Protein 2OR9 (pdb70)

Radius of gyration: 41.65 Å; Cα contacts (8 Å, |Δi|>4): 2367; chains: 5; bounding box: 99×105×90 Å

Secondary structure (DSSP, 8-state):
--EEEEE--EEE-TTEEEEEEEEEESS-GGGS-EEEEEE-TT--EEEEEEE-SSS--EE--SSSBTTEEEEEETTTTEEEEEEEEE-GGG-EEEEEEEEEEEEETTEEEEEEEEEEE---EEEEE-SSPPBPPEEEEE-----EEEEEEEEEEEBSS----EEGGGTB-TTEEEPPPEESSS-EEEEEEEEEETTTTTTS--EEE---GGGT---EEE---/--EEEEE--EEE-TT--EEEEEEEESS-GGGSEEEEEEE-TT--EEEEEEE-SSS--EE--TTTBTTEEEEEEGGGTEEEEEE-S--GGG-EEEEEEEEEEEEEETTEEEEEE---B---EEEEE-SSPPBPPEEEEE--SSS---SSEEEEEEEEEEEBSS----EEGGGTB-TTEEEPPPEESSS-EEEEEEEEEETTTTTTS--EEEEEEGGGTEEEEEE-----/---EEEE-SEEEE-TTS-EEEEEEESS--EEBTEE-EEEEEE-TTS--EEEEETTTEEPTT--TTEEEEEETTEEEEEESS--TT--EEEEEEE-SSSS-BBP--EEEEE----B--EEEEEPPPHHHHTTTEEEEEEEEEEEBSS-EEEEEEETTEEE-SSEEEEEPPPPSSS--EEEEEEEEEEHHHHHHS-EEEEEEEETT-SSPEEEEEE--/---EEEE-SEEEEETTS-EEEEEEESS--EETTEE-EEEEEE-TTS--EEEEETTTEEPTT--TTEEEEEETTEEEEEESS--TT--EEEEEEE-SSSSPEE---EEEEEE---B--EEEEEPPPHHHHTTTEEEEEEEEEEEBSS-EEEEEEETTEE--TTEEEEEPPPPTTT--EEEEEEEEEEHHHHHT--EEEEEEEETT-SSPEEEEEESS--/-EEEE-STTT-

Structure (mmCIF, N/CA/C/O backbone):
data_2OR9
#
_entry.id   2OR9
#
_cell.length_a   76.068
_cell.length_b   111.880
_cell.length_c   134.119
_cell.angle_alpha   90.00
_cell.angle_beta   90.00
_cell.angle_gamma   90.00
#
_symmetry.space_group_name_H-M   'P 21 21 21'
#
loop_
_entity.id
_entity.type
_entity.pdbx_description
1 polymer 'Monoclonal anti-c-myc antibody 9E10'
2 polymer 'Monoclonal anti-c-myc antibody 9E10'
3 polymer 'synthetic epitope peptide of 9E10'
4 water water
#
loop_
_atom_site.group_PDB
_atom_site.id
_atom_site.type_symbol
_atom_site.label_atom_id
_atom_site.label_alt_id
_atom_site.label_comp_id
_atom_site.label_asym_id
_atom_site.label_entity_id
_atom_site.label_seq_id
_atom_site.pdbx_PDB_ins_code
_atom_site.Cartn_x
_atom_site.Cartn_y
_atom_site.Cartn_z
_atom_site.occupancy
_atom_site.B_iso_or_equiv
_atom_site.auth_seq_id
_atom_site.auth_comp_id
_atom_site.auth_asym_id
_atom_site.auth_atom_id
_atom_site.pdbx_PDB_model_num
ATOM 1 N N . ASP A 1 1 ? 74.543 50.728 -3.847 1.00 74.07 1 ASP L N 1
ATOM 2 C CA . ASP A 1 1 ? 73.657 51.687 -4.565 1.00 74.76 1 ASP L CA 1
ATOM 3 C C . ASP A 1 1 ? 72.949 51.078 -5.778 1.00 75.42 1 ASP L C 1
ATOM 4 O O . ASP A 1 1 ? 73.471 50.178 -6.441 1.00 74.49 1 ASP L O 1
ATOM 9 N N . ILE A 1 2 ? 71.745 51.578 -6.046 1.00 76.27 2 ILE L N 1
ATOM 10 C CA . ILE A 1 2 ? 70.937 51.126 -7.174 1.00 76.23 2 ILE L CA 1
ATOM 11 C C . ILE A 1 2 ? 70.623 52.369 -7.981 1.00 76.09 2 ILE L C 1
ATOM 12 O O . ILE A 1 2 ? 69.741 53.139 -7.615 1.00 76.51 2 ILE L O 1
ATOM 17 N N . VAL A 1 3 ? 71.348 52.575 -9.072 1.00 76.17 3 VAL L N 1
ATOM 18 C CA . VAL A 1 3 ? 71.117 53.753 -9.896 1.00 75.98 3 VAL L CA 1
ATOM 19 C C . VAL A 1 3 ? 70.051 53.541 -10.966 1.00 74.43 3 VAL L C 1
ATOM 20 O O . VAL A 1 3 ? 69.922 52.460 -11.553 1.00 73.56 3 VAL L O 1
ATOM 24 N N . LEU A 1 4 ? 69.284 54.592 -11.211 1.00 72.39 4 LEU L N 1
ATOM 25 C CA . LEU A 1 4 ? 68.231 54.525 -12.201 1.00 71.37 4 LEU L CA 1
ATOM 26 C C . LEU A 1 4 ? 68.647 55.339 -13.401 1.00 70.48 4 LEU L C 1
ATOM 27 O O . LEU A 1 4 ? 69.235 56.413 -13.263 1.00 71.16 4 LEU L O 1
ATOM 32 N N . THR A 1 5 ? 68.338 54.824 -14.581 1.00 68.89 5 THR L N 1
ATOM 33 C CA . THR A 1 5 ? 68.675 55.521 -15.806 1.00 67.24 5 THR L CA 1
ATOM 34 C C . THR A 1 5 ? 67.384 55.950 -16.490 1.00 66.35 5 THR L C 1
ATOM 35 O O . THR A 1 5 ? 66.559 55.118 -16.869 1.00 65.81 5 THR L O 1
ATOM 39 N N . GLN A 1 6 ? 67.219 57.259 -16.637 1.00 65.25 6 GLN L N 1
ATOM 40 C CA . GLN A 1 6 ? 66.030 57.827 -17.244 1.00 64.84 6 GLN L CA 1
ATOM 41 C C . GLN A 1 6 ? 66.240 58.209 -18.697 1.00 67.46 6 GLN L C 1
ATOM 42 O O . GLN A 1 6 ? 67.224 58.872 -19.025 1.00 69.30 6 GLN L O 1
ATOM 48 N N . SER A 1 7 ? 65.310 57.808 -19.563 1.00 68.97 7 SER L N 1
ATOM 49 C CA . SER A 1 7 ? 65.393 58.138 -20.989 1.00 70.13 7 SER L CA 1
ATOM 50 C C . SER A 1 7 ? 64.004 58.385 -21.582 1.00 70.26 7 SER L C 1
ATOM 51 O O . SER A 1 7 ? 63.044 57.691 -21.237 1.00 71.07 7 SER L O 1
ATOM 54 N N . PRO A 1 8 ? 63.877 59.377 -22.485 1.00 69.77 8 PRO L N 1
ATOM 55 C CA . PRO A 1 8 ? 64.931 60.269 -22.979 1.00 68.34 8 PRO L CA 1
ATOM 56 C C . PRO A 1 8 ? 65.274 61.313 -21.928 1.00 67.96 8 PRO L C 1
ATOM 57 O O . PRO A 1 8 ? 64.665 61.349 -20.858 1.00 69.19 8 PRO L O 1
ATOM 61 N N . ALA A 1 9 ? 66.239 62.168 -22.241 1.00 66.67 9 ALA L N 1
ATOM 62 C CA . ALA A 1 9 ? 66.640 63.215 -21.318 1.00 65.57 9 ALA L CA 1
ATOM 63 C C . ALA A 1 9 ? 65.605 64.337 -21.368 1.00 65.02 9 ALA L C 1
ATOM 64 O O . ALA A 1 9 ? 65.211 64.882 -20.342 1.00 65.04 9 ALA L O 1
ATOM 66 N N . SER A 1 10 ? 65.170 64.689 -22.571 1.00 64.90 10 SER L N 1
ATOM 67 C CA . SER A 1 10 ? 64.158 65.726 -22.724 1.00 64.46 10 SER L CA 1
ATOM 68 C C . SER A 1 10 ? 63.128 65.172 -23.690 1.00 63.96 10 SER L C 1
ATOM 69 O O . SER A 1 10 ? 63.322 64.100 -24.272 1.00 64.01 10 SER L O 1
ATOM 72 N N . LEU A 1 11 ? 62.038 65.903 -23.871 1.00 63.66 11 LEU L N 1
ATOM 73 C CA . LEU A 1 11 ? 60.972 65.442 -24.745 1.00 63.04 11 LEU L CA 1
ATOM 74 C C . LEU A 1 11 ? 60.045 66.591 -25.145 1.00 63.15 11 LEU L C 1
ATOM 75 O O . LEU A 1 11 ? 59.682 67.449 -24.324 1.00 62.15 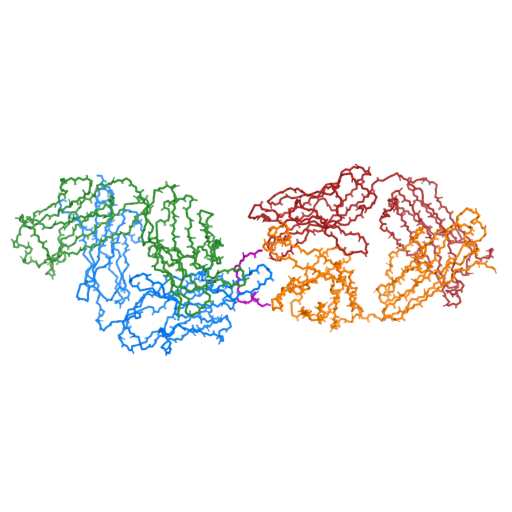11 LEU L O 1
ATOM 80 N N . ALA A 1 12 ? 59.677 66.609 -26.423 1.00 62.32 12 ALA L N 1
ATOM 81 C CA . ALA A 1 12 ? 58.784 67.630 -26.955 1.00 60.20 12 ALA L CA 1
ATOM 82 C C . ALA A 1 12 ? 57.535 66.925 -27.476 1.00 59.56 12 ALA L C 1
ATOM 83 O O . ALA A 1 12 ? 57.616 66.039 -28.330 1.00 60.25 12 ALA L O 1
ATOM 85 N N . VAL A 1 13 ? 56.380 67.312 -26.954 1.00 57.78 13 VAL L N 1
ATOM 86 C CA . VAL A 1 13 ? 55.130 66.691 -27.361 1.00 56.56 13 VAL L CA 1
ATOM 87 C C . VAL A 1 13 ? 54.041 67.726 -27.627 1.00 56.46 13 VAL L C 1
ATOM 88 O O . VAL A 1 13 ? 53.927 68.735 -26.917 1.00 56.42 13 VAL L O 1
ATOM 92 N N . SER A 1 14 ? 53.235 67.482 -28.653 1.00 54.02 14 SER L N 1
ATOM 93 C CA . SER A 1 14 ? 52.174 68.417 -28.963 1.00 53.07 14 SER L CA 1
ATOM 94 C C . SER A 1 14 ? 51.050 68.263 -27.953 1.00 52.38 14 SER L C 1
ATOM 95 O O . SER A 1 14 ? 50.943 67.248 -27.265 1.00 50.95 14 SER L O 1
ATOM 98 N N . LEU A 1 15 ? 50.213 69.285 -27.873 1.00 51.71 15 LEU L N 1
ATOM 99 C CA . LEU A 1 15 ? 49.098 69.293 -26.956 1.00 51.36 15 LEU L CA 1
ATOM 100 C C . LEU A 1 15 ? 48.079 68.242 -27.367 1.00 52.31 15 LEU L C 1
ATOM 101 O O . LEU A 1 15 ? 47.624 68.215 -28.514 1.00 52.52 15 LEU L O 1
ATOM 106 N N . GLY A 1 16 ? 47.720 67.378 -26.424 1.00 52.54 16 GLY L N 1
ATOM 107 C CA . GLY A 1 16 ? 46.763 66.327 -26.707 1.00 51.82 16 GLY L CA 1
ATOM 108 C C . GLY A 1 16 ? 47.451 65.012 -27.018 1.00 52.46 16 GLY L C 1
ATOM 109 O O . GLY A 1 16 ? 46.829 63.951 -26.994 1.00 53.41 16 GLY L O 1
ATOM 110 N N . GLN A 1 17 ? 48.742 65.075 -27.312 1.00 52.24 17 GLN L N 1
ATOM 111 C CA . GLN A 1 17 ? 49.494 63.878 -27.635 1.00 53.79 17 GLN L CA 1
ATOM 112 C C . GLN A 1 17 ? 49.901 63.133 -26.382 1.00 53.93 17 GLN L C 1
ATOM 113 O O . GLN A 1 17 ? 49.608 63.562 -25.266 1.00 53.66 17 GLN L O 1
ATOM 119 N N . ARG A 1 18 ? 50.593 62.018 -26.577 1.00 53.39 18 ARG L N 1
ATOM 120 C CA . ARG A 1 18 ? 51.055 61.200 -25.467 1.00 53.32 18 ARG L CA 1
ATOM 121 C C . ARG A 1 18 ? 52.538 61.411 -25.220 1.00 53.21 18 ARG L C 1
ATOM 122 O O . ARG A 1 18 ? 53.320 61.584 -26.156 1.00 54.07 18 ARG L O 1
ATOM 130 N N . ALA A 1 19 ? 52.920 61.396 -23.951 1.00 53.00 19 ALA L N 1
ATOM 131 C CA . ALA A 1 19 ? 54.312 61.561 -23.562 1.00 52.70 19 ALA L CA 1
ATOM 132 C C . ALA A 1 19 ? 54.685 60.305 -22.792 1.00 51.64 19 ALA L C 1
ATOM 133 O O . ALA A 1 19 ? 53.993 59.936 -21.852 1.00 52.78 19 ALA L O 1
ATOM 135 N N . THR A 1 20 ? 55.762 59.641 -23.189 1.00 50.81 20 THR L N 1
ATOM 136 C CA . THR A 1 20 ? 56.166 58.419 -22.514 1.00 50.78 20 THR L CA 1
ATOM 137 C C . THR A 1 20 ? 57.619 58.457 -22.056 1.00 52.74 20 THR L C 1
ATOM 138 O O . THR A 1 20 ? 58.542 58.304 -22.857 1.00 52.98 20 THR L O 1
ATOM 142 N N . ILE A 1 21 ? 57.814 58.659 -20.755 1.00 52.94 21 ILE L N 1
ATOM 143 C CA . ILE A 1 21 ? 59.143 58.718 -20.162 1.00 51.94 21 ILE L CA 1
ATOM 144 C C . ILE A 1 21 ? 59.476 57.371 -19.541 1.00 53.55 21 ILE L C 1
ATOM 145 O O . ILE A 1 21 ? 58.627 56.760 -18.902 1.00 54.39 21 ILE L O 1
ATOM 150 N N . SER A 1 22 ? 60.708 56.906 -19.726 1.00 55.49 22 SER L N 1
ATOM 151 C CA . SER A 1 22 ? 61.124 55.610 -19.189 1.00 56.08 22 SER L CA 1
ATOM 152 C C . SER A 1 22 ? 62.119 55.736 -18.052 1.00 57.24 22 SER L C 1
ATOM 153 O O . SER A 1 22 ? 62.761 56.770 -17.900 1.00 58.42 22 SER L O 1
ATOM 156 N N . CYS A 1 23 ? 62.239 54.676 -17.255 1.00 57.75 23 CYS L N 1
ATOM 157 C CA . CYS A 1 23 ? 63.152 54.645 -16.120 1.00 59.38 23 CYS L CA 1
ATOM 158 C C . CYS A 1 23 ? 63.595 53.204 -15.954 1.00 62.21 23 CYS L C 1
ATOM 159 O O . CYS A 1 23 ? 62.764 52.307 -15.822 1.00 62.89 23 CYS L O 1
ATOM 162 N N . ARG A 1 24 ? 64.903 52.977 -15.980 1.00 65.35 24 ARG L N 1
ATOM 163 C CA . ARG A 1 24 ? 65.431 51.628 -15.831 1.00 68.70 24 ARG L CA 1
ATOM 164 C C . ARG A 1 24 ? 66.318 51.577 -14.595 1.00 69.37 24 ARG L C 1
ATOM 165 O O . ARG A 1 24 ? 67.076 52.514 -14.319 1.00 69.45 24 ARG L O 1
ATOM 173 N N . ALA A 1 25 ? 66.226 50.475 -13.858 1.00 69.87 25 ALA L N 1
ATOM 174 C CA . ALA A 1 25 ? 66.992 50.315 -12.629 1.00 70.78 25 ALA L CA 1
ATOM 175 C C . ALA A 1 25 ? 68.124 49.307 -12.708 1.00 70.60 25 ALA L C 1
ATOM 176 O O . ALA A 1 25 ? 68.061 48.336 -13.460 1.00 70.39 25 ALA L O 1
ATOM 178 N N . SER A 1 26 ? 69.147 49.548 -11.894 1.00 70.55 26 SER L N 1
ATOM 179 C CA . SER A 1 26 ? 70.320 48.692 -11.816 1.00 69.86 26 SER L CA 1
ATOM 180 C C . SER A 1 26 ? 69.911 47.297 -11.355 1.00 71.01 26 SER L C 1
ATOM 181 O O . SER A 1 26 ? 69.985 46.328 -12.117 1.00 70.72 26 SER L O 1
ATOM 184 N N . GLU A 1 27 ? 69.484 47.201 -10.100 1.00 71.44 27 GLU L N 1
ATOM 185 C CA . GLU A 1 27 ? 69.050 45.930 -9.535 1.00 71.97 27 GLU L CA 1
ATOM 186 C C . GLU A 1 27 ? 67.517 45.901 -9.570 1.00 72.06 27 GLU L C 1
ATOM 187 O O . GLU A 1 27 ? 66.883 46.883 -9.971 1.00 72.14 27 GLU L O 1
ATOM 193 N N . SER A 1 28 A 66.924 44.785 -9.154 1.00 71.35 27 SER L N 1
ATOM 194 C CA . SER A 1 28 A 65.463 44.653 -9.142 1.00 70.49 27 SER L CA 1
ATOM 195 C C . SER A 1 28 A 64.816 45.407 -7.970 1.00 69.29 27 SER L C 1
ATOM 196 O O . SER A 1 28 A 65.238 45.270 -6.823 1.00 69.20 27 SER L O 1
ATOM 199 N N . VAL A 1 29 B 63.790 46.201 -8.266 1.00 68.11 27 VAL L N 1
ATOM 200 C CA . VAL A 1 29 B 63.095 46.969 -7.239 1.00 66.08 27 VAL L CA 1
ATOM 201 C C . VAL A 1 29 B 61.857 46.231 -6.725 1.00 65.63 27 VAL L C 1
ATOM 202 O O . VAL A 1 29 B 61.200 46.688 -5.797 1.00 65.31 27 VAL L O 1
ATOM 206 N N . ASP A 1 30 C 61.546 45.088 -7.327 1.00 65.56 27 ASP L N 1
ATOM 207 C CA . ASP A 1 30 C 60.389 44.290 -6.921 1.00 66.23 27 ASP L CA 1
ATOM 208 C C . ASP A 1 30 C 60.482 43.793 -5.492 1.00 66.31 27 ASP L C 1
ATOM 209 O O . ASP A 1 30 C 61.571 43.604 -4.955 1.00 66.22 27 ASP L O 1
ATOM 214 N N . ASN A 1 31 D 59.326 43.570 -4.883 1.00 65.99 27 ASN L N 1
ATOM 215 C CA . ASN A 1 31 D 59.282 43.065 -3.524 1.00 65.29 27 ASN L CA 1
ATOM 216 C C . ASN A 1 31 D 57.852 42.949 -3.017 1.00 64.01 27 ASN L C 1
ATOM 217 O O . ASN A 1 31 D 57.008 43.804 -3.291 1.00 63.00 27 ASN L O 1
ATOM 222 N N . TYR A 1 32 ? 57.592 41.870 -2.289 1.00 62.04 28 TYR L N 1
ATOM 223 C CA . TYR A 1 32 ? 56.277 41.598 -1.721 1.00 60.71 28 TYR L CA 1
ATOM 224 C C . TYR A 1 32 ? 55.114 41.630 -2.700 1.00 58.58 28 TYR L C 1
ATOM 225 O O . TYR A 1 32 ? 53.960 41.543 -2.284 1.00 59.40 28 TYR L O 1
ATOM 234 N N . GLY A 1 33 ? 55.405 41.754 -3.989 1.00 56.23 29 GLY L N 1
ATOM 235 C CA . GLY A 1 33 ? 54.338 41.793 -4.971 1.00 54.31 29 GLY L CA 1
ATOM 236 C C . GLY A 1 33 ? 54.243 43.113 -5.707 1.00 53.00 29 GLY L C 1
ATOM 237 O O . GLY A 1 33 ? 53.546 43.217 -6.714 1.00 51.23 29 GLY L O 1
ATOM 238 N N . PHE A 1 34 ? 54.935 44.125 -5.188 1.00 53.06 30 PHE L N 1
ATOM 239 C CA . PHE A 1 34 ? 54.962 45.455 -5.801 1.00 52.85 30 PHE L CA 1
ATOM 240 C C . PHE A 1 34 ? 56.411 45.887 -6.077 1.00 52.55 30 PHE L C 1
ATOM 241 O O . PHE A 1 34 ? 57.325 45.060 -6.070 1.00 53.19 30 PHE L O 1
ATOM 249 N N . SER A 1 35 ? 56.617 47.176 -6.320 1.00 51.53 31 SER L N 1
ATOM 250 C CA . SER A 1 35 ? 57.952 47.698 -6.584 1.00 50.79 31 SER L CA 1
ATOM 251 C C . SER A 1 35 ? 58.030 49.091 -5.980 1.00 51.29 31 SER L C 1
ATOM 252 O O . SER A 1 35 ? 57.075 49.859 -6.068 1.00 50.99 31 SER L O 1
ATOM 255 N N . PHE A 1 36 ? 59.166 49.421 -5.378 1.00 51.38 32 PHE L N 1
ATOM 256 C CA . PHE A 1 36 ? 59.343 50.733 -4.769 1.00 52.24 32 PHE L CA 1
ATOM 257 C C . PHE A 1 36 ? 59.745 51.783 -5.795 1.00 53.30 32 PHE L C 1
ATOM 258 O O . PHE A 1 36 ? 60.776 52.440 -5.667 1.00 55.73 32 PHE L O 1
ATOM 266 N N . MET A 1 37 ? 58.905 51.937 -6.809 1.00 53.00 33 MET L N 1
ATOM 267 C CA . MET A 1 37 ? 59.146 52.878 -7.889 1.00 54.01 33 MET L CA 1
ATOM 268 C C . MET A 1 37 ? 58.261 54.101 -7.674 1.00 54.09 33 MET L C 1
ATOM 269 O O . MET A 1 37 ? 57.056 53.972 -7.452 1.00 54.93 33 MET L O 1
ATOM 274 N N . ASN A 1 38 ? 58.844 55.292 -7.740 1.00 52.44 34 ASN L N 1
ATOM 275 C CA . ASN A 1 38 ? 58.053 56.494 -7.525 1.00 50.84 34 ASN L CA 1
ATOM 276 C C . ASN A 1 38 ? 58.404 57.587 -8.502 1.00 51.07 34 ASN L C 1
ATOM 277 O O . ASN A 1 38 ? 59.571 57.779 -8.823 1.00 53.65 34 ASN L O 1
ATOM 282 N N . TRP A 1 39 ? 57.387 58.300 -8.973 1.00 48.89 35 TRP L N 1
ATOM 283 C CA . TRP A 1 39 ? 57.594 59.382 -9.912 1.00 47.00 35 TRP L CA 1
ATOM 284 C C . TRP A 1 39 ? 57.225 60.712 -9.304 1.00 46.17 35 TRP L C 1
ATOM 285 O O . TRP A 1 39 ? 56.217 60.838 -8.609 1.00 44.66 35 TRP L O 1
ATOM 296 N N . PHE A 1 40 ? 58.056 61.709 -9.577 1.00 46.55 36 PHE L N 1
ATOM 297 C CA . PHE A 1 40 ? 57.818 63.060 -9.085 1.00 46.05 36 PHE L CA 1
ATOM 298 C C . PHE A 1 40 ? 57.770 64.031 -10.257 1.00 47.67 36 PHE L C 1
ATOM 299 O O . PHE A 1 40 ? 58.356 63.799 -11.315 1.00 48.05 36 PHE L O 1
ATOM 307 N N . GLN A 1 41 ? 57.056 65.123 -10.066 1.00 49.64 37 GLN L N 1
ATOM 308 C CA . GLN A 1 41 ? 56.971 66.133 -11.096 1.00 52.16 37 GLN L CA 1
ATOM 309 C C . GLN A 1 41 ? 57.512 67.409 -10.492 1.00 54.01 37 GLN L C 1
ATOM 310 O O . GLN A 1 41 ? 57.030 67.848 -9.441 1.00 53.38 37 GLN L O 1
ATOM 316 N N . GLN A 1 42 ? 58.520 68.000 -11.130 1.00 55.77 38 GLN L N 1
ATOM 317 C CA . GLN A 1 42 ? 59.059 69.249 -10.616 1.00 57.06 38 GLN L CA 1
ATOM 318 C C . GLN A 1 42 ? 58.945 70.358 -11.629 1.00 58.28 38 GLN L C 1
ATOM 319 O O . GLN A 1 42 ? 59.620 70.352 -12.663 1.00 59.04 38 GLN L O 1
ATOM 325 N N . LYS A 1 43 ? 58.068 71.307 -11.343 1.00 58.99 39 LYS L N 1
ATOM 326 C CA . LYS A 1 43 ? 57.927 72.437 -12.230 1.00 61.05 39 LYS L CA 1
ATOM 327 C C . LYS A 1 43 ? 58.952 73.442 -11.748 1.00 62.37 39 LYS L C 1
ATOM 328 O O . LYS A 1 43 ? 59.171 73.585 -10.542 1.00 63.94 39 LYS L O 1
ATOM 334 N N . PRO A 1 44 ? 59.597 74.155 -12.683 1.00 63.17 40 PRO L N 1
ATOM 335 C CA . PRO A 1 44 ? 60.616 75.150 -12.325 1.00 62.63 40 PRO L CA 1
ATOM 336 C C . PRO A 1 44 ? 60.235 76.103 -11.185 1.00 61.79 40 PRO L C 1
ATOM 337 O O . PRO A 1 44 ? 59.109 76.622 -11.122 1.00 61.73 40 PRO L O 1
ATOM 341 N N . GLY A 1 45 ? 61.187 76.312 -10.280 1.00 60.83 41 GLY L N 1
ATOM 342 C CA . GLY A 1 45 ? 60.969 77.206 -9.156 1.00 60.69 41 GLY L CA 1
ATOM 343 C C . GLY A 1 45 ? 60.116 76.615 -8.053 1.00 59.85 41 GLY L C 1
ATOM 344 O O . GLY A 1 45 ? 59.733 77.317 -7.110 1.00 60.05 41 GLY L O 1
ATOM 345 N N . GLN A 1 46 ? 59.815 75.326 -8.169 1.00 58.56 42 GLN L N 1
ATOM 346 C CA . GLN A 1 46 ? 58.997 74.651 -7.174 1.00 56.78 42 GLN L CA 1
ATOM 347 C C . GLN A 1 46 ? 59.627 73.365 -6.682 1.00 55.10 42 GLN L C 1
ATOM 348 O O . GLN A 1 46 ? 60.538 72.806 -7.315 1.00 53.42 42 GLN L O 1
ATOM 354 N N . PRO A 1 47 ? 59.150 72.879 -5.526 1.00 53.99 43 PRO L N 1
ATOM 355 C CA . PRO A 1 47 ? 59.656 71.634 -4.938 1.00 53.34 43 PRO L CA 1
ATOM 356 C C . PRO A 1 47 ? 59.028 70.468 -5.695 1.00 52.28 43 PRO L C 1
ATOM 357 O O . PRO A 1 47 ? 57.879 70.558 -6.147 1.00 52.40 43 PRO L O 1
ATOM 361 N N . PRO A 1 48 ? 59.771 69.370 -5.869 1.00 50.80 44 PRO L N 1
ATOM 362 C CA . PRO A 1 48 ? 59.159 68.252 -6.592 1.00 50.20 44 PRO L CA 1
ATOM 363 C C . PRO A 1 48 ? 57.801 67.856 -5.982 1.00 49.72 44 PRO L C 1
ATOM 364 O O . PRO A 1 48 ? 57.570 68.040 -4.781 1.00 47.03 44 PRO L O 1
ATOM 368 N N . LYS A 1 49 ? 56.907 67.339 -6.827 1.00 49.65 45 LYS L N 1
ATOM 369 C CA . LYS A 1 49 ? 55.569 66.920 -6.406 1.00 49.56 45 LYS L CA 1
ATOM 370 C C . LYS A 1 49 ? 55.387 65.423 -6.669 1.00 48.42 45 LYS L C 1
ATOM 371 O O . LYS A 1 49 ? 55.771 64.920 -7.733 1.00 48.02 45 LYS L O 1
ATOM 377 N N . LEU A 1 50 ? 54.813 64.711 -5.697 1.00 47.46 46 LEU L N 1
ATOM 378 C CA . LEU A 1 50 ? 54.593 63.265 -5.832 1.00 45.27 46 LEU L CA 1
ATOM 379 C C . LEU A 1 50 ? 53.485 62.976 -6.829 1.00 43.77 46 LEU L C 1
ATOM 380 O O . LEU A 1 50 ? 52.368 63.464 -6.654 1.00 45.06 46 LEU L O 1
ATOM 385 N N . LEU A 1 51 ? 53.802 62.183 -7.854 1.00 39.93 47 LEU L N 1
ATOM 386 C CA . LEU A 1 51 ? 52.847 61.818 -8.895 1.00 39.75 47 LEU L CA 1
ATOM 387 C C . LEU A 1 51 ? 52.342 60.401 -8.738 1.00 39.03 47 LEU L C 1
ATOM 388 O O . LEU A 1 51 ? 51.143 60.146 -8.774 1.00 37.42 47 LEU L O 1
ATOM 393 N N . ILE A 1 52 ? 53.284 59.482 -8.592 1.00 38.83 48 ILE L N 1
ATOM 394 C CA . ILE A 1 52 ? 52.978 58.073 -8.464 1.00 39.23 48 ILE L CA 1
ATOM 395 C C . ILE A 1 52 ? 53.827 57.417 -7.383 1.00 38.73 48 ILE L C 1
ATOM 396 O O . ILE A 1 52 ? 54.948 57.853 -7.126 1.00 37.96 48 ILE L O 1
ATOM 401 N N . TYR A 1 53 ? 53.283 56.369 -6.767 1.00 37.17 49 TYR L N 1
ATOM 402 C CA . TYR A 1 53 ? 53.986 55.598 -5.754 1.00 36.93 49 TYR L CA 1
ATOM 403 C C . TYR A 1 53 ? 53.611 54.133 -5.999 1.00 37.15 49 TYR L C 1
ATOM 404 O O . TYR A 1 53 ? 52.513 53.844 -6.483 1.00 36.05 49 TYR L O 1
ATOM 413 N N . ALA A 1 54 ? 54.537 53.217 -5.709 1.00 35.62 50 ALA L N 1
ATOM 414 C CA . ALA A 1 54 ? 54.320 51.787 -5.916 1.00 33.87 50 ALA L CA 1
ATOM 415 C C . ALA A 1 54 ? 53.956 51.398 -7.349 1.00 35.82 50 ALA L C 1
ATOM 416 O O . ALA A 1 54 ? 53.045 50.606 -7.553 1.00 36.34 50 ALA L O 1
ATOM 418 N N . ILE A 1 55 ? 54.669 51.949 -8.334 1.00 37.08 51 ILE L N 1
ATOM 419 C CA . ILE A 1 55 ? 54.442 51.662 -9.761 1.00 38.66 51 ILE L CA 1
ATOM 420 C C . ILE A 1 55 ? 53.281 52.370 -10.487 1.00 40.54 51 ILE L C 1
ATOM 421 O O . ILE A 1 55 ? 53.481 52.962 -11.559 1.00 40.08 51 ILE L O 1
ATOM 426 N N . SER A 1 56 ? 52.069 52.308 -9.935 1.00 39.75 52 SER L N 1
ATOM 427 C CA . SER A 1 56 ? 50.954 52.924 -10.638 1.00 38.92 52 SER L CA 1
ATOM 428 C C . SER A 1 56 ? 49.947 53.753 -9.856 1.00 37.26 52 SER L C 1
ATOM 429 O O . SER A 1 56 ? 48.979 54.239 -10.440 1.00 36.91 52 SER L O 1
ATOM 432 N N . ASN A 1 57 ? 50.158 53.924 -8.559 1.00 34.46 53 ASN L N 1
ATOM 433 C CA . ASN A 1 57 ? 49.233 54.700 -7.753 1.00 34.14 53 ASN L CA 1
ATOM 434 C C . ASN A 1 57 ? 49.435 56.191 -7.906 1.00 37.18 53 ASN L C 1
ATOM 435 O O . ASN A 1 57 ? 50.545 56.701 -7.755 1.00 37.42 53 ASN L O 1
ATOM 440 N N . ARG A 1 58 ? 48.347 56.899 -8.200 1.00 40.29 54 ARG L N 1
ATOM 441 C CA . ARG A 1 58 ? 48.405 58.351 -8.369 1.00 41.01 54 ARG L CA 1
ATOM 442 C C . ARG A 1 58 ? 48.496 59.068 -7.023 1.00 39.38 54 ARG L C 1
ATOM 443 O O . ARG A 1 58 ? 47.926 58.627 -6.039 1.00 40.74 54 ARG L O 1
ATOM 451 N N . GLY A 1 59 ? 49.236 60.165 -6.972 1.00 39.25 55 GLY L N 1
ATOM 452 C CA . GLY A 1 59 ? 49.332 60.904 -5.732 1.00 38.54 55 GLY L CA 1
ATOM 453 C C . GLY A 1 59 ? 48.041 61.672 -5.562 1.00 40.35 55 GLY L C 1
ATOM 454 O O . GLY A 1 59 ? 47.209 61.705 -6.469 1.00 40.67 55 GLY L O 1
ATOM 455 N N . SER A 1 60 ? 47.850 62.296 -4.411 1.00 41.82 56 SER L N 1
ATOM 456 C CA . SER A 1 60 ? 46.627 63.058 -4.201 1.00 43.82 56 SER L CA 1
ATOM 457 C C . SER A 1 60 ? 46.590 64.236 -5.161 1.00 44.52 56 SER L C 1
ATOM 458 O O . SER A 1 60 ? 47.586 64.962 -5.299 1.00 45.05 56 SER L O 1
ATOM 461 N N . GLY A 1 61 ? 45.444 64.415 -5.822 1.00 44.05 57 GLY L N 1
ATOM 462 C CA . GLY A 1 61 ? 45.284 65.502 -6.773 1.00 42.84 57 GLY L CA 1
ATOM 463 C C . GLY A 1 61 ? 45.994 65.273 -8.100 1.00 43.98 57 GLY L C 1
ATOM 464 O O . GLY A 1 61 ? 46.319 66.219 -8.822 1.00 44.81 57 GLY L O 1
ATOM 465 N N . VAL A 1 62 ? 46.251 64.017 -8.439 1.00 42.91 58 VAL L N 1
ATOM 466 C CA . VAL A 1 62 ? 46.916 63.729 -9.694 1.00 41.81 58 VAL L CA 1
ATOM 467 C C . VAL A 1 62 ? 45.898 63.088 -10.608 1.00 43.02 58 VAL L C 1
ATOM 468 O O . VAL A 1 62 ? 45.413 61.995 -10.323 1.00 44.20 58 VAL L O 1
ATOM 472 N N . PRO A 1 63 ? 45.550 63.765 -11.719 1.00 43.73 59 PRO L N 1
ATOM 473 C CA . PRO A 1 63 ? 44.568 63.263 -12.685 1.00 42.40 59 PRO L CA 1
ATOM 474 C C . PRO A 1 63 ? 44.979 61.985 -13.403 1.00 43.75 59 PRO L C 1
ATOM 475 O O . PRO A 1 63 ? 46.169 61.722 -13.621 1.00 44.64 59 PRO L O 1
ATOM 479 N N . ALA A 1 64 ? 43.975 61.194 -13.773 1.00 43.60 60 ALA L N 1
ATOM 480 C CA . ALA A 1 64 ? 44.184 59.922 -14.458 1.00 41.94 60 ALA L CA 1
ATOM 481 C C . ALA A 1 64 ? 45.076 60.017 -15.695 1.00 40.43 60 ALA L C 1
ATOM 482 O O . ALA A 1 64 ? 45.533 58.999 -16.203 1.00 38.05 60 ALA L O 1
ATOM 484 N N . ARG A 1 65 ? 45.317 61.237 -16.171 1.00 41.80 61 ARG L N 1
ATOM 485 C CA . ARG A 1 65 ? 46.159 61.461 -17.347 1.00 42.58 61 ARG L CA 1
ATOM 486 C C . ARG A 1 65 ? 47.538 60.885 -17.080 1.00 42.92 61 ARG L C 1
ATOM 487 O O . ARG A 1 65 ? 48.260 60.528 -18.015 1.00 44.58 61 ARG L O 1
ATOM 495 N N . PHE A 1 66 ? 47.903 60.806 -15.804 1.00 39.89 62 PHE L N 1
ATOM 496 C CA . PHE A 1 66 ? 49.193 60.261 -15.423 1.00 40.14 62 PHE L CA 1
ATOM 497 C C . PHE A 1 66 ? 49.047 58.812 -14.973 1.00 41.29 62 PHE L C 1
ATOM 498 O O . PHE A 1 66 ? 48.162 58.485 -14.175 1.00 43.39 62 PHE L O 1
ATOM 506 N N . SER A 1 67 ? 49.906 57.938 -15.493 1.00 40.64 63 SER L N 1
ATOM 507 C CA . SER A 1 67 ? 49.874 56.525 -15.109 1.00 40.57 63 SER L CA 1
ATOM 508 C C . SER A 1 67 ? 51.268 55.907 -15.118 1.00 40.22 63 SER L C 1
ATOM 509 O O . SER A 1 67 ? 52.132 56.294 -15.909 1.00 40.05 63 SER L O 1
ATOM 512 N N . GLY A 1 68 ? 51.484 54.951 -14.225 1.00 41.06 64 GLY L N 1
ATOM 513 C CA . GLY A 1 68 ? 52.774 54.294 -14.143 1.00 42.02 64 GLY L CA 1
ATOM 514 C C . GLY A 1 68 ? 52.627 52.835 -14.503 1.00 44.78 64 GLY L C 1
ATOM 515 O O . GLY A 1 68 ? 51.578 52.231 -14.267 1.00 47.46 64 GLY L O 1
ATOM 516 N N . SER A 1 69 ? 53.664 52.252 -15.084 1.00 45.48 65 SER L N 1
ATOM 517 C CA . SER A 1 69 ? 53.591 50.850 -15.465 1.00 45.98 65 SER L CA 1
ATOM 518 C C . SER A 1 69 ? 54.963 50.249 -15.332 1.00 46.99 65 SER L C 1
ATOM 519 O O . SER A 1 69 ? 55.933 50.964 -15.107 1.00 47.52 65 SER L O 1
ATOM 522 N N . GLY A 1 70 ? 55.043 48.934 -15.461 1.00 48.26 66 GLY L N 1
ATOM 523 C CA . GLY A 1 70 ? 56.333 48.286 -15.375 1.00 51.21 66 GLY L CA 1
ATOM 524 C C . GLY A 1 70 ? 56.531 47.437 -14.143 1.00 52.76 66 GLY L C 1
ATOM 525 O O . GLY A 1 70 ? 55.768 47.517 -13.180 1.00 53.45 66 GLY L O 1
ATOM 526 N N . SER A 1 71 ? 57.573 46.614 -14.186 1.00 53.66 67 SER L N 1
ATOM 527 C CA . SER A 1 71 ? 57.911 45.717 -13.091 1.00 53.37 67 SER L CA 1
ATOM 528 C C . SER A 1 71 ? 59.385 45.354 -13.187 1.00 54.08 67 SER L C 1
ATOM 529 O O . SER A 1 71 ? 60.029 45.604 -14.207 1.00 54.33 67 SER L O 1
ATOM 532 N N . GLY A 1 72 ? 59.912 44.762 -12.123 1.00 55.05 68 GLY L N 1
ATOM 533 C CA . GLY A 1 72 ? 61.310 44.372 -12.097 1.00 56.37 68 GLY L CA 1
ATOM 534 C C . GLY A 1 72 ? 62.294 45.531 -12.126 1.00 56.61 68 GLY L C 1
ATOM 535 O O . GLY A 1 72 ? 62.536 46.186 -11.110 1.00 56.34 68 GLY L O 1
ATOM 536 N N . THR A 1 73 ? 62.857 45.782 -13.306 1.00 57.17 69 THR L N 1
ATOM 537 C CA . THR A 1 73 ? 63.839 46.845 -13.498 1.00 58.91 69 THR L CA 1
ATOM 538 C C . THR A 1 73 ? 63.408 47.903 -14.517 1.00 59.97 69 THR L C 1
ATOM 539 O O . THR A 1 73 ? 64.126 48.885 -14.755 1.00 59.57 69 THR L O 1
ATOM 543 N N . ASP A 1 74 ? 62.243 47.705 -15.122 1.00 60.11 70 ASP L N 1
ATOM 544 C CA . ASP A 1 74 ? 61.770 48.646 -16.122 1.00 60.38 70 ASP L CA 1
ATOM 545 C C . ASP A 1 74 ? 60.416 49.255 -15.831 1.00 59.61 70 ASP L C 1
ATOM 546 O O . ASP A 1 74 ? 59.426 48.554 -15.617 1.00 60.00 70 ASP L O 1
ATOM 551 N N . PHE A 1 75 ? 60.386 50.579 -15.836 1.00 58.13 71 PHE L N 1
ATOM 552 C CA . PHE A 1 75 ? 59.165 51.305 -15.571 1.00 57.47 71 PHE L CA 1
ATOM 553 C C . PHE A 1 75 ? 59.060 52.513 -16.467 1.00 57.31 71 PHE L C 1
ATOM 554 O O . PHE A 1 75 ? 60.044 52.946 -17.066 1.00 59.98 71 PHE L O 1
ATOM 562 N N . SER A 1 76 ? 57.858 53.059 -16.565 1.00 55.48 72 SER L N 1
ATOM 563 C CA . SER A 1 76 ? 57.656 54.234 -17.383 1.00 53.97 72 SER L CA 1
ATOM 564 C C . SER A 1 76 ? 56.467 55.052 -16.899 1.00 52.64 72 SER L C 1
ATOM 565 O O . SER A 1 76 ? 55.554 54.537 -16.254 1.00 52.67 72 SER L O 1
ATOM 568 N N . LEU A 1 77 ? 56.517 56.344 -17.195 1.00 50.53 73 LEU L N 1
ATOM 569 C CA . LEU A 1 77 ? 55.485 57.286 -16.820 1.00 49.03 73 LEU L CA 1
ATOM 570 C C . LEU A 1 77 ? 54.738 57.580 -18.103 1.00 48.37 73 LEU L C 1
ATOM 571 O O . LEU A 1 77 ? 55.354 57.754 -19.150 1.00 47.83 73 LEU L O 1
ATOM 576 N N . ASN A 1 78 ? 53.416 57.617 -18.037 1.00 47.28 74 ASN L N 1
ATOM 577 C CA . ASN A 1 78 ? 52.637 57.917 -19.224 1.00 46.31 74 ASN L CA 1
ATOM 578 C C . ASN A 1 78 ? 51.693 59.073 -18.982 1.00 47.50 74 ASN L C 1
ATOM 579 O O . ASN A 1 78 ? 51.019 59.143 -17.946 1.00 48.27 74 ASN L O 1
ATOM 584 N N . ILE A 1 79 ? 51.661 59.987 -19.942 1.00 46.94 75 ILE L N 1
ATOM 585 C CA . ILE A 1 79 ? 50.812 61.156 -19.855 1.00 47.52 75 ILE L CA 1
ATOM 586 C C . ILE A 1 79 ? 50.052 61.228 -21.154 1.00 49.29 75 ILE L C 1
ATOM 587 O O . ILE A 1 79 ? 50.633 61.492 -22.198 1.00 49.23 75 ILE L O 1
ATOM 592 N N . HIS A 1 80 ? 48.751 60.978 -21.088 1.00 52.17 76 HIS L N 1
ATOM 593 C CA . HIS A 1 80 ? 47.894 61.025 -22.264 1.00 52.96 76 HIS L CA 1
ATOM 594 C C . HIS A 1 80 ? 46.484 61.424 -21.849 1.00 51.72 76 HIS L C 1
ATOM 595 O O . HIS A 1 80 ? 45.839 60.737 -21.063 1.00 53.10 76 HIS L O 1
ATOM 602 N N . PRO A 1 81 ? 45.996 62.560 -22.355 1.00 50.86 77 PRO L N 1
ATOM 603 C CA . PRO A 1 81 ? 46.711 63.448 -23.270 1.00 51.48 77 PRO L CA 1
ATOM 604 C C . PRO A 1 81 ? 47.590 64.387 -22.461 1.00 52.75 77 PRO L C 1
ATOM 605 O O . PRO A 1 81 ? 47.448 64.476 -21.241 1.00 53.23 77 PRO L O 1
ATOM 609 N N . VAL A 1 82 ? 48.493 65.088 -23.138 1.00 53.46 78 VAL L N 1
ATOM 610 C CA . VAL A 1 82 ? 49.360 66.037 -22.459 1.00 53.11 78 VAL L CA 1
ATOM 611 C C . VAL A 1 82 ? 48.679 67.396 -22.535 1.00 53.40 78 VAL L C 1
ATOM 612 O O . VAL A 1 82 ? 48.130 67.755 -23.568 1.00 52.75 78 VAL L O 1
ATOM 616 N N . GLU A 1 83 ? 48.693 68.140 -21.436 1.00 55.39 79 GLU L N 1
ATOM 617 C CA . GLU A 1 83 ? 48.065 69.456 -21.412 1.00 58.52 79 GLU L CA 1
ATOM 618 C C . GLU A 1 83 ? 49.082 70.560 -21.136 1.00 60.58 79 GLU L C 1
ATOM 619 O O . GLU A 1 83 ? 50.207 70.289 -20.716 1.00 58.51 79 GLU L O 1
ATOM 625 N N . GLU A 1 84 ? 48.671 71.804 -21.376 1.00 64.40 80 GLU L N 1
ATOM 626 C CA . GLU A 1 84 ? 49.540 72.968 -21.178 1.00 68.23 80 GLU L CA 1
ATOM 627 C C . GLU A 1 84 ? 50.293 72.945 -19.860 1.00 68.21 80 GLU L C 1
ATOM 628 O O . GLU A 1 84 ? 51.4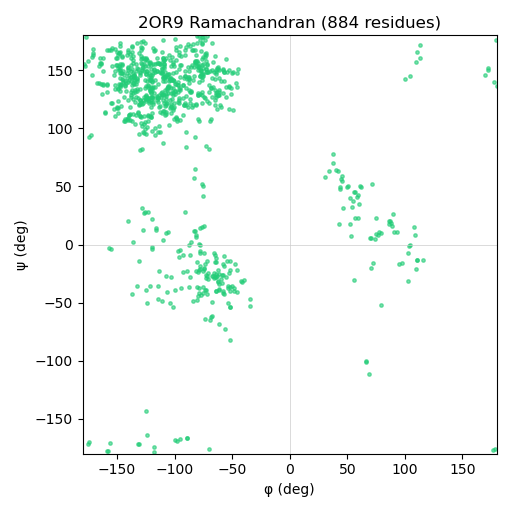71 73.290 -19.787 1.00 67.72 80 GLU L O 1
ATOM 634 N N . ASP A 1 85 ? 49.596 72.532 -18.817 1.00 68.80 81 ASP L N 1
ATOM 635 C CA . ASP A 1 85 ? 50.157 72.491 -17.482 1.00 68.15 81 ASP L CA 1
ATOM 636 C C . ASP A 1 85 ? 51.337 71.536 -17.245 1.00 67.00 81 ASP L C 1
ATOM 637 O O . ASP A 1 85 ? 52.044 71.683 -16.251 1.00 69.21 81 ASP L O 1
ATOM 642 N N . ASP A 1 86 ? 51.588 70.593 -18.151 1.00 64.88 82 ASP L N 1
ATOM 643 C CA . ASP A 1 86 ? 52.653 69.603 -17.926 1.00 63.34 82 ASP L CA 1
ATOM 644 C C . ASP A 1 86 ? 54.133 69.893 -18.154 1.00 62.39 82 ASP L C 1
ATOM 645 O O . ASP A 1 86 ? 54.990 69.225 -17.578 1.00 62.37 82 ASP L O 1
ATOM 650 N N . PRO A 1 87 ? 54.467 70.865 -19.002 1.00 62.22 83 PRO L N 1
ATOM 651 C CA . PRO A 1 87 ? 55.906 71.088 -19.181 1.00 61.09 83 PRO L CA 1
ATOM 652 C C . PRO A 1 87 ? 56.638 71.206 -17.843 1.00 59.45 83 PRO L C 1
ATOM 653 O O . PRO A 1 87 ? 56.374 72.131 -17.060 1.00 59.60 83 PRO L O 1
ATOM 657 N N . ALA A 1 88 ? 57.541 70.257 -17.583 1.00 56.51 84 ALA L N 1
ATOM 658 C CA . ALA A 1 88 ? 58.306 70.248 -16.338 1.00 53.64 84 ALA L CA 1
ATOM 659 C C . ALA A 1 88 ? 59.374 69.163 -16.311 1.00 52.98 84 ALA L C 1
ATOM 660 O O . ALA A 1 88 ? 59.674 68.540 -17.334 1.00 52.61 84 ALA L O 1
ATOM 662 N N . MET A 1 89 ? 59.966 68.966 -15.135 1.00 52.57 85 MET L N 1
ATOM 663 C CA . MET A 1 89 ? 60.999 67.951 -14.943 1.00 53.39 85 MET L CA 1
ATOM 664 C C . MET A 1 89 ? 60.315 66.767 -14.294 1.00 51.89 85 MET L C 1
ATOM 665 O O . MET A 1 89 ? 59.459 66.938 -13.432 1.00 52.94 85 MET L O 1
ATOM 670 N N . TYR A 1 90 ? 60.692 65.568 -14.697 1.00 49.46 86 TYR L N 1
ATOM 671 C CA . TYR A 1 90 ? 60.085 64.385 -14.130 1.00 49.31 86 TYR L CA 1
ATOM 672 C C . TYR A 1 90 ? 61.175 63.414 -13.677 1.00 50.89 86 TYR L C 1
ATOM 673 O O . TYR A 1 90 ? 62.047 63.028 -14.458 1.00 50.59 86 TYR L O 1
ATOM 682 N N . PHE A 1 91 ? 61.137 63.029 -12.408 1.00 51.31 87 PHE L N 1
ATOM 683 C CA . PHE A 1 91 ? 62.132 62.104 -11.895 1.00 51.80 87 PHE L CA 1
ATOM 684 C C . PHE A 1 91 ? 61.459 60.835 -11.452 1.00 53.66 87 PHE L C 1
ATOM 685 O O . PHE A 1 91 ? 60.275 60.829 -11.110 1.00 54.37 87 PHE L O 1
ATOM 693 N N . CYS A 1 92 ? 62.223 59.755 -11.456 1.00 55.01 88 CYS L N 1
ATOM 694 C CA . CYS A 1 92 ? 61.716 58.481 -10.991 1.00 56.76 88 CYS L CA 1
ATOM 695 C C . CYS A 1 92 ? 62.639 58.107 -9.851 1.00 57.72 88 CYS L C 1
ATOM 696 O O . CYS A 1 92 ? 63.853 58.056 -10.019 1.00 59.13 88 CYS L O 1
ATOM 699 N N . GLN A 1 93 ? 62.057 57.888 -8.681 1.00 57.79 89 GLN L N 1
ATOM 700 C CA . GLN A 1 93 ? 62.816 57.541 -7.498 1.00 56.86 89 GLN L CA 1
ATOM 701 C C . GLN A 1 93 ? 62.552 56.103 -7.142 1.00 57.04 89 GLN L C 1
ATOM 702 O O . GLN A 1 93 ? 61.543 55.525 -7.531 1.00 58.69 89 GLN L O 1
ATOM 708 N N . GLN A 1 94 ? 63.476 55.533 -6.390 1.00 56.17 90 GLN L N 1
ATOM 709 C CA . GLN A 1 94 ? 63.369 54.164 -5.947 1.00 53.88 90 GLN L CA 1
ATOM 710 C C . GLN A 1 94 ? 63.462 54.216 -4.427 1.00 54.23 90 GLN L C 1
ATOM 711 O O . GLN A 1 94 ? 64.084 55.123 -3.877 1.00 53.99 90 GLN L O 1
ATOM 717 N N . THR A 1 95 ? 62.808 53.283 -3.743 1.00 55.00 91 THR L N 1
ATOM 718 C CA . THR A 1 95 ? 62.853 53.256 -2.283 1.00 55.50 91 THR L CA 1
ATOM 719 C C . THR A 1 95 ? 62.959 51.846 -1.742 1.00 56.68 91 THR L C 1
ATOM 720 O O . THR A 1 95 ? 62.645 51.604 -0.576 1.00 55.98 91 THR L O 1
ATOM 724 N N . LYS A 1 96 ? 63.405 50.914 -2.582 1.00 58.38 92 LYS L N 1
ATOM 725 C CA . LYS A 1 96 ? 63.540 49.531 -2.137 1.00 60.22 92 LYS L CA 1
ATOM 726 C C . LYS A 1 96 ? 64.702 49.358 -1.163 1.00 60.99 92 LYS L C 1
ATOM 727 O O . LYS A 1 96 ? 64.810 48.337 -0.493 1.00 59.89 92 LYS L O 1
ATOM 733 N N . GLU A 1 97 ? 65.568 50.361 -1.086 1.00 63.34 93 GLU L N 1
ATOM 734 C CA . GLU A 1 97 ? 66.697 50.308 -0.169 1.00 66.52 93 GLU L CA 1
ATOM 735 C C . GLU A 1 97 ? 67.505 51.593 -0.219 1.00 66.19 93 GLU L C 1
ATOM 736 O O . GLU A 1 97 ? 67.513 52.303 -1.226 1.00 65.85 93 GLU L O 1
ATOM 742 N N . VAL A 1 98 ? 68.174 51.893 0.886 1.00 66.38 94 VAL L N 1
ATOM 743 C CA . VAL A 1 98 ? 69.010 53.078 0.967 1.00 67.31 94 VAL L CA 1
ATOM 744 C C . VAL A 1 98 ? 70.312 52.815 0.207 1.00 66.88 94 VAL L C 1
ATOM 745 O O . VAL A 1 98 ? 70.858 51.708 0.245 1.00 67.81 94 VAL L O 1
ATOM 749 N N . PRO A 1 99 ? 70.813 53.831 -0.508 1.00 65.54 95 PRO L N 1
ATOM 750 C CA . PRO A 1 99 ? 70.154 55.133 -0.568 1.00 64.78 95 PRO L CA 1
ATOM 751 C C . PRO A 1 99 ? 68.985 55.070 -1.534 1.00 63.76 95 PRO L C 1
ATOM 752 O O . PRO A 1 99 ? 68.975 54.255 -2.457 1.00 63.90 95 PRO L O 1
ATOM 756 N N . TRP A 1 100 ? 67.986 55.910 -1.302 1.00 62.36 96 TRP L N 1
ATOM 757 C CA . TRP A 1 100 ? 66.824 55.947 -2.173 1.00 60.04 96 TRP L CA 1
ATOM 758 C C . TRP A 1 100 ? 67.179 56.975 -3.246 1.00 59.91 96 TRP L C 1
ATOM 759 O O . TRP A 1 100 ? 67.030 58.179 -3.054 1.00 59.56 96 TRP L O 1
ATOM 770 N N . THR A 1 101 ? 67.665 56.478 -4.376 1.00 60.34 97 THR L N 1
ATOM 771 C CA . THR A 1 101 ? 68.110 57.328 -5.479 1.00 61.77 97 THR L CA 1
ATOM 772 C C . THR A 1 101 ? 67.071 57.762 -6.519 1.00 62.13 97 THR L C 1
ATOM 773 O O . THR A 1 101 ? 66.233 56.966 -6.956 1.00 62.43 97 THR L O 1
ATOM 777 N N . PHE A 1 102 ? 67.152 59.028 -6.927 1.00 61.49 98 PHE L N 1
ATOM 778 C CA . PHE A 1 102 ? 66.253 59.577 -7.938 1.00 60.10 98 PHE L CA 1
ATOM 779 C C . PHE A 1 102 ? 66.853 59.406 -9.324 1.00 60.01 98 PHE L C 1
ATOM 780 O O . PHE A 1 102 ? 68.070 59.437 -9.491 1.00 60.72 98 PHE L O 1
ATOM 788 N N . GLY A 1 103 ? 65.997 59.246 -10.325 1.00 59.95 99 GLY L N 1
ATOM 789 C CA . GLY A 1 103 ? 66.491 59.108 -11.681 1.00 59.05 99 GLY L CA 1
ATOM 790 C C . GLY A 1 103 ? 67.098 60.435 -12.093 1.00 58.64 99 GLY L C 1
ATOM 791 O O . GLY A 1 103 ? 66.995 61.421 -11.352 1.00 57.66 99 GLY L O 1
ATOM 792 N N . GLY A 1 104 ? 67.725 60.470 -13.268 1.00 58.72 100 GLY L N 1
ATOM 793 C CA . GLY A 1 104 ? 68.338 61.698 -13.747 1.00 58.85 100 GLY L CA 1
ATOM 794 C C . GLY A 1 104 ? 67.340 62.806 -14.044 1.00 59.67 100 GLY L C 1
ATOM 795 O O . GLY A 1 104 ? 67.657 63.994 -13.950 1.00 59.92 100 GLY L O 1
ATOM 796 N N . GLY A 1 105 ? 66.124 62.421 -14.409 1.00 60.16 101 GLY L N 1
ATOM 797 C CA . GLY A 1 105 ? 65.107 63.407 -14.711 1.00 60.05 101 GLY L CA 1
ATOM 798 C C . GLY A 1 105 ? 64.892 63.532 -16.202 1.00 60.57 101 GLY L C 1
ATOM 799 O O . GLY A 1 105 ? 65.830 63.406 -16.988 1.00 60.76 101 GLY L O 1
ATOM 800 N N . THR A 1 106 ? 63.647 63.771 -16.590 1.00 60.00 102 THR L N 1
ATOM 801 C CA . THR A 1 106 ? 63.305 63.920 -17.989 1.00 59.60 102 THR L CA 1
ATOM 802 C C . THR A 1 106 ? 62.555 65.228 -18.157 1.00 60.85 102 THR L C 1
ATOM 803 O O . THR A 1 106 ? 61.552 65.470 -17.489 1.00 60.42 102 THR L O 1
ATOM 807 N N . LYS A 1 107 ? 63.063 66.087 -19.034 1.00 62.50 103 LYS L N 1
ATOM 808 C CA . LYS A 1 107 ? 62.417 67.370 -19.264 1.00 63.95 103 LYS L CA 1
ATOM 809 C C . LYS A 1 107 ? 61.346 67.195 -20.323 1.00 62.27 103 LYS L C 1
ATOM 810 O O . LYS A 1 107 ? 61.595 66.605 -21.371 1.00 63.40 103 LYS L O 1
ATOM 816 N N . LEU A 1 108 ? 60.156 67.705 -20.037 1.00 59.52 104 LEU L N 1
ATOM 817 C CA . LEU A 1 108 ? 59.045 67.602 -20.961 1.00 58.14 104 LEU L CA 1
ATOM 818 C C . LEU A 1 108 ? 58.649 68.975 -21.443 1.00 58.30 104 LEU L C 1
ATOM 819 O O . LEU A 1 108 ? 58.339 69.849 -20.632 1.00 57.71 104 LEU L O 1
ATOM 824 N N . GLU A 1 109 ? 58.639 69.158 -22.760 1.00 58.31 105 GLU L N 1
ATOM 825 C CA . GLU A 1 109 ? 58.259 70.439 -23.339 1.00 58.61 105 GLU L CA 1
ATOM 826 C C . GLU A 1 109 ? 57.130 70.250 -24.332 1.00 57.40 105 GLU L C 1
ATOM 827 O O . GLU A 1 109 ? 57.040 69.217 -24.997 1.00 56.39 105 GLU L O 1
ATOM 833 N N . ILE A 1 110 ? 56.264 71.256 -24.394 1.00 56.69 106 ILE L N 1
ATOM 834 C CA . ILE A 1 110 ? 55.134 71.293 -25.315 1.00 57.05 106 ILE L CA 1
ATOM 835 C C . ILE A 1 110 ? 55.696 71.632 -26.701 1.00 57.08 106 ILE L C 1
ATOM 836 O O . ILE A 1 110 ? 56.439 72.605 -26.853 1.00 57.92 106 ILE L O 1
ATOM 841 N N . LYS A 1 111 ? 55.350 70.843 -27.708 1.00 55.77 107 LYS L N 1
ATOM 842 C CA . LYS A 1 111 ? 55.806 71.126 -29.064 1.00 54.85 107 LYS L CA 1
ATOM 843 C C . LYS A 1 111 ? 54.726 71.986 -29.705 1.00 54.18 107 LYS L C 1
ATOM 844 O O . LYS A 1 111 ? 53.585 71.560 -29.796 1.00 56.18 107 LYS L O 1
ATOM 850 N N . ARG A 1 112 ? 55.071 73.198 -30.129 1.00 53.09 108 ARG L N 1
ATOM 851 C CA . ARG A 1 112 ? 54.085 74.075 -30.750 1.00 52.22 108 ARG L CA 1
ATOM 852 C C . ARG A 1 112 ? 54.575 74.672 -32.064 1.00 51.77 108 ARG L C 1
ATOM 853 O O . ARG A 1 112 ? 55.618 74.290 -32.578 1.00 52.94 108 ARG L O 1
ATOM 861 N N . ALA A 1 113 ? 53.807 75.609 -32.606 1.00 51.41 109 ALA L N 1
ATOM 862 C CA . ALA A 1 113 ? 54.151 76.266 -33.863 1.00 51.38 109 ALA L CA 1
ATOM 863 C C . ALA A 1 113 ? 55.266 77.291 -33.660 1.00 51.21 109 ALA L C 1
ATOM 864 O O . ALA A 1 113 ? 55.330 77.953 -32.617 1.00 50.97 109 ALA L O 1
ATOM 866 N N . ASP A 1 114 ? 56.142 77.416 -34.656 1.00 49.87 110 ASP L N 1
ATOM 867 C CA . ASP A 1 114 ? 57.245 78.364 -34.575 1.00 48.72 110 ASP L CA 1
ATOM 868 C C . ASP A 1 114 ? 56.720 79.773 -34.370 1.00 48.28 110 ASP L C 1
ATOM 869 O O . ASP A 1 114 ? 55.609 80.104 -34.792 1.00 47.43 110 ASP L O 1
ATOM 874 N N . ALA A 1 115 ? 57.518 80.595 -33.699 1.00 47.97 111 ALA L N 1
ATOM 875 C CA . ALA A 1 115 ? 57.146 81.980 -33.445 1.00 48.96 111 ALA L CA 1
ATOM 876 C C . ALA A 1 115 ? 58.419 82.800 -33.449 1.00 50.29 111 ALA L C 1
ATOM 877 O O . ALA A 1 115 ? 59.440 82.381 -32.901 1.00 49.14 111 ALA L O 1
ATOM 879 N N . ALA A 1 116 ? 58.363 83.960 -34.093 1.00 52.47 112 ALA L N 1
ATOM 880 C CA . ALA A 1 116 ? 59.528 84.834 -34.167 1.00 54.14 112 ALA L CA 1
ATOM 881 C C . ALA A 1 116 ? 59.696 85.572 -32.846 1.00 55.17 112 ALA L C 1
ATOM 882 O O . ALA A 1 116 ? 58.716 85.934 -32.180 1.00 55.71 112 ALA L O 1
ATOM 884 N N . PRO A 1 117 ? 60.948 85.807 -32.445 1.00 55.71 113 PRO L N 1
ATOM 885 C CA . PRO A 1 117 ? 61.217 86.503 -31.190 1.00 56.33 113 PRO L CA 1
ATOM 886 C C . PRO A 1 117 ? 60.909 87.974 -31.287 1.00 56.78 113 PRO L C 1
ATOM 887 O O . PRO A 1 117 ? 61.038 88.558 -32.357 1.00 56.21 113 PRO L O 1
ATOM 891 N N . THR A 1 118 ? 60.492 88.553 -30.163 1.00 58.74 114 THR L N 1
ATOM 892 C CA . THR A 1 118 ? 60.200 89.983 -30.067 1.00 60.99 114 THR L CA 1
ATOM 893 C C . THR A 1 118 ? 61.456 90.587 -29.454 1.00 61.45 114 THR L C 1
ATOM 894 O O . THR A 1 118 ? 61.740 90.372 -28.274 1.00 62.68 114 THR L O 1
ATOM 898 N N . VAL A 1 119 ? 62.207 91.339 -30.250 1.00 61.54 115 VAL L N 1
ATOM 899 C CA . VAL A 1 119 ? 63.459 91.912 -29.769 1.00 61.33 115 VAL L CA 1
ATOM 900 C C . VAL A 1 119 ? 63.398 93.356 -29.290 1.00 62.52 115 VAL L C 1
ATOM 901 O O . VAL A 1 119 ? 62.774 94.206 -29.923 1.00 62.57 115 VAL L O 1
ATOM 905 N N . SER A 1 120 ? 64.062 93.612 -28.164 1.00 63.83 116 SER L N 1
ATOM 906 C CA . SER A 1 120 ? 64.155 94.943 -27.563 1.00 64.12 116 SER L CA 1
ATOM 907 C C . SER A 1 120 ? 65.613 95.189 -27.189 1.00 65.01 116 SER L C 1
ATOM 908 O O . SER A 1 120 ? 66.354 94.251 -26.869 1.00 64.44 116 SER L O 1
ATOM 911 N N . ILE A 1 121 ? 66.026 96.450 -27.228 1.00 66.09 117 ILE L N 1
ATOM 912 C CA . ILE A 1 121 ? 67.394 96.797 -26.880 1.00 66.97 117 ILE L CA 1
ATOM 913 C C . ILE A 1 121 ? 67.360 97.987 -25.932 1.00 67.75 117 ILE L C 1
ATOM 914 O O . ILE A 1 121 ? 66.652 98.965 -26.180 1.00 66.10 117 ILE L O 1
ATOM 919 N N . PHE A 1 122 ? 68.112 97.884 -24.836 1.00 70.17 118 PHE L N 1
ATOM 920 C CA . PHE A 1 122 ? 68.158 98.936 -23.819 1.00 71.69 118 PHE L CA 1
ATOM 921 C C . PHE A 1 122 ? 69.572 99.460 -23.567 1.00 72.16 118 PHE L C 1
ATOM 922 O O . PHE A 1 122 ? 70.528 98.688 -23.475 1.00 72.25 118 PHE L O 1
ATOM 930 N N . PRO A 1 123 ? 69.719 100.788 -23.457 1.00 73.34 119 PRO L N 1
ATOM 931 C CA . PRO A 1 123 ? 71.015 101.428 -23.216 1.00 74.92 119 PRO L CA 1
ATOM 932 C C . PRO A 1 123 ? 71.366 101.389 -21.735 1.00 77.40 119 PRO L C 1
ATOM 933 O O . PRO A 1 123 ? 70.480 101.277 -20.882 1.00 78.40 119 PRO L O 1
ATOM 937 N N . PRO A 1 124 ? 72.665 101.469 -21.406 1.00 78.66 120 PRO L N 1
ATOM 938 C CA . PRO A 1 124 ? 73.068 101.448 -20.000 1.00 79.28 120 PRO L CA 1
ATOM 939 C C . PRO A 1 124 ? 72.215 102.457 -19.250 1.00 80.81 120 PRO L C 1
ATOM 940 O O . PRO A 1 124 ? 71.808 103.472 -19.820 1.00 79.98 120 PRO L O 1
ATOM 944 N N . SER A 1 125 ? 71.936 102.172 -17.982 1.00 83.61 121 SER L N 1
ATOM 945 C CA . SER A 1 125 ? 71.114 103.063 -17.167 1.00 85.85 121 SER L CA 1
ATOM 946 C C . SER A 1 125 ? 71.905 104.283 -16.704 1.00 86.57 121 SER L C 1
ATOM 947 O O . SER A 1 125 ? 73.126 104.215 -16.506 1.00 85.77 121 SER L O 1
ATOM 950 N N . SER A 1 126 ? 71.191 105.392 -16.527 1.00 86.97 122 SER L N 1
ATOM 951 C CA . SER A 1 126 ? 71.795 106.639 -16.092 1.00 87.36 122 SER L CA 1
ATOM 952 C C . SER A 1 126 ? 72.661 106.406 -14.856 1.00 88.20 122 SER L C 1
ATOM 953 O O . SER A 1 126 ? 73.710 107.030 -14.701 1.00 88.81 122 SER L O 1
ATOM 956 N N . GLU A 1 127 ? 72.222 105.495 -13.989 1.00 88.86 123 GLU L N 1
ATOM 957 C CA . GLU A 1 127 ? 72.956 105.175 -12.768 1.00 89.39 123 GLU L CA 1
ATOM 958 C C . GLU A 1 127 ? 74.202 104.361 -13.074 1.00 88.41 123 GLU L C 1
ATOM 959 O O . GLU A 1 127 ? 75.319 104.816 -12.844 1.00 87.94 123 GLU L O 1
ATOM 965 N N . GLN A 1 128 ? 74.008 103.152 -13.589 1.00 87.43 124 GLN L N 1
ATOM 966 C CA . GLN A 1 128 ? 75.135 102.289 -13.917 1.00 86.52 124 GLN L CA 1
ATOM 967 C C . GLN A 1 128 ? 76.221 103.109 -14.588 1.00 86.69 124 GLN L C 1
ATOM 968 O O . GLN A 1 128 ? 77.412 102.815 -14.453 1.00 86.42 124 GLN L O 1
ATOM 974 N N . LEU A 1 129 ? 75.789 104.143 -15.308 1.00 86.47 125 LEU L N 1
ATOM 975 C CA . LEU A 1 129 ? 76.686 105.049 -16.020 1.00 86.27 125 LEU L CA 1
ATOM 976 C C . LEU A 1 129 ? 77.502 105.896 -15.032 1.00 86.79 125 LEU L C 1
ATOM 977 O O . LEU A 1 129 ? 78.737 105.804 -14.995 1.00 87.05 125 LEU L O 1
ATOM 982 N N . THR A 1 130 ? 76.813 106.718 -14.236 1.00 86.08 126 THR L N 1
ATOM 983 C CA . THR A 1 130 ? 77.484 107.557 -13.239 1.00 84.77 126 THR L CA 1
ATOM 984 C C . THR A 1 130 ? 77.914 106.674 -12.062 1.00 83.88 126 THR L C 1
ATOM 985 O O . THR A 1 130 ? 77.629 106.966 -10.896 1.00 83.40 126 THR L O 1
ATOM 989 N N . SER A 1 131 ? 78.595 105.583 -12.396 1.00 82.14 127 SER L N 1
ATOM 990 C CA . SER A 1 131 ? 79.087 104.625 -11.418 1.00 81.14 127 SER L CA 1
ATOM 991 C C . SER A 1 131 ? 80.269 103.948 -12.085 1.00 79.35 127 SER L C 1
ATOM 992 O O . SER A 1 131 ? 80.950 103.117 -11.490 1.00 79.30 127 SER L O 1
ATOM 995 N N . GLY A 1 132 ? 80.486 104.312 -13.342 1.00 77.46 128 GLY L N 1
ATOM 996 C CA . GLY A 1 132 ? 81.590 103.762 -14.097 1.00 77.19 128 GLY L CA 1
ATOM 997 C C . GLY A 1 132 ? 81.240 102.494 -14.828 1.00 76.50 128 GLY L C 1
ATOM 998 O O . GLY A 1 132 ? 82.127 101.767 -15.275 1.00 76.67 128 GLY L O 1
ATOM 999 N N . GLY A 1 133 ? 79.946 102.230 -14.960 1.00 76.12 129 GLY L N 1
ATOM 1000 C CA . GLY A 1 133 ? 79.516 101.025 -15.645 1.00 75.86 129 GLY L CA 1
ATOM 1001 C C . GLY A 1 133 ? 78.607 101.262 -16.837 1.00 75.32 129 GLY L C 1
ATOM 1002 O O . GLY A 1 133 ? 77.926 102.289 -16.927 1.00 75.42 129 GLY L O 1
ATOM 1003 N N . ALA A 1 134 ? 78.598 100.302 -17.756 1.00 74.15 130 ALA L N 1
ATOM 1004 C CA . ALA A 1 134 ? 77.765 100.386 -18.951 1.00 73.41 130 ALA L CA 1
ATOM 1005 C C . ALA A 1 134 ? 77.391 98.996 -19.452 1.00 72.81 130 ALA L C 1
ATOM 1006 O O . ALA A 1 134 ? 78.242 98.249 -19.944 1.00 72.21 130 ALA L O 1
ATOM 1008 N N . SER A 1 135 ? 76.115 98.653 -19.313 1.00 71.49 131 SER L N 1
ATOM 1009 C CA . SER A 1 135 ? 75.620 97.362 -19.766 1.00 70.21 131 SER L CA 1
ATOM 1010 C C . SER A 1 135 ? 74.460 97.573 -20.728 1.00 69.60 131 SER L C 1
ATOM 1011 O O . SER A 1 135 ? 73.513 98.308 -20.432 1.00 70.19 131 SER L O 1
ATOM 1014 N N . VAL A 1 136 ? 74.547 96.950 -21.895 1.00 68.66 132 VAL L N 1
ATOM 1015 C CA . VAL A 1 136 ? 73.477 97.062 -22.872 1.00 68.11 132 VAL L CA 1
ATOM 1016 C C . VAL A 1 136 ? 72.691 95.761 -22.805 1.00 67.08 132 VAL L C 1
ATOM 1017 O O . VAL A 1 136 ? 73.231 94.673 -23.048 1.00 66.83 132 VAL L O 1
ATOM 1021 N N . VAL A 1 137 ? 71.419 95.890 -22.447 1.00 65.34 133 VAL L N 1
ATOM 1022 C CA . VAL A 1 137 ? 70.522 94.753 -22.306 1.00 64.19 133 VAL L CA 1
ATOM 1023 C C . VAL A 1 137 ? 69.692 94.531 -23.554 1.00 62.99 133 VAL L C 1
ATOM 1024 O O . VAL A 1 137 ? 69.135 95.475 -24.122 1.00 61.82 133 VAL L O 1
ATOM 1028 N N . CYS A 1 138 ? 69.610 93.279 -23.982 1.00 62.07 134 CYS L N 1
ATOM 1029 C CA . CYS A 1 138 ? 68.794 92.956 -25.144 1.00 63.03 134 CYS L CA 1
ATOM 1030 C C . CYS A 1 138 ? 67.868 91.765 -24.862 1.00 60.59 134 CYS L C 1
ATOM 1031 O O . CYS A 1 138 ? 68.329 90.665 -24.537 1.00 60.20 134 CYS L O 1
ATOM 1034 N N . PHE A 1 139 ? 66.564 91.997 -24.980 1.00 58.34 135 PHE L N 1
ATOM 1035 C CA . PHE A 1 139 ? 65.573 90.951 -24.734 1.00 57.14 135 PHE L CA 1
ATOM 1036 C C . PHE A 1 139 ? 64.968 90.320 -25.977 1.00 56.00 135 PHE L C 1
ATOM 1037 O O . PHE A 1 139 ? 64.419 91.021 -26.826 1.00 55.43 135 PHE L O 1
ATOM 1045 N N . LEU A 1 140 ? 65.063 88.996 -26.065 1.00 55.35 136 LEU L N 1
ATOM 1046 C CA . LEU A 1 140 ? 64.459 88.237 -27.162 1.00 56.51 136 LEU L CA 1
ATOM 1047 C C . LEU A 1 140 ? 63.371 87.373 -26.512 1.00 56.54 136 LEU L C 1
ATOM 1048 O O . LEU A 1 140 ? 63.641 86.282 -25.984 1.00 54.76 136 LEU L O 1
ATOM 1053 N N . ASN A 1 141 ? 62.138 87.868 -26.564 1.00 55.68 137 ASN L N 1
ATOM 1054 C CA . ASN A 1 141 ? 61.026 87.185 -25.927 1.00 55.26 137 ASN L CA 1
ATOM 1055 C C . ASN A 1 141 ? 60.014 86.391 -26.742 1.00 54.09 137 ASN L C 1
ATOM 1056 O O . ASN A 1 141 ? 59.845 86.583 -27.948 1.00 54.70 137 ASN L O 1
ATOM 1061 N N . ASN A 1 142 ? 59.345 85.493 -26.029 1.00 51.94 138 ASN L N 1
ATOM 1062 C CA . ASN A 1 142 ? 58.300 84.637 -26.562 1.00 51.42 138 ASN L CA 1
ATOM 1063 C C . ASN A 1 142 ? 58.496 84.109 -27.983 1.00 50.00 138 ASN L C 1
ATOM 1064 O O . ASN A 1 142 ? 57.775 84.502 -28.902 1.00 49.21 138 ASN L O 1
ATOM 1069 N N . PHE A 1 143 ? 59.457 83.208 -28.152 1.00 47.17 139 PHE L N 1
ATOM 1070 C CA . PHE A 1 143 ? 59.727 82.621 -29.456 1.00 45.56 139 PHE L CA 1
ATOM 1071 C C . PHE A 1 143 ? 59.757 81.113 -29.319 1.00 46.36 139 PHE L C 1
ATOM 1072 O O . PHE A 1 143 ? 59.818 80.598 -28.212 1.00 47.68 139 PHE L O 1
ATOM 1080 N N . TYR A 1 144 ? 59.726 80.408 -30.443 1.00 47.13 140 TYR L N 1
ATOM 1081 C CA . TYR A 1 144 ? 59.752 78.955 -30.430 1.00 48.00 140 TYR L CA 1
ATOM 1082 C C . TYR A 1 144 ? 60.241 78.451 -31.784 1.00 48.99 140 TYR L C 1
ATOM 1083 O O . TYR A 1 144 ? 59.810 78.950 -32.817 1.00 50.13 140 TYR L O 1
ATOM 1092 N N . PRO A 1 145 ? 61.108 77.423 -31.803 1.00 49.09 141 PRO L N 1
ATOM 1093 C CA . PRO A 1 145 ? 61.701 76.643 -30.712 1.00 50.50 141 PRO L CA 1
ATOM 1094 C C . PRO A 1 145 ? 62.717 77.371 -29.837 1.00 51.82 141 PRO L C 1
ATOM 1095 O O . PRO A 1 145 ? 62.966 78.559 -30.015 1.00 52.55 141 PRO L O 1
ATOM 1099 N N . LYS A 1 146 ? 63.310 76.626 -28.907 1.00 52.40 142 LYS L N 1
ATOM 1100 C CA . LYS A 1 146 ? 64.263 77.169 -27.948 1.00 53.02 142 LYS L CA 1
ATOM 1101 C C . LYS A 1 146 ? 65.530 77.716 -28.569 1.00 53.04 142 LYS L C 1
ATOM 1102 O O . LYS A 1 146 ? 66.042 78.756 -28.136 1.00 51.82 142 LYS L O 1
ATOM 1108 N N . ASP A 1 147 ? 66.026 77.008 -29.582 1.00 53.40 143 ASP L N 1
ATOM 1109 C CA . ASP A 1 147 ? 67.263 77.369 -30.277 1.00 53.17 143 ASP L CA 1
ATOM 1110 C C . ASP A 1 147 ? 67.259 78.728 -30.952 1.00 52.12 143 ASP L C 1
ATOM 1111 O O . ASP A 1 147 ? 66.458 78.996 -31.845 1.00 52.07 143 ASP L O 1
ATOM 1116 N N . ILE A 1 148 ? 68.175 79.585 -30.527 1.00 51.63 144 ILE L N 1
ATOM 1117 C CA . ILE A 1 148 ? 68.267 80.909 -31.103 1.00 51.71 144 ILE L CA 1
ATOM 1118 C C . ILE A 1 148 ? 69.709 81.396 -31.007 1.00 53.67 144 ILE L C 1
ATOM 1119 O O . ILE A 1 148 ? 70.536 80.786 -30.328 1.00 53.88 144 ILE L O 1
ATOM 1124 N N . ASN A 1 149 ? 70.012 82.488 -31.694 1.00 55.20 145 ASN L N 1
ATOM 1125 C CA . ASN A 1 149 ? 71.362 83.014 -31.690 1.00 57.58 145 ASN L CA 1
ATOM 1126 C C . ASN A 1 149 ? 71.396 84.534 -31.687 1.00 58.15 145 ASN L C 1
ATOM 1127 O O . ASN A 1 149 ? 70.598 85.192 -32.363 1.00 58.35 145 ASN L O 1
ATOM 1132 N N . VAL A 1 150 ? 72.322 85.098 -30.924 1.00 57.98 146 VAL L N 1
ATOM 1133 C CA . VAL A 1 150 ? 72.432 86.541 -30.876 1.00 59.11 146 VAL L CA 1
ATOM 1134 C C . VAL A 1 150 ? 73.866 86.953 -31.104 1.00 60.00 146 VAL L C 1
ATOM 1135 O O . VAL A 1 150 ? 74.800 86.230 -30.750 1.00 59.61 146 VAL L O 1
ATOM 1139 N N . LYS A 1 151 ? 74.025 88.109 -31.735 1.00 61.37 147 LYS L N 1
ATOM 1140 C CA . LYS A 1 151 ? 75.335 88.673 -32.014 1.00 63.02 147 LYS L CA 1
ATOM 1141 C C . LYS A 1 151 ? 75.263 90.138 -31.663 1.00 63.30 147 LYS L C 1
ATOM 1142 O O . LYS A 1 151 ? 74.219 90.784 -31.820 1.00 63.32 147 LYS L O 1
ATOM 1148 N N . TRP A 1 152 ? 76.382 90.653 -31.178 1.00 63.36 148 TRP L N 1
ATOM 1149 C CA . TRP A 1 152 ? 76.475 92.045 -30.805 1.00 63.29 148 TRP L CA 1
ATOM 1150 C C . TRP A 1 152 ? 77.413 92.784 -31.746 1.00 64.75 148 TRP L C 1
ATOM 1151 O O . TRP A 1 152 ? 78.553 92.371 -31.960 1.00 64.63 148 TRP L O 1
ATOM 1162 N N . LYS A 1 153 ? 76.923 93.874 -32.322 1.00 66.21 149 LYS L N 1
ATOM 1163 C CA . LYS A 1 153 ? 77.745 94.660 -33.221 1.00 67.17 149 LYS L CA 1
ATOM 1164 C C . LYS A 1 153 ? 77.890 96.067 -32.681 1.00 67.77 149 LYS L C 1
ATOM 1165 O O . LYS A 1 153 ? 76.904 96.730 -32.353 1.00 67.25 149 LYS L O 1
ATOM 1171 N N . ILE A 1 154 ? 79.139 96.502 -32.569 1.00 69.24 150 ILE L N 1
ATOM 1172 C CA . ILE A 1 154 ? 79.450 97.845 -32.106 1.00 69.75 150 ILE L CA 1
ATOM 1173 C C . ILE A 1 154 ? 79.985 98.549 -33.349 1.00 70.46 150 ILE L C 1
ATOM 1174 O O . ILE A 1 154 ? 80.924 98.069 -33.990 1.00 70.10 150 ILE L O 1
ATOM 1179 N N . ASP A 1 155 ? 79.366 99.672 -33.696 1.00 71.50 151 ASP L N 1
ATOM 1180 C CA . ASP A 1 155 ? 79.758 100.425 -34.875 1.00 72.96 151 ASP L CA 1
ATOM 1181 C C . ASP A 1 155 ? 79.938 99.513 -36.087 1.00 73.93 151 ASP L C 1
ATOM 1182 O O . ASP A 1 155 ? 80.776 99.768 -36.951 1.00 74.04 151 ASP L O 1
ATOM 1187 N N . GLY A 1 156 ? 79.159 98.438 -36.137 1.00 74.73 152 GLY L N 1
ATOM 1188 C CA . GLY A 1 156 ? 79.232 97.532 -37.267 1.00 76.19 152 GLY L CA 1
ATOM 1189 C C . GLY A 1 156 ? 80.211 96.375 -37.200 1.00 76.77 152 GLY L C 1
ATOM 1190 O O . GLY A 1 156 ? 80.662 95.892 -38.239 1.00 77.36 152 GLY L O 1
ATOM 1191 N N . SER A 1 157 ? 80.548 95.920 -35.999 1.00 77.33 153 SER L N 1
ATOM 1192 C CA . SER A 1 157 ? 81.469 94.795 -35.863 1.00 78.15 153 SER L CA 1
ATOM 1193 C C . SER A 1 157 ? 81.076 93.868 -34.725 1.00 78.63 153 SER L C 1
ATOM 1194 O O . SER A 1 157 ? 80.794 94.320 -33.612 1.00 78.56 153 SER L O 1
ATOM 1197 N N . GLU A 1 158 ? 81.061 92.570 -35.009 1.00 79.17 154 GLU L N 1
ATOM 1198 C CA . GLU A 1 158 ? 80.698 91.579 -34.005 1.00 80.88 154 GLU L CA 1
ATOM 1199 C C . GLU A 1 158 ? 81.591 91.760 -32.783 1.00 81.83 154 GLU L C 1
ATOM 1200 O O . GLU A 1 158 ? 82.662 92.362 -32.865 1.00 82.13 154 GLU L O 1
ATOM 1206 N N . ARG A 1 159 ? 81.128 91.240 -31.652 1.00 82.86 155 ARG L N 1
ATOM 1207 C CA . ARG A 1 159 ? 81.847 91.314 -30.385 1.00 82.87 155 ARG L CA 1
ATOM 1208 C C . ARG A 1 159 ? 81.532 90.028 -29.640 1.00 82.30 155 ARG L C 1
ATOM 1209 O O . ARG A 1 159 ? 80.389 89.578 -29.630 1.00 81.70 155 ARG L O 1
ATOM 1217 N N . GLN A 1 160 ? 82.539 89.434 -29.016 1.00 81.82 156 GLN L N 1
ATOM 1218 C CA . GLN A 1 160 ? 82.315 88.195 -28.297 1.00 81.57 156 GLN L CA 1
ATOM 1219 C C . GLN A 1 160 ? 82.818 88.197 -26.850 1.00 81.29 156 GLN L C 1
ATOM 1220 O O . GLN A 1 160 ? 83.210 87.159 -26.310 1.00 81.41 156 GLN L O 1
ATOM 1226 N N . ASN A 1 161 ? 82.776 89.372 -26.227 1.00 80.75 157 ASN L N 1
ATOM 1227 C CA . ASN A 1 161 ? 83.204 89.549 -24.842 1.00 80.48 157 ASN L CA 1
ATOM 1228 C C . ASN A 1 161 ? 82.305 90.548 -24.121 1.00 79.59 157 ASN L C 1
ATOM 1229 O O . ASN A 1 161 ? 81.972 91.598 -24.674 1.00 78.81 157 ASN L O 1
ATOM 1234 N N . GLY A 1 162 ? 81.926 90.217 -22.887 1.00 78.67 158 GLY L N 1
ATOM 1235 C CA . GLY A 1 162 ? 81.063 91.084 -22.099 1.00 78.42 158 GLY L CA 1
ATOM 1236 C C . GLY A 1 162 ? 79.601 90.749 -22.323 1.00 78.00 158 GLY L C 1
ATOM 1237 O O . GLY A 1 162 ? 78.701 91.481 -21.899 1.00 77.40 158 GLY L O 1
ATOM 1238 N N . VAL A 1 163 ? 79.375 89.626 -22.995 1.00 77.20 159 VAL L N 1
ATOM 1239 C CA . VAL A 1 163 ? 78.031 89.163 -23.303 1.00 76.91 159 VAL L CA 1
ATOM 1240 C C . VAL A 1 163 ? 77.612 88.044 -22.341 1.00 76.41 159 VAL L C 1
ATOM 1241 O O . VAL A 1 163 ? 78.369 87.087 -22.110 1.00 76.94 159 VAL L O 1
ATOM 1245 N N . LEU A 1 164 ? 76.411 88.173 -21.780 1.00 73.81 160 LEU L N 1
ATOM 1246 C CA . LEU A 1 164 ? 75.874 87.170 -20.864 1.00 71.63 160 LEU L CA 1
ATOM 1247 C C . LEU A 1 164 ? 74.483 86.759 -21.344 1.00 69.66 160 LEU L C 1
ATOM 1248 O O . LEU A 1 164 ? 73.591 87.600 -21.478 1.00 69.89 160 LEU L O 1
ATOM 1253 N N . ASN A 1 165 ? 74.300 85.470 -21.608 1.00 66.69 161 ASN L N 1
ATOM 1254 C CA . ASN A 1 165 ? 73.009 84.985 -22.083 1.00 65.57 161 ASN L CA 1
ATOM 1255 C C . ASN A 1 165 ? 72.254 84.140 -21.069 1.00 65.19 161 ASN L C 1
ATOM 1256 O O . ASN A 1 165 ? 72.855 83.377 -20.323 1.00 64.68 161 ASN L O 1
ATOM 1261 N N . SER A 1 166 ? 70.932 84.272 -21.060 1.00 65.54 162 SER L N 1
ATOM 1262 C CA . SER A 1 166 ? 70.094 83.512 -20.139 1.00 66.77 162 SER L CA 1
ATOM 1263 C C . SER A 1 166 ? 68.705 83.185 -20.695 1.00 67.16 162 SER L C 1
ATOM 1264 O O . SER A 1 166 ? 67.910 84.085 -20.976 1.00 65.73 162 SER L O 1
ATOM 1267 N N . TRP A 1 167 ? 68.422 81.890 -20.838 1.00 68.48 163 TRP L N 1
ATOM 1268 C CA . TRP A 1 167 ? 67.128 81.423 -21.334 1.00 68.90 163 TRP L CA 1
ATOM 1269 C C . TRP A 1 167 ? 66.175 81.085 -20.199 1.00 68.62 163 TRP L C 1
ATOM 1270 O O . TRP A 1 167 ? 66.582 80.565 -19.153 1.00 67.69 163 TRP L O 1
ATOM 1281 N N . THR A 1 168 ? 64.900 81.375 -20.426 1.00 68.76 164 THR L N 1
ATOM 1282 C CA . THR A 1 168 ? 63.858 81.074 -19.461 1.00 68.71 164 THR L CA 1
ATOM 1283 C C . THR A 1 168 ? 63.354 79.679 -19.810 1.00 69.04 164 THR L C 1
ATOM 1284 O O . THR A 1 168 ? 63.684 79.141 -20.867 1.00 68.19 164 THR L O 1
ATOM 1288 N N . ASP A 1 169 ? 62.577 79.084 -18.913 1.00 69.90 165 ASP L N 1
ATOM 1289 C CA . ASP A 1 169 ? 62.021 77.765 -19.173 1.00 70.83 165 ASP L CA 1
ATOM 1290 C C . ASP A 1 169 ? 60.799 77.995 -20.040 1.00 70.01 165 ASP L C 1
ATOM 1291 O O . ASP A 1 169 ? 60.291 79.123 -20.123 1.00 69.38 165 ASP L O 1
ATOM 1296 N N . GLN A 1 170 ? 60.325 76.935 -20.688 1.00 68.84 166 GLN L N 1
ATOM 1297 C CA . GLN A 1 170 ? 59.163 77.058 -21.555 1.00 66.90 166 GLN L CA 1
ATOM 1298 C C . GLN A 1 170 ? 58.019 77.647 -20.758 1.00 66.25 166 GLN L C 1
ATOM 1299 O O . GLN A 1 170 ? 57.685 77.159 -19.683 1.00 65.96 166 GLN L O 1
ATOM 1305 N N . ASP A 1 171 ? 57.436 78.717 -21.274 1.00 65.93 167 ASP L N 1
ATOM 1306 C CA . ASP A 1 171 ? 56.320 79.344 -20.598 1.00 65.93 167 ASP L CA 1
ATOM 1307 C C . ASP A 1 171 ? 55.158 78.336 -20.619 1.00 67.42 167 ASP L C 1
ATOM 1308 O O . ASP A 1 171 ? 55.045 77.520 -21.545 1.00 67.78 167 ASP L O 1
ATOM 1313 N N . SER A 1 172 ? 54.319 78.381 -19.587 1.00 67.47 168 SER L N 1
ATOM 1314 C CA . SER A 1 172 ? 53.174 77.476 -19.458 1.00 67.02 168 SER L CA 1
ATOM 1315 C C . SER A 1 172 ? 51.917 77.987 -20.170 1.00 65.21 168 SER L C 1
ATOM 1316 O O . SER A 1 172 ? 51.070 77.193 -20.591 1.00 64.15 168 SER L O 1
ATOM 1319 N N . LYS A 1 173 ? 51.797 79.308 -20.293 1.00 62.74 169 LYS L N 1
ATOM 1320 C CA . LYS A 1 173 ? 50.645 79.918 -20.955 1.00 61.33 169 LYS L CA 1
ATOM 1321 C C . LYS A 1 173 ? 50.752 79.900 -22.489 1.00 60.50 169 LYS L C 1
ATOM 1322 O O . LYS A 1 173 ? 49.801 79.510 -23.172 1.00 59.58 169 LYS L O 1
ATOM 1328 N N . ASP A 1 174 ? 51.898 80.311 -23.032 1.00 58.70 170 ASP L N 1
ATOM 1329 C CA . ASP A 1 174 ? 52.069 80.325 -24.484 1.00 56.25 170 ASP L CA 1
ATOM 1330 C C . ASP A 1 174 ? 53.204 79.444 -25.006 1.00 54.31 170 ASP L C 1
ATOM 1331 O O . ASP A 1 174 ? 53.698 79.661 -26.103 1.00 53.53 170 ASP L O 1
ATOM 1336 N N . SER A 1 175 ? 53.610 78.449 -24.228 1.00 52.99 171 SER L N 1
ATOM 1337 C CA . SER A 1 175 ? 54.684 77.537 -24.638 1.00 52.19 171 SER L CA 1
ATOM 1338 C C . SER A 1 175 ? 55.905 78.170 -25.311 1.00 50.48 171 SER L C 1
ATOM 1339 O O . SER A 1 175 ? 56.685 77.467 -25.952 1.00 49.06 171 SER L O 1
ATOM 1342 N N . THR A 1 176 ? 56.080 79.479 -25.164 1.00 49.72 172 THR L N 1
ATOM 1343 C CA . THR A 1 176 ? 57.213 80.165 -25.778 1.00 50.20 172 THR L CA 1
ATOM 1344 C C . THR A 1 176 ? 58.387 80.327 -24.842 1.00 50.05 172 THR L C 1
ATOM 1345 O O . THR A 1 176 ? 58.224 80.363 -23.636 1.00 49.75 172 THR L O 1
ATOM 1349 N N . TYR A 1 177 ? 59.573 80.445 -25.419 1.00 51.89 173 TYR L N 1
ATOM 1350 C CA . TYR A 1 177 ? 60.796 80.638 -24.650 1.00 53.70 173 TYR L CA 1
ATOM 1351 C C . TYR A 1 177 ? 61.226 82.092 -24.780 1.00 53.89 173 TYR L C 1
ATOM 1352 O O . TYR A 1 177 ? 60.769 82.810 -25.675 1.00 54.03 173 TYR L O 1
ATOM 1361 N N . SER A 1 178 ? 62.106 82.516 -23.880 1.00 53.94 174 SER L N 1
ATOM 1362 C CA . SER A 1 178 ? 62.630 83.870 -23.888 1.00 54.54 174 SER L CA 1
ATOM 1363 C C . SER A 1 178 ? 64.103 83.837 -23.550 1.00 54.73 174 SER L C 1
ATOM 1364 O O . SER A 1 178 ? 64.576 82.928 -22.871 1.00 54.92 174 SER L O 1
ATOM 1367 N N . MET A 1 179 ? 64.835 84.823 -24.045 1.00 55.44 175 MET L N 1
ATOM 1368 C CA . MET A 1 179 ? 66.256 84.884 -23.780 1.00 55.05 175 MET L CA 1
ATOM 1369 C C . MET A 1 179 ? 66.662 86.297 -23.481 1.00 54.24 175 MET L C 1
ATOM 1370 O O . MET A 1 179 ? 66.078 87.250 -23.997 1.00 53.95 175 MET L O 1
ATOM 1375 N N . SER A 1 180 ? 67.678 86.425 -22.643 1.00 53.42 176 SER L N 1
ATOM 1376 C CA . SER A 1 180 ? 68.186 87.727 -22.263 1.00 54.78 176 SER L CA 1
ATOM 1377 C C . SER A 1 180 ? 69.673 87.788 -22.552 1.00 55.07 176 SER L C 1
ATOM 1378 O O . SER A 1 180 ? 70.428 86.924 -22.110 1.00 55.42 176 SER L O 1
ATOM 1381 N N . SER A 1 181 ? 70.094 88.790 -23.315 1.00 55.41 177 SER L N 1
ATOM 1382 C CA . SER A 1 181 ? 71.509 88.933 -23.604 1.00 56.73 177 SER L CA 1
ATOM 1383 C C . SER A 1 181 ? 71.979 90.270 -23.098 1.00 56.88 177 SER L C 1
ATOM 1384 O O . SER A 1 181 ? 71.336 91.294 -23.324 1.00 55.20 177 SER L O 1
ATOM 1387 N N . THR A 1 182 ? 73.111 90.259 -22.411 1.00 59.49 178 THR L N 1
ATOM 1388 C CA . THR A 1 182 ? 73.647 91.488 -21.851 1.00 62.05 178 THR L CA 1
ATOM 1389 C C . THR A 1 182 ? 75.101 91.746 -22.195 1.00 62.03 178 THR L C 1
ATOM 1390 O O . THR A 1 182 ? 75.970 90.913 -21.918 1.00 62.26 178 THR L O 1
ATOM 1394 N N . LEU A 1 183 ? 75.353 92.899 -22.811 1.00 62.07 179 LEU L N 1
ATOM 1395 C CA . LEU A 1 183 ? 76.712 93.273 -23.168 1.00 64.08 179 LEU L CA 1
ATOM 1396 C C . LEU A 1 183 ? 77.181 94.279 -22.132 1.00 64.84 179 LEU L C 1
ATOM 1397 O O . LEU A 1 183 ? 76.597 95.360 -21.995 1.00 63.81 179 LEU L O 1
ATOM 1402 N N . THR A 1 184 ? 78.227 93.911 -21.399 1.00 65.70 180 THR L N 1
ATOM 1403 C CA . THR A 1 184 ? 78.775 94.773 -20.362 1.00 67.42 180 THR L CA 1
ATOM 1404 C C . THR A 1 184 ? 80.111 95.373 -20.797 1.00 67.48 180 THR L C 1
ATOM 1405 O O . THR A 1 184 ? 81.037 94.655 -21.189 1.00 67.43 180 THR L O 1
ATOM 1409 N N . LEU A 1 185 ? 80.192 96.701 -20.741 1.00 68.25 181 LEU L N 1
ATOM 1410 C CA . LEU A 1 185 ? 81.397 97.432 -21.132 1.00 69.53 181 LEU L CA 1
ATOM 1411 C C . LEU A 1 185 ? 81.735 98.550 -20.146 1.00 69.09 181 LEU L C 1
ATOM 1412 O O . LEU A 1 185 ? 80.909 98.933 -19.316 1.00 67.78 181 LEU L O 1
ATOM 1417 N N . THR A 1 186 ? 82.957 99.064 -20.249 1.00 69.10 182 THR L N 1
ATOM 1418 C CA . THR A 1 186 ? 83.412 100.140 -19.383 1.00 69.47 182 THR L CA 1
ATOM 1419 C C . THR A 1 186 ? 82.755 101.418 -19.877 1.00 70.51 182 THR L C 1
ATOM 1420 O O . THR A 1 186 ? 82.388 101.519 -21.045 1.00 71.55 182 THR L O 1
ATOM 1424 N N . LYS A 1 187 ? 82.610 102.395 -18.994 1.00 72.02 183 LYS L N 1
ATOM 1425 C CA . LYS A 1 187 ? 81.978 103.655 -19.365 1.00 74.03 183 LYS L CA 1
ATOM 1426 C C . LYS A 1 187 ? 82.670 104.362 -20.529 1.00 75.10 183 LYS L C 1
ATOM 1427 O O . LYS A 1 187 ? 82.009 104.898 -21.422 1.00 75.47 183 LYS L O 1
ATOM 1433 N N . ASP A 1 188 ? 83.998 104.367 -20.521 1.00 76.24 184 ASP L N 1
ATOM 1434 C CA . ASP A 1 188 ? 84.750 105.031 -21.577 1.00 77.21 184 ASP L CA 1
ATOM 1435 C C . ASP A 1 188 ? 84.728 104.205 -22.859 1.00 77.42 184 ASP L C 1
ATOM 1436 O O . ASP A 1 188 ? 84.661 104.747 -23.966 1.00 77.09 184 ASP L O 1
ATOM 1441 N N . GLU A 1 189 ? 84.781 102.888 -22.703 1.00 77.35 185 GLU L N 1
ATOM 1442 C CA . GLU A 1 189 ? 84.765 101.985 -23.846 1.00 77.44 185 GLU L CA 1
ATOM 1443 C C . GLU A 1 189 ? 83.418 102.112 -24.542 1.00 75.73 185 GLU L C 1
ATOM 1444 O O . GLU A 1 189 ? 83.299 101.901 -25.743 1.00 75.01 185 GLU L O 1
ATOM 1450 N N . TYR A 1 190 ? 82.406 102.470 -23.764 1.00 74.71 186 TYR L N 1
ATOM 1451 C CA . TYR A 1 190 ? 81.056 102.646 -24.274 1.00 74.17 186 TYR L CA 1
ATOM 1452 C C . TYR A 1 190 ? 80.899 103.993 -24.984 1.00 75.76 186 TYR L C 1
ATOM 1453 O O . TYR A 1 190 ? 80.254 104.074 -26.035 1.00 76.38 186 TYR L O 1
ATOM 1462 N N . GLU A 1 191 ? 81.479 105.049 -24.408 1.00 76.79 187 GLU L N 1
ATOM 1463 C CA . GLU A 1 191 ? 81.399 106.385 -25.003 1.00 77.22 187 GLU L CA 1
ATOM 1464 C C . GLU A 1 191 ? 82.328 106.500 -26.215 1.00 77.30 187 GLU L C 1
ATOM 1465 O O . GLU A 1 191 ? 82.130 107.341 -27.092 1.00 76.88 187 GLU L O 1
ATOM 1471 N N . ARG A 1 192 ? 83.340 105.640 -26.252 1.00 77.27 188 ARG L N 1
ATOM 1472 C CA . ARG A 1 192 ? 84.292 105.598 -27.352 1.00 76.56 188 ARG L CA 1
ATOM 1473 C C . ARG A 1 192 ? 83.508 105.389 -28.655 1.00 76.24 188 ARG L C 1
ATOM 1474 O O . ARG A 1 192 ? 83.363 106.310 -29.464 1.00 76.21 188 ARG L O 1
ATOM 1482 N N . HIS A 1 193 ? 82.995 104.171 -28.833 1.00 75.25 189 HIS L N 1
ATOM 1483 C CA . HIS A 1 193 ? 82.218 103.795 -30.012 1.00 73.24 189 HIS L CA 1
ATOM 1484 C C . HIS A 1 193 ? 80.836 104.439 -29.939 1.00 74.28 189 HIS L C 1
ATOM 1485 O O . HIS A 1 193 ? 80.516 105.079 -28.941 1.00 75.42 189 HIS L O 1
ATOM 1492 N N . ASN A 1 194 ? 80.004 104.277 -30.965 1.00 75.36 190 ASN L N 1
ATOM 1493 C CA . ASN A 1 194 ? 78.708 104.960 -30.946 1.00 76.64 190 ASN L CA 1
ATOM 1494 C C . ASN A 1 194 ? 77.415 104.198 -31.290 1.00 77.19 190 ASN L C 1
ATOM 1495 O O . ASN A 1 194 ? 76.360 104.475 -30.699 1.00 77.65 190 ASN L O 1
ATOM 1500 N N . SER A 1 195 ? 77.475 103.263 -32.237 1.00 75.84 191 SER L N 1
ATOM 1501 C CA . SER A 1 195 ? 76.274 102.522 -32.629 1.00 74.65 191 SER L CA 1
ATOM 1502 C C . SER A 1 195 ? 76.267 101.064 -32.170 1.00 73.81 191 SER L C 1
ATOM 1503 O O . SER A 1 195 ? 77.032 100.237 -32.668 1.00 74.25 191 SER L O 1
ATOM 1506 N N . TYR A 1 196 ? 75.375 100.750 -31.238 1.00 71.47 192 TYR L N 1
ATOM 1507 C CA . TYR A 1 196 ? 75.276 99.399 -30.701 1.00 69.47 192 TYR L CA 1
ATOM 1508 C C . TYR A 1 196 ? 74.081 98.626 -31.236 1.00 67.92 192 TYR L C 1
ATOM 1509 O O . TYR A 1 196 ? 72.936 99.067 -31.113 1.00 67.52 192 TYR L O 1
ATOM 1518 N N . THR A 1 197 ? 74.343 97.462 -31.818 1.00 66.31 193 THR L N 1
ATOM 1519 C CA . THR A 1 197 ? 73.262 96.662 -32.372 1.00 64.84 193 THR L CA 1
ATOM 1520 C C . THR A 1 197 ? 73.180 95.244 -31.813 1.00 63.32 193 THR L C 1
ATOM 1521 O O . THR A 1 197 ? 74.189 94.574 -31.580 1.00 61.60 193 THR L O 1
ATOM 1525 N N . CYS A 1 198 ? 71.944 94.809 -31.612 1.00 63.08 194 CYS L N 1
ATOM 1526 C CA . CYS A 1 198 ? 71.624 93.488 -31.103 1.00 62.74 194 CYS L CA 1
ATOM 1527 C C . CYS A 1 198 ? 71.073 92.736 -32.307 1.00 61.86 194 CYS L C 1
ATOM 1528 O O . CYS A 1 198 ? 70.093 93.166 -32.913 1.00 60.81 194 CYS L O 1
ATOM 1531 N N . GLU A 1 199 ? 71.695 91.615 -32.653 1.00 61.65 195 GLU L N 1
ATOM 1532 C CA . GLU A 1 199 ? 71.272 90.854 -33.826 1.00 62.83 195 GLU L CA 1
ATOM 1533 C C . GLU A 1 199 ? 70.850 89.394 -33.585 1.00 63.05 195 GLU L C 1
ATOM 1534 O O . GLU A 1 199 ? 71.678 88.523 -33.293 1.00 63.71 195 GLU L O 1
ATOM 1540 N N . ALA A 1 200 ? 69.557 89.125 -33.732 1.00 61.61 196 ALA L N 1
ATOM 1541 C CA . ALA A 1 200 ? 69.043 87.777 -33.514 1.00 62.12 196 ALA L CA 1
ATOM 1542 C C . ALA A 1 200 ? 68.776 86.997 -34.800 1.00 61.88 196 ALA L C 1
ATOM 1543 O O . ALA A 1 200 ? 68.295 87.547 -35.791 1.00 62.49 196 ALA L O 1
ATOM 1545 N N . THR A 1 201 ? 69.087 85.708 -34.771 1.00 60.94 197 THR L N 1
ATOM 1546 C CA . THR A 1 201 ? 68.870 84.847 -35.919 1.00 62.06 197 THR L CA 1
ATOM 1547 C C . THR A 1 201 ? 68.110 83.592 -35.473 1.00 62.32 197 THR L C 1
ATOM 1548 O O . THR A 1 201 ? 68.680 82.691 -34.852 1.00 62.16 197 THR L O 1
ATOM 1552 N N . HIS A 1 202 ? 66.817 83.544 -35.798 1.00 62.00 198 HIS L N 1
ATOM 1553 C CA . HIS A 1 202 ? 65.965 82.421 -35.417 1.00 61.21 198 HIS L CA 1
ATOM 1554 C C . HIS A 1 202 ? 65.401 81.635 -36.605 1.00 61.70 198 HIS L C 1
ATOM 1555 O O . HIS A 1 202 ? 65.148 82.188 -37.674 1.00 60.97 198 HIS L O 1
ATOM 1562 N N . LYS A 1 203 ? 65.203 80.340 -36.390 1.00 63.31 199 LYS L N 1
ATOM 1563 C CA . LYS A 1 203 ? 64.675 79.433 -37.397 1.00 64.75 199 LYS L CA 1
ATOM 1564 C C . LYS A 1 203 ? 63.452 79.992 -38.140 1.00 65.46 199 LYS L C 1
ATOM 1565 O O . LYS A 1 203 ? 63.173 79.588 -39.267 1.00 65.41 199 LYS L O 1
ATOM 1571 N N . THR A 1 204 ? 62.756 80.953 -37.536 1.00 66.27 200 THR L N 1
ATOM 1572 C CA . THR A 1 204 ? 61.581 81.573 -38.164 1.00 66.30 200 THR L CA 1
ATOM 1573 C C . THR A 1 204 ? 61.929 82.575 -39.273 1.00 67.53 200 THR L C 1
ATOM 1574 O O . THR A 1 204 ? 61.081 83.376 -39.676 1.00 67.18 200 THR L O 1
ATOM 1578 N N . SER A 1 205 ? 63.172 82.539 -39.750 1.00 68.99 201 SER L N 1
ATOM 1579 C CA . SER A 1 205 ? 63.633 83.438 -40.814 1.00 70.01 201 SER L CA 1
ATOM 1580 C C . SER A 1 205 ? 65.137 83.334 -41.041 1.00 71.43 201 SER L C 1
ATOM 1581 O O . SER A 1 205 ? 65.896 83.005 -40.126 1.00 72.57 201 SER L O 1
ATOM 1584 N N . THR A 1 206 ? 65.562 83.613 -42.269 1.00 72.55 202 THR L N 1
ATOM 1585 C CA . THR A 1 206 ? 66.976 83.574 -42.619 1.00 72.20 202 THR L CA 1
ATOM 1586 C C . THR A 1 206 ? 67.525 84.977 -42.425 1.00 72.01 202 THR L C 1
ATOM 1587 O O . THR A 1 206 ? 68.719 85.165 -42.215 1.00 71.75 202 THR L O 1
ATOM 1591 N N . SER A 1 207 ? 66.632 85.961 -42.489 1.00 72.34 203 SER L N 1
ATOM 1592 C CA . SER A 1 207 ? 67.007 87.356 -42.304 1.00 72.09 203 SER L CA 1
ATOM 1593 C C . SER A 1 207 ? 67.001 87.646 -40.812 1.00 71.45 203 SER L C 1
ATOM 1594 O O . SER A 1 207 ? 65.968 87.534 -40.153 1.00 69.76 203 SER L O 1
ATOM 1597 N N . PRO A 1 208 ? 68.167 88.011 -40.259 1.00 72.02 204 PRO L N 1
ATOM 1598 C CA . PRO A 1 208 ? 68.306 88.317 -38.834 1.00 71.73 204 PRO L CA 1
ATOM 1599 C C . PRO A 1 208 ? 67.453 89.499 -38.405 1.00 71.40 204 PRO L C 1
ATOM 1600 O O . PRO A 1 208 ? 67.278 90.460 -39.158 1.00 70.89 204 PRO L O 1
ATOM 1604 N N . ILE A 1 209 ? 66.910 89.416 -37.198 1.00 70.73 205 ILE L N 1
ATOM 1605 C CA . ILE A 1 209 ? 66.121 90.509 -36.667 1.00 71.16 205 ILE L CA 1
ATOM 1606 C C . ILE A 1 209 ? 67.126 91.358 -35.903 1.00 71.42 205 ILE L C 1
ATOM 1607 O O . ILE A 1 209 ? 67.776 90.879 -34.973 1.00 72.41 205 ILE L O 1
ATOM 1612 N N . VAL A 1 210 ? 67.272 92.614 -36.305 1.00 71.24 206 VAL L N 1
ATOM 1613 C CA . VAL A 1 210 ? 68.225 93.484 -35.645 1.00 70.39 206 VAL L CA 1
ATOM 1614 C C . VAL A 1 210 ? 67.578 94.716 -35.039 1.00 71.67 206 VAL L C 1
ATOM 1615 O O . VAL A 1 210 ? 66.646 95.301 -35.601 1.00 71.50 206 VAL L O 1
ATOM 1619 N N . LYS A 1 211 ? 68.085 95.092 -33.873 1.00 72.49 207 LYS L N 1
ATOM 1620 C CA . LYS A 1 211 ? 67.608 96.262 -33.163 1.00 73.70 207 LYS L CA 1
ATOM 1621 C C . LYS A 1 211 ? 68.878 96.969 -32.708 1.00 74.69 207 LYS L C 1
ATOM 1622 O O . LYS A 1 211 ? 69.874 96.310 -32.394 1.00 74.53 207 LYS L O 1
ATOM 1628 N N . SER A 1 212 ? 68.859 98.300 -32.688 1.00 75.92 208 SER L N 1
ATOM 1629 C CA . SER A 1 212 ? 70.036 99.058 -32.274 1.00 76.86 208 SER L CA 1
ATOM 1630 C C . SER A 1 212 ? 69.711 100.468 -31.825 1.00 78.15 208 SER L C 1
ATOM 1631 O O . SER A 1 212 ? 68.546 100.876 -31.790 1.00 77.92 208 SER L O 1
ATOM 1634 N N . PHE A 1 213 ? 70.762 101.204 -31.478 1.00 80.37 209 PHE L N 1
ATOM 1635 C CA . PHE A 1 213 ? 70.633 102.583 -31.033 1.00 82.65 209 PHE L CA 1
ATOM 1636 C C . PHE A 1 213 ? 71.985 103.287 -31.090 1.00 83.91 209 PHE L C 1
ATOM 1637 O O . PHE A 1 213 ? 73.045 102.653 -31.034 1.00 83.71 209 PHE L O 1
ATOM 1645 N N . ASN A 1 214 ? 71.937 104.606 -31.212 1.00 85.75 210 ASN L N 1
ATOM 1646 C CA . ASN A 1 214 ? 73.146 105.405 -31.266 1.00 87.90 210 ASN L CA 1
ATOM 1647 C C . ASN A 1 214 ? 73.300 106.116 -29.935 1.00 90.43 210 ASN L C 1
ATOM 1648 O O . ASN A 1 214 ? 72.358 106.744 -29.437 1.00 90.63 210 ASN L O 1
ATOM 1653 N N . ARG A 1 215 ? 74.490 106.006 -29.357 1.00 92.75 211 ARG L N 1
ATOM 1654 C CA . ARG A 1 215 ? 74.768 106.634 -28.077 1.00 94.93 211 ARG L CA 1
ATOM 1655 C C . ARG A 1 215 ? 74.403 108.126 -28.100 1.00 96.39 211 ARG L C 1
ATOM 1656 O O . ARG A 1 215 ? 74.152 108.719 -27.048 1.00 97.21 211 ARG L O 1
ATOM 1664 N N . ASN A 1 216 ? 74.339 108.707 -29.303 1.00 98.13 212 ASN L N 1
ATOM 1665 C CA . ASN A 1 216 ? 74.005 110.128 -29.508 1.00 99.39 212 ASN L CA 1
ATOM 1666 C C . ASN A 1 216 ? 72.952 110.679 -28.542 1.00 99.90 212 ASN L C 1
ATOM 1667 O O . ASN A 1 216 ? 73.342 111.396 -27.597 1.00 100.13 212 ASN L O 1
ATOM 1672 N N . GLU B 2 1 ? 46.021 72.520 3.106 1.00 70.47 1 GLU H N 1
ATOM 1673 C CA . GLU B 2 1 ? 45.969 71.866 4.446 1.00 70.80 1 GLU H CA 1
ATOM 1674 C C . GLU B 2 1 ? 47.355 71.594 5.023 1.00 70.77 1 GLU H C 1
ATOM 1675 O O . GLU B 2 1 ? 47.826 72.326 5.891 1.00 71.74 1 GLU H O 1
ATOM 1681 N N . VAL B 2 2 ? 48.001 70.530 4.554 1.00 69.61 2 VAL H N 1
ATOM 1682 C CA . VAL B 2 2 ? 49.327 70.177 5.038 1.00 68.13 2 VAL H CA 1
ATOM 1683 C C . VAL B 2 2 ? 50.308 71.259 4.652 1.00 68.26 2 VAL H C 1
ATOM 1684 O O . VAL B 2 2 ? 50.424 71.594 3.477 1.00 69.36 2 VAL H O 1
ATOM 1688 N N . HIS B 2 3 ? 51.008 71.812 5.640 1.00 68.32 3 HIS H N 1
ATOM 1689 C CA . HIS B 2 3 ? 51.990 72.864 5.374 1.00 67.28 3 HIS H CA 1
ATOM 1690 C C . HIS B 2 3 ? 53.310 72.644 6.088 1.00 66.06 3 HIS H C 1
ATOM 1691 O O . HIS B 2 3 ? 53.354 72.432 7.304 1.00 65.00 3 HIS H O 1
ATOM 1698 N N . LEU B 2 4 ? 54.377 72.687 5.299 1.00 64.39 4 LEU H N 1
ATOM 1699 C CA . LEU B 2 4 ? 55.734 72.543 5.787 1.00 64.70 4 LEU H CA 1
ATOM 1700 C C . LEU B 2 4 ? 56.470 73.812 5.342 1.00 65.74 4 LEU H C 1
ATOM 1701 O O . LEU B 2 4 ? 56.462 74.159 4.160 1.00 66.26 4 LEU H O 1
ATOM 1706 N N . VAL B 2 5 ? 57.095 74.510 6.286 1.00 65.98 5 VAL H N 1
ATOM 1707 C CA . VAL B 2 5 ? 57.821 75.735 5.969 1.00 65.53 5 VAL H CA 1
ATOM 1708 C C . VAL B 2 5 ? 59.254 75.620 6.461 1.00 65.84 5 VAL H C 1
ATOM 1709 O O . VAL B 2 5 ? 59.480 75.332 7.631 1.00 67.08 5 VAL H O 1
ATOM 1713 N N . GLU B 2 6 ? 60.213 75.854 5.570 1.00 65.76 6 GLU H N 1
ATOM 1714 C CA . GLU B 2 6 ? 61.628 75.756 5.913 1.00 65.69 6 GLU H CA 1
ATOM 1715 C C . GLU B 2 6 ? 62.254 77.097 6.271 1.00 66.75 6 GLU H C 1
ATOM 1716 O O . GLU B 2 6 ? 61.672 78.150 6.015 1.00 67.70 6 GLU H O 1
ATOM 1722 N N . SER B 2 7 ? 63.445 77.045 6.866 1.00 67.37 7 SER H N 1
ATOM 1723 C CA . SER B 2 7 ? 64.176 78.244 7.271 1.00 66.99 7 SER H CA 1
ATOM 1724 C C . SER B 2 7 ? 65.584 77.892 7.743 1.00 67.60 7 SER H C 1
ATOM 1725 O O . SER B 2 7 ? 65.872 76.744 8.078 1.00 66.57 7 SER H O 1
ATOM 1728 N N . GLY B 2 8 ? 66.458 78.893 7.768 1.00 69.77 8 GLY H N 1
ATOM 1729 C CA . GLY B 2 8 ? 67.828 78.675 8.197 1.00 72.25 8 GLY H CA 1
ATOM 1730 C C . GLY B 2 8 ? 68.827 78.649 7.052 1.00 74.01 8 GLY H C 1
ATOM 1731 O O . GLY B 2 8 ? 70.030 78.471 7.276 1.00 74.13 8 GLY H O 1
ATOM 1732 N N . GLY B 2 9 ? 68.336 78.822 5.825 1.00 74.92 9 GLY H N 1
ATOM 1733 C CA . GLY B 2 9 ? 69.218 78.817 4.666 1.00 76.55 9 GLY H CA 1
ATOM 1734 C C . GLY B 2 9 ? 70.185 79.985 4.716 1.00 76.84 9 GLY H C 1
ATOM 1735 O O . GLY B 2 9 ? 69.837 81.052 5.232 1.00 76.43 9 GLY H O 1
ATOM 1736 N N . ASP B 2 10 ? 71.390 79.805 4.180 1.00 76.99 10 ASP H N 1
ATOM 1737 C CA . ASP B 2 10 ? 72.369 80.883 4.221 1.00 78.43 10 ASP H CA 1
ATOM 1738 C C . ASP B 2 10 ? 73.698 80.480 3.583 1.00 78.79 10 ASP H C 1
ATOM 1739 O O . ASP B 2 10 ? 73.885 79.336 3.167 1.00 78.33 10 ASP H O 1
ATOM 1744 N N . LEU B 2 11 ? 74.612 81.443 3.513 1.00 78.71 11 LEU H N 1
ATOM 1745 C CA . LEU B 2 11 ? 75.940 81.238 2.952 1.00 78.60 11 LEU H CA 1
ATOM 1746 C C . LEU B 2 11 ? 76.816 80.733 4.094 1.00 78.53 11 LEU H C 1
ATOM 1747 O O . LEU B 2 11 ? 76.649 81.150 5.243 1.00 78.87 11 LEU H O 1
ATOM 1752 N N . VAL B 2 12 ? 77.740 79.833 3.783 1.00 77.59 12 VAL H N 1
ATOM 1753 C CA . VAL B 2 12 ? 78.635 79.299 4.798 1.00 78.32 12 VAL H CA 1
ATOM 1754 C C . VAL B 2 12 ? 79.987 78.976 4.181 1.00 78.69 12 VAL H C 1
ATOM 1755 O O . VAL B 2 12 ? 80.056 78.403 3.091 1.00 78.78 12 VAL H O 1
ATOM 1759 N N . LYS B 2 13 ? 81.060 79.357 4.872 1.00 78.44 13 LYS H N 1
ATOM 1760 C CA . LYS B 2 13 ? 82.403 79.086 4.382 1.00 78.11 13 LYS H CA 1
ATOM 1761 C C . LYS B 2 13 ? 82.705 77.618 4.648 1.00 76.68 13 LYS H C 1
ATOM 1762 O O . LYS B 2 13 ? 82.201 77.042 5.608 1.00 76.23 13 LYS H O 1
ATOM 1768 N N . PRO B 2 14 ? 83.526 76.992 3.794 1.00 75.70 14 PRO H N 1
ATOM 1769 C CA . PRO B 2 14 ? 83.865 75.580 3.982 1.00 75.65 14 PRO H CA 1
ATOM 1770 C C . PRO B 2 14 ? 84.211 75.257 5.433 1.00 76.46 14 PRO H C 1
ATOM 1771 O O . PRO B 2 14 ? 84.693 76.125 6.172 1.00 77.08 14 PRO H O 1
ATOM 1775 N N . GLY B 2 15 ? 83.951 74.011 5.834 1.00 76.21 15 GLY H N 1
ATOM 1776 C CA . GLY B 2 15 ? 84.235 73.577 7.192 1.00 74.69 15 GLY H CA 1
ATOM 1777 C C . GLY B 2 15 ? 83.309 74.184 8.233 1.00 74.65 15 GLY H C 1
ATOM 1778 O O . GLY B 2 15 ? 83.508 73.989 9.434 1.00 74.51 15 GLY H O 1
ATOM 1779 N N . GLY B 2 16 ? 82.300 74.923 7.781 1.00 74.39 16 GLY H N 1
ATOM 1780 C CA . GLY B 2 16 ? 81.367 75.539 8.707 1.00 74.64 16 GLY H CA 1
ATOM 1781 C C . GLY B 2 16 ? 80.203 74.622 9.031 1.00 74.77 16 GLY H C 1
ATOM 1782 O O . GLY B 2 16 ? 80.226 73.418 8.740 1.00 74.05 16 GLY H O 1
ATOM 1783 N N . SER B 2 17 ? 79.172 75.195 9.637 1.00 74.38 17 SER H N 1
ATOM 1784 C CA . SER B 2 17 ? 78.002 74.422 10.002 1.00 73.76 17 SER H CA 1
ATOM 1785 C C . SER B 2 17 ? 76.735 75.277 9.943 1.00 73.95 17 SER H C 1
ATOM 1786 O O . SER B 2 17 ? 76.781 76.511 10.091 1.00 73.36 17 SER H O 1
ATOM 1789 N N . LEU B 2 18 ? 75.606 74.606 9.720 1.00 73.09 18 LEU H N 1
ATOM 1790 C CA . LEU B 2 18 ? 74.310 75.268 9.627 1.00 71.90 18 LEU H CA 1
ATOM 1791 C C . LEU B 2 18 ? 73.225 74.338 10.163 1.00 70.68 18 LEU H C 1
ATOM 1792 O O . LEU B 2 18 ? 73.353 73.115 10.098 1.00 69.73 18 LEU H O 1
ATOM 1797 N N . LYS B 2 19 ? 72.155 74.921 10.689 1.00 69.29 19 LYS H N 1
ATOM 1798 C CA . LYS B 2 19 ? 71.065 74.122 11.213 1.00 68.44 19 LYS H CA 1
ATOM 1799 C C . LYS B 2 19 ? 69.749 74.542 10.565 1.00 68.18 19 LYS H C 1
ATOM 1800 O O . LYS B 2 19 ? 69.193 75.606 10.869 1.00 67.89 19 LYS H O 1
ATOM 1806 N N . LEU B 2 20 ? 69.261 73.699 9.658 1.00 66.70 20 LEU H N 1
ATOM 1807 C CA . LEU B 2 20 ? 68.009 73.964 8.970 1.00 64.53 20 LEU H CA 1
ATOM 1808 C C . LEU B 2 20 ? 66.848 73.501 9.835 1.00 63.73 20 LEU H C 1
ATOM 1809 O O . LEU B 2 20 ? 66.933 72.470 10.512 1.00 63.57 20 LEU H O 1
ATOM 1814 N N . SER B 2 21 ? 65.770 74.272 9.818 1.00 62.22 21 SER H N 1
ATOM 1815 C CA . SER B 2 21 ? 64.579 73.917 10.568 1.00 61.71 21 SER H CA 1
ATOM 1816 C C . SER B 2 21 ? 63.448 73.819 9.549 1.00 60.76 21 SER H C 1
ATOM 1817 O O . SER B 2 21 ? 63.524 74.426 8.484 1.00 59.91 21 SER H O 1
ATOM 1820 N N . CYS B 2 22 ? 62.405 73.060 9.881 1.00 59.96 22 CYS H N 1
ATOM 1821 C CA . CYS B 2 22 ? 61.257 72.855 8.995 1.00 57.65 22 CYS H CA 1
ATOM 1822 C C . CYS B 2 22 ? 59.980 72.872 9.836 1.00 55.53 22 CYS H C 1
ATOM 1823 O O . CYS B 2 22 ? 59.726 71.962 10.612 1.00 56.11 22 CYS H O 1
ATOM 1826 N N . ALA B 2 23 ? 59.191 73.925 9.698 1.00 53.32 23 ALA H N 1
ATOM 1827 C CA . ALA B 2 23 ? 57.955 74.047 10.459 1.00 54.10 23 ALA H CA 1
ATOM 1828 C C . ALA B 2 23 ? 56.830 73.238 9.814 1.00 53.59 23 ALA H C 1
ATOM 1829 O O . ALA B 2 23 ? 56.464 73.483 8.662 1.00 52.18 23 ALA H O 1
ATOM 1831 N N . ALA B 2 24 ? 56.280 72.285 10.570 1.00 53.05 24 ALA H N 1
ATOM 1832 C CA . ALA B 2 24 ? 55.209 71.412 10.079 1.00 50.55 24 ALA H CA 1
ATOM 1833 C C . ALA B 2 24 ? 53.873 71.770 10.685 1.00 50.05 24 ALA H C 1
ATOM 1834 O O . ALA B 2 24 ? 53.790 72.159 11.849 1.00 50.61 24 ALA H O 1
ATOM 1836 N N . SER B 2 25 ? 52.823 71.633 9.887 1.00 50.63 25 SER H N 1
ATOM 1837 C CA . SER B 2 25 ? 51.478 71.938 10.351 1.00 51.05 25 SER H CA 1
ATOM 1838 C C . SER B 2 25 ? 50.403 71.320 9.451 1.00 52.03 25 SER H C 1
ATOM 1839 O O . SER B 2 25 ? 50.664 70.951 8.295 1.00 51.16 25 SER H O 1
ATOM 1842 N N . GLY B 2 26 ? 49.197 71.198 9.998 1.00 52.81 26 GLY H N 1
ATOM 1843 C CA . GLY B 2 26 ? 48.093 70.654 9.229 1.00 55.09 26 GLY H CA 1
ATOM 1844 C C . GLY B 2 26 ? 47.955 69.146 9.217 1.00 55.90 26 GLY H C 1
ATOM 1845 O O . GLY B 2 26 ? 47.312 68.590 8.328 1.00 56.87 26 GLY H O 1
ATOM 1846 N N . PHE B 2 27 ? 48.552 68.484 10.203 1.00 56.05 27 PHE H N 1
ATOM 1847 C CA . PHE B 2 27 ? 48.495 67.029 10.317 1.00 54.53 27 PHE H CA 1
ATOM 1848 C C . PHE B 2 27 ? 49.264 66.646 11.574 1.00 54.72 27 PHE H C 1
ATOM 1849 O O . PHE B 2 27 ? 50.142 67.395 12.017 1.00 54.69 27 PHE H O 1
ATOM 1857 N N . THR B 2 28 ? 48.939 65.491 12.151 1.00 54.74 28 THR H N 1
ATOM 1858 C CA . THR B 2 28 ? 49.604 65.051 13.375 1.00 54.23 28 THR H CA 1
ATOM 1859 C C . THR B 2 28 ? 51.066 64.650 13.160 1.00 53.61 28 THR H C 1
ATOM 1860 O O . THR B 2 28 ? 51.400 63.481 13.031 1.00 53.82 28 THR H O 1
ATOM 1864 N N . PHE B 2 29 ? 51.925 65.662 13.137 1.00 53.27 29 PHE H N 1
ATOM 1865 C CA . PHE B 2 29 ? 53.363 65.521 12.956 1.00 52.45 29 PHE H CA 1
ATOM 1866 C C . PHE B 2 29 ? 53.970 64.262 13.570 1.00 52.12 29 PHE H C 1
ATOM 1867 O O . PHE B 2 29 ? 54.755 63.573 12.925 1.00 51.91 29 PHE H O 1
ATOM 1875 N N . SER B 2 30 ? 53.604 63.967 14.814 1.00 52.85 30 SER H N 1
ATOM 1876 C CA . SER B 2 30 ? 54.152 62.820 15.535 1.00 53.77 30 SER H CA 1
ATOM 1877 C C . SER B 2 30 ? 53.810 61.442 14.985 1.00 54.74 30 SER H C 1
ATOM 1878 O O . SER B 2 30 ? 54.339 60.439 15.464 1.00 56.51 30 SER H O 1
ATOM 1881 N N . HIS B 2 31 ? 52.930 61.379 13.993 1.00 54.40 31 HIS H N 1
ATOM 1882 C CA . HIS B 2 31 ? 52.553 60.091 13.420 1.00 54.10 31 HIS H CA 1
ATOM 1883 C C . HIS B 2 31 ? 53.333 59.727 12.165 1.00 52.71 31 HIS H C 1
ATOM 1884 O O . HIS B 2 31 ? 53.255 58.597 11.693 1.00 52.25 31 HIS H O 1
ATOM 1891 N N . TYR B 2 32 ? 54.075 60.685 11.622 1.00 51.38 32 TYR H N 1
ATOM 1892 C CA . TYR B 2 32 ? 54.841 60.462 10.398 1.00 49.84 32 TYR H CA 1
ATOM 1893 C C . TYR B 2 32 ? 56.352 60.640 10.560 1.00 49.37 32 TYR H C 1
ATOM 1894 O O . TYR B 2 32 ? 56.824 61.357 11.442 1.00 48.80 32 TYR H O 1
ATOM 1903 N N . GLY B 2 33 ? 57.105 59.987 9.684 1.00 49.20 33 GLY H N 1
ATOM 1904 C CA . GLY B 2 33 ? 58.544 60.141 9.703 1.00 49.24 33 GLY H CA 1
ATOM 1905 C C . GLY B 2 33 ? 58.868 61.192 8.653 1.00 48.85 33 GLY H C 1
ATOM 1906 O O . GLY B 2 33 ? 58.370 61.117 7.541 1.00 48.78 33 GLY H O 1
ATOM 1907 N N . MET B 2 34 ? 59.681 62.180 9.001 1.00 48.18 34 MET H N 1
ATOM 1908 C CA . MET B 2 34 ? 60.052 63.234 8.064 1.00 46.84 34 MET H CA 1
ATOM 1909 C C . MET B 2 34 ? 61.375 62.923 7.374 1.00 46.26 34 MET H C 1
ATOM 1910 O O . MET B 2 34 ? 62.071 61.986 7.758 1.00 43.71 34 MET H O 1
ATOM 1915 N N . SER B 2 35 ? 61.720 63.721 6.363 1.00 47.13 35 SER H N 1
ATOM 1916 C CA . SER B 2 35 ? 62.988 63.564 5.634 1.00 48.07 35 SER H CA 1
ATOM 1917 C C . SER B 2 35 ? 63.525 64.906 5.145 1.00 49.37 35 SER H C 1
ATOM 1918 O O . SER B 2 35 ? 62.865 65.942 5.280 1.00 49.42 35 SER H O 1
ATOM 1921 N N . TRP B 2 36 ? 64.739 64.880 4.597 1.00 50.76 36 TRP H N 1
ATOM 1922 C CA . TRP B 2 36 ? 65.378 66.071 4.032 1.00 50.41 36 TRP H CA 1
ATOM 1923 C C . TRP B 2 36 ? 65.981 65.620 2.720 1.00 51.61 36 TRP H C 1
ATOM 1924 O O . TRP B 2 36 ? 66.681 64.607 2.686 1.00 51.94 36 TRP H O 1
ATOM 1935 N N . VAL B 2 37 ? 65.707 66.362 1.649 1.00 52.45 37 VAL H N 1
ATOM 1936 C CA . VAL B 2 37 ? 66.256 66.059 0.325 1.00 54.44 37 VAL H CA 1
ATOM 1937 C C . VAL B 2 37 ? 66.804 67.355 -0.257 1.00 55.96 37 VAL H C 1
ATOM 1938 O O . VAL B 2 37 ? 66.149 68.399 -0.198 1.00 56.44 37 VAL H O 1
ATOM 1942 N N . ARG B 2 38 ? 68.010 67.300 -0.804 1.00 57.44 38 ARG H N 1
ATOM 1943 C CA . ARG B 2 38 ? 68.607 68.503 -1.369 1.00 59.53 38 ARG H CA 1
ATOM 1944 C C . ARG B 2 38 ? 68.740 68.372 -2.876 1.00 61.02 38 ARG H C 1
ATOM 1945 O O . ARG B 2 38 ? 68.803 67.268 -3.422 1.00 60.64 38 ARG H O 1
ATOM 1953 N N . GLN B 2 39 ? 68.778 69.513 -3.546 1.00 63.22 39 GLN H N 1
ATOM 1954 C CA . GLN B 2 39 ? 68.917 69.536 -4.996 1.00 64.61 39 GLN H CA 1
ATOM 1955 C C . GLN B 2 39 ? 69.996 70.528 -5.400 1.00 65.92 39 GLN H C 1
ATOM 1956 O O . GLN B 2 39 ? 69.958 71.705 -5.020 1.00 65.81 39 GLN H O 1
ATOM 1962 N N . THR B 2 40 ? 70.953 70.045 -6.178 1.00 66.57 40 THR H N 1
ATOM 1963 C CA . THR B 2 40 ? 72.052 70.873 -6.628 1.00 68.27 40 THR H CA 1
ATOM 1964 C C . THR B 2 40 ? 71.717 71.590 -7.937 1.00 70.11 40 THR H C 1
ATOM 1965 O O . THR B 2 40 ? 70.670 71.340 -8.542 1.00 70.99 40 THR H O 1
ATOM 1969 N N . PRO B 2 41 ? 72.593 72.505 -8.385 1.00 70.87 41 PRO H N 1
ATOM 1970 C CA . PRO B 2 41 ? 72.341 73.230 -9.632 1.00 70.59 41 PRO H CA 1
ATOM 1971 C C . PRO B 2 41 ? 72.105 72.321 -10.837 1.00 70.72 41 PRO H C 1
ATOM 1972 O O . PRO B 2 41 ? 71.401 72.702 -11.770 1.00 71.27 41 PRO H O 1
ATOM 1976 N N . ASP B 2 42 ? 72.679 71.121 -10.822 1.00 70.49 42 ASP H N 1
ATOM 1977 C CA . ASP B 2 42 ? 72.489 70.210 -11.943 1.00 71.27 42 ASP H CA 1
ATOM 1978 C C . ASP B 2 42 ? 71.121 69.528 -11.876 1.00 72.76 42 ASP H C 1
ATOM 1979 O O . ASP B 2 42 ? 70.868 68.541 -12.579 1.00 74.05 42 ASP H O 1
ATOM 1984 N N . LYS B 2 43 ? 70.247 70.064 -11.023 1.00 73.03 43 LYS H N 1
ATOM 1985 C CA . LYS B 2 43 ? 68.877 69.569 -10.852 1.00 72.84 43 LYS H CA 1
ATOM 1986 C C . LYS B 2 43 ? 68.676 68.214 -10.170 1.00 71.91 43 LYS H C 1
ATOM 1987 O O . LYS B 2 43 ? 67.579 67.931 -9.691 1.00 71.82 43 LYS H O 1
ATOM 1993 N N . ARG B 2 44 ? 69.709 67.378 -10.128 1.00 70.08 44 ARG H N 1
ATOM 1994 C CA . ARG B 2 44 ? 69.578 66.070 -9.502 1.00 70.38 44 ARG H CA 1
ATOM 1995 C C . ARG B 2 44 ? 69.152 66.133 -8.030 1.00 69.66 44 ARG H C 1
ATOM 1996 O O . ARG B 2 44 ? 69.725 66.892 -7.234 1.00 70.46 44 ARG H O 1
ATOM 2004 N N . LEU B 2 45 ? 68.131 65.341 -7.688 1.00 66.16 45 LEU H N 1
ATOM 2005 C CA . LEU B 2 45 ? 67.604 65.283 -6.327 1.00 62.79 45 LEU H CA 1
ATOM 2006 C C . LEU B 2 45 ? 68.342 64.210 -5.560 1.00 61.80 45 LEU H C 1
ATOM 2007 O O . LEU B 2 45 ? 68.546 63.107 -6.067 1.00 61.46 45 LEU H O 1
ATOM 2012 N N . GLU B 2 46 ? 68.748 64.535 -4.337 1.00 60.96 46 GLU H N 1
ATOM 2013 C CA . GLU B 2 46 ? 69.463 63.581 -3.502 1.00 59.79 46 GLU H CA 1
ATOM 2014 C C . GLU B 2 46 ? 68.897 63.494 -2.092 1.00 58.99 46 GLU H C 1
ATOM 2015 O O . GLU B 2 46 ? 68.968 64.463 -1.320 1.00 59.42 46 GLU H O 1
ATOM 2021 N N . TRP B 2 47 ? 68.334 62.333 -1.763 1.00 57.20 47 TRP H N 1
ATOM 2022 C CA . TRP B 2 47 ? 67.794 62.108 -0.422 1.00 56.42 47 TRP H CA 1
ATOM 2023 C C . TRP B 2 47 ? 68.990 62.196 0.521 1.00 55.00 47 TRP H C 1
ATOM 2024 O O . TRP B 2 47 ? 70.022 61.566 0.282 1.00 55.22 47 TRP H O 1
ATOM 2035 N N . VAL B 2 48 ? 68.847 62.964 1.592 1.00 54.62 48 VAL H N 1
ATOM 2036 C CA . VAL B 2 48 ? 69.948 63.156 2.537 1.00 56.62 48 VAL H CA 1
ATOM 2037 C C . VAL B 2 48 ? 69.740 62.605 3.941 1.00 56.82 48 VAL H C 1
ATOM 2038 O O . VAL B 2 48 ? 70.682 62.146 4.586 1.00 54.55 48 VAL H O 1
ATOM 2042 N N . ALA B 2 49 ? 68.511 62.690 4.428 1.00 58.00 49 ALA H N 1
ATOM 2043 C CA . ALA B 2 49 ? 68.226 62.200 5.758 1.00 57.35 49 ALA H CA 1
ATOM 2044 C C . ALA B 2 49 ? 66.763 61.829 5.929 1.00 56.68 49 ALA H C 1
ATOM 2045 O O . ALA B 2 49 ? 65.906 62.161 5.095 1.00 55.50 49 ALA H O 1
ATOM 2047 N N . THR B 2 50 ? 66.505 61.132 7.029 1.00 55.51 50 THR H N 1
ATOM 2048 C CA . THR B 2 50 ? 65.178 60.676 7.392 1.00 54.39 50 THR H CA 1
ATOM 2049 C C . THR B 2 50 ? 65.184 60.191 8.845 1.00 54.69 50 THR H C 1
ATOM 2050 O O . THR B 2 50 ? 66.129 59.546 9.304 1.00 55.24 50 THR H O 1
ATOM 2054 N N . ILE B 2 51 ? 64.129 60.525 9.571 1.00 55.10 51 ILE H N 1
ATOM 2055 C CA . ILE B 2 51 ? 63.995 60.126 10.962 1.00 53.63 51 ILE H CA 1
ATOM 2056 C C . ILE B 2 51 ? 62.645 59.412 11.121 1.00 54.89 51 ILE H C 1
ATOM 2057 O O . ILE B 2 51 ? 61.722 59.637 10.328 1.00 54.60 51 ILE H O 1
ATOM 2062 N N . GLY B 2 52 ? 62.537 58.546 12.127 1.00 54.93 52 GLY H N 1
ATOM 2063 C CA . GLY B 2 52 ? 61.293 57.839 12.365 1.00 54.91 52 GLY H CA 1
ATOM 2064 C C . GLY B 2 52 ? 60.295 58.756 13.046 1.00 55.94 52 GLY H C 1
ATOM 2065 O O . GLY B 2 52 ? 60.676 59.819 13.535 1.00 56.26 52 GLY H O 1
ATOM 2066 N N . SER B 2 53 A 59.026 58.351 13.079 1.00 56.51 52 SER H N 1
ATOM 2067 C CA . SER B 2 53 A 57.961 59.141 13.700 1.00 57.81 52 SER H CA 1
ATOM 2068 C C . SER B 2 53 A 58.247 59.548 15.144 1.00 60.13 52 SER H C 1
ATOM 2069 O O . SER B 2 53 A 58.118 60.719 15.508 1.00 60.16 52 SER H O 1
ATOM 2072 N N . ARG B 2 54 ? 58.629 58.581 15.969 1.00 62.51 53 ARG H N 1
ATOM 2073 C CA . ARG B 2 54 ? 58.920 58.862 17.368 1.00 64.83 53 ARG H CA 1
ATOM 2074 C C . ARG B 2 54 ? 60.244 59.602 17.514 1.00 65.23 53 ARG H C 1
ATOM 2075 O O . ARG B 2 54 ? 60.517 60.201 18.553 1.00 64.67 53 ARG H O 1
ATOM 2083 N N . GLY B 2 55 ? 61.058 59.554 16.463 1.00 66.26 54 GLY H N 1
ATOM 2084 C CA . GLY B 2 55 ? 62.340 60.239 16.466 1.00 66.72 54 GLY H CA 1
ATOM 2085 C C . GLY B 2 55 ? 63.458 59.411 17.047 1.00 67.02 54 GLY H C 1
ATOM 2086 O O . GLY B 2 55 ? 64.488 59.947 17.446 1.00 66.34 54 GLY H O 1
ATOM 2087 N N . THR B 2 56 ? 63.255 58.099 17.085 1.00 68.72 55 THR H N 1
ATOM 2088 C CA . THR B 2 56 ? 64.242 57.180 17.643 1.00 70.56 55 THR H CA 1
ATOM 2089 C C . THR B 2 56 ? 65.163 56.596 16.570 1.00 71.19 55 THR H C 1
ATOM 2090 O O . THR B 2 56 ? 66.358 56.405 16.813 1.00 71.58 55 THR H O 1
ATOM 2094 N N . TYR B 2 57 ? 64.598 56.310 15.395 1.00 71.09 56 TYR H N 1
ATOM 2095 C CA . TYR B 2 57 ? 65.355 55.762 14.269 1.00 70.28 56 TYR H CA 1
ATOM 2096 C C . TYR B 2 57 ? 65.700 56.874 13.290 1.00 69.69 56 TYR H C 1
ATOM 2097 O O . TYR B 2 57 ? 64.868 57.728 13.001 1.00 69.58 56 TYR H O 1
ATOM 2106 N N . THR B 2 58 ? 66.927 56.860 12.780 1.00 68.92 57 THR H N 1
ATOM 2107 C CA . THR B 2 58 ? 67.366 57.871 11.832 1.00 67.89 57 THR H CA 1
ATOM 2108 C C . THR B 2 58 ? 68.348 57.220 10.891 1.00 68.50 57 THR H C 1
ATOM 2109 O O . THR B 2 58 ? 68.964 56.215 11.245 1.00 68.64 57 THR H O 1
ATOM 2113 N N . HIS B 2 59 ? 68.482 57.777 9.690 1.00 69.29 58 HIS H N 1
ATOM 2114 C CA . HIS B 2 59 ? 69.451 57.255 8.737 1.00 70.41 58 HIS H CA 1
ATOM 2115 C C . HIS B 2 59 ? 69.803 58.205 7.596 1.00 69.80 58 HIS H C 1
ATOM 2116 O O . HIS B 2 59 ? 68.974 59.016 7.170 1.00 69.03 58 HIS H O 1
ATOM 2123 N N . TYR B 2 60 ? 71.050 58.088 7.118 1.00 69.53 59 TYR H N 1
ATOM 2124 C CA . TYR B 2 60 ? 71.596 58.932 6.047 1.00 69.17 59 TYR H CA 1
ATOM 2125 C C . TYR B 2 60 ? 72.391 58.156 4.990 1.00 70.65 59 TYR H C 1
ATOM 2126 O O . TYR B 2 60 ? 72.811 57.013 5.215 1.00 70.74 59 TYR H O 1
ATOM 2135 N N . PRO B 2 61 ? 72.603 58.774 3.812 1.00 71.66 60 PRO H N 1
ATOM 2136 C CA . PRO B 2 61 ? 73.358 58.134 2.732 1.00 72.98 60 PRO H CA 1
ATOM 2137 C C . PRO B 2 61 ? 74.831 58.384 3.037 1.00 74.90 60 PRO H C 1
ATOM 2138 O O . PRO B 2 61 ? 75.153 59.380 3.698 1.00 75.45 60 PRO H O 1
ATOM 2142 N N . ASP B 2 62 ? 75.720 57.502 2.579 1.00 75.68 61 ASP H N 1
ATOM 2143 C CA . ASP B 2 62 ? 77.152 57.677 2.841 1.00 76.89 61 ASP H CA 1
ATOM 2144 C C . ASP B 2 62 ? 77.619 59.101 2.540 1.00 77.50 61 ASP H C 1
ATOM 2145 O O . ASP B 2 62 ? 78.686 59.528 2.976 1.00 77.65 61 ASP H O 1
ATOM 2150 N N . SER B 2 63 ? 76.799 59.830 1.794 1.00 78.13 62 SER H N 1
ATOM 2151 C CA . SER B 2 63 ? 77.080 61.208 1.445 1.00 78.17 62 SER H CA 1
ATOM 2152 C C . SER B 2 63 ? 77.409 62.022 2.703 1.00 78.97 62 SER H C 1
ATOM 2153 O O . SER B 2 63 ? 78.577 62.219 3.030 1.00 79.26 62 SER H O 1
ATOM 2156 N N . VAL B 2 64 ? 76.384 62.473 3.418 1.00 79.34 63 VAL H N 1
ATOM 2157 C CA . VAL B 2 64 ? 76.590 63.283 4.617 1.00 80.72 63 VAL H CA 1
ATOM 2158 C C . VAL B 2 64 ? 76.693 62.491 5.921 1.00 81.40 63 VAL H C 1
ATOM 2159 O O . VAL B 2 64 ? 76.376 63.003 7.000 1.00 80.59 63 VAL H O 1
ATOM 2163 N N . LYS B 2 65 ? 77.158 61.253 5.830 1.00 82.70 64 LYS H N 1
ATOM 2164 C CA . LYS B 2 65 ? 77.268 60.411 7.013 1.00 84.07 64 LYS H CA 1
ATOM 2165 C C . LYS B 2 65 ? 78.334 60.865 8.010 1.00 84.29 64 LYS H C 1
ATOM 2166 O O . LYS B 2 65 ? 79.532 60.728 7.757 1.00 84.75 64 LYS H O 1
ATOM 2172 N N . GLY B 2 66 ? 77.886 61.396 9.145 1.00 83.71 65 GLY H N 1
ATOM 2173 C CA . GLY B 2 66 ? 78.810 61.851 10.167 1.00 82.55 65 GLY H CA 1
ATOM 2174 C C . GLY B 2 66 ? 78.850 63.361 10.305 1.00 82.15 65 GLY H C 1
ATOM 2175 O O . GLY B 2 66 ? 79.247 63.897 11.346 1.00 82.28 65 GLY H O 1
ATOM 2176 N N . ARG B 2 67 ? 78.428 64.054 9.254 1.00 80.67 66 ARG H N 1
ATOM 2177 C CA . ARG B 2 67 ? 78.436 65.509 9.255 1.00 79.31 66 ARG H CA 1
ATOM 2178 C C . ARG B 2 67 ? 77.033 66.060 9.482 1.00 77.19 66 ARG H C 1
ATOM 2179 O O . ARG B 2 67 ? 76.859 67.164 10.000 1.00 77.12 66 ARG H O 1
ATOM 2187 N N . PHE B 2 68 ? 76.034 65.285 9.081 1.00 74.02 67 PHE H N 1
ATOM 2188 C CA . PHE B 2 68 ? 74.647 65.694 9.239 1.00 70.90 67 PHE H CA 1
ATOM 2189 C C . PHE B 2 68 ? 73.958 64.858 10.306 1.00 69.53 67 PHE H C 1
ATOM 2190 O O . PHE B 2 68 ? 74.358 63.722 10.579 1.00 68.14 67 PHE H O 1
ATOM 2198 N N . THR B 2 69 ? 72.915 65.435 10.897 1.00 68.33 68 THR H N 1
ATOM 2199 C CA . THR B 2 69 ? 72.116 64.759 11.911 1.00 68.45 68 THR H CA 1
ATOM 2200 C C . THR B 2 69 ? 70.708 65.354 11.925 1.00 68.24 68 THR H C 1
ATOM 2201 O O . THR B 2 69 ? 70.532 66.564 12.124 1.00 69.18 68 THR H O 1
ATOM 2205 N N . ILE B 2 70 ? 69.710 64.503 11.699 1.00 66.38 69 ILE H N 1
ATOM 2206 C CA . ILE B 2 70 ? 68.315 64.939 11.695 1.00 66.54 69 ILE H CA 1
ATOM 2207 C C . ILE B 2 70 ? 67.723 64.794 13.076 1.00 65.56 69 ILE H C 1
ATOM 2208 O O . ILE B 2 70 ? 68.056 63.851 13.795 1.00 66.99 69 ILE H O 1
ATOM 2213 N N . SER B 2 71 ? 66.839 65.719 13.435 1.00 63.33 70 SER H N 1
ATOM 2214 C CA . SER B 2 71 ? 66.180 65.693 14.735 1.00 61.36 70 SER H CA 1
ATOM 2215 C C . SER B 2 71 ? 64.784 66.303 14.628 1.00 60.91 70 SER H C 1
ATOM 2216 O O . SER B 2 71 ? 64.464 67.014 13.666 1.00 59.58 70 SER H O 1
ATOM 2219 N N . ARG B 2 72 ? 63.952 66.029 15.623 1.00 59.51 71 ARG H N 1
ATOM 2220 C CA . ARG B 2 72 ? 62.603 66.552 15.605 1.00 59.45 71 ARG H CA 1
ATOM 2221 C C . ARG B 2 72 ? 62.104 66.846 16.997 1.00 60.63 71 ARG H C 1
ATOM 2222 O O . ARG B 2 72 ? 62.511 66.206 17.967 1.00 60.96 71 ARG H O 1
ATOM 2230 N N . ASP B 2 73 ? 61.220 67.831 17.080 1.00 61.45 72 ASP H N 1
ATOM 2231 C CA . ASP B 2 73 ? 60.604 68.226 18.333 1.00 62.63 72 ASP H CA 1
ATOM 2232 C C . ASP B 2 73 ? 59.120 68.192 18.024 1.00 63.10 72 ASP H C 1
ATOM 2233 O O . ASP B 2 73 ? 58.573 69.146 17.469 1.00 63.58 72 ASP H O 1
ATOM 2238 N N . ASN B 2 74 ? 58.478 67.082 18.370 1.00 63.20 73 ASN H N 1
ATOM 2239 C CA . ASN B 2 74 ? 57.062 66.912 18.087 1.00 63.49 73 ASN H CA 1
ATOM 2240 C C . ASN B 2 74 ? 56.170 67.869 18.849 1.00 65.00 73 ASN H C 1
ATOM 2241 O O . ASN B 2 74 ? 55.055 68.155 18.415 1.00 66.08 73 ASN H O 1
ATOM 2246 N N . ASP B 2 75 ? 56.646 68.363 19.986 1.00 66.91 74 ASP H N 1
ATOM 2247 C CA . ASP B 2 75 ? 55.851 69.298 20.771 1.00 68.06 74 ASP H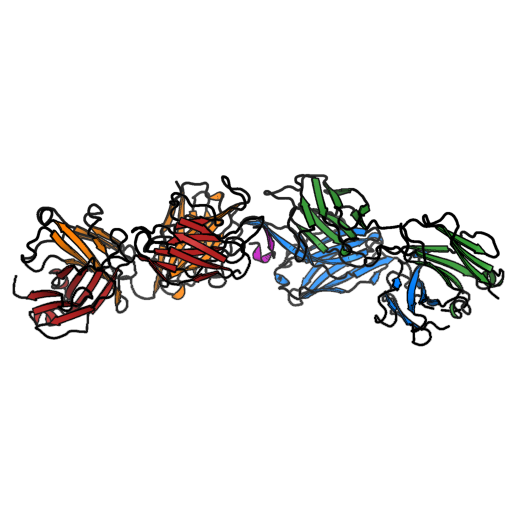 CA 1
ATOM 2248 C C . ASP B 2 75 ? 55.818 70.649 20.069 1.00 68.41 74 ASP H C 1
ATOM 2249 O O . ASP B 2 75 ? 54.879 71.426 20.234 1.00 68.47 74 ASP H O 1
ATOM 2254 N N . LYS B 2 76 ? 56.846 70.922 19.275 1.00 68.67 75 LYS H N 1
ATOM 2255 C CA . LYS B 2 76 ? 56.920 72.177 18.548 1.00 69.06 75 LYS H CA 1
ATOM 2256 C C . LYS B 2 76 ? 56.662 71.955 17.051 1.00 68.37 75 LYS H C 1
ATOM 2257 O O . LYS B 2 76 ? 56.852 72.862 16.235 1.00 68.87 75 LYS H O 1
ATOM 2263 N N . ASN B 2 77 ? 56.216 70.750 16.702 1.00 66.53 76 ASN H N 1
ATOM 2264 C CA . ASN B 2 77 ? 55.933 70.401 15.310 1.00 64.15 76 ASN H CA 1
ATOM 2265 C C . ASN B 2 77 ? 57.062 70.867 14.403 1.00 63.38 76 ASN H C 1
ATOM 2266 O O . ASN B 2 77 ? 56.822 71.589 13.431 1.00 64.17 76 ASN H O 1
ATOM 2271 N N . ALA B 2 78 ? 58.291 70.457 14.709 1.00 60.89 77 ALA H N 1
ATOM 2272 C CA . ALA B 2 78 ? 59.418 70.889 13.894 1.00 58.75 77 ALA H CA 1
ATOM 2273 C C . ALA B 2 78 ? 60.479 69.840 13.606 1.00 57.73 77 ALA H C 1
ATOM 2274 O O . ALA B 2 78 ? 60.829 69.022 14.462 1.00 57.74 77 ALA H O 1
ATOM 2276 N N . LEU B 2 79 ? 60.987 69.891 12.379 1.00 55.77 78 LEU H N 1
ATOM 2277 C CA . LEU B 2 79 ? 62.029 68.994 11.919 1.00 54.75 78 LEU H CA 1
ATOM 2278 C C . LEU B 2 79 ? 63.295 69.852 11.816 1.00 55.92 78 LEU H C 1
ATOM 2279 O O . LEU B 2 79 ? 63.229 71.041 11.476 1.00 56.54 78 LEU H O 1
ATOM 2284 N N . TYR B 2 80 ? 64.442 69.260 12.123 1.00 54.96 79 TYR H N 1
ATOM 2285 C CA . TYR B 2 80 ? 65.690 70.000 12.075 1.00 55.66 79 TYR H CA 1
ATOM 2286 C C . TYR B 2 80 ? 66.748 69.197 11.349 1.00 57.49 79 TYR H C 1
ATOM 2287 O O . TYR B 2 80 ? 66.677 67.967 11.298 1.00 57.40 79 TYR H O 1
ATOM 2296 N N . LEU B 2 81 ? 67.732 69.897 10.792 1.00 58.75 80 LEU H N 1
ATOM 2297 C CA . LEU B 2 81 ? 68.824 69.243 10.090 1.00 61.87 80 LEU H CA 1
ATOM 2298 C C . LEU B 2 81 ? 70.087 70.008 10.436 1.00 65.03 80 LEU H C 1
ATOM 2299 O O . LEU B 2 81 ? 70.263 71.138 9.979 1.00 67.59 80 LEU H O 1
ATOM 2304 N N . GLN B 2 82 ? 70.953 69.403 11.248 1.00 67.05 81 GLN H N 1
ATOM 2305 C CA . GLN B 2 82 ? 72.212 70.040 11.636 1.00 68.13 81 GLN H CA 1
ATOM 2306 C C . GLN B 2 82 ? 73.298 69.606 10.661 1.00 69.35 81 GLN H C 1
ATOM 2307 O O . GLN B 2 82 ? 73.520 68.40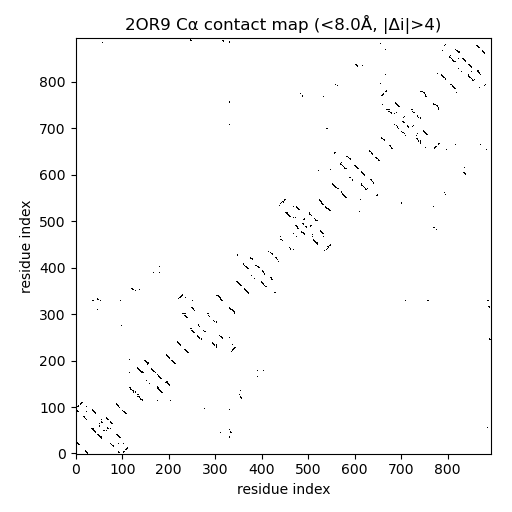8 10.447 1.00 69.59 81 GLN H O 1
ATOM 2313 N N . MET B 2 83 ? 73.971 70.589 10.071 1.00 70.31 82 MET H N 1
ATOM 2314 C CA . MET B 2 83 ? 75.030 70.321 9.109 1.00 71.12 82 MET H CA 1
ATOM 2315 C C . MET B 2 83 ? 76.370 70.860 9.609 1.00 71.29 82 MET H C 1
ATOM 2316 O O . MET B 2 83 ? 76.469 72.010 10.031 1.00 70.17 82 MET H O 1
ATOM 2321 N N . ASN B 2 84 A 77.390 70.007 9.559 1.00 71.68 82 ASN H N 1
ATOM 2322 C CA . ASN B 2 84 A 78.727 70.352 10.015 1.00 72.79 82 ASN H CA 1
ATOM 2323 C C . ASN B 2 84 A 79.739 70.032 8.931 1.00 74.18 82 ASN H C 1
ATOM 2324 O O . ASN B 2 84 A 79.459 69.233 8.035 1.00 74.92 82 ASN H O 1
ATOM 2329 N N . SER B 2 85 B 80.919 70.641 9.026 1.00 74.63 82 SER H N 1
ATOM 2330 C CA . SER B 2 85 B 81.984 70.404 8.055 1.00 75.29 82 SER H CA 1
ATOM 2331 C C . SER B 2 85 B 81.440 70.546 6.638 1.00 75.68 82 SER H C 1
ATOM 2332 O O . SER B 2 85 B 81.662 69.683 5.777 1.00 74.53 82 SER H O 1
ATOM 2335 N N . LEU B 2 86 C 80.731 71.649 6.414 1.00 76.21 82 LEU H N 1
ATOM 2336 C CA . LEU B 2 86 C 80.120 71.935 5.124 1.00 78.19 82 LEU H CA 1
ATOM 2337 C C . LEU B 2 86 C 81.090 72.123 3.959 1.00 80.32 82 LEU H C 1
ATOM 2338 O O . LEU B 2 86 C 81.900 73.053 3.954 1.00 81.75 82 LEU H O 1
ATOM 2343 N N . LYS B 2 87 ? 81.005 71.227 2.976 1.00 81.37 83 LYS H N 1
ATOM 2344 C CA . LYS B 2 87 ? 81.838 71.303 1.776 1.00 82.12 83 LYS H CA 1
ATOM 2345 C C . LYS B 2 87 ? 81.094 72.213 0.797 1.00 82.66 83 LYS H C 1
ATOM 2346 O O . LYS B 2 87 ? 79.939 72.566 1.034 1.00 82.65 83 LYS H O 1
ATOM 2352 N N . SER B 2 88 ? 81.743 72.594 -0.298 1.00 83.24 84 SER H N 1
ATOM 2353 C CA . SER B 2 88 ? 81.090 73.453 -1.282 1.00 83.30 84 SER H CA 1
ATOM 2354 C C . SER B 2 88 ? 80.053 72.606 -2.021 1.00 83.26 84 SER H C 1
ATOM 2355 O O . SER B 2 88 ? 79.026 73.111 -2.489 1.00 81.94 84 SER H O 1
ATOM 2358 N N . GLU B 2 89 ? 80.337 71.308 -2.105 1.00 82.95 85 GLU H N 1
ATOM 2359 C CA . GLU B 2 89 ? 79.470 70.351 -2.786 1.00 83.02 85 GLU H CA 1
ATOM 2360 C C . GLU B 2 89 ? 78.080 70.268 -2.156 1.00 81.80 85 GLU H C 1
ATOM 2361 O O . GLU B 2 89 ? 77.110 69.915 -2.825 1.00 80.65 85 GLU H O 1
ATOM 2367 N N . ASP B 2 90 ? 77.986 70.609 -0.873 1.00 80.78 86 ASP H N 1
ATOM 2368 C CA . ASP B 2 90 ? 76.709 70.585 -0.175 1.00 80.66 86 ASP H CA 1
ATOM 2369 C C . ASP B 2 90 ? 75.815 71.759 -0.569 1.00 79.99 86 ASP H C 1
ATOM 2370 O O . ASP B 2 90 ? 74.653 71.819 -0.159 1.00 81.22 86 ASP H O 1
ATOM 2375 N N . THR B 2 91 ? 76.347 72.700 -1.345 1.00 78.27 87 THR H N 1
ATOM 2376 C CA . THR B 2 91 ? 75.534 73.838 -1.760 1.00 76.43 87 THR H CA 1
ATOM 2377 C C . THR B 2 91 ? 74.399 73.297 -2.624 1.00 74.25 87 THR H C 1
ATOM 2378 O O . THR B 2 91 ? 74.626 72.552 -3.589 1.00 73.52 87 THR H O 1
ATOM 2382 N N . ALA B 2 92 ? 73.174 73.658 -2.260 1.00 70.99 88 ALA H N 1
ATOM 2383 C CA . ALA B 2 92 ? 72.011 73.193 -2.990 1.00 68.20 88 ALA H CA 1
ATOM 2384 C C . ALA B 2 92 ? 70.755 73.724 -2.337 1.00 66.84 88 ALA H C 1
ATOM 2385 O O . ALA B 2 92 ? 70.816 74.508 -1.388 1.00 66.88 88 ALA H O 1
ATOM 2387 N N . MET B 2 93 ? 69.614 73.298 -2.865 1.00 66.05 89 MET H N 1
ATOM 2388 C CA . MET B 2 93 ? 68.328 73.694 -2.315 1.00 64.47 89 MET H CA 1
ATOM 2389 C C . MET B 2 93 ? 67.919 72.549 -1.398 1.00 62.60 89 MET H C 1
ATOM 2390 O O . MET B 2 93 ? 67.838 71.392 -1.833 1.00 60.96 89 MET H O 1
ATOM 2395 N N . TYR B 2 94 ? 67.689 72.866 -0.127 1.00 60.58 90 TYR H N 1
ATOM 2396 C CA . TYR B 2 94 ? 67.306 71.844 0.843 1.00 58.04 90 TYR H CA 1
ATOM 2397 C C . TYR B 2 94 ? 65.805 71.825 1.131 1.00 55.79 90 TYR H C 1
ATOM 2398 O O . TYR B 2 94 ? 65.225 72.831 1.542 1.00 55.07 90 TYR H O 1
ATOM 2407 N N . TYR B 2 95 ? 65.178 70.679 0.886 1.00 53.46 91 TYR H N 1
ATOM 2408 C CA . TYR B 2 95 ? 63.753 70.533 1.152 1.00 52.60 91 TYR H CA 1
ATOM 2409 C C . TYR B 2 95 ? 63.543 69.492 2.251 1.00 51.56 91 TYR H C 1
ATOM 2410 O O . TYR B 2 95 ? 64.335 68.543 2.399 1.00 48.48 91 TYR H O 1
ATOM 2419 N N . CYS B 2 96 ? 62.483 69.681 3.030 1.00 50.51 92 CYS H N 1
ATOM 2420 C CA . CYS B 2 96 ? 62.126 68.696 4.036 1.00 52.85 92 CYS H CA 1
ATOM 2421 C C . CYS B 2 96 ? 60.836 68.092 3.498 1.00 51.15 92 CYS H C 1
ATOM 2422 O O . CYS B 2 96 ? 60.106 68.749 2.760 1.00 51.43 92 CYS H O 1
ATOM 2425 N N . ALA B 2 97 ? 60.559 66.842 3.837 1.00 50.44 93 ALA H N 1
ATOM 2426 C CA . ALA B 2 97 ? 59.335 66.218 3.354 1.00 49.66 93 ALA H CA 1
ATOM 2427 C C . ALA B 2 97 ? 58.736 65.249 4.354 1.00 47.64 93 ALA H C 1
ATOM 2428 O O . ALA B 2 97 ? 59.432 64.711 5.222 1.00 47.98 93 ALA H O 1
ATOM 2430 N N . ARG B 2 98 ? 57.430 65.053 4.238 1.00 45.24 94 ARG H N 1
ATOM 2431 C CA . ARG B 2 98 ? 56.738 64.121 5.094 1.00 43.42 94 ARG H CA 1
ATOM 2432 C C . ARG B 2 98 ? 56.899 62.778 4.399 1.00 43.39 94 ARG H C 1
ATOM 2433 O O . ARG B 2 98 ? 57.070 62.721 3.188 1.00 46.23 94 ARG H O 1
ATOM 2441 N N . ARG B 2 99 ? 56.865 61.701 5.164 1.00 43.02 95 ARG H N 1
ATOM 2442 C CA . ARG B 2 99 ? 56.971 60.353 4.617 1.00 42.80 95 ARG H CA 1
ATOM 2443 C C . ARG B 2 99 ? 55.689 59.627 4.957 1.00 42.22 95 ARG H C 1
ATOM 2444 O O . ARG B 2 99 ? 55.094 59.866 6.004 1.00 44.11 95 ARG H O 1
ATOM 2452 N N . SER B 2 100 ? 55.266 58.734 4.084 1.00 40.39 96 SER H N 1
ATOM 2453 C CA . SER B 2 100 ? 54.093 57.932 4.365 1.00 39.35 96 SER H CA 1
ATOM 2454 C C . SER B 2 100 ? 54.505 56.497 4.085 1.00 39.40 96 SER H C 1
ATOM 2455 O O . SER B 2 100 ? 55.365 56.235 3.234 1.00 39.24 96 SER H O 1
ATOM 2458 N N . GLU B 2 101 ? 53.933 55.560 4.822 1.00 37.23 97 GLU H N 1
ATOM 2459 C CA . GLU B 2 101 ? 54.290 54.187 4.577 1.00 36.19 97 GLU H CA 1
ATOM 2460 C C . GLU B 2 101 ? 53.248 53.609 3.630 1.00 35.75 97 GLU H C 1
ATOM 2461 O O . GLU B 2 101 ? 52.451 54.360 3.067 1.00 36.74 97 GLU H O 1
ATOM 2467 N N . PHE B 2 102 ? 53.222 52.295 3.469 1.00 32.01 98 PHE H N 1
ATOM 2468 C CA . PHE B 2 102 ? 52.328 51.711 2.497 1.00 29.78 98 PHE H CA 1
ATOM 2469 C C . PHE B 2 102 ? 51.346 50.643 2.982 1.00 33.01 98 PHE H C 1
ATOM 2470 O O . PHE B 2 102 ? 51.690 49.742 3.761 1.00 33.53 98 PHE H O 1
ATOM 2478 N N . TYR B 2 103 ? 50.104 50.760 2.523 1.00 33.50 99 TYR H N 1
ATOM 2479 C CA . TYR B 2 103 ? 49.093 49.769 2.848 1.00 34.00 99 TYR H CA 1
ATOM 2480 C C . TYR B 2 103 ? 48.920 48.941 1.576 1.00 34.69 99 TYR H C 1
ATOM 2481 O O . TYR B 2 103 ? 48.284 49.380 0.609 1.00 35.06 99 TYR H O 1
ATOM 2490 N N . TYR B 2 104 ? 49.502 47.752 1.560 1.00 34.44 100 TYR H N 1
ATOM 2491 C CA . TYR B 2 104 ? 49.378 46.907 0.388 1.00 34.78 100 TYR H CA 1
ATOM 2492 C C . TYR B 2 104 ? 48.488 45.724 0.714 1.00 35.60 100 TYR H C 1
ATOM 2493 O O . TYR B 2 104 ? 48.833 44.885 1.548 1.00 37.94 100 TYR H O 1
ATOM 2502 N N . TYR B 2 105 A 47.342 45.683 0.049 1.00 34.86 100 TYR H N 1
ATOM 2503 C CA . TYR B 2 105 A 46.341 44.629 0.186 1.00 34.73 100 TYR H CA 1
ATOM 2504 C C . TYR B 2 105 A 46.188 43.904 1.510 1.00 35.30 100 TYR H C 1
ATOM 2505 O O . TYR B 2 105 A 46.308 42.686 1.556 1.00 38.74 100 TYR H O 1
ATOM 2514 N N . GLY B 2 106 B 45.916 44.640 2.584 1.00 35.43 100 GLY H N 1
ATOM 2515 C CA . GLY B 2 106 B 45.706 44.002 3.873 1.00 35.84 100 GLY H CA 1
ATOM 2516 C C . GLY B 2 106 B 46.897 43.864 4.795 1.00 37.30 100 GLY H C 1
ATOM 2517 O O . GLY B 2 106 B 46.839 43.144 5.800 1.00 39.21 100 GLY H O 1
ATOM 2518 N N . ASN B 2 107 C 47.986 44.535 4.451 1.00 37.94 100 ASN H N 1
ATOM 2519 C CA . ASN B 2 107 C 49.191 44.519 5.268 1.00 38.65 100 ASN H CA 1
ATOM 2520 C C . ASN B 2 107 C 49.878 45.872 5.103 1.00 39.28 100 ASN H C 1
ATOM 2521 O O . ASN B 2 107 C 49.550 46.637 4.187 1.00 38.42 100 ASN H O 1
ATOM 2526 N N . THR B 2 108 D 50.817 46.167 5.996 1.00 38.98 100 THR H N 1
ATOM 2527 C CA . THR B 2 108 D 51.519 47.442 5.982 1.00 39.42 100 THR H CA 1
ATOM 2528 C C . THR B 2 108 D 53.034 47.316 5.794 1.00 40.61 100 THR H C 1
ATOM 2529 O O . THR B 2 108 D 53.681 46.440 6.382 1.00 41.28 100 THR H O 1
ATOM 2533 N N . TYR B 2 109 E 53.592 48.227 5.000 1.00 39.78 100 TYR H N 1
ATOM 2534 C CA . TYR B 2 109 E 55.011 48.219 4.693 1.00 37.85 100 TYR H CA 1
ATOM 2535 C C . TYR B 2 109 E 55.679 49.584 4.740 1.00 39.54 100 TYR H C 1
ATOM 2536 O O . TYR B 2 109 E 55.111 50.580 4.291 1.00 39.99 100 TYR H O 1
ATOM 2545 N N . TYR B 2 110 F 56.890 49.647 5.288 1.00 41.48 100 TYR H N 1
ATOM 2546 C CA . TYR B 2 110 F 57.616 50.915 5.273 1.00 41.32 100 TYR H CA 1
ATOM 2547 C C . TYR B 2 110 F 57.876 51.211 3.788 1.00 40.98 100 TYR H C 1
ATOM 2548 O O . TYR B 2 110 F 58.349 50.355 3.032 1.00 37.70 100 TYR H O 1
ATOM 2557 N N . TYR B 2 111 G 57.555 52.418 3.362 1.00 41.00 100 TYR H N 1
ATOM 2558 C CA . TYR B 2 111 G 57.733 52.735 1.968 1.00 41.69 100 TYR H CA 1
ATOM 2559 C C . TYR B 2 111 G 58.596 53.948 1.737 1.00 43.41 100 TYR H C 1
ATOM 2560 O O . TYR B 2 111 G 59.382 53.980 0.803 1.00 44.73 100 TYR H O 1
ATOM 2569 N N . SER B 2 112 H 58.431 54.955 2.584 1.00 45.92 100 SER H N 1
ATOM 2570 C CA . SER B 2 112 H 59.200 56.181 2.477 1.00 46.71 100 SER H CA 1
ATOM 2571 C C . SER B 2 112 H 58.760 57.000 1.264 1.00 46.45 100 SER H C 1
ATOM 2572 O O . SER B 2 112 H 59.582 57.402 0.436 1.00 46.50 100 SER H O 1
ATOM 2575 N N . ALA B 2 113 I 57.455 57.241 1.170 1.00 47.39 100 ALA H N 1
ATOM 2576 C CA . ALA B 2 113 I 56.870 58.027 0.079 1.00 47.73 100 ALA H CA 1
ATOM 2577 C C . ALA B 2 113 I 56.777 59.471 0.525 1.00 48.00 100 ALA H C 1
ATOM 2578 O O . ALA B 2 113 I 55.989 59.801 1.406 1.00 50.16 100 ALA H O 1
ATOM 2580 N N . MET B 2 114 J 57.577 60.335 -0.078 1.00 48.79 100 MET H N 1
ATOM 2581 C CA . MET B 2 114 J 57.574 61.745 0.292 1.00 50.03 100 MET H CA 1
ATOM 2582 C C . MET B 2 114 J 56.422 62.457 -0.413 1.00 49.98 100 MET H C 1
ATOM 2583 O O . MET B 2 114 J 56.559 62.931 -1.540 1.00 51.68 100 MET H O 1
ATOM 2588 N N . ASP B 2 115 ? 55.286 62.531 0.270 1.00 48.77 101 ASP H N 1
ATOM 2589 C CA . ASP B 2 115 ? 54.086 63.126 -0.304 1.00 48.61 101 ASP H CA 1
ATOM 2590 C C . ASP B 2 115 ? 53.893 64.637 -0.179 1.00 48.84 101 ASP H C 1
ATOM 2591 O O . ASP B 2 115 ? 52.977 65.191 -0.782 1.00 49.43 101 ASP H O 1
ATOM 2596 N N . TYR B 2 116 ? 54.736 65.300 0.603 1.00 49.20 102 TYR H N 1
ATOM 2597 C CA . TYR B 2 116 ? 54.640 66.749 0.770 1.00 50.21 102 TYR H CA 1
ATOM 2598 C C . TYR B 2 116 ? 56.011 67.362 0.993 1.00 50.92 102 TYR H C 1
ATOM 2599 O O . TYR B 2 116 ? 56.826 66.813 1.737 1.00 51.78 102 TYR H O 1
ATOM 2608 N N . TRP B 2 117 ? 56.261 68.499 0.345 1.00 51.20 103 TRP H N 1
ATOM 2609 C CA . TRP B 2 117 ? 57.550 69.192 0.461 1.00 50.45 103 TRP H CA 1
ATOM 2610 C C . TRP B 2 117 ? 57.427 70.676 0.815 1.00 51.23 103 TRP H C 1
ATOM 2611 O O . TRP B 2 117 ? 56.433 71.332 0.489 1.00 50.36 103 TRP H O 1
ATOM 2622 N N . GLY B 2 118 ? 58.443 71.188 1.505 1.00 53.21 104 GLY H N 1
ATOM 2623 C CA . GLY B 2 118 ? 58.480 72.596 1.862 1.00 55.59 104 GLY H CA 1
ATOM 2624 C C . GLY B 2 118 ? 58.963 73.349 0.632 1.00 57.19 104 GLY H C 1
ATOM 2625 O O . GLY B 2 118 ? 59.354 72.727 -0.361 1.00 57.30 104 GLY H O 1
ATOM 2626 N N . GLN B 2 119 ? 58.948 74.677 0.674 1.00 58.38 105 GLN H N 1
ATOM 2627 C CA . GLN B 2 119 ? 59.386 75.464 -0.481 1.00 59.71 105 GLN H CA 1
ATOM 2628 C C . GLN B 2 119 ? 60.884 75.299 -0.771 1.00 59.08 105 GLN H C 1
ATOM 2629 O O . GLN B 2 119 ? 61.331 75.450 -1.913 1.00 58.05 105 GLN H O 1
ATOM 2635 N N . GLY B 2 120 ? 61.651 74.993 0.271 1.00 59.38 106 GLY H N 1
ATOM 2636 C CA . GLY B 2 120 ? 63.081 74.821 0.109 1.00 60.97 106 GLY H CA 1
ATOM 2637 C C . GLY B 2 120 ? 63.910 75.886 0.812 1.00 61.77 106 GLY H C 1
ATOM 2638 O O . GLY B 2 120 ? 63.414 76.968 1.150 1.00 60.06 106 GLY H O 1
ATOM 2639 N N . ALA B 2 121 ? 65.180 75.562 1.045 1.00 62.74 107 ALA H N 1
ATOM 2640 C CA . ALA B 2 121 ? 66.113 76.479 1.693 1.00 63.98 107 ALA H CA 1
ATOM 2641 C C . ALA B 2 121 ? 67.448 76.381 0.966 1.00 64.38 107 ALA H C 1
ATOM 2642 O O . ALA B 2 121 ? 68.124 75.341 1.009 1.00 63.13 107 ALA H O 1
ATOM 2644 N N . SER B 2 122 ? 67.811 77.467 0.286 1.00 64.78 108 SER H N 1
ATOM 2645 C CA . SER B 2 122 ? 69.057 77.517 -0.467 1.00 65.10 108 SER H CA 1
ATOM 2646 C C . SER B 2 122 ? 70.256 77.544 0.475 1.00 65.34 108 SER H C 1
ATOM 2647 O O . SER B 2 122 ? 70.304 78.327 1.432 1.00 65.25 108 SER H O 1
ATOM 2650 N N . VAL B 2 123 ? 71.222 76.677 0.205 1.00 64.82 109 VAL H N 1
ATOM 2651 C CA . VAL B 2 123 ? 72.415 76.605 1.026 1.00 65.28 109 VAL H CA 1
ATOM 2652 C C . VAL B 2 123 ? 73.665 76.637 0.156 1.00 67.42 109 VAL H C 1
ATOM 2653 O O . VAL B 2 123 ? 73.857 75.776 -0.704 1.00 67.64 109 VAL H O 1
ATOM 2657 N N . THR B 2 124 ? 74.513 77.635 0.386 1.00 69.21 110 THR H N 1
ATOM 2658 C CA . THR B 2 124 ? 75.744 77.768 -0.375 1.00 70.47 110 THR H CA 1
ATOM 2659 C C . THR B 2 124 ? 76.968 77.735 0.535 1.00 71.47 110 THR H C 1
ATOM 2660 O O . THR B 2 124 ? 77.041 78.439 1.548 1.00 69.88 110 THR H O 1
ATOM 2664 N N . VAL B 2 125 ? 77.920 76.894 0.151 1.00 73.11 111 VAL H N 1
ATOM 2665 C CA . VAL B 2 125 ? 79.174 76.720 0.859 1.00 74.76 111 VAL H CA 1
ATOM 2666 C C . VAL B 2 125 ? 80.288 77.262 -0.042 1.00 76.90 111 VAL H C 1
ATOM 2667 O O . VAL B 2 125 ? 80.781 76.566 -0.949 1.00 75.76 111 VAL H O 1
ATOM 2671 N N . SER B 2 126 ? 80.665 78.515 0.212 1.00 78.34 112 SER H N 1
ATOM 2672 C CA . SER B 2 126 ? 81.708 79.198 -0.551 1.00 79.06 112 SER H CA 1
ATOM 2673 C C . SER B 2 126 ? 82.484 80.182 0.327 1.00 79.87 112 SER H C 1
ATOM 2674 O O . SER B 2 126 ? 81.915 80.836 1.214 1.00 80.10 112 SER H O 1
ATOM 2677 N N . SER B 2 127 ? 83.786 80.281 0.080 1.00 79.67 113 SER H N 1
ATOM 2678 C CA . SER B 2 127 ? 84.626 81.193 0.841 1.00 79.62 113 SER H CA 1
ATOM 2679 C C . SER B 2 127 ? 84.385 82.643 0.405 1.00 79.89 113 SER H C 1
ATOM 2680 O O . SER B 2 127 ? 84.686 83.578 1.148 1.00 80.20 113 SER H O 1
ATOM 2683 N N . ALA B 2 128 ? 83.823 82.822 -0.789 1.00 79.81 114 ALA H N 1
ATOM 2684 C CA . ALA B 2 128 ? 83.545 84.156 -1.322 1.00 80.17 114 ALA H CA 1
ATOM 2685 C C . ALA B 2 128 ? 82.703 85.018 -0.383 1.00 80.50 114 ALA H C 1
ATOM 2686 O O . ALA B 2 128 ? 81.861 84.520 0.362 1.00 80.02 114 ALA H O 1
ATOM 2688 N N . LYS B 2 129 ? 82.942 86.322 -0.428 1.00 81.87 115 LYS H N 1
ATOM 2689 C CA . LYS B 2 129 ? 82.217 87.261 0.417 1.00 82.75 115 LYS H CA 1
ATOM 2690 C C . LYS B 2 129 ? 80.789 87.437 -0.055 1.00 82.15 115 LYS H C 1
ATOM 2691 O O . LYS B 2 129 ? 80.451 87.110 -1.188 1.00 81.99 115 LYS H O 1
ATOM 2697 N N . THR B 2 130 ? 79.964 87.977 0.830 1.00 82.30 116 THR H N 1
ATOM 2698 C CA . THR B 2 130 ? 78.566 88.244 0.534 1.00 83.15 116 THR H CA 1
ATOM 2699 C C . THR B 2 130 ? 78.473 89.655 -0.038 1.00 83.22 116 THR H C 1
ATOM 2700 O O . THR B 2 130 ? 78.836 90.631 0.626 1.00 83.72 116 THR H O 1
ATOM 2704 N N . THR B 2 131 ? 77.980 89.762 -1.267 1.00 82.97 117 THR H N 1
ATOM 2705 C CA . THR B 2 131 ? 77.868 91.054 -1.927 1.00 82.78 117 THR H CA 1
ATOM 2706 C C . THR B 2 131 ? 76.460 91.398 -2.379 1.00 82.32 117 THR H C 1
ATOM 2707 O O . THR B 2 131 ? 75.830 90.635 -3.117 1.00 82.07 117 THR H O 1
ATOM 2711 N N . PRO B 2 132 ? 75.946 92.560 -1.947 1.00 81.92 118 PRO H N 1
ATOM 2712 C CA . PRO B 2 132 ? 74.597 92.950 -2.362 1.00 82.02 118 PRO H CA 1
ATOM 2713 C C . PRO B 2 132 ? 74.632 93.202 -3.874 1.00 82.17 118 PRO H C 1
ATOM 2714 O O . PRO B 2 132 ? 75.697 93.454 -4.445 1.00 82.54 118 PRO H O 1
ATOM 2718 N N . PRO B 2 133 ? 73.479 93.115 -4.546 1.00 81.31 119 PRO H N 1
ATOM 2719 C CA . PRO B 2 133 ? 73.505 93.351 -5.986 1.00 80.02 119 PRO H CA 1
ATOM 2720 C C . PRO B 2 133 ? 73.253 94.813 -6.317 1.00 79.54 119 PRO H C 1
ATOM 2721 O O . PRO B 2 133 ? 72.768 95.581 -5.478 1.00 79.42 119 PRO H O 1
ATOM 2725 N N . SER B 2 134 ? 73.592 95.186 -7.545 1.00 78.64 120 SER H N 1
ATOM 2726 C CA . SER B 2 134 ? 73.389 96.544 -8.024 1.00 77.69 120 SER H CA 1
ATOM 2727 C C . SER B 2 134 ? 72.164 96.452 -8.920 1.00 77.32 120 SER H C 1
ATOM 2728 O O . SER B 2 134 ? 72.164 95.691 -9.887 1.00 77.33 120 SER H O 1
ATOM 2731 N N . VAL B 2 135 ? 71.122 97.211 -8.591 1.00 77.23 121 VAL H N 1
ATOM 2732 C CA . VAL B 2 135 ? 69.877 97.186 -9.354 1.00 77.45 121 VAL H CA 1
ATOM 2733 C C . VAL B 2 135 ? 69.736 98.360 -10.323 1.00 78.64 121 VAL H C 1
ATOM 2734 O O . VAL B 2 135 ? 69.499 99.495 -9.902 1.00 78.15 121 VAL H O 1
ATOM 2738 N N . TYR B 2 136 ? 69.863 98.074 -11.621 1.00 80.45 122 TYR H N 1
ATOM 2739 C CA . TYR B 2 136 ? 69.763 99.101 -12.665 1.00 80.93 122 TYR H CA 1
ATOM 2740 C C . TYR B 2 136 ? 68.500 98.963 -13.510 1.00 81.53 122 TYR H C 1
ATOM 2741 O O . TYR B 2 136 ? 68.209 97.881 -14.025 1.00 81.86 122 TYR H O 1
ATOM 2750 N N . PRO B 2 137 ? 67.743 100.063 -13.679 1.00 82.51 123 PRO H N 1
ATOM 2751 C CA . PRO B 2 137 ? 66.507 100.061 -14.470 1.00 83.13 123 PRO H CA 1
ATOM 2752 C C . PRO B 2 137 ? 66.812 99.970 -15.958 1.00 84.75 123 PRO H C 1
ATOM 2753 O O . PRO B 2 137 ? 67.869 100.413 -16.405 1.00 84.78 123 PRO H O 1
ATOM 2757 N N . LEU B 2 138 ? 65.891 99.385 -16.718 1.00 86.19 124 LEU H N 1
ATOM 2758 C CA . LEU B 2 138 ? 66.056 99.240 -18.163 1.00 87.36 124 LEU H CA 1
ATOM 2759 C C . LEU B 2 138 ? 64.829 99.778 -18.875 1.00 88.84 124 LEU H C 1
ATOM 2760 O O . LEU B 2 138 ? 63.794 99.117 -18.916 1.00 90.20 124 LEU H O 1
ATOM 2765 N N . ALA B 2 139 ? 64.939 100.979 -19.428 1.00 90.40 125 ALA H N 1
ATOM 2766 C CA . ALA B 2 139 ? 63.825 101.582 -20.150 1.00 92.15 125 ALA H CA 1
ATOM 2767 C C . ALA B 2 139 ? 64.152 101.611 -21.644 1.00 94.04 125 ALA H C 1
ATOM 2768 O O . ALA B 2 139 ? 65.319 101.510 -22.033 1.00 93.81 125 ALA H O 1
ATOM 2770 N N . PRO B 2 140 ? 63.125 101.755 -22.502 1.00 95.95 126 PRO H N 1
ATOM 2771 C CA . PRO B 2 140 ? 63.303 101.793 -23.961 1.00 97.30 126 PRO H CA 1
ATOM 2772 C C . PRO B 2 140 ? 64.326 102.816 -24.457 1.00 98.67 126 PRO H C 1
ATOM 2773 O O . PRO B 2 140 ? 64.340 103.964 -24.007 1.00 98.46 126 PRO H O 1
ATOM 2777 N N . GLY B 2 141 ? 65.171 102.381 -25.393 1.00 99.91 127 GLY H N 1
ATOM 2778 C CA . GLY B 2 141 ? 66.207 103.238 -25.950 1.00 101.15 127 GLY H CA 1
ATOM 2779 C C . GLY B 2 141 ? 65.746 104.591 -26.469 1.00 102.16 127 GLY H C 1
ATOM 2780 O O . GLY B 2 141 ? 66.287 105.629 -26.073 1.00 102.35 127 GLY H O 1
ATOM 2781 N N . SER B 2 142 ? 64.760 104.585 -27.364 1.00 102.71 128 SER H N 1
ATOM 2782 C CA . SER B 2 142 ? 64.231 105.822 -27.933 1.00 102.74 128 SER H CA 1
ATOM 2783 C C . SER B 2 142 ? 62.720 105.934 -27.716 1.00 103.30 128 SER H C 1
ATOM 2784 O O . SER B 2 142 ? 62.193 105.531 -26.675 1.00 103.45 128 SER H O 1
ATOM 2787 N N . SER B 2 148 ? 51.436 99.512 -29.053 1.00 94.67 134 SER H N 1
ATOM 2788 C CA . SER B 2 148 ? 50.396 99.403 -28.036 1.00 94.82 134 SER H CA 1
ATOM 2789 C C . SER B 2 148 ? 50.991 98.791 -26.774 1.00 94.53 134 SER H C 1
ATOM 2790 O O . SER B 2 148 ? 50.353 98.766 -25.717 1.00 95.01 134 SER H O 1
ATOM 2793 N N . MET B 2 149 ? 52.220 98.301 -26.899 1.00 93.83 135 MET H N 1
ATOM 2794 C CA . MET B 2 149 ? 52.924 97.685 -25.782 1.00 93.02 135 MET H CA 1
ATOM 2795 C C . MET B 2 149 ? 54.399 98.041 -25.743 1.00 92.16 135 MET H C 1
ATOM 2796 O O . MET B 2 149 ? 55.019 98.304 -26.776 1.00 92.07 135 MET H O 1
ATOM 2801 N N . VAL B 2 150 ? 54.952 98.034 -24.534 1.00 90.82 136 VAL H N 1
ATOM 2802 C CA . VAL B 2 150 ? 56.358 98.347 -24.323 1.00 88.64 136 VAL H CA 1
ATOM 2803 C C . VAL B 2 150 ? 56.981 97.353 -23.345 1.00 87.55 136 VAL H C 1
ATOM 2804 O O . VAL B 2 150 ? 56.329 96.899 -22.397 1.00 87.42 136 VAL H O 1
ATOM 2808 N N . THR B 2 151 ? 58.242 97.009 -23.589 1.00 84.98 137 THR H N 1
ATOM 2809 C CA . THR B 2 151 ? 58.952 96.080 -22.725 1.00 82.41 137 THR H CA 1
ATOM 2810 C C . THR B 2 151 ? 59.964 96.833 -21.872 1.00 81.86 137 THR H C 1
ATOM 2811 O O . THR B 2 151 ? 60.684 97.705 -22.367 1.00 82.03 137 THR H O 1
ATOM 2815 N N . LEU B 2 152 ? 60.002 96.493 -20.587 1.00 80.49 138 LEU H N 1
ATOM 2816 C CA . LEU B 2 152 ? 60.919 97.116 -19.644 1.00 78.48 138 LEU H CA 1
ATOM 2817 C C . LEU B 2 152 ? 61.664 96.020 -18.898 1.00 77.75 138 LEU H C 1
ATOM 2818 O O . LEU B 2 152 ? 61.365 94.835 -19.061 1.00 77.31 138 LEU H O 1
ATOM 2823 N N . GLY B 2 153 ? 62.628 96.412 -18.074 1.00 76.72 139 GLY H N 1
ATOM 2824 C CA . GLY B 2 153 ? 63.379 95.419 -17.336 1.00 75.76 139 GLY H CA 1
ATOM 2825 C C . GLY B 2 153 ? 64.305 95.975 -16.278 1.00 74.99 139 GLY H C 1
ATOM 2826 O O . GLY B 2 153 ? 64.560 97.176 -16.208 1.00 75.94 139 GLY H O 1
ATOM 2827 N N . CYS B 2 154 ? 64.802 95.084 -15.436 1.00 74.38 140 CYS H N 1
ATOM 2828 C CA . CYS B 2 154 ? 65.710 95.468 -14.380 1.00 73.96 140 CYS H CA 1
ATOM 2829 C C . CYS B 2 154 ? 66.943 94.614 -14.504 1.00 72.72 140 CYS H C 1
ATOM 2830 O O . CYS B 2 154 ? 66.867 93.425 -14.840 1.00 71.69 140 CYS H O 1
ATOM 2833 N N . LEU B 2 155 ? 68.083 95.243 -14.254 1.00 71.65 141 LEU H N 1
ATOM 2834 C CA . LEU B 2 155 ? 69.361 94.566 -14.321 1.00 70.94 141 LEU H CA 1
ATOM 2835 C C . LEU B 2 155 ? 69.799 94.348 -12.876 1.00 69.75 141 LEU H C 1
ATOM 2836 O O . LEU B 2 155 ? 69.659 95.242 -12.050 1.00 70.18 141 LEU H O 1
ATOM 2841 N N . VAL B 2 156 ? 70.309 93.161 -12.573 1.00 68.66 142 VAL H N 1
ATOM 2842 C CA . VAL B 2 156 ? 70.765 92.840 -11.227 1.00 68.77 142 VAL H CA 1
ATOM 2843 C C . VAL B 2 156 ? 72.159 92.233 -11.343 1.00 69.73 142 VAL H C 1
ATOM 2844 O O . VAL B 2 156 ? 72.315 91.024 -11.555 1.00 69.71 142 VAL H O 1
ATOM 2848 N N . LYS B 2 157 ? 73.177 93.075 -11.192 1.00 70.28 143 LYS H N 1
ATOM 2849 C CA . LYS B 2 157 ? 74.552 92.608 -11.339 1.00 70.92 143 LYS H CA 1
ATOM 2850 C C . LYS B 2 157 ? 75.438 92.646 -10.081 1.00 70.56 143 LYS H C 1
ATOM 2851 O O . LYS B 2 157 ? 75.182 93.399 -9.130 1.00 68.68 143 LYS H O 1
ATOM 2857 N N . GLY B 2 158 ? 76.464 91.790 -10.104 1.00 70.41 144 GLY H N 1
ATOM 2858 C CA . GLY B 2 158 ? 77.451 91.687 -9.040 1.00 71.15 144 GLY H CA 1
ATOM 2859 C C . GLY B 2 158 ? 77.043 91.295 -7.638 1.00 72.37 144 GLY H C 1
ATOM 2860 O O . GLY B 2 158 ? 77.445 91.956 -6.677 1.00 73.49 144 GLY H O 1
ATOM 2861 N N . TYR B 2 159 ? 76.275 90.220 -7.496 1.00 73.05 145 TYR H N 1
ATOM 2862 C CA . TYR B 2 159 ? 75.850 89.786 -6.166 1.00 73.30 145 TYR H CA 1
ATOM 2863 C C . TYR B 2 159 ? 76.251 88.343 -5.927 1.00 72.34 145 TYR H C 1
ATOM 2864 O O . TYR B 2 159 ? 76.525 87.605 -6.873 1.00 72.00 145 TYR H O 1
ATOM 2873 N N . PHE B 2 160 ? 76.292 87.957 -4.654 1.00 72.02 146 PHE H N 1
ATOM 2874 C CA . PHE B 2 160 ? 76.658 86.604 -4.258 1.00 71.87 146 PHE H CA 1
ATOM 2875 C C . PHE B 2 160 ? 76.262 86.402 -2.811 1.00 72.48 146 PHE H C 1
ATOM 2876 O O . PHE B 2 160 ? 76.439 87.287 -1.986 1.00 71.59 146 PHE H O 1
ATOM 2884 N N . PRO B 2 161 ? 75.711 85.226 -2.487 1.00 74.44 147 PRO H N 1
ATOM 2885 C CA . PRO B 2 161 ? 75.471 84.136 -3.442 1.00 75.25 147 PRO H CA 1
ATOM 2886 C C . PRO B 2 161 ? 74.016 84.163 -3.909 1.00 75.43 147 PRO H C 1
ATOM 2887 O O . PRO B 2 161 ? 73.292 85.135 -3.660 1.00 75.67 147 PRO H O 1
ATOM 2891 N N . GLU B 2 162 ? 73.594 83.102 -4.592 1.00 75.52 148 GLU H N 1
ATOM 2892 C CA . GLU B 2 162 ? 72.208 83.004 -5.018 1.00 75.65 148 GLU H CA 1
ATOM 2893 C C . GLU B 2 162 ? 71.444 82.747 -3.718 1.00 75.63 148 GLU H C 1
ATOM 2894 O O . GLU B 2 162 ? 72.007 82.223 -2.752 1.00 77.04 148 GLU H O 1
ATOM 2900 N N . PRO B 2 163 ? 70.157 83.107 -3.670 1.00 74.70 149 PRO H N 1
ATOM 2901 C CA . PRO B 2 163 ? 69.440 83.726 -4.779 1.00 73.34 149 PRO H CA 1
ATOM 2902 C C . PRO B 2 163 ? 68.952 85.120 -4.433 1.00 71.62 149 PRO H C 1
ATOM 2903 O O . PRO B 2 163 ? 69.255 85.658 -3.371 1.00 69.98 149 PRO H O 1
ATOM 2907 N N . VAL B 2 164 ? 68.187 85.681 -5.360 1.00 70.86 150 VAL H N 1
ATOM 2908 C CA . VAL B 2 164 ? 67.574 86.988 -5.208 1.00 71.17 150 VAL H CA 1
ATOM 2909 C C . VAL B 2 164 ? 66.162 86.784 -5.720 1.00 70.36 150 VAL H C 1
ATOM 2910 O O . VAL B 2 164 ? 65.913 85.876 -6.511 1.00 68.95 150 VAL H O 1
ATOM 2914 N N . THR B 2 165 ? 65.241 87.621 -5.267 1.00 69.76 151 THR H N 1
ATOM 2915 C CA . THR B 2 165 ? 63.861 87.513 -5.700 1.00 69.85 151 THR H CA 1
ATOM 2916 C C . THR B 2 165 ? 63.442 88.802 -6.385 1.00 69.77 151 THR H C 1
ATOM 2917 O O . THR B 2 165 ? 63.596 89.895 -5.835 1.00 69.85 151 THR H O 1
ATOM 2921 N N . VAL B 2 166 ? 62.912 88.667 -7.593 1.00 69.70 152 VAL H N 1
ATOM 2922 C CA . VAL B 2 166 ? 62.481 89.827 -8.356 1.00 70.33 152 VAL H CA 1
ATOM 2923 C C . VAL B 2 166 ? 60.969 89.903 -8.451 1.00 70.63 152 VAL H C 1
ATOM 2924 O O . VAL B 2 166 ? 60.293 88.878 -8.551 1.00 70.49 152 VAL H O 1
ATOM 2928 N N . THR B 2 167 ? 60.446 91.122 -8.433 1.00 70.98 153 THR H N 1
ATOM 2929 C CA . THR B 2 167 ? 59.011 91.332 -8.539 1.00 72.93 153 THR H CA 1
ATOM 2930 C C . THR B 2 167 ? 58.729 92.678 -9.162 1.00 73.14 153 THR H C 1
ATOM 2931 O O . THR B 2 167 ? 59.496 93.618 -9.000 1.00 73.25 153 THR H O 1
ATOM 2935 N N . TRP B 2 168 ? 57.621 92.772 -9.879 1.00 74.58 154 TRP H N 1
ATOM 2936 C CA . TRP B 2 168 ? 57.258 94.028 -10.513 1.00 76.25 154 TRP H CA 1
ATOM 2937 C C . TRP B 2 168 ? 55.989 94.553 -9.882 1.00 77.24 154 TRP H C 1
ATOM 2938 O O . TRP B 2 168 ? 54.978 93.849 -9.816 1.00 76.49 154 TRP H O 1
ATOM 2949 N N . ASN B 2 169 ? 56.055 95.798 -9.416 1.00 78.74 155 ASN H N 1
ATOM 2950 C CA . ASN B 2 169 ? 54.924 96.442 -8.758 1.00 79.25 155 ASN H CA 1
ATOM 2951 C C . ASN B 2 169 ? 54.439 95.594 -7.592 1.00 79.99 155 ASN H C 1
ATOM 2952 O O . ASN B 2 169 ? 53.233 95.491 -7.344 1.00 79.69 155 ASN H O 1
ATOM 2957 N N . SER B 2 170 ? 55.404 94.985 -6.898 1.00 80.76 156 SER H N 1
ATOM 2958 C CA . SER B 2 170 ? 55.168 94.146 -5.720 1.00 81.98 156 SER H CA 1
ATOM 2959 C C . SER B 2 170 ? 54.270 92.927 -5.937 1.00 82.49 156 SER H C 1
ATOM 2960 O O . SER B 2 170 ? 53.682 92.404 -4.983 1.00 82.50 156 SER H O 1
ATOM 2963 N N . GLY B 2 171 ? 54.169 92.472 -7.183 1.00 82.72 157 GLY H N 1
ATOM 2964 C CA . GLY B 2 171 ? 53.339 91.319 -7.478 1.00 82.18 157 GLY H CA 1
ATOM 2965 C C . GLY B 2 171 ? 52.099 91.665 -8.281 1.00 82.45 157 GLY H C 1
ATOM 2966 O O . GLY B 2 171 ? 51.426 90.769 -8.802 1.00 82.43 157 GLY H O 1
ATOM 2967 N N . SER B 2 172 ? 51.783 92.956 -8.379 1.00 82.24 158 SER H N 1
ATOM 2968 C CA . SER B 2 172 ? 50.613 93.386 -9.143 1.00 82.54 158 SER H CA 1
ATOM 2969 C C . SER B 2 172 ? 50.801 92.966 -10.592 1.00 82.91 158 SER H C 1
ATOM 2970 O O . SER B 2 172 ? 49.847 92.552 -11.255 1.00 83.60 158 SER H O 1
ATOM 2973 N N . LEU B 2 173 ? 52.040 93.076 -11.073 1.00 82.83 159 LEU H N 1
ATOM 2974 C CA . LEU B 2 173 ? 52.376 92.692 -12.439 1.00 81.86 159 LEU H CA 1
ATOM 2975 C C . LEU B 2 173 ? 52.976 91.299 -12.416 1.00 81.39 159 LEU H C 1
ATOM 2976 O O . LEU B 2 173 ? 54.089 91.092 -11.936 1.00 80.83 159 LEU H O 1
ATOM 2981 N N . SER B 2 174 ? 52.209 90.343 -12.927 1.00 81.90 160 SER H N 1
ATOM 2982 C CA . SER B 2 174 ? 52.624 88.945 -12.967 1.00 81.45 160 SER H CA 1
ATOM 2983 C C . SER B 2 174 ? 52.822 88.452 -14.398 1.00 80.32 160 SER H C 1
ATOM 2984 O O . SER B 2 174 ? 53.827 87.810 -14.705 1.00 79.61 160 SER H O 1
ATOM 2987 N N . SER B 2 175 ? 51.861 88.755 -15.267 1.00 79.85 161 SER H N 1
ATOM 2988 C CA . SER B 2 175 ? 51.938 88.344 -16.668 1.00 79.43 161 SER H CA 1
ATOM 2989 C C . SER B 2 175 ? 52.834 89.297 -17.456 1.00 78.37 161 SER H C 1
ATOM 2990 O O . SER B 2 175 ? 52.979 90.471 -17.100 1.00 77.90 161 SER H O 1
ATOM 2993 N N . GLY B 2 176 ? 53.428 88.787 -18.530 1.00 77.86 162 GLY H N 1
ATOM 2994 C CA . GLY B 2 176 ? 54.308 89.604 -19.348 1.00 76.40 162 GLY H CA 1
ATOM 2995 C C . GLY B 2 176 ? 55.670 89.762 -18.701 1.00 74.81 162 GLY H C 1
ATOM 2996 O O . GLY B 2 176 ? 56.488 90.569 -19.134 1.00 74.86 162 GLY H O 1
ATOM 2997 N N . VAL B 2 177 ? 55.910 88.982 -17.655 1.00 73.49 163 VAL H N 1
ATOM 2998 C CA . VAL B 2 177 ? 57.174 89.040 -16.944 1.00 72.23 163 VAL H CA 1
ATOM 2999 C C . VAL B 2 177 ? 58.075 87.864 -17.270 1.00 71.44 163 VAL H C 1
ATOM 3000 O O . VAL B 2 177 ? 57.617 86.729 -17.430 1.00 71.31 163 VAL H O 1
ATOM 3004 N N . HIS B 2 178 ? 59.364 88.164 -17.376 1.00 70.10 164 HIS H N 1
ATOM 3005 C CA . HIS B 2 178 ? 60.376 87.164 -17.660 1.00 69.43 164 HIS H CA 1
ATOM 3006 C C . HIS B 2 178 ? 61.598 87.441 -16.789 1.00 67.92 164 HIS H C 1
ATOM 3007 O O . HIS B 2 178 ? 62.331 88.405 -17.010 1.00 68.37 164 HIS H O 1
ATOM 3014 N N . THR B 2 179 ? 61.793 86.600 -15.783 1.00 65.86 165 THR H N 1
ATOM 3015 C CA . THR B 2 179 ? 62.930 86.730 -14.889 1.00 64.71 165 THR H CA 1
ATOM 3016 C C . THR B 2 179 ? 63.855 85.579 -15.260 1.00 63.50 165 THR H C 1
ATOM 3017 O O . THR B 2 179 ? 63.526 84.407 -15.077 1.00 63.50 165 THR H O 1
ATOM 3021 N N . PHE B 2 180 ? 65.018 85.918 -15.791 1.00 62.12 166 PHE H N 1
ATOM 3022 C CA . PHE B 2 180 ? 65.950 84.899 -16.240 1.00 61.81 166 PHE H CA 1
ATOM 3023 C C . PHE B 2 180 ? 66.927 84.376 -15.197 1.00 62.63 166 PHE H C 1
ATOM 3024 O O . PHE B 2 180 ? 67.278 85.069 -14.241 1.00 60.87 166 PHE H O 1
ATOM 3032 N N . PRO B 2 181 ? 67.383 83.127 -15.381 1.00 65.06 167 PRO H N 1
ATOM 3033 C CA . PRO B 2 181 ? 68.336 82.479 -14.479 1.00 67.84 167 PRO H CA 1
ATOM 3034 C C . PRO B 2 181 ? 69.594 83.343 -14.383 1.00 70.42 167 PRO H C 1
ATOM 3035 O O . PRO B 2 181 ? 70.040 83.921 -15.378 1.00 72.15 167 PRO H O 1
ATOM 3039 N N . ALA B 2 182 ? 70.163 83.443 -13.190 1.00 72.12 168 ALA H N 1
ATOM 3040 C CA . ALA B 2 182 ? 71.359 84.240 -13.023 1.00 73.98 168 ALA H CA 1
ATOM 3041 C C . ALA B 2 182 ? 72.548 83.491 -13.605 1.00 75.83 168 ALA H C 1
ATOM 3042 O O . ALA B 2 182 ? 72.558 82.258 -13.657 1.00 74.66 168 ALA H O 1
ATOM 3044 N N . VAL B 2 183 ? 73.546 84.246 -14.051 1.00 78.45 169 VAL H N 1
ATOM 3045 C CA . VAL B 2 183 ? 74.748 83.661 -14.631 1.00 81.36 169 VAL H CA 1
ATOM 3046 C C . VAL B 2 183 ? 75.942 83.882 -13.702 1.00 82.53 169 VAL H C 1
ATOM 3047 O O . VAL B 2 183 ? 76.011 84.886 -12.989 1.00 82.50 169 VAL H O 1
ATOM 3051 N N . LEU B 2 184 ? 76.878 82.939 -13.714 1.00 83.78 170 LEU H N 1
ATOM 3052 C CA . LEU B 2 184 ? 78.062 83.033 -12.877 1.00 85.97 170 LEU H CA 1
ATOM 3053 C C . LEU B 2 184 ? 79.243 83.611 -13.645 1.00 87.92 170 LEU H C 1
ATOM 3054 O O . LEU B 2 184 ? 79.637 83.090 -14.692 1.00 87.85 170 LEU H O 1
ATOM 3059 N N . GLN B 2 185 ? 79.804 84.690 -13.111 1.00 90.13 171 GLN H N 1
ATOM 3060 C CA . GLN B 2 185 ? 80.951 85.352 -13.724 1.00 92.16 171 GLN H CA 1
ATOM 3061 C C . GLN B 2 185 ? 81.993 85.666 -12.648 1.00 93.03 171 GLN H C 1
ATOM 3062 O O . GLN B 2 185 ? 81.818 86.603 -11.861 1.00 93.53 171 GLN H O 1
ATOM 3068 N N . SER B 2 186 ? 83.064 84.873 -12.614 1.00 93.18 172 SER H N 1
ATOM 3069 C CA . SER B 2 186 ? 84.140 85.056 -11.638 1.00 93.61 172 SER H CA 1
ATOM 3070 C C . SER B 2 186 ? 83.626 85.383 -10.238 1.00 93.62 172 SER H C 1
ATOM 3071 O O . SER B 2 186 ? 83.881 86.466 -9.707 1.00 93.79 172 SER H O 1
ATOM 3074 N N . ASP B 2 187 ? 82.898 84.438 -9.652 1.00 93.43 173 ASP H N 1
ATOM 3075 C CA . ASP B 2 187 ? 82.345 84.586 -8.311 1.00 92.95 173 ASP H CA 1
ATOM 3076 C C . ASP B 2 187 ? 81.405 85.777 -8.135 1.00 92.37 173 ASP H C 1
ATOM 3077 O O . ASP B 2 187 ? 81.453 86.482 -7.126 1.00 92.32 173 ASP H O 1
ATOM 3082 N N . LEU B 2 188 ? 80.544 85.981 -9.128 1.00 91.59 174 LEU H N 1
ATOM 3083 C CA . LEU B 2 188 ? 79.549 87.049 -9.103 1.00 90.60 174 LEU H CA 1
ATOM 3084 C C . LEU B 2 188 ? 78.427 86.765 -10.096 1.00 89.72 174 LEU H C 1
ATOM 3085 O O . LEU B 2 188 ? 78.629 86.757 -11.310 1.00 89.81 174 LEU H O 1
ATOM 3090 N N . TYR B 2 189 ? 77.240 86.521 -9.562 1.00 88.36 175 TYR H N 1
ATOM 3091 C CA . TYR B 2 189 ? 76.084 86.235 -10.389 1.00 87.02 175 TYR H CA 1
ATOM 3092 C C . TYR B 2 189 ? 75.470 87.517 -10.904 1.00 85.05 175 TYR H C 1
ATOM 3093 O O . TYR B 2 189 ? 75.649 88.584 -10.316 1.00 84.61 175 TYR H O 1
ATOM 3102 N N . THR B 2 190 ? 74.736 87.394 -12.005 1.00 83.27 176 THR H N 1
ATOM 3103 C CA . THR B 2 190 ? 74.037 88.519 -12.616 1.00 81.20 176 THR H CA 1
ATOM 3104 C C . THR B 2 190 ? 72.804 87.969 -13.342 1.00 78.50 176 THR H C 1
ATOM 3105 O O . THR B 2 190 ? 72.870 86.920 -13.993 1.00 78.05 176 THR H O 1
ATOM 3109 N N . LEU B 2 191 ? 71.677 88.658 -13.203 1.00 74.65 177 LEU H N 1
ATOM 3110 C CA . LEU B 2 191 ? 70.459 88.242 -13.878 1.00 72.40 177 LEU H CA 1
ATOM 3111 C C . LEU B 2 191 ? 69.604 89.458 -14.159 1.00 70.97 177 LEU H C 1
ATOM 3112 O O . LEU B 2 191 ? 69.770 90.505 -13.538 1.00 70.70 177 LEU H O 1
ATOM 3117 N N . SER B 2 192 ? 68.679 89.306 -15.097 1.00 69.55 178 SER H N 1
ATOM 3118 C CA . SER B 2 192 ? 67.795 90.393 -15.485 1.00 67.18 178 SER H CA 1
ATOM 3119 C C . SER B 2 192 ? 66.369 89.916 -15.440 1.00 65.20 178 SER H C 1
ATOM 3120 O O . SER B 2 192 ? 66.111 88.724 -15.320 1.00 65.72 178 SER H O 1
ATOM 3123 N N . SER B 2 193 ? 65.446 90.856 -15.549 1.00 62.97 179 SER H N 1
ATOM 3124 C CA . SER B 2 193 ? 64.036 90.536 -15.551 1.00 61.76 179 SER H CA 1
ATOM 3125 C C . SER B 2 193 ? 63.422 91.523 -16.514 1.00 63.44 179 SER H C 1
ATOM 3126 O O . SER B 2 193 ? 63.894 92.652 -16.612 1.00 64.23 179 SER H O 1
ATOM 3129 N N . SER B 2 194 ? 62.393 91.099 -17.242 1.00 65.19 180 SER H N 1
ATOM 3130 C CA . SER B 2 194 ? 61.728 91.981 -18.191 1.00 65.71 180 SER H CA 1
ATOM 3131 C C . SER B 2 194 ? 60.235 91.832 -18.031 1.00 66.82 180 SER H C 1
ATOM 3132 O O . SER B 2 194 ? 59.737 90.746 -17.743 1.00 66.67 180 SER H O 1
ATOM 3135 N N . VAL B 2 195 ? 59.527 92.933 -18.231 1.00 67.99 181 VAL H N 1
ATOM 3136 C CA . VAL B 2 195 ? 58.087 92.944 -18.113 1.00 69.37 181 VAL H CA 1
ATOM 3137 C C . VAL B 2 195 ? 57.551 93.761 -19.269 1.00 71.30 181 VAL H C 1
ATOM 3138 O O . VAL B 2 195 ? 58.059 94.845 -19.552 1.00 71.55 181 VAL H O 1
ATOM 3142 N N . THR B 2 196 ? 56.542 93.229 -19.953 1.00 73.82 182 THR H N 1
ATOM 3143 C CA . THR B 2 196 ? 55.934 93.927 -21.080 1.00 75.31 182 THR H CA 1
ATOM 3144 C C . THR B 2 196 ? 54.520 94.346 -20.697 1.00 76.93 182 THR H C 1
ATOM 3145 O O . THR B 2 196 ? 53.734 93.535 -20.194 1.00 77.97 182 THR H O 1
ATOM 3149 N N . VAL B 2 197 ? 54.208 95.618 -20.930 1.00 78.04 183 VAL H N 1
ATOM 3150 C CA . VAL B 2 197 ? 52.893 96.165 -20.608 1.00 78.48 183 VAL H CA 1
ATOM 3151 C C . VAL B 2 197 ? 52.421 97.126 -21.696 1.00 79.72 183 VAL H C 1
ATOM 3152 O O . VAL B 2 197 ? 53.202 97.551 -22.551 1.00 78.96 183 VAL H O 1
ATOM 3156 N N . PRO B 2 198 ? 51.128 97.476 -21.682 1.00 81.31 184 PRO H N 1
ATOM 3157 C CA . PRO B 2 198 ? 50.621 98.398 -22.700 1.00 82.83 184 PRO H CA 1
ATOM 3158 C C . PRO B 2 198 ? 51.189 99.800 -22.494 1.00 84.51 184 PRO H C 1
ATOM 3159 O O . PRO B 2 198 ? 51.482 100.199 -21.364 1.00 84.76 184 PRO H O 1
ATOM 3163 N N . SER B 2 199 ? 51.348 100.534 -23.593 1.00 85.81 185 SER H N 1
ATOM 3164 C CA . SER B 2 199 ? 51.873 101.896 -23.550 1.00 87.18 185 SER H CA 1
ATOM 3165 C C . SER B 2 199 ? 50.903 102.801 -22.792 1.00 87.49 185 SER H C 1
ATOM 3166 O O . SER B 2 199 ? 51.212 103.954 -22.472 1.00 87.19 185 SER H O 1
ATOM 3169 N N . SER B 2 200 ? 49.726 102.257 -22.504 1.00 88.04 186 SER H N 1
ATOM 3170 C CA . SER B 2 200 ? 48.690 102.983 -21.786 1.00 88.54 186 SER H CA 1
ATOM 3171 C C . SER B 2 200 ? 49.039 103.082 -20.310 1.00 88.54 186 SER H C 1
ATOM 3172 O O . SER B 2 200 ? 48.855 104.132 -19.694 1.00 89.58 186 SER H O 1
ATOM 3175 N N . THR B 2 201 ? 49.542 101.987 -19.745 1.00 88.00 187 THR H N 1
ATOM 3176 C CA . THR B 2 201 ? 49.894 101.958 -18.327 1.00 87.75 187 THR H CA 1
ATOM 3177 C C . THR B 2 201 ? 51.234 102.621 -17.989 1.00 88.62 187 THR H C 1
ATOM 3178 O O . THR B 2 201 ? 51.453 103.027 -16.845 1.00 89.03 187 THR H O 1
ATOM 3182 N N . TRP B 2 202 ? 52.123 102.738 -18.974 1.00 89.29 188 TRP H N 1
ATOM 3183 C CA . TRP B 2 202 ? 53.435 103.353 -18.748 1.00 89.09 188 TRP H CA 1
ATOM 3184 C C . TRP B 2 202 ? 53.802 104.337 -19.865 1.00 89.76 188 TRP H C 1
ATOM 3185 O O . TRP B 2 202 ? 53.592 104.060 -21.050 1.00 89.88 188 TRP H O 1
ATOM 3196 N N . PRO B 2 203 ? 54.377 105.495 -19.499 1.00 90.41 189 PRO H N 1
ATOM 3197 C CA . PRO B 2 203 ? 54.690 105.910 -18.122 1.00 90.50 189 PRO H CA 1
ATOM 3198 C C . PRO B 2 203 ? 53.516 106.500 -17.336 1.00 90.10 189 PRO H C 1
ATOM 3199 O O . PRO B 2 203 ? 53.697 107.013 -16.228 1.00 89.68 189 PRO H O 1
ATOM 3203 N N . SER B 2 204 ? 52.319 106.421 -17.910 1.00 89.82 190 SER H N 1
ATOM 3204 C CA . SER B 2 204 ? 51.121 106.947 -17.263 1.00 89.90 190 SER H CA 1
ATOM 3205 C C . SER B 2 204 ? 51.043 106.474 -15.811 1.00 89.70 190 SER H C 1
ATOM 3206 O O . SER B 2 204 ? 50.623 107.218 -14.923 1.00 90.28 190 SER H O 1
ATOM 3209 N N . GLU B 2 205 ? 51.454 105.235 -15.576 1.00 88.89 191 GLU H N 1
ATOM 3210 C CA . GLU B 2 205 ? 51.430 104.667 -14.237 1.00 88.32 191 GLU H CA 1
ATOM 3211 C C . GLU B 2 205 ? 52.802 104.101 -13.916 1.00 88.03 191 GLU H C 1
ATOM 3212 O O . GLU B 2 205 ? 53.543 103.698 -14.814 1.00 88.34 191 GLU H O 1
ATOM 3218 N N . THR B 2 206 ? 53.140 104.084 -12.632 1.00 87.58 192 THR H N 1
ATOM 3219 C CA . THR B 2 206 ? 54.441 103.597 -12.184 1.00 87.09 192 THR H CA 1
ATOM 3220 C C . THR B 2 206 ? 54.743 102.140 -12.505 1.00 86.47 192 THR H C 1
ATOM 3221 O O . THR B 2 206 ? 53.842 101.299 -12.589 1.00 86.80 192 THR H O 1
ATOM 3225 N N . VAL B 2 207 ? 56.031 101.866 -12.687 1.00 84.91 193 VAL H N 1
ATOM 3226 C CA . VAL B 2 207 ? 56.533 100.530 -12.965 1.00 83.20 193 VAL H CA 1
ATOM 3227 C C . VAL B 2 207 ? 57.807 100.413 -12.161 1.00 82.73 193 VAL H C 1
ATOM 3228 O O . VAL B 2 207 ? 58.802 101.082 -12.449 1.00 82.58 193 VAL H O 1
ATOM 3232 N N . THR B 2 208 ? 57.779 99.565 -11.146 1.00 82.30 194 THR H N 1
ATOM 3233 C CA . THR B 2 208 ? 58.943 99.403 -10.292 1.00 82.19 194 THR H CA 1
ATOM 3234 C C . THR B 2 208 ? 59.224 97.939 -10.006 1.00 81.34 194 THR H C 1
ATOM 3235 O O . THR B 2 208 ? 58.300 97.144 -9.823 1.00 81.14 194 THR H O 1
ATOM 3239 N N . CYS B 2 209 ? 60.502 97.579 -9.974 1.00 80.96 195 CYS H N 1
ATOM 3240 C CA . CYS B 2 209 ? 60.857 96.202 -9.674 1.00 81.18 195 CYS H CA 1
ATOM 3241 C C . CYS B 2 209 ? 61.380 96.124 -8.248 1.00 80.83 195 CYS H C 1
ATOM 3242 O O . CYS B 2 209 ? 62.083 97.018 -7.771 1.00 80.98 195 CYS H O 1
ATOM 3245 N N . ASN B 2 210 ? 61.007 95.054 -7.565 1.00 80.31 196 ASN H N 1
ATOM 3246 C CA . ASN B 2 210 ? 61.446 94.834 -6.204 1.00 80.38 196 ASN H CA 1
ATOM 3247 C C . ASN B 2 210 ? 62.460 93.703 -6.246 1.00 80.01 196 ASN H C 1
ATOM 3248 O O . ASN B 2 210 ? 62.159 92.591 -6.686 1.00 80.65 196 ASN H O 1
ATOM 3253 N N . VAL B 2 211 ? 63.674 93.994 -5.811 1.00 78.98 197 VAL H N 1
ATOM 3254 C CA . VAL B 2 211 ? 64.712 92.983 -5.785 1.00 77.78 197 VAL H CA 1
ATOM 3255 C C . VAL B 2 211 ? 65.054 92.774 -4.323 1.00 77.04 197 VAL H C 1
ATOM 3256 O O . VAL B 2 211 ? 64.749 93.621 -3.483 1.00 76.51 197 VAL H O 1
ATOM 3260 N N . ALA B 2 212 ? 65.672 91.645 -4.008 1.00 76.38 198 ALA H N 1
ATOM 3261 C CA . ALA B 2 212 ? 66.035 91.377 -2.624 1.00 75.62 198 ALA H CA 1
ATOM 3262 C C . ALA B 2 212 ? 67.069 90.269 -2.501 1.00 75.09 198 ALA H C 1
ATOM 3263 O O . ALA B 2 212 ? 66.921 89.185 -3.078 1.00 74.30 198 ALA H O 1
ATOM 3265 N N . HIS B 2 213 ? 68.126 90.566 -1.754 1.00 74.59 199 HIS H N 1
ATOM 3266 C CA . HIS B 2 213 ? 69.198 89.611 -1.512 1.00 75.02 199 HIS H CA 1
ATOM 3267 C C . HIS B 2 213 ? 69.203 89.333 -0.003 1.00 77.20 199 HIS H C 1
ATOM 3268 O O . HIS B 2 213 ? 69.709 90.135 0.789 1.00 76.80 199 HIS H O 1
ATOM 3275 N N . PRO B 2 214 ? 68.614 88.196 0.413 1.00 79.26 200 PRO H N 1
ATOM 3276 C CA . PRO B 2 214 ? 68.543 87.805 1.828 1.00 79.96 200 PRO H CA 1
ATOM 3277 C C . PRO B 2 214 ? 69.921 87.571 2.450 1.00 79.48 200 PRO H C 1
ATOM 3278 O O . PRO B 2 214 ? 70.102 87.728 3.660 1.00 79.40 200 PRO H O 1
ATOM 3282 N N . ALA B 2 215 ? 70.884 87.191 1.614 1.00 78.92 201 ALA H N 1
ATOM 3283 C CA . ALA B 2 215 ? 72.245 86.928 2.068 1.00 79.00 201 ALA H CA 1
ATOM 3284 C C . ALA B 2 215 ? 72.916 88.176 2.661 1.00 79.07 201 ALA H C 1
ATOM 3285 O O . ALA B 2 215 ? 73.750 88.076 3.566 1.00 79.41 201 ALA H O 1
ATOM 3287 N N . SER B 2 216 ? 72.553 89.348 2.150 1.00 78.08 202 SER H N 1
ATOM 3288 C CA . SER B 2 216 ? 73.125 90.593 2.641 1.00 76.87 202 SER H CA 1
ATOM 3289 C C . SER B 2 216 ? 72.035 91.573 3.064 1.00 76.72 202 SER H C 1
ATOM 3290 O O . SER B 2 216 ? 72.225 92.782 3.012 1.00 77.16 202 SER H O 1
ATOM 3293 N N . SER B 2 217 ? 70.892 91.042 3.484 1.00 77.14 203 SER H N 1
ATOM 3294 C CA . SER B 2 217 ? 69.773 91.865 3.934 1.00 78.05 203 SER H CA 1
ATOM 3295 C C . SER B 2 217 ? 69.514 93.060 3.020 1.00 78.70 203 SER H C 1
ATOM 3296 O O . SER B 2 217 ? 69.350 94.193 3.482 1.00 77.38 203 SER H O 1
ATOM 3299 N N . THR B 2 218 ? 69.465 92.797 1.719 1.00 80.07 204 THR H N 1
ATOM 3300 C CA . THR B 2 218 ? 69.236 93.845 0.732 1.00 80.64 204 THR H CA 1
ATOM 3301 C C . THR B 2 218 ? 67.782 93.890 0.274 1.00 82.42 204 THR H C 1
ATOM 3302 O O . THR B 2 218 ? 67.043 92.910 0.406 1.00 82.11 204 THR H O 1
ATOM 3306 N N . LYS B 2 219 ? 67.378 95.039 -0.257 1.00 84.69 205 LYS H N 1
ATOM 3307 C CA . LYS B 2 219 ? 66.022 95.215 -0.760 1.00 87.59 205 LYS H CA 1
ATOM 3308 C C . LYS B 2 219 ? 65.858 96.559 -1.442 1.00 88.78 205 LYS H C 1
ATOM 3309 O O . LYS B 2 219 ? 65.543 97.563 -0.798 1.00 88.57 205 LYS H O 1
ATOM 3315 N N . VAL B 2 220 ? 66.074 96.558 -2.758 1.00 90.77 206 VAL H N 1
ATOM 3316 C CA . VAL B 2 220 ? 65.968 97.760 -3.586 1.00 92.36 206 VAL H CA 1
ATOM 3317 C C . VAL B 2 220 ? 64.679 97.774 -4.421 1.00 93.03 206 VAL H C 1
ATOM 3318 O O . VAL B 2 220 ? 64.191 96.727 -4.854 1.00 93.95 206 VAL H O 1
ATOM 3322 N N . ASP B 2 221 ? 64.134 98.967 -4.643 1.00 93.05 207 ASP H N 1
ATOM 3323 C CA . ASP B 2 221 ? 62.915 99.126 -5.428 1.00 93.12 207 ASP H CA 1
ATOM 3324 C C . ASP B 2 221 ? 63.147 100.206 -6.490 1.00 92.98 207 ASP H C 1
ATOM 3325 O O . ASP B 2 221 ? 62.757 101.360 -6.305 1.00 93.43 207 ASP H O 1
ATOM 3330 N N . LYS B 2 222 ? 63.784 99.826 -7.599 1.00 92.23 208 LYS H N 1
ATOM 3331 C CA . LYS B 2 222 ? 64.086 100.762 -8.688 1.00 91.28 208 LYS H CA 1
ATOM 3332 C C . LYS B 2 222 ? 62.923 101.074 -9.614 1.00 90.81 208 LYS H C 1
ATOM 3333 O O . LYS B 2 222 ? 62.537 100.250 -10.434 1.00 91.44 208 LYS H O 1
ATOM 3339 N N . LYS B 2 223 ? 62.370 102.270 -9.483 1.00 90.73 209 LYS H N 1
ATOM 3340 C CA . LYS B 2 223 ? 61.275 102.688 -10.345 1.00 90.92 209 LYS H CA 1
ATOM 3341 C C . LYS B 2 223 ? 61.867 102.982 -11.716 1.00 91.40 209 LYS H C 1
ATOM 3342 O O . LYS B 2 223 ? 62.813 103.767 -11.837 1.00 91.74 209 LYS H O 1
ATOM 3348 N N . ILE B 2 224 ? 61.328 102.350 -12.750 1.00 91.38 210 ILE H N 1
ATOM 3349 C CA . ILE B 2 224 ? 61.831 102.597 -14.092 1.00 91.35 210 ILE H CA 1
ATOM 3350 C C . ILE B 2 224 ? 61.265 103.925 -14.589 1.00 91.61 210 ILE H C 1
ATOM 3351 O O . ILE B 2 224 ? 60.058 104.173 -14.506 1.00 90.83 210 ILE H O 1
ATOM 3356 N N . VAL B 2 225 ? 62.155 104.779 -15.086 1.00 91.80 211 VAL H N 1
ATOM 3357 C CA . VAL B 2 225 ? 61.782 106.099 -15.585 1.00 91.82 211 VAL H CA 1
ATOM 3358 C C . VAL B 2 225 ? 62.153 106.244 -17.067 1.00 92.43 211 VAL H C 1
ATOM 3359 O O . VAL B 2 225 ? 63.156 105.686 -17.515 1.00 92.42 211 VAL H O 1
ATOM 3363 N N . PRO B 2 226 ? 61.337 106.985 -17.849 1.00 93.41 212 PRO H N 1
ATOM 3364 C CA . PRO B 2 226 ? 61.543 107.223 -19.288 1.00 94.21 212 PRO H CA 1
ATOM 3365 C C . PRO B 2 226 ? 62.832 107.949 -19.712 1.00 94.98 212 PRO H C 1
ATOM 3366 O O . PRO B 2 226 ? 62.734 109.060 -20.285 1.00 95.54 212 PRO H O 1
ATOM 3370 N N . ASP C 1 1 ? 36.180 57.333 6.382 1.00 44.60 1 ASP M N 1
ATOM 3371 C CA . ASP C 1 1 ? 35.201 56.213 6.407 1.00 43.82 1 ASP M CA 1
ATOM 3372 C C . ASP C 1 1 ? 34.038 56.482 5.485 1.00 42.65 1 ASP M C 1
ATOM 3373 O O . ASP C 1 1 ? 33.575 57.616 5.375 1.00 43.81 1 ASP M O 1
ATOM 3378 N N . ILE C 1 2 ? 33.576 55.435 4.814 1.00 40.49 2 ILE M N 1
ATOM 3379 C CA . ILE C 1 2 ? 32.441 55.554 3.924 1.00 37.98 2 ILE M CA 1
ATOM 3380 C C . ILE C 1 2 ? 31.255 55.102 4.750 1.00 37.95 2 ILE M C 1
ATOM 3381 O O . ILE C 1 2 ? 31.360 54.166 5.523 1.00 37.49 2 ILE M O 1
ATOM 3386 N N . VAL C 1 3 ? 30.129 55.785 4.609 1.00 39.24 3 VAL M N 1
ATOM 3387 C CA . VAL C 1 3 ? 28.947 55.436 5.379 1.00 38.31 3 VAL M CA 1
ATOM 3388 C C . VAL C 1 3 ? 27.899 54.811 4.493 1.00 37.89 3 VAL M C 1
ATOM 3389 O O . VAL C 1 3 ? 27.608 55.321 3.406 1.00 37.44 3 VAL M O 1
ATOM 3393 N N . LEU C 1 4 ? 27.340 53.695 4.952 1.00 38.16 4 LEU M N 1
ATOM 3394 C CA . LEU C 1 4 ? 26.307 53.022 4.178 1.00 39.61 4 LEU M CA 1
ATOM 3395 C C . LEU C 1 4 ? 24.993 53.165 4.926 1.00 40.07 4 LEU M C 1
ATOM 3396 O O . LEU C 1 4 ? 24.919 52.901 6.136 1.00 38.72 4 LEU M O 1
ATOM 3401 N N . THR C 1 5 ? 23.981 53.630 4.198 1.00 41.13 5 THR M N 1
ATOM 3402 C CA . THR C 1 5 ? 22.633 53.817 4.720 1.00 42.37 5 THR M CA 1
ATOM 3403 C C . THR C 1 5 ? 21.768 52.836 3.956 1.00 41.65 5 THR M C 1
ATOM 3404 O O . THR C 1 5 ? 21.714 52.857 2.722 1.00 41.20 5 THR M O 1
ATOM 3408 N N . GLN C 1 6 ? 21.096 51.973 4.698 1.00 42.27 6 GLN M N 1
ATOM 3409 C CA . GLN C 1 6 ? 20.256 50.942 4.110 1.00 44.86 6 GLN M CA 1
ATOM 3410 C C . GLN C 1 6 ? 18.780 51.271 4.196 1.00 45.54 6 GLN M C 1
ATOM 3411 O O . GLN C 1 6 ? 18.291 51.697 5.244 1.00 47.54 6 GLN M O 1
ATOM 3417 N N . SER C 1 7 ? 18.068 51.064 3.097 1.00 45.44 7 SER M N 1
ATOM 3418 C CA . SER C 1 7 ? 16.637 51.316 3.072 1.00 47.08 7 SER M CA 1
ATOM 3419 C C . SER C 1 7 ? 15.918 50.309 2.159 1.00 47.55 7 SER M C 1
ATOM 3420 O O . SER C 1 7 ? 16.440 49.915 1.108 1.00 48.08 7 SER M O 1
ATOM 3423 N N . PRO C 1 8 ? 14.710 49.870 2.553 1.00 46.48 8 PRO M N 1
ATOM 3424 C CA . PRO C 1 8 ? 13.980 50.238 3.770 1.00 44.45 8 PRO M CA 1
ATOM 3425 C C . PRO C 1 8 ? 14.603 49.523 4.945 1.00 42.99 8 PRO M C 1
ATOM 3426 O O . PRO C 1 8 ? 15.528 48.754 4.759 1.00 42.28 8 PRO M O 1
ATOM 3430 N N . ALA C 1 9 ? 14.091 49.763 6.145 1.00 42.66 9 ALA M N 1
ATOM 3431 C CA . ALA C 1 9 ? 14.617 49.103 7.335 1.00 43.78 9 ALA M CA 1
ATOM 3432 C C . ALA C 1 9 ? 14.078 47.670 7.422 1.00 44.47 9 ALA M C 1
ATOM 3433 O O . ALA C 1 9 ? 14.779 46.746 7.853 1.00 43.46 9 ALA M O 1
ATOM 3435 N N . SER C 1 10 ? 12.822 47.492 7.028 1.00 44.98 10 SER M N 1
ATOM 3436 C CA . SER C 1 10 ? 12.213 46.167 7.025 1.00 47.70 10 SER M CA 1
ATOM 3437 C C . SER C 1 10 ? 11.442 46.054 5.721 1.00 47.11 10 SER M C 1
ATOM 3438 O O . SER C 1 10 ? 11.277 47.042 5.012 1.00 47.70 10 SER M O 1
ATOM 3441 N N . LEU C 1 11 ? 10.957 44.865 5.403 1.00 45.94 11 LEU M N 1
ATOM 3442 C CA . LEU C 1 11 ? 10.259 44.697 4.150 1.00 45.56 11 LEU M CA 1
ATOM 3443 C C . LEU C 1 11 ? 9.444 43.421 4.198 1.00 46.55 11 LEU M C 1
ATOM 3444 O O . LEU C 1 11 ? 9.916 42.400 4.697 1.00 46.41 11 LEU M O 1
ATOM 3449 N N . ALA C 1 12 ? 8.222 43.488 3.679 1.00 47.19 12 ALA M N 1
ATOM 3450 C CA . ALA C 1 12 ? 7.321 42.338 3.641 1.00 46.46 12 ALA M CA 1
ATOM 3451 C C . ALA C 1 12 ? 6.994 42.026 2.183 1.00 46.07 12 ALA M C 1
ATOM 3452 O O . ALA C 1 12 ? 6.457 42.870 1.472 1.00 46.78 12 ALA M O 1
ATOM 3454 N N . VAL C 1 13 ? 7.312 40.812 1.746 1.00 45.52 13 VAL M N 1
ATOM 3455 C CA . VAL C 1 13 ? 7.076 40.404 0.367 1.00 45.25 13 VAL M CA 1
ATOM 3456 C C . VAL C 1 13 ? 6.403 39.038 0.290 1.00 45.28 13 VAL M C 1
ATOM 3457 O O . VAL C 1 13 ? 6.700 38.141 1.076 1.00 44.74 13 VAL M O 1
ATOM 3461 N N . SER C 1 14 ? 5.495 38.889 -0.664 1.00 44.88 14 SER M N 1
ATOM 3462 C CA . SER C 1 14 ? 4.793 37.636 -0.836 1.00 46.43 14 SER M CA 1
ATOM 3463 C C . SER C 1 14 ? 5.705 36.624 -1.502 1.00 47.29 14 SER M C 1
ATOM 3464 O O . SER C 1 14 ? 6.691 36.978 -2.142 1.00 46.95 14 SER M O 1
ATOM 3467 N N . LEU C 1 15 ? 5.364 35.353 -1.347 1.00 47.14 15 LEU M N 1
ATOM 3468 C CA . LEU C 1 15 ? 6.147 34.284 -1.933 1.00 46.65 15 LEU M CA 1
ATOM 3469 C C . LEU C 1 15 ? 6.119 34.372 -3.458 1.00 46.47 15 LEU M C 1
ATOM 3470 O O . LEU C 1 15 ? 5.055 34.471 -4.057 1.00 47.35 15 LEU M O 1
ATOM 3475 N N . GLY C 1 16 ? 7.293 34.349 -4.082 1.00 46.50 16 GLY M N 1
ATOM 3476 C CA . GLY C 1 16 ? 7.355 34.418 -5.531 1.00 45.10 16 GLY M CA 1
ATOM 3477 C C . GLY C 1 16 ? 7.555 35.832 -6.036 1.00 45.09 16 GLY M C 1
ATOM 3478 O O . GLY C 1 16 ? 7.916 36.046 -7.190 1.00 44.10 16 GLY M O 1
ATOM 3479 N N . GLN C 1 17 ? 7.306 36.806 -5.171 1.00 44.87 17 GLN M N 1
ATOM 3480 C CA . GLN C 1 17 ? 7.484 38.197 -5.538 1.00 45.95 17 GLN M CA 1
ATOM 3481 C C . GLN C 1 17 ? 8.956 38.594 -5.481 1.00 45.99 17 GLN M C 1
ATOM 3482 O O . GLN C 1 17 ? 9.826 37.788 -5.144 1.00 45.79 17 GLN M O 1
ATOM 3488 N N . ARG C 1 18 ? 9.230 39.846 -5.812 1.00 45.26 18 ARG M N 1
ATOM 3489 C CA . ARG C 1 18 ? 10.593 40.347 -5.811 1.00 44.31 18 ARG M CA 1
ATOM 3490 C C . ARG C 1 18 ? 10.830 41.221 -4.598 1.00 42.80 18 ARG M C 1
ATOM 3491 O O . ARG C 1 18 ? 9.947 41.961 -4.177 1.00 41.80 18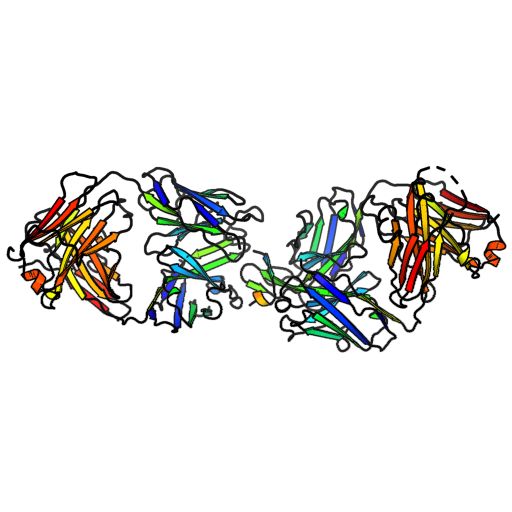 ARG M O 1
ATOM 3499 N N . ALA C 1 19 ? 12.026 41.125 -4.037 1.00 41.54 19 ALA M N 1
ATOM 3500 C CA . ALA C 1 19 ? 12.382 41.938 -2.877 1.00 42.40 19 ALA M CA 1
ATOM 3501 C C . ALA C 1 19 ? 13.570 42.804 -3.277 1.00 39.68 19 ALA M C 1
ATOM 3502 O O . ALA C 1 19 ? 14.567 42.289 -3.765 1.00 39.37 19 ALA M O 1
ATOM 3504 N N . THR C 1 20 ? 13.462 44.113 -3.090 1.00 37.72 20 THR M N 1
ATOM 3505 C CA . THR C 1 20 ? 14.562 44.985 -3.471 1.00 37.52 20 THR M CA 1
ATOM 3506 C C . THR C 1 20 ? 15.095 45.840 -2.317 1.00 37.50 20 THR M C 1
ATOM 3507 O O . THR C 1 20 ? 14.464 46.801 -1.892 1.00 38.60 20 THR M O 1
ATOM 3511 N N . ILE C 1 21 ? 16.266 45.477 -1.810 1.00 37.20 21 ILE M N 1
ATOM 3512 C CA . ILE C 1 21 ? 16.879 46.209 -0.712 1.00 37.38 21 ILE M CA 1
ATOM 3513 C C . ILE C 1 21 ? 17.965 47.119 -1.250 1.00 38.19 21 ILE M C 1
ATOM 3514 O O . ILE C 1 21 ? 18.778 46.699 -2.056 1.00 39.08 21 ILE M O 1
ATOM 3519 N N . SER C 1 22 ? 17.984 48.363 -0.792 1.00 39.43 22 SER M N 1
ATOM 3520 C CA . SER C 1 22 ? 18.961 49.325 -1.275 1.00 39.01 22 SER M CA 1
ATOM 3521 C C . SER C 1 22 ? 20.023 49.701 -0.284 1.00 38.80 22 SER M C 1
ATOM 3522 O O . SER C 1 22 ? 19.859 49.552 0.925 1.00 38.03 22 SER M O 1
ATOM 3525 N N . CYS C 1 23 ? 21.123 50.208 -0.817 1.00 39.89 23 CYS M N 1
ATOM 3526 C CA . CYS C 1 23 ? 22.235 50.627 0.017 1.00 41.81 23 CYS M CA 1
ATOM 3527 C C . CYS C 1 23 ? 22.895 51.804 -0.670 1.00 41.85 23 CYS M C 1
ATOM 3528 O O . CYS C 1 23 ? 23.155 51.778 -1.877 1.00 40.70 23 CYS M O 1
ATOM 3531 N N . ARG C 1 24 ? 23.134 52.854 0.103 1.00 43.34 24 ARG M N 1
ATOM 3532 C CA . ARG C 1 24 ? 23.765 54.044 -0.430 1.00 43.90 24 ARG M CA 1
ATOM 3533 C C . ARG C 1 24 ? 25.050 54.332 0.302 1.00 42.46 24 ARG M C 1
ATOM 3534 O O . ARG C 1 24 ? 25.108 54.258 1.539 1.00 41.09 24 ARG M O 1
ATOM 3542 N N . ALA C 1 25 ? 26.082 54.660 -0.469 1.00 41.55 25 ALA M N 1
ATOM 3543 C CA . ALA C 1 25 ? 27.391 54.976 0.096 1.00 42.19 25 ALA M CA 1
ATOM 3544 C C . ALA C 1 25 ? 27.623 56.495 0.125 1.00 41.39 25 ALA M C 1
ATOM 3545 O O . ALA C 1 25 ? 27.136 57.229 -0.741 1.00 42.13 25 ALA M O 1
ATOM 3547 N N . SER C 1 26 ? 28.357 56.965 1.124 1.00 39.38 26 SER M N 1
ATOM 3548 C CA . SER C 1 26 ? 28.642 58.384 1.224 1.00 38.73 26 SER M CA 1
ATOM 3549 C C . SER C 1 26 ? 29.808 58.787 0.314 1.00 40.03 26 SER M C 1
ATOM 3550 O O . SER C 1 26 ? 30.264 59.929 0.359 1.00 41.91 26 SER M O 1
ATOM 3553 N N . GLU C 1 27 ? 30.281 57.851 -0.506 1.00 40.60 27 GLU M N 1
ATOM 3554 C CA . GLU C 1 27 ? 31.394 58.082 -1.446 1.00 41.39 27 GLU M CA 1
ATOM 3555 C C . GLU C 1 27 ? 31.401 56.935 -2.438 1.00 40.63 27 GLU M C 1
ATOM 3556 O O . GLU C 1 27 ? 30.962 55.838 -2.111 1.00 41.51 27 GLU M O 1
ATOM 3562 N N . SER C 1 28 A 31.916 57.169 -3.638 1.00 39.73 27 SER M N 1
ATOM 3563 C CA . SER C 1 28 A 31.965 56.103 -4.632 1.00 39.21 27 SER M CA 1
ATOM 3564 C C . SER C 1 28 A 32.693 54.901 -4.039 1.00 39.51 27 SER M C 1
ATOM 3565 O O . SER C 1 28 A 33.729 55.036 -3.380 1.00 40.38 27 SER M O 1
ATOM 3568 N N . VAL C 1 29 B 32.121 53.728 -4.272 1.00 38.63 27 VAL M N 1
ATOM 3569 C CA . VAL C 1 29 B 32.662 52.468 -3.790 1.00 36.69 27 VAL M CA 1
ATOM 3570 C C . VAL C 1 29 B 33.464 51.841 -4.938 1.00 35.83 27 VAL M C 1
ATOM 3571 O O . VAL C 1 29 B 34.143 50.832 -4.760 1.00 34.32 27 VAL M O 1
ATOM 3575 N N . ASP C 1 30 C 33.398 52.496 -6.099 1.00 34.12 27 ASP M N 1
ATOM 3576 C CA . ASP C 1 30 C 34.069 52.063 -7.325 1.00 32.93 27 ASP M CA 1
ATOM 3577 C C . ASP C 1 30 C 35.578 52.243 -7.392 1.00 31.86 27 ASP M C 1
ATOM 3578 O O . ASP C 1 30 C 36.184 52.984 -6.610 1.00 31.03 27 ASP M O 1
ATOM 3583 N N . ASN C 1 31 D 36.163 51.545 -8.355 1.00 30.00 27 ASN M N 1
ATOM 3584 C CA . ASN C 1 31 D 37.583 51.621 -8.638 1.00 30.41 27 ASN M CA 1
ATOM 3585 C C . ASN C 1 31 D 38.044 50.562 -9.604 1.00 30.11 27 ASN M C 1
ATOM 3586 O O . ASN C 1 31 D 37.526 49.453 -9.593 1.00 29.78 27 ASN M O 1
ATOM 3591 N N . TYR C 1 32 ? 39.025 50.925 -10.434 1.00 30.11 28 TYR M N 1
ATOM 3592 C CA . TYR C 1 32 ? 39.617 50.036 -11.444 1.00 30.08 28 TYR M CA 1
ATOM 3593 C C . TYR C 1 32 ? 38.569 49.396 -12.342 1.00 28.51 28 TYR M C 1
ATOM 3594 O O . TYR C 1 32 ? 38.841 48.406 -13.003 1.00 28.21 28 TYR M O 1
ATOM 3603 N N . GLY C 1 33 ? 37.370 49.952 -12.360 1.00 29.22 29 GLY M N 1
ATOM 3604 C CA . GLY C 1 33 ? 36.329 49.390 -13.204 1.00 32.45 29 GLY M CA 1
ATOM 3605 C C . GLY C 1 33 ? 35.306 48.553 -12.455 1.00 33.83 29 GLY M C 1
ATOM 3606 O O . GLY C 1 33 ? 34.305 48.140 -13.035 1.00 33.02 29 GLY M O 1
ATOM 3607 N N . PHE C 1 34 ? 35.561 48.317 -11.168 1.00 35.37 30 PHE M N 1
ATOM 3608 C CA . PHE C 1 34 ? 34.687 47.515 -10.309 1.00 36.47 30 PHE M CA 1
ATOM 3609 C C . PHE C 1 34 ? 33.978 48.341 -9.248 1.00 36.44 30 PHE M C 1
ATOM 3610 O O . PHE C 1 34 ? 34.357 49.469 -8.955 1.00 37.72 30 PHE M O 1
ATOM 3618 N N . SER C 1 35 ? 32.968 47.725 -8.646 1.00 36.63 31 SER M N 1
ATOM 3619 C CA . SER C 1 35 ? 32.207 48.317 -7.559 1.00 34.34 31 SER M CA 1
ATOM 3620 C C . SER C 1 35 ? 32.370 47.356 -6.380 1.00 31.45 31 SER M C 1
ATOM 3621 O O . SER C 1 35 ? 31.846 46.254 -6.394 1.00 31.07 31 SER M O 1
ATOM 3624 N N . PHE C 1 36 ? 33.115 47.779 -5.373 1.00 30.19 32 PHE M N 1
ATOM 3625 C CA . PHE C 1 36 ? 33.366 46.966 -4.195 1.00 29.44 32 PHE M CA 1
ATOM 3626 C C . PHE C 1 36 ? 32.282 46.983 -3.127 1.00 28.98 32 PHE M C 1
ATOM 3627 O O . PHE C 1 36 ? 32.503 47.425 -1.997 1.00 26.26 32 PHE M O 1
ATOM 3635 N N . MET C 1 37 ? 31.120 46.454 -3.497 1.00 27.61 33 MET M N 1
ATOM 3636 C CA . MET C 1 37 ? 29.987 46.385 -2.600 1.00 27.43 33 MET M CA 1
ATOM 3637 C C . MET C 1 37 ? 29.586 44.923 -2.416 1.00 28.47 33 MET M C 1
ATOM 3638 O O . MET C 1 37 ? 29.232 44.238 -3.388 1.00 29.25 33 MET M O 1
ATOM 3643 N N . ASN C 1 38 ? 29.658 44.432 -1.182 1.00 26.64 34 ASN M N 1
ATOM 3644 C CA . ASN C 1 38 ? 29.258 43.060 -0.929 1.00 27.99 34 ASN M CA 1
ATOM 3645 C C . ASN C 1 38 ? 27.963 43.040 -0.106 1.00 29.41 34 ASN M C 1
ATOM 3646 O O . ASN C 1 38 ? 27.713 43.974 0.648 1.00 30.60 34 ASN M O 1
ATOM 3651 N N . TRP C 1 39 ? 27.137 41.998 -0.262 1.00 31.35 35 TRP M N 1
ATOM 3652 C CA . TRP C 1 39 ? 25.914 41.843 0.554 1.00 33.37 35 TRP M CA 1
ATOM 3653 C C . TRP C 1 39 ? 26.021 40.551 1.394 1.00 34.76 35 TRP M C 1
ATOM 3654 O O . TRP C 1 39 ? 26.679 39.582 0.980 1.00 33.71 35 TRP M O 1
ATOM 3665 N N . PHE C 1 40 ? 25.385 40.549 2.567 1.00 34.28 36 PHE M N 1
ATOM 3666 C CA . PHE C 1 40 ? 25.373 39.383 3.455 1.00 35.26 36 PHE M CA 1
ATOM 3667 C C . PHE C 1 40 ? 23.955 39.015 3.855 1.00 34.95 36 PHE M C 1
ATOM 3668 O O . PHE C 1 40 ? 23.063 39.855 3.858 1.00 33.93 36 PHE M O 1
ATOM 3676 N N . GLN C 1 41 ? 23.748 37.753 4.206 1.00 36.67 37 GLN M N 1
ATOM 3677 C CA . GLN C 1 41 ? 22.434 37.314 4.670 1.00 35.69 37 GLN M CA 1
ATOM 3678 C C . GLN C 1 41 ? 22.645 36.786 6.070 1.00 34.57 37 GLN M C 1
ATOM 3679 O O . GLN C 1 41 ? 23.581 36.034 6.304 1.00 33.50 37 GLN M O 1
ATOM 3685 N N . GLN C 1 42 ? 21.814 37.214 7.011 1.00 36.01 38 GLN M N 1
ATOM 3686 C CA . GLN C 1 42 ? 21.930 36.709 8.373 1.00 37.88 38 GLN M CA 1
ATOM 3687 C C . GLN C 1 42 ? 20.605 36.164 8.860 1.00 38.35 38 GLN M C 1
ATOM 3688 O O . GLN C 1 42 ? 19.647 36.908 9.070 1.00 37.32 38 GLN M O 1
ATOM 3694 N N . LYS C 1 43 ? 20.551 34.850 9.014 1.00 39.58 39 LYS M N 1
ATOM 3695 C CA . LYS C 1 43 ? 19.349 34.221 9.514 1.00 42.13 39 LYS M CA 1
ATOM 3696 C C . LYS C 1 43 ? 19.526 34.204 11.012 1.00 44.32 39 LYS M C 1
ATOM 3697 O O . LYS C 1 43 ? 20.635 34.017 11.515 1.00 46.29 39 LYS M O 1
ATOM 3703 N N . PRO C 1 44 ? 18.440 34.421 11.754 1.00 45.08 40 PRO M N 1
ATOM 3704 C CA . PRO C 1 44 ? 18.511 34.429 13.214 1.00 45.07 40 PRO M CA 1
ATOM 3705 C C . PRO C 1 44 ? 19.283 33.269 13.819 1.00 45.47 40 PRO M C 1
ATOM 3706 O O . PRO C 1 44 ? 19.181 32.124 13.368 1.00 44.02 40 PRO M O 1
ATOM 3710 N N . GLY C 1 45 ? 20.072 33.583 14.839 1.00 45.66 41 GLY M N 1
ATOM 3711 C CA . GLY C 1 45 ? 20.837 32.554 15.513 1.00 44.12 41 GLY M CA 1
ATOM 3712 C C . GLY C 1 45 ? 22.026 32.068 14.728 1.00 43.66 41 GLY M C 1
ATOM 3713 O O . GLY C 1 45 ? 22.659 31.093 15.113 1.00 43.20 41 GLY M O 1
ATOM 3714 N N . GLN C 1 46 ? 22.342 32.747 13.630 1.00 44.51 42 GLN M N 1
ATOM 3715 C CA . GLN C 1 46 ? 23.484 32.351 12.810 1.00 44.16 42 GLN M CA 1
ATOM 3716 C C . GLN C 1 46 ? 24.393 33.520 12.469 1.00 42.84 42 GLN M C 1
ATOM 3717 O O . GLN C 1 46 ? 24.032 34.683 12.636 1.00 42.93 42 GLN M O 1
ATOM 3723 N N . PRO C 1 47 ? 25.607 33.217 11.999 1.00 41.76 43 PRO M N 1
ATOM 3724 C CA . PRO C 1 47 ? 26.583 34.233 11.615 1.00 40.91 43 PRO M CA 1
ATOM 3725 C C . PRO C 1 47 ? 26.205 34.722 10.228 1.00 40.68 43 PRO M C 1
ATOM 3726 O O . PRO C 1 47 ? 25.622 33.976 9.448 1.00 43.04 43 PRO M O 1
ATOM 3730 N N . PRO C 1 48 ? 26.503 35.983 9.902 1.00 38.89 44 PRO M N 1
ATOM 3731 C CA . PRO C 1 48 ? 26.138 36.436 8.560 1.00 37.84 44 PRO M CA 1
ATOM 3732 C C . PRO C 1 48 ? 26.769 35.569 7.458 1.00 37.03 44 PRO M C 1
ATOM 3733 O O . PRO C 1 48 ? 27.857 35.021 7.636 1.00 36.56 44 PRO M O 1
ATOM 3737 N N . LYS C 1 49 ? 26.078 35.436 6.330 1.00 36.17 45 LYS M N 1
ATOM 3738 C CA . LYS C 1 49 ? 26.572 34.636 5.205 1.00 37.32 45 LYS M CA 1
ATOM 3739 C C . LYS C 1 49 ? 26.798 35.514 3.959 1.00 36.28 45 LYS M C 1
ATOM 3740 O O . LYS C 1 49 ? 25.954 36.363 3.609 1.00 34.90 45 LYS M O 1
ATOM 3746 N N . LEU C 1 50 ? 27.932 35.313 3.292 1.00 32.99 46 LEU M N 1
ATOM 3747 C CA . LEU C 1 50 ? 28.243 36.099 2.100 1.00 32.44 46 LEU M CA 1
ATOM 3748 C C . LEU C 1 50 ? 27.360 35.738 0.920 1.00 32.86 46 LEU M C 1
ATOM 3749 O O . LEU C 1 50 ? 27.346 34.590 0.478 1.00 34.33 46 LEU M O 1
ATOM 3754 N N . LEU C 1 51 ? 26.640 36.731 0.403 1.00 32.30 47 LEU M N 1
ATOM 3755 C CA . LEU C 1 51 ? 25.737 36.535 -0.718 1.00 31.04 47 LEU M CA 1
ATOM 3756 C C . LEU C 1 51 ? 26.329 37.017 -2.026 1.00 31.58 47 LEU M C 1
ATOM 3757 O O . LEU C 1 51 ? 26.371 36.295 -3.018 1.00 29.63 47 LEU M O 1
ATOM 3762 N N . ILE C 1 52 ? 26.768 38.268 -2.016 1.00 33.82 48 ILE M N 1
ATOM 3763 C CA . ILE C 1 52 ? 27.325 38.902 -3.200 1.00 31.89 48 ILE M CA 1
ATOM 3764 C C . ILE C 1 52 ? 28.563 39.654 -2.831 1.00 33.20 48 ILE M C 1
ATOM 3765 O O . ILE C 1 52 ? 28.678 40.181 -1.724 1.00 34.27 48 ILE M O 1
ATOM 3770 N N . TYR C 1 53 ? 29.497 39.694 -3.768 1.00 34.66 49 TYR M N 1
ATOM 3771 C CA . TYR C 1 53 ? 30.726 40.438 -3.584 1.00 33.19 49 TYR M CA 1
ATOM 3772 C C . TYR C 1 53 ? 31.058 41.064 -4.925 1.00 32.53 49 TYR M C 1
ATOM 3773 O O . TYR C 1 53 ? 30.885 40.432 -5.984 1.00 28.37 49 TYR M O 1
ATOM 3782 N N . ALA C 1 54 ? 31.514 42.314 -4.861 1.00 32.59 50 ALA M N 1
ATOM 3783 C CA . ALA C 1 54 ? 31.875 43.099 -6.034 1.00 34.78 50 ALA M CA 1
ATOM 3784 C C . ALA C 1 54 ? 30.648 43.245 -6.914 1.00 36.94 50 ALA M C 1
ATOM 3785 O O . ALA C 1 54 ? 30.737 43.236 -8.141 1.00 37.47 50 ALA M O 1
ATOM 3787 N N . ILE C 1 55 ? 29.502 43.345 -6.245 1.00 40.29 51 ILE M N 1
ATOM 3788 C CA . ILE C 1 55 ? 28.183 43.517 -6.852 1.00 43.54 51 ILE M CA 1
ATOM 3789 C C . ILE C 1 55 ? 27.665 42.521 -7.895 1.00 43.83 51 ILE M C 1
ATOM 3790 O O . ILE C 1 55 ? 26.461 42.288 -7.966 1.00 45.70 51 ILE M O 1
ATOM 3795 N N . SER C 1 56 ? 28.540 41.911 -8.687 1.00 44.61 52 SER M N 1
ATOM 3796 C CA . SER C 1 56 ? 28.067 40.978 -9.722 1.00 45.07 52 SER M CA 1
ATOM 3797 C C . SER C 1 56 ? 28.489 39.507 -9.570 1.00 44.57 52 SER M C 1
ATOM 3798 O O . SER C 1 56 ? 28.367 38.721 -10.513 1.00 43.84 52 SER M O 1
ATOM 3801 N N . ASN C 1 57 ? 28.989 39.138 -8.398 1.00 43.41 53 ASN M N 1
ATOM 3802 C CA . ASN C 1 57 ? 29.429 37.768 -8.182 1.00 41.89 53 ASN M CA 1
ATOM 3803 C C . ASN C 1 57 ? 28.623 37.201 -7.056 1.00 39.97 53 ASN M C 1
ATOM 3804 O O . ASN C 1 57 ? 28.298 37.917 -6.115 1.00 39.96 53 ASN M O 1
ATOM 3809 N N . ARG C 1 58 ? 28.310 35.913 -7.155 1.00 39.42 54 ARG M N 1
ATOM 3810 C CA . ARG C 1 58 ? 27.545 35.229 -6.129 1.00 37.70 54 ARG M CA 1
ATOM 3811 C C . ARG C 1 58 ? 28.500 34.476 -5.231 1.00 37.49 54 ARG M C 1
ATOM 3812 O O . ARG C 1 58 ? 29.551 34.058 -5.674 1.00 37.75 54 ARG M O 1
ATOM 3820 N N . GLY C 1 59 ? 28.153 34.348 -3.957 1.00 38.85 55 GLY M N 1
ATOM 3821 C CA . GLY C 1 59 ? 29.011 33.631 -3.035 1.00 42.78 55 GLY M CA 1
ATOM 3822 C C . GLY C 1 59 ? 28.761 32.136 -3.164 1.00 44.82 55 GLY M C 1
ATOM 3823 O O . GLY C 1 59 ? 27.774 31.727 -3.786 1.00 44.57 55 GLY M O 1
ATOM 3824 N N . SER C 1 60 ? 29.636 31.317 -2.584 1.00 44.72 56 SER M N 1
ATOM 3825 C CA . SER C 1 60 ? 29.454 29.873 -2.678 1.00 46.19 56 SER M CA 1
ATOM 3826 C C . SER C 1 60 ? 28.029 29.457 -2.276 1.00 45.21 56 SER M C 1
ATOM 3827 O O . SER C 1 60 ? 27.471 29.935 -1.274 1.00 43.88 56 SER M O 1
ATOM 3830 N N . GLY C 1 61 ? 27.444 28.584 -3.093 1.00 43.34 57 GLY M N 1
ATOM 3831 C CA . GLY C 1 61 ? 26.110 28.092 -2.831 1.00 41.42 57 GLY M CA 1
ATOM 3832 C C . GLY C 1 61 ? 25.050 29.157 -2.678 1.00 42.66 57 GLY M C 1
ATOM 3833 O O . GLY C 1 61 ? 24.251 29.090 -1.735 1.00 47.03 57 GLY M O 1
ATOM 3834 N N . VAL C 1 62 ? 25.037 30.151 -3.566 1.00 38.50 58 VAL M N 1
ATOM 3835 C CA . VAL C 1 62 ? 24.025 31.191 -3.505 1.00 37.90 58 VAL M CA 1
ATOM 3836 C C . VAL C 1 62 ? 23.268 31.133 -4.830 1.00 37.23 58 VAL M C 1
ATOM 3837 O O . VAL C 1 62 ? 23.831 31.423 -5.888 1.00 37.43 58 VAL M O 1
ATOM 3841 N N . PRO C 1 63 ? 21.978 30.750 -4.790 1.00 34.75 59 PRO M N 1
ATOM 3842 C CA . PRO C 1 63 ? 21.166 30.650 -6.008 1.00 34.45 59 PRO M CA 1
ATOM 3843 C C . PRO C 1 63 ? 20.963 31.961 -6.776 1.00 35.81 59 PRO M C 1
ATOM 3844 O O . PRO C 1 63 ? 20.954 33.050 -6.199 1.00 35.07 59 PRO M O 1
ATOM 3848 N N . ALA C 1 64 ? 20.796 31.835 -8.090 1.00 36.53 60 ALA M N 1
ATOM 3849 C CA . ALA C 1 64 ? 20.617 32.983 -8.974 1.00 35.71 60 ALA M CA 1
ATOM 3850 C C . ALA C 1 64 ? 19.479 33.914 -8.560 1.00 35.79 60 ALA M C 1
ATOM 3851 O O . ALA C 1 64 ? 19.372 35.027 -9.064 1.00 34.26 60 ALA M O 1
ATOM 3853 N N . ARG C 1 65 ? 18.625 33.449 -7.654 1.00 37.20 61 ARG M N 1
ATOM 3854 C CA . ARG C 1 65 ? 17.505 34.252 -7.173 1.00 37.15 61 ARG M CA 1
ATOM 3855 C C . ARG C 1 65 ? 18.057 35.556 -6.580 1.00 36.99 61 ARG M C 1
ATOM 3856 O O . ARG C 1 65 ? 17.362 36.574 -6.529 1.00 36.53 61 ARG M O 1
ATOM 3864 N N . PHE C 1 66 ? 19.303 35.506 -6.121 1.00 35.77 62 PHE M N 1
ATOM 3865 C CA . PHE C 1 66 ? 19.957 36.663 -5.536 1.00 37.43 62 PHE M CA 1
ATOM 3866 C C . PHE C 1 66 ? 20.879 37.332 -6.550 1.00 38.95 62 PHE M C 1
ATOM 3867 O O . PHE C 1 66 ? 21.716 36.674 -7.174 1.00 39.49 62 PHE M O 1
ATOM 3875 N N . SER C 1 67 ? 20.725 38.644 -6.705 1.00 40.56 63 SER M N 1
ATOM 3876 C CA . SER C 1 67 ? 21.558 39.409 -7.628 1.00 41.25 63 SER M CA 1
ATOM 3877 C C . SER C 1 67 ? 21.814 40.812 -7.105 1.00 40.57 63 SER M C 1
ATOM 3878 O O . SER C 1 67 ? 20.969 41.398 -6.429 1.00 41.19 63 SER M O 1
ATOM 3881 N N . GLY C 1 68 ? 22.992 41.338 -7.423 1.00 41.19 64 GLY M N 1
ATOM 3882 C CA . GLY C 1 68 ? 23.362 42.676 -6.999 1.00 39.09 64 GLY M CA 1
ATOM 3883 C C . GLY C 1 68 ? 23.464 43.577 -8.210 1.00 39.16 64 GLY M C 1
ATOM 3884 O O . GLY C 1 68 ? 23.804 43.127 -9.314 1.00 38.28 64 GLY M O 1
ATOM 3885 N N . SER C 1 69 ? 23.160 44.853 -8.023 1.00 37.89 65 SER M N 1
ATOM 3886 C CA . SER C 1 69 ? 23.238 45.793 -9.133 1.00 35.99 65 SER M CA 1
ATOM 3887 C C . SER C 1 69 ? 23.612 47.168 -8.621 1.00 36.25 65 SER M C 1
ATOM 3888 O O . SER C 1 69 ? 23.557 47.417 -7.411 1.00 35.61 65 SER M O 1
ATOM 3891 N N . GLY C 1 70 ? 24.016 48.046 -9.541 1.00 36.64 66 GLY M N 1
ATOM 3892 C CA . GLY C 1 70 ? 24.382 49.398 -9.159 1.00 40.09 66 GLY M CA 1
ATOM 3893 C C . GLY C 1 70 ? 25.846 49.749 -9.335 1.00 41.68 66 GLY M C 1
ATOM 3894 O O . GLY C 1 70 ? 26.675 48.886 -9.625 1.00 43.71 66 GLY M O 1
ATOM 3895 N N . SER C 1 71 ? 26.166 51.029 -9.161 1.00 41.29 67 SER M N 1
ATOM 3896 C CA . SER C 1 71 ? 27.537 51.500 -9.307 1.00 41.09 67 SER M CA 1
ATOM 3897 C C . SER C 1 71 ? 27.710 52.812 -8.571 1.00 40.40 67 SER M C 1
ATOM 3898 O O . SER C 1 71 ? 26.737 53.427 -8.163 1.00 41.90 67 SER M O 1
ATOM 3901 N N . GLY C 1 72 ? 28.957 53.229 -8.396 1.00 39.67 68 GLY M N 1
ATOM 3902 C CA . GLY C 1 72 ? 29.230 54.471 -7.712 1.00 38.58 68 GLY M CA 1
ATOM 3903 C C . GLY C 1 72 ? 28.857 54.498 -6.244 1.00 38.63 68 GLY M C 1
ATOM 3904 O O . GLY C 1 72 ? 29.596 53.996 -5.400 1.00 38.12 68 GLY M O 1
ATOM 3905 N N . THR C 1 73 ? 27.712 55.096 -5.937 1.00 39.36 69 THR M N 1
ATOM 3906 C CA . THR C 1 73 ? 27.256 55.209 -4.561 1.00 41.45 69 THR M CA 1
ATOM 3907 C C . THR C 1 73 ? 25.934 54.523 -4.323 1.00 41.89 69 THR M C 1
ATOM 3908 O O . THR C 1 73 ? 25.468 54.483 -3.186 1.00 42.61 69 THR M O 1
ATOM 3912 N N . ASP C 1 74 ? 25.335 53.986 -5.382 1.00 42.26 70 ASP M N 1
ATOM 3913 C CA . ASP C 1 74 ? 24.035 53.332 -5.257 1.00 44.89 70 ASP M CA 1
ATOM 3914 C C . ASP C 1 74 ? 23.956 51.877 -5.691 1.00 42.90 70 ASP M C 1
ATOM 3915 O O . ASP C 1 74 ? 24.225 51.538 -6.849 1.00 40.04 70 ASP M O 1
ATOM 3920 N N . PHE C 1 75 ? 23.545 51.028 -4.755 1.00 40.25 71 PHE M N 1
ATOM 3921 C CA . PHE C 1 75 ? 23.426 49.610 -5.035 1.00 41.20 71 PHE M CA 1
ATOM 3922 C C . PHE C 1 75 ? 22.179 49.010 -4.424 1.00 42.22 71 PHE M C 1
ATOM 3923 O O . PHE C 1 75 ? 21.539 49.602 -3.537 1.00 43.39 71 PHE M O 1
ATOM 3931 N N . SER C 1 76 ? 21.830 47.828 -4.906 1.00 41.47 72 SER M N 1
ATOM 3932 C CA . SER C 1 76 ? 20.670 47.136 -4.381 1.00 42.33 72 SER M CA 1
ATOM 3933 C C . SER C 1 76 ? 20.816 45.625 -4.496 1.00 41.49 72 SER M C 1
ATOM 3934 O O . SER C 1 76 ? 21.572 45.113 -5.334 1.00 41.44 72 SER M O 1
ATOM 3937 N N . LEU C 1 77 ? 20.110 44.926 -3.615 1.00 39.76 73 LEU M N 1
ATOM 3938 C CA . LEU C 1 77 ? 20.107 43.478 -3.581 1.00 38.34 73 LEU M CA 1
ATOM 3939 C C . LEU C 1 77 ? 18.749 43.095 -4.137 1.00 38.30 73 LEU M C 1
ATOM 3940 O O . LEU C 1 77 ? 17.736 43.683 -3.754 1.00 37.82 73 LEU M O 1
ATOM 3945 N N . ASN C 1 78 ? 18.716 42.127 -5.042 1.00 38.37 74 ASN M N 1
ATOM 3946 C CA . ASN C 1 78 ? 17.441 41.696 -5.595 1.00 41.20 74 ASN M CA 1
ATOM 3947 C C . ASN C 1 78 ? 17.212 40.220 -5.353 1.00 40.28 74 ASN M C 1
ATOM 3948 O O . ASN C 1 78 ? 18.120 39.411 -5.552 1.00 40.83 74 ASN M O 1
ATOM 3953 N N . ILE C 1 79 ? 16.000 39.886 -4.919 1.00 38.31 75 ILE M N 1
ATOM 3954 C CA . ILE C 1 79 ? 15.619 38.509 -4.658 1.00 38.04 75 ILE M CA 1
ATOM 3955 C C . ILE C 1 79 ? 14.327 38.267 -5.391 1.00 38.50 75 ILE M C 1
ATOM 3956 O O . ILE C 1 79 ? 13.297 38.812 -5.002 1.00 38.81 75 ILE M O 1
ATOM 3961 N N . HIS C 1 80 ? 14.387 37.470 -6.454 1.00 40.69 76 HIS M N 1
ATOM 3962 C CA . HIS C 1 80 ? 13.209 37.143 -7.254 1.00 43.80 76 HIS M CA 1
ATOM 3963 C C . HIS C 1 80 ? 13.334 35.753 -7.870 1.00 44.40 76 HIS M C 1
ATOM 3964 O O . HIS C 1 80 ? 14.232 35.489 -8.666 1.00 44.10 76 HIS M O 1
ATOM 3971 N N . PRO C 1 81 ? 12.428 34.839 -7.501 1.00 45.19 77 PRO M N 1
ATOM 3972 C CA . PRO C 1 81 ? 11.328 35.051 -6.559 1.00 45.21 77 PRO M CA 1
ATOM 3973 C C . PRO C 1 81 ? 11.830 34.866 -5.138 1.00 45.82 77 PRO M C 1
ATOM 3974 O O . PRO C 1 81 ? 12.925 34.355 -4.925 1.00 46.54 77 PRO M O 1
ATOM 3978 N N . VAL C 1 82 ? 11.032 35.280 -4.166 1.00 46.17 78 VAL M N 1
ATOM 3979 C CA . VAL C 1 82 ? 11.415 35.109 -2.782 1.00 45.81 78 VAL M CA 1
ATOM 3980 C C . VAL C 1 82 ? 10.826 33.777 -2.329 1.00 46.39 78 VAL M C 1
ATOM 3981 O O . VAL C 1 82 ? 9.687 33.456 -2.666 1.00 46.75 78 VAL M O 1
ATOM 3985 N N . GLU C 1 83 ? 11.607 33.001 -1.583 1.00 45.76 79 GLU M N 1
ATOM 3986 C CA . GLU C 1 83 ? 11.154 31.708 -1.084 1.00 44.11 79 GLU M CA 1
ATOM 3987 C C . GLU C 1 83 ? 11.111 31.683 0.436 1.00 43.59 79 GLU M C 1
ATOM 3988 O O . GLU C 1 83 ? 11.664 32.559 1.089 1.00 44.13 79 GLU M O 1
ATOM 3994 N N . GLU C 1 84 ? 10.469 30.655 0.988 1.00 43.61 80 GLU M N 1
ATOM 3995 C CA . GLU C 1 84 ? 10.307 30.507 2.432 1.00 41.37 80 GLU M CA 1
ATOM 3996 C C . GLU C 1 84 ? 11.576 30.705 3.201 1.00 38.86 80 GLU M C 1
ATOM 3997 O O . GLU C 1 84 ? 11.584 31.315 4.257 1.00 39.04 80 GLU M O 1
ATOM 4003 N N . ASP C 1 85 ? 12.654 30.185 2.658 1.00 37.47 81 ASP M N 1
ATOM 4004 C CA . ASP C 1 85 ? 13.943 30.253 3.315 1.00 38.61 81 ASP M CA 1
ATOM 4005 C C . ASP C 1 85 ? 14.578 31.645 3.522 1.00 39.16 81 ASP M C 1
ATOM 4006 O O . ASP C 1 85 ? 15.488 31.778 4.336 1.00 39.89 81 ASP M O 1
ATOM 4011 N N . ASP C 1 86 ? 14.086 32.675 2.833 1.00 38.95 82 ASP M N 1
ATOM 4012 C CA . ASP C 1 86 ? 14.682 34.015 2.906 1.00 38.47 82 ASP M CA 1
ATOM 4013 C C . ASP C 1 86 ? 14.469 34.986 4.056 1.00 37.22 82 ASP M C 1
ATOM 4014 O O . ASP C 1 86 ? 15.265 35.891 4.235 1.00 34.40 82 ASP M O 1
ATOM 4019 N N . PRO C 1 87 ? 13.400 34.835 4.840 1.00 38.56 83 PRO M N 1
ATOM 4020 C CA . PRO C 1 87 ? 13.224 35.800 5.934 1.00 39.05 83 PRO M CA 1
ATOM 4021 C C . PRO C 1 87 ? 14.473 35.916 6.805 1.00 38.04 83 PRO M C 1
ATOM 4022 O O . PRO C 1 87 ? 14.877 34.953 7.442 1.00 38.69 83 PRO M O 1
ATOM 4026 N N . ALA C 1 88 ? 15.082 37.099 6.815 1.00 37.02 84 ALA M N 1
ATOM 4027 C CA . ALA C 1 88 ? 16.302 37.327 7.589 1.00 35.43 84 ALA M CA 1
ATOM 4028 C C . ALA C 1 88 ? 16.773 38.778 7.551 1.00 34.62 84 ALA M C 1
ATOM 4029 O O . ALA C 1 88 ? 16.079 39.665 7.065 1.00 34.05 84 ALA M O 1
ATOM 4031 N N . MET C 1 89 ? 17.960 39.006 8.093 1.00 33.47 85 MET M N 1
ATOM 4032 C CA . MET C 1 89 ? 18.564 40.328 8.101 1.00 33.43 85 MET M CA 1
ATOM 4033 C C . MET C 1 89 ? 19.535 40.386 6.914 1.00 33.57 85 MET M C 1
ATOM 4034 O O . MET C 1 89 ? 20.271 39.437 6.649 1.00 32.36 85 MET M O 1
ATOM 4039 N N . TYR C 1 90 ? 19.537 41.493 6.192 1.00 33.06 86 TYR M N 1
ATOM 4040 C CA . TYR C 1 90 ? 20.461 41.628 5.077 1.00 33.91 86 TYR M CA 1
ATOM 4041 C C . TYR C 1 90 ? 21.299 42.899 5.250 1.00 33.98 86 TYR M C 1
ATOM 4042 O O . TYR C 1 90 ? 20.761 43.971 5.501 1.00 35.66 86 TYR M O 1
ATOM 4051 N N . PHE C 1 91 ? 22.616 42.774 5.159 1.00 33.10 87 PHE M N 1
ATOM 4052 C CA . PHE C 1 91 ? 23.486 43.929 5.316 1.00 33.25 87 PHE M CA 1
ATOM 4053 C C . PHE C 1 91 ? 24.319 44.160 4.074 1.00 33.55 87 PHE M C 1
ATOM 4054 O O . PHE C 1 91 ? 24.585 43.224 3.324 1.00 34.87 87 PHE M O 1
ATOM 4062 N N . CYS C 1 92 ? 24.737 45.407 3.854 1.00 33.60 88 CYS M N 1
ATOM 4063 C CA . CYS C 1 92 ? 25.640 45.698 2.738 1.00 32.45 88 CYS M CA 1
ATOM 4064 C C . CYS C 1 92 ? 26.987 45.998 3.375 1.00 31.22 88 CYS M C 1
ATOM 4065 O O . CYS C 1 92 ? 27.041 46.529 4.487 1.00 31.97 88 CYS M O 1
ATOM 4068 N N . GLN C 1 93 ? 28.075 45.589 2.731 1.00 28.86 89 GLN M N 1
ATOM 4069 C CA . GLN C 1 93 ? 29.388 45.891 3.281 1.00 27.87 89 GLN M CA 1
ATOM 4070 C C . GLN C 1 93 ? 30.272 46.357 2.162 1.00 28.15 89 GLN M C 1
ATOM 4071 O O . GLN C 1 93 ? 30.408 45.680 1.139 1.00 27.78 89 GLN M O 1
ATOM 4077 N N . GLN C 1 94 ? 30.840 47.544 2.366 1.00 28.64 90 GLN M N 1
ATOM 4078 C CA . GLN C 1 94 ? 31.723 48.218 1.414 1.00 26.45 90 GLN M CA 1
ATOM 4079 C C . GLN C 1 94 ? 33.142 47.705 1.636 1.00 25.46 90 GLN M C 1
ATOM 4080 O O . GLN C 1 94 ? 33.600 47.662 2.768 1.00 25.95 90 GLN M O 1
ATOM 4086 N N . THR C 1 95 ? 33.834 47.308 0.572 1.00 25.70 91 THR M N 1
ATOM 4087 C CA . THR C 1 95 ? 35.201 46.781 0.712 1.00 28.26 91 THR M CA 1
ATOM 4088 C C . THR C 1 95 ? 36.285 47.445 -0.161 1.00 28.81 91 THR M C 1
ATOM 4089 O O . THR C 1 95 ? 37.292 46.823 -0.505 1.00 25.17 91 THR M O 1
ATOM 4093 N N . LYS C 1 96 ? 36.068 48.710 -0.510 1.00 30.94 92 LYS M N 1
ATOM 4094 C CA . LYS C 1 96 ? 37.020 49.469 -1.311 1.00 32.45 92 LYS M CA 1
ATOM 4095 C C . LYS C 1 96 ? 38.095 50.064 -0.425 1.00 31.11 92 LYS M C 1
ATOM 4096 O O . LYS C 1 96 ? 39.275 49.949 -0.704 1.00 31.31 92 LYS M O 1
ATOM 4102 N N . GLU C 1 97 ? 37.663 50.695 0.655 1.00 31.75 93 GLU M N 1
ATOM 4103 C CA . GLU C 1 97 ? 38.557 51.347 1.595 1.00 33.66 93 GLU M CA 1
ATOM 4104 C C . GLU C 1 97 ? 38.434 50.824 3.016 1.00 34.81 93 GLU M C 1
ATOM 4105 O O . GLU C 1 97 ? 37.351 50.483 3.491 1.00 35.83 93 GLU M O 1
ATOM 4111 N N . VAL C 1 98 ? 39.569 50.768 3.690 1.00 35.47 94 VAL M N 1
ATOM 4112 C CA . VAL C 1 98 ? 39.612 50.347 5.070 1.00 37.69 94 VAL M CA 1
ATOM 4113 C C . VAL C 1 98 ? 39.153 51.581 5.840 1.00 38.33 94 VAL M C 1
ATOM 4114 O O . VAL C 1 98 ? 39.475 52.701 5.469 1.00 40.17 94 VAL M O 1
ATOM 4118 N N . PRO C 1 99 ? 38.344 51.397 6.886 1.00 38.60 95 PRO M N 1
ATOM 4119 C CA . PRO C 1 99 ? 37.836 50.112 7.373 1.00 36.71 95 PRO M CA 1
ATOM 4120 C C . PRO C 1 99 ? 36.616 49.722 6.553 1.00 33.87 95 PRO M C 1
ATOM 4121 O O . PRO C 1 99 ? 35.862 50.583 6.141 1.00 31.95 95 PRO M O 1
ATOM 4125 N N . TRP C 1 100 ? 36.417 48.437 6.296 1.00 34.31 96 TRP M N 1
ATOM 4126 C CA . TRP C 1 100 ? 35.233 48.061 5.534 1.00 32.37 96 TRP M CA 1
ATOM 4127 C C . TRP C 1 100 ? 34.060 48.317 6.466 1.00 31.24 96 TRP M C 1
ATOM 4128 O O . TRP C 1 100 ? 34.137 47.999 7.662 1.00 31.57 96 TRP M O 1
ATOM 4139 N N . THR C 1 101 ? 32.988 48.906 5.935 1.00 27.38 97 THR M N 1
ATOM 4140 C CA . THR C 1 101 ? 31.830 49.239 6.756 1.00 25.89 97 THR M CA 1
ATOM 4141 C C . THR C 1 101 ? 30.503 48.617 6.316 1.00 25.62 97 THR M C 1
ATOM 4142 O O . THR C 1 101 ? 30.264 48.429 5.126 1.00 28.02 97 THR M O 1
ATOM 4146 N N . PHE C 1 102 ? 29.643 48.313 7.289 1.00 26.04 98 PHE M N 1
ATOM 4147 C CA . PHE C 1 102 ? 28.330 47.696 7.041 1.00 26.43 98 PHE M CA 1
ATOM 4148 C C . PHE C 1 102 ? 27.142 48.660 7.073 1.00 26.82 98 PHE M C 1
ATOM 4149 O O . PHE C 1 102 ? 27.153 49.673 7.757 1.00 26.56 98 PHE M O 1
ATOM 4157 N N . GLY C 1 103 ? 26.091 48.294 6.359 1.00 29.47 99 GLY M N 1
ATOM 4158 C CA . GLY C 1 103 ? 24.880 49.081 6.384 1.00 31.48 99 GLY M CA 1
ATOM 4159 C C . GLY C 1 103 ? 24.173 48.731 7.685 1.00 33.08 99 GLY M C 1
ATOM 4160 O O . GLY C 1 103 ? 24.625 47.863 8.441 1.00 33.22 99 GLY M O 1
ATOM 4161 N N . GLY C 1 104 ? 23.061 49.400 7.954 1.00 35.18 100 GLY M N 1
ATOM 4162 C CA . GLY C 1 104 ? 22.327 49.144 9.182 1.00 35.36 100 GLY M CA 1
ATOM 4163 C C . GLY C 1 104 ? 21.562 47.842 9.156 1.00 35.70 100 GLY M C 1
ATOM 4164 O O . GLY C 1 104 ? 21.222 47.301 10.206 1.00 34.17 100 GLY M O 1
ATOM 4165 N N . GLY C 1 105 ? 21.288 47.342 7.956 1.00 35.06 101 GLY M N 1
ATOM 4166 C CA . GLY C 1 105 ? 20.578 46.090 7.842 1.00 37.54 101 GLY M CA 1
ATOM 4167 C C . GLY C 1 105 ? 19.103 46.241 7.541 1.00 38.62 101 GLY M C 1
ATOM 4168 O O . GLY C 1 105 ? 18.435 47.142 8.037 1.00 38.67 101 GLY M O 1
ATOM 4169 N N . THR C 1 106 ? 18.590 45.339 6.722 1.00 40.35 102 THR M N 1
ATOM 4170 C CA . THR C 1 106 ? 17.190 45.370 6.351 1.00 42.62 102 THR M CA 1
ATOM 4171 C C . THR C 1 106 ? 16.570 44.043 6.680 1.00 42.56 102 THR M C 1
ATOM 4172 O O . THR C 1 106 ? 17.048 43.012 6.224 1.00 42.01 102 THR M O 1
ATOM 4176 N N . LYS C 1 107 ? 15.520 44.063 7.492 1.00 43.45 103 LYS M N 1
ATOM 4177 C CA . LYS C 1 107 ? 14.844 42.823 7.836 1.00 44.04 103 LYS M CA 1
ATOM 4178 C C . LYS C 1 107 ? 13.809 42.511 6.771 1.00 42.20 103 LYS M C 1
ATOM 4179 O O . LYS C 1 107 ? 13.030 43.371 6.375 1.00 41.44 103 LYS M O 1
ATOM 4185 N N . LEU C 1 108 ? 13.828 41.271 6.305 1.00 41.43 104 LEU M N 1
ATOM 4186 C CA . LEU C 1 108 ? 12.906 40.800 5.289 1.00 40.16 104 LEU M CA 1
ATOM 4187 C C . LEU C 1 108 ? 12.002 39.747 5.877 1.00 40.91 104 LEU M C 1
ATOM 4188 O O . LEU C 1 108 ? 12.476 38.760 6.432 1.00 41.31 104 LEU M O 1
ATOM 4193 N N . GLU C 1 109 ? 10.701 39.948 5.744 1.00 42.15 105 GLU M N 1
ATOM 4194 C CA . GLU C 1 109 ? 9.731 38.984 6.238 1.00 43.14 105 GLU M CA 1
ATOM 4195 C C . GLU C 1 109 ? 8.817 38.583 5.081 1.00 42.35 105 GLU M C 1
ATOM 4196 O O . GLU C 1 109 ? 8.547 39.393 4.207 1.00 41.07 105 GLU M O 1
ATOM 4202 N N . ILE C 1 110 ? 8.359 37.332 5.057 1.00 43.20 106 ILE M N 1
ATOM 4203 C CA . ILE C 1 110 ? 7.484 36.869 3.975 1.00 43.42 106 ILE M CA 1
ATOM 4204 C C . ILE C 1 110 ? 6.021 37.153 4.286 1.00 44.98 106 ILE M C 1
ATOM 4205 O O . ILE C 1 110 ? 5.609 37.156 5.436 1.00 45.47 106 ILE M O 1
ATOM 4210 N N . LYS C 1 111 ? 5.229 37.382 3.251 1.00 46.86 107 LYS M N 1
ATOM 4211 C CA . LYS C 1 111 ? 3.817 37.649 3.436 1.00 47.10 107 LYS M CA 1
ATOM 4212 C C . LYS C 1 111 ? 3.059 36.439 2.923 1.00 46.14 107 LYS M C 1
ATOM 4213 O O . LYS C 1 111 ? 3.207 36.075 1.767 1.00 47.19 107 LYS M O 1
ATOM 4219 N N . ARG C 1 112 ? 2.262 35.809 3.783 1.00 45.42 108 ARG M N 1
ATOM 4220 C CA . ARG C 1 112 ? 1.479 34.634 3.398 1.00 42.16 108 ARG M CA 1
ATOM 4221 C C . ARG C 1 112 ? 0.024 34.741 3.836 1.00 42.28 108 ARG M C 1
ATOM 4222 O O . ARG C 1 112 ? -0.418 35.784 4.315 1.00 41.56 108 ARG M O 1
ATOM 4230 N N . ALA C 1 113 ? -0.715 33.644 3.680 1.00 41.91 109 ALA M N 1
ATOM 4231 C CA . ALA C 1 113 ? -2.126 33.616 4.054 1.00 41.10 109 ALA M CA 1
ATOM 4232 C C . ALA C 1 113 ? -2.289 33.520 5.564 1.00 41.31 109 ALA M C 1
ATOM 4233 O O . ALA C 1 113 ? -1.469 32.900 6.242 1.00 38.00 109 ALA M O 1
ATOM 4235 N N . ASP C 1 114 ? -3.351 34.136 6.081 1.00 42.37 110 ASP M N 1
ATOM 4236 C CA . ASP C 1 114 ? -3.627 34.093 7.511 1.00 44.85 110 ASP M CA 1
ATOM 4237 C C . ASP C 1 114 ? -3.778 32.651 7.984 1.00 43.68 110 ASP M C 1
ATOM 4238 O O . ASP C 1 114 ? -4.194 31.778 7.226 1.00 42.92 110 ASP M O 1
ATOM 4243 N N . ALA C 1 115 ? -3.443 32.416 9.247 1.00 41.79 111 ALA M N 1
ATOM 4244 C CA . ALA C 1 115 ? -3.532 31.092 9.831 1.00 40.87 111 ALA M CA 1
ATOM 4245 C C . ALA C 1 115 ? -3.837 31.261 11.295 1.00 41.28 111 ALA M C 1
ATOM 4246 O O . ALA C 1 115 ? -3.231 32.084 11.969 1.00 41.49 111 ALA M O 1
ATOM 4248 N N . ALA C 1 116 ? -4.788 30.482 11.786 1.00 42.11 112 ALA M N 1
ATOM 4249 C CA . ALA C 1 116 ? -5.169 30.558 13.185 1.00 41.21 112 ALA M CA 1
ATOM 4250 C C . ALA C 1 116 ? -4.119 29.845 14.021 1.00 40.93 112 ALA M C 1
ATOM 4251 O O . ALA C 1 116 ? -3.513 28.863 13.587 1.00 40.13 112 ALA M O 1
ATOM 4253 N N . PRO C 1 117 ? -3.889 30.332 15.240 1.00 40.41 113 PRO M N 1
ATOM 4254 C CA . PRO C 1 117 ? -2.903 29.730 16.130 1.00 40.76 113 PRO M CA 1
ATOM 4255 C C . PRO C 1 117 ? -3.380 28.427 16.763 1.00 42.77 113 PRO M C 1
ATOM 4256 O O . PRO C 1 117 ? -4.564 28.252 17.030 1.00 46.20 113 PRO M O 1
ATOM 4260 N N . THR C 1 118 ? -2.447 27.513 16.994 1.00 43.61 114 THR M N 1
ATOM 4261 C CA . THR C 1 118 ? -2.729 26.240 17.646 1.00 42.47 114 THR M CA 1
ATOM 4262 C C . THR C 1 118 ? -2.403 26.459 19.119 1.00 43.13 114 THR M C 1
ATOM 4263 O O . THR C 1 118 ? -1.239 26.536 19.484 1.00 42.62 114 THR M O 1
ATOM 4267 N N . VAL C 1 119 ? -3.423 26.541 19.964 1.00 44.81 115 VAL M N 1
ATOM 4268 C CA . VAL C 1 119 ? -3.213 26.800 21.383 1.00 47.11 115 VAL M CA 1
ATOM 4269 C C . VAL C 1 119 ? -3.148 25.598 22.318 1.00 48.72 115 VAL M C 1
ATOM 4270 O O . VAL C 1 119 ? -3.957 24.689 22.231 1.00 50.72 115 VAL M O 1
ATOM 4274 N N . SER C 1 120 ? -2.170 25.610 23.217 1.00 49.97 116 SER M N 1
ATOM 4275 C CA . SER C 1 120 ? -1.985 24.552 24.203 1.00 50.36 116 SER M CA 1
ATOM 4276 C C . SER C 1 120 ? -1.791 25.212 25.564 1.00 52.97 116 SER M C 1
ATOM 4277 O O . SER C 1 120 ? -1.296 26.338 25.650 1.00 55.60 116 SER M O 1
ATOM 4280 N N . ILE C 1 121 ? -2.181 24.519 26.627 1.00 53.27 117 ILE M N 1
ATOM 4281 C CA . ILE C 1 121 ? -2.044 25.058 27.969 1.00 52.12 117 ILE M CA 1
ATOM 4282 C C . ILE C 1 121 ? -1.470 23.964 28.856 1.00 52.89 117 ILE M C 1
ATOM 4283 O O . ILE C 1 121 ? -1.935 22.832 28.830 1.00 53.35 117 ILE M O 1
ATOM 4288 N N . PHE C 1 122 ? -0.442 24.304 29.623 1.00 54.11 118 PHE M N 1
ATOM 4289 C CA . PHE C 1 122 ? 0.215 23.337 30.487 1.00 56.66 118 PHE M CA 1
ATOM 4290 C C . PHE C 1 122 ? 0.233 23.766 31.951 1.00 58.79 118 PHE M C 1
ATOM 4291 O O . PHE C 1 122 ? 0.495 24.926 32.262 1.00 58.84 118 PHE M O 1
ATOM 4299 N N . PRO C 1 123 ? -0.048 22.822 32.870 1.00 60.83 119 PRO M N 1
ATOM 4300 C CA . PRO C 1 123 ? -0.070 23.096 34.309 1.00 61.49 119 PRO M CA 1
ATOM 4301 C C . PRO C 1 123 ? 1.331 23.080 34.893 1.00 61.57 119 PRO M C 1
ATOM 4302 O O . PRO C 1 123 ? 2.245 22.496 34.315 1.00 61.69 119 PRO M O 1
ATOM 4306 N N . PRO C 1 124 ? 1.520 23.733 36.046 1.00 61.90 120 PRO M N 1
ATOM 4307 C CA . PRO C 1 124 ? 2.840 23.748 36.663 1.00 62.82 120 PRO M CA 1
ATOM 4308 C C . PRO C 1 124 ? 3.331 22.318 36.737 1.00 63.50 120 PRO M C 1
ATOM 4309 O O . PRO C 1 124 ? 2.531 21.403 36.878 1.00 63.14 120 PRO M O 1
ATOM 4313 N N . SER C 1 125 ? 4.636 22.121 36.624 1.00 66.05 121 SER M N 1
ATOM 4314 C CA . SER C 1 125 ? 5.186 20.775 36.689 1.00 69.27 121 SER M CA 1
ATOM 4315 C C . SER C 1 125 ? 5.217 20.272 38.133 1.00 71.02 121 SER M C 1
ATOM 4316 O O . SER C 1 125 ? 5.274 21.055 39.090 1.00 70.11 121 SER M O 1
ATOM 4319 N N . SER C 1 126 ? 5.176 18.955 38.276 1.00 72.59 122 SER M N 1
ATOM 4320 C CA . SER C 1 126 ? 5.210 18.328 39.586 1.00 74.45 122 SER M CA 1
ATOM 4321 C C . SER C 1 126 ? 6.401 18.852 40.396 1.00 76.11 122 SER M C 1
ATOM 4322 O O . SER C 1 126 ? 6.286 19.093 41.597 1.00 75.45 122 SER M O 1
ATOM 4325 N N . GLU C 1 127 ? 7.540 19.035 39.730 1.00 77.90 123 GLU M N 1
ATOM 4326 C CA . GLU C 1 127 ? 8.743 19.534 40.386 1.00 79.24 123 GLU M CA 1
ATOM 4327 C C . GLU C 1 127 ? 8.597 20.996 40.798 1.00 79.22 123 GLU M C 1
ATOM 4328 O O . GLU C 1 127 ? 8.601 21.314 41.987 1.00 79.79 123 GLU M O 1
ATOM 4334 N N . GLN C 1 128 ? 8.471 21.887 39.819 1.00 78.21 124 GLN M N 1
ATOM 4335 C CA . GLN C 1 128 ? 8.329 23.306 40.119 1.00 78.21 124 GLN M CA 1
ATOM 4336 C C . GLN C 1 128 ? 7.383 23.488 41.301 1.00 77.97 124 GLN M C 1
ATOM 4337 O O . GLN C 1 128 ? 7.535 24.412 42.103 1.00 76.86 124 GLN M O 1
ATOM 4343 N N . LEU C 1 129 ? 6.417 22.580 41.396 1.00 78.21 125 LEU M N 1
ATOM 4344 C CA . LEU C 1 129 ? 5.421 22.583 42.460 1.00 78.21 125 LEU M CA 1
ATOM 4345 C C . LEU C 1 129 ? 6.070 22.260 43.810 1.00 78.49 125 LEU M C 1
ATOM 4346 O O . LEU C 1 129 ? 6.041 23.081 44.731 1.00 77.59 125 LEU M O 1
ATOM 4351 N N . THR C 1 130 ? 6.656 21.069 43.926 1.00 78.41 126 THR M N 1
ATOM 4352 C CA . THR C 1 130 ? 7.326 20.671 45.162 1.00 78.13 126 THR M CA 1
ATOM 4353 C C . THR C 1 130 ? 8.674 21.383 45.243 1.00 77.63 126 THR M C 1
ATOM 4354 O O . THR C 1 130 ? 9.720 20.761 45.431 1.00 77.24 126 THR M O 1
ATOM 4358 N N . SER C 1 131 ? 8.626 22.701 45.088 1.00 76.21 127 SER M N 1
ATOM 4359 C CA . SER C 1 131 ? 9.804 23.549 45.141 1.00 74.04 127 SER M CA 1
ATOM 4360 C C . SER C 1 131 ? 9.281 24.924 45.500 1.00 72.73 127 SER M C 1
ATOM 4361 O O . SER C 1 131 ? 10.042 25.878 45.674 1.00 72.47 127 SER M O 1
ATOM 4364 N N . GLY C 1 132 ? 7.959 25.013 45.594 1.00 71.12 128 GLY M N 1
ATOM 4365 C CA . GLY C 1 132 ? 7.322 26.267 45.947 1.00 69.63 128 GLY M CA 1
ATOM 4366 C C . GLY C 1 132 ? 7.020 27.154 44.761 1.00 67.91 128 GLY M C 1
ATOM 4367 O O . GLY C 1 132 ? 6.792 28.363 44.912 1.00 68.61 128 GLY M O 1
ATOM 4368 N N . GLY C 1 133 ? 7.015 26.558 43.576 1.00 65.53 129 GLY M N 1
ATOM 4369 C CA . GLY C 1 133 ? 6.734 27.336 42.388 1.00 63.22 129 GLY M CA 1
ATOM 4370 C C . GLY C 1 133 ? 5.600 26.804 41.535 1.00 60.90 129 GLY M C 1
ATOM 4371 O O . GLY C 1 133 ? 5.296 25.608 41.538 1.00 59.55 129 GLY M O 1
ATOM 4372 N N . ALA C 1 134 ? 4.975 27.711 40.795 1.00 59.11 130 ALA M N 1
ATOM 4373 C CA . ALA C 1 134 ? 3.882 27.352 39.914 1.00 57.58 130 ALA M CA 1
ATOM 4374 C C . ALA C 1 134 ? 3.841 28.269 38.698 1.00 56.73 130 ALA M C 1
ATOM 4375 O O . ALA C 1 134 ? 3.582 29.465 38.814 1.00 56.26 130 ALA M O 1
ATOM 4377 N N . SER C 1 135 ? 4.121 27.699 37.532 1.00 55.82 131 SER M N 1
ATOM 4378 C CA . SER C 1 135 ? 4.077 28.441 36.278 1.00 54.51 131 SER M CA 1
ATOM 4379 C C . SER C 1 135 ? 3.175 27.709 35.270 1.00 53.86 131 SER M C 1
ATOM 4380 O O . SER C 1 135 ? 3.339 26.501 34.998 1.00 49.98 131 SER M O 1
ATOM 4383 N N . VAL C 1 136 ? 2.209 28.446 34.733 1.00 53.48 132 VAL M N 1
ATOM 4384 C CA . VAL C 1 136 ? 1.308 27.893 33.740 1.00 52.95 132 VAL M CA 1
ATOM 4385 C C . VAL C 1 136 ? 1.794 28.385 32.384 1.00 51.22 132 VAL M C 1
ATOM 4386 O O . VAL C 1 136 ? 1.796 29.583 32.114 1.00 49.33 132 VAL M O 1
ATOM 4390 N N . VAL C 1 137 ? 2.218 27.441 31.552 1.00 50.39 133 VAL M N 1
ATOM 4391 C CA . VAL C 1 137 ? 2.729 27.718 30.211 1.00 49.83 133 VAL M CA 1
ATOM 4392 C C . VAL C 1 137 ? 1.663 27.581 29.127 1.00 48.65 133 VAL M C 1
ATOM 4393 O O . VAL C 1 137 ? 0.920 26.610 29.087 1.00 47.49 133 VAL M O 1
ATOM 4397 N N . CYS C 1 138 ? 1.588 28.555 28.237 1.00 48.66 134 CYS M N 1
ATOM 4398 C CA . CYS C 1 138 ? 0.617 28.461 27.169 1.00 49.95 134 CYS M CA 1
ATOM 4399 C C . CYS C 1 138 ? 1.253 28.745 25.817 1.00 49.85 134 CYS M C 1
ATOM 4400 O O . CYS C 1 138 ? 1.810 29.822 25.597 1.00 50.39 134 CYS M O 1
ATOM 4403 N N . PHE C 1 139 ? 1.170 27.775 24.912 1.00 47.81 135 PHE M N 1
ATOM 4404 C CA . PHE C 1 139 ? 1.754 27.926 23.582 1.00 46.16 135 PHE M CA 1
ATOM 4405 C C . PHE C 1 139 ? 0.765 28.271 22.475 1.00 46.60 135 PHE M C 1
ATOM 4406 O O . PHE C 1 139 ? -0.254 27.586 22.314 1.00 46.22 135 PHE M O 1
ATOM 4414 N N . LEU C 1 140 ? 1.079 29.323 21.714 1.00 46.10 136 LEU M N 1
ATOM 4415 C CA . LEU C 1 140 ? 0.275 29.748 20.564 1.00 45.32 136 LEU M CA 1
ATOM 4416 C C . LEU C 1 140 ? 1.191 29.585 19.353 1.00 44.16 136 LEU M C 1
ATOM 4417 O O . LEU C 1 140 ? 1.975 30.477 19.023 1.00 44.77 136 LEU M O 1
ATOM 4422 N N . ASN C 1 141 ? 1.086 28.440 18.688 1.00 41.16 137 ASN M N 1
ATOM 4423 C CA . ASN C 1 141 ? 1.948 28.153 17.562 1.00 40.12 137 ASN M CA 1
ATOM 4424 C C . ASN C 1 141 ? 1.433 28.291 16.144 1.00 39.29 137 ASN M C 1
ATOM 4425 O O . ASN C 1 141 ? 0.232 28.307 15.884 1.00 38.66 137 ASN M O 1
ATOM 4430 N N . ASN C 1 142 ? 2.402 28.385 15.236 1.00 38.55 138 ASN M N 1
ATOM 4431 C CA . ASN C 1 142 ? 2.214 28.517 13.792 1.00 38.10 138 ASN M CA 1
ATOM 4432 C C . ASN C 1 142 ? 1.011 29.299 13.280 1.00 38.11 138 ASN M C 1
ATOM 4433 O O . ASN C 1 142 ? 0.160 28.745 12.597 1.00 37.85 138 ASN M O 1
ATOM 4438 N N . PHE C 1 143 ? 0.963 30.591 13.589 1.00 39.37 139 PHE M N 1
ATOM 4439 C CA . PHE C 1 143 ? -0.120 31.461 13.131 1.00 39.98 139 PHE M CA 1
ATOM 4440 C C . PHE C 1 143 ? 0.436 32.594 12.257 1.00 41.54 139 PHE M C 1
ATOM 4441 O O . PHE C 1 143 ? 1.654 32.801 12.191 1.00 42.35 139 PHE M O 1
ATOM 4449 N N . TYR C 1 144 ? -0.448 33.324 11.586 1.00 41.62 140 TYR M N 1
ATOM 4450 C CA . TYR C 1 144 ? -0.024 34.443 10.752 1.00 43.29 140 TYR M CA 1
ATOM 4451 C C . TYR C 1 144 ? -1.188 35.390 10.536 1.00 42.78 140 TYR M C 1
ATOM 4452 O O . TYR C 1 144 ? -2.286 34.954 10.238 1.00 42.21 140 TYR M O 1
ATOM 4461 N N . PRO C 1 145 ? -0.952 36.709 10.612 1.00 43.53 141 PRO M N 1
ATOM 4462 C CA . PRO C 1 145 ? 0.276 37.470 10.870 1.00 43.18 141 PRO M CA 1
ATOM 4463 C C . PRO C 1 145 ? 0.814 37.431 12.288 1.00 44.04 141 PRO M C 1
ATOM 4464 O O . PRO C 1 145 ? 0.224 36.820 13.168 1.00 45.28 141 PRO M O 1
ATOM 4468 N N . LYS C 1 146 ? 1.933 38.116 12.499 1.00 45.39 142 LYS M N 1
ATOM 4469 C CA . LYS C 1 146 ? 2.610 38.157 13.792 1.00 46.92 142 LYS M CA 1
ATOM 4470 C C . LYS C 1 146 ? 1.758 38.676 14.944 1.00 46.83 142 LYS M C 1
ATOM 4471 O O . LYS C 1 146 ? 1.821 38.159 16.057 1.00 46.44 142 LYS M O 1
ATOM 4477 N N . ASP C 1 147 ? 0.965 39.701 14.675 1.00 47.75 143 ASP M N 1
ATOM 4478 C CA . ASP C 1 147 ? 0.124 40.320 15.694 1.00 48.77 143 ASP M CA 1
ATOM 4479 C C . ASP C 1 147 ? -0.892 39.421 16.365 1.00 47.94 143 ASP M C 1
ATOM 4480 O O . ASP C 1 147 ? -1.795 38.898 15.728 1.00 48.90 143 ASP M O 1
ATOM 4485 N N . ILE C 1 148 ? -0.748 39.255 17.667 1.00 47.77 144 ILE M N 1
ATOM 4486 C CA . ILE C 1 148 ? -1.667 38.419 18.408 1.00 48.65 144 ILE M CA 1
ATOM 4487 C C . ILE C 1 148 ? -1.796 38.925 19.845 1.00 49.83 144 ILE M C 1
ATOM 4488 O O . ILE C 1 148 ? -1.003 39.738 20.307 1.00 50.06 144 ILE M O 1
ATOM 4493 N N . ASN C 1 149 ? -2.806 38.446 20.552 1.00 52.02 145 ASN M N 1
ATOM 4494 C CA . ASN C 1 149 ? -3.041 38.893 21.910 1.00 54.05 145 ASN M CA 1
ATOM 4495 C C . ASN C 1 149 ? -3.471 37.758 22.818 1.00 55.07 145 ASN M C 1
ATOM 4496 O O . ASN C 1 149 ? -4.258 36.896 22.422 1.00 56.75 145 ASN M O 1
ATOM 4501 N N . VAL C 1 150 ? -2.954 37.753 24.038 1.00 54.80 146 VAL M N 1
ATOM 4502 C CA . VAL C 1 150 ? -3.331 36.717 24.978 1.00 55.45 146 VAL M CA 1
ATOM 4503 C C . VAL C 1 150 ? -3.737 37.324 26.314 1.00 56.43 146 VAL M C 1
ATOM 4504 O O . VAL C 1 150 ? -3.207 38.360 26.736 1.00 56.21 146 VAL M O 1
ATOM 4508 N N . LYS C 1 151 ? -4.704 36.680 26.956 1.00 56.22 147 LYS M N 1
ATOM 4509 C CA . LYS C 1 151 ? -5.191 37.098 28.257 1.00 56.11 147 LYS M CA 1
ATOM 4510 C C . LYS C 1 151 ? -5.254 35.856 29.111 1.00 55.64 147 LYS M C 1
ATOM 4511 O O . LYS C 1 151 ? -5.567 34.767 28.619 1.00 56.41 147 LYS M O 1
ATOM 4517 N N . TRP C 1 152 ? -4.931 36.017 30.387 1.00 53.98 148 TRP M N 1
ATOM 4518 C CA . TRP C 1 152 ? -4.991 34.914 31.327 1.00 51.75 148 TRP M CA 1
ATOM 4519 C C . TRP C 1 152 ? -6.142 35.174 32.296 1.00 50.78 148 TRP M C 1
ATOM 4520 O O . TRP C 1 152 ? -6.448 36.321 32.618 1.00 50.12 148 TRP M O 1
ATOM 4531 N N . LYS C 1 153 ? -6.787 34.110 32.755 1.00 50.37 149 LYS M N 1
ATOM 4532 C CA . LYS C 1 153 ? -7.875 34.250 33.707 1.00 49.34 149 LYS M CA 1
ATOM 4533 C C . LYS C 1 153 ? -7.751 33.183 34.767 1.00 48.70 149 LYS M C 1
ATOM 4534 O O . LYS C 1 153 ? -7.537 32.018 34.459 1.00 48.17 149 LYS M O 1
ATOM 4540 N N . ILE C 1 154 ? -7.846 33.602 36.023 1.00 49.55 150 ILE M N 1
ATOM 4541 C CA . ILE C 1 154 ? -7.766 32.684 37.148 1.00 50.78 150 ILE M CA 1
ATOM 4542 C C . ILE C 1 154 ? -9.174 32.659 37.741 1.00 51.79 150 ILE M C 1
ATOM 4543 O O . ILE C 1 154 ? -9.661 33.668 38.264 1.00 52.79 150 ILE M O 1
ATOM 4548 N N . ASP C 1 155 ? -9.833 31.508 37.636 1.00 51.97 151 ASP M N 1
ATOM 4549 C CA . ASP C 1 155 ? -11.210 31.376 38.100 1.00 53.14 151 ASP M CA 1
ATOM 4550 C C . ASP C 1 155 ? -12.015 32.576 37.612 1.00 53.31 151 ASP M C 1
ATOM 4551 O O . ASP C 1 155 ? -12.564 33.352 38.406 1.00 53.12 151 ASP M O 1
ATOM 4556 N N . GLY C 1 156 ? -12.042 32.732 36.290 1.00 53.39 152 GLY M N 1
ATOM 4557 C CA . GLY C 1 156 ? -12.789 33.806 35.664 1.00 56.49 152 GLY M CA 1
ATOM 4558 C C . GLY C 1 156 ? -12.322 35.244 35.818 1.00 58.87 152 GLY M C 1
ATOM 4559 O O . GLY C 1 156 ? -13.025 36.149 35.384 1.00 59.14 152 GLY M O 1
ATOM 4560 N N . SER C 1 157 ? -11.166 35.482 36.432 1.00 61.53 153 SER M N 1
ATOM 4561 C CA . SER C 1 157 ? -10.681 36.856 36.587 1.00 63.54 153 SER M CA 1
ATOM 4562 C C . SER C 1 157 ? -9.371 37.074 35.847 1.00 65.13 153 SER M C 1
ATOM 4563 O O . SER C 1 157 ? -8.501 36.202 35.837 1.00 64.07 153 SER M O 1
ATOM 4566 N N . GLU C 1 158 ? -9.238 38.248 35.238 1.00 67.45 154 GLU M N 1
ATOM 4567 C CA . GLU C 1 158 ? -8.042 38.590 34.476 1.00 70.45 154 GLU M CA 1
ATOM 4568 C C . GLU C 1 158 ? -6.828 38.767 35.378 1.00 72.40 154 GLU M C 1
ATOM 4569 O O . GLU C 1 158 ? -6.911 39.416 36.424 1.00 72.32 154 GLU M O 1
ATOM 4575 N N . ARG C 1 159 ? -5.703 38.184 34.969 1.00 74.89 155 ARG M N 1
ATOM 4576 C CA . ARG C 1 159 ? -4.461 38.264 35.736 1.00 77.70 155 ARG M CA 1
ATOM 4577 C C . ARG C 1 159 ? -3.423 39.138 35.012 1.00 78.31 155 ARG M C 1
ATOM 4578 O O . ARG C 1 159 ? -3.504 39.327 33.791 1.00 78.26 155 ARG M O 1
ATOM 4586 N N . GLN C 1 160 ? -2.451 39.660 35.765 1.00 78.44 156 GLN M N 1
ATOM 4587 C CA . GLN C 1 160 ? -1.415 40.530 35.199 1.00 77.84 156 GLN M CA 1
ATOM 4588 C C . GLN C 1 160 ? 0.017 40.268 35.681 1.00 76.61 156 GLN M C 1
ATOM 4589 O O . GLN C 1 160 ? 0.959 40.278 34.886 1.00 76.47 156 GLN M O 1
ATOM 4595 N N . ASN C 1 161 ? 0.179 40.044 36.980 1.00 74.90 157 ASN M N 1
ATOM 4596 C CA . ASN C 1 161 ? 1.504 39.822 37.550 1.00 73.99 157 ASN M CA 1
ATOM 4597 C C . ASN C 1 161 ? 2.028 38.407 37.392 1.00 71.97 157 ASN M C 1
ATOM 4598 O O . ASN C 1 161 ? 1.430 37.449 37.894 1.00 72.38 157 ASN M O 1
ATOM 4603 N N . GLY C 1 162 ? 3.159 38.284 36.706 1.00 69.18 158 GLY M N 1
ATOM 4604 C CA . GLY C 1 162 ? 3.761 36.979 36.528 1.00 66.05 158 GLY M CA 1
ATOM 4605 C C . GLY C 1 162 ? 3.653 36.433 35.124 1.00 64.46 158 GLY M C 1
ATOM 4606 O O . GLY C 1 162 ? 3.862 35.245 34.895 1.00 63.81 158 GLY M O 1
ATOM 4607 N N . VAL C 1 163 ? 3.328 37.300 34.178 1.00 63.04 159 VAL M N 1
ATOM 4608 C CA . VAL C 1 163 ? 3.198 36.886 32.796 1.00 62.87 159 VAL M CA 1
ATOM 4609 C C . VAL C 1 163 ? 4.448 37.271 32.004 1.00 63.00 159 VAL M C 1
ATOM 4610 O O . VAL C 1 163 ? 4.900 38.409 32.064 1.00 62.84 159 VAL M O 1
ATOM 4614 N N . LEU C 1 164 ? 5.004 36.311 31.271 1.00 62.71 160 LEU M N 1
ATOM 4615 C CA . LEU C 1 164 ? 6.193 36.537 30.450 1.00 62.06 160 LEU M CA 1
ATOM 4616 C C . LEU C 1 164 ? 5.920 36.052 29.024 1.00 61.46 160 LEU M C 1
ATOM 4617 O O . LEU C 1 164 ? 5.612 34.882 28.802 1.00 61.73 160 LEU M O 1
ATOM 4622 N N . ASN C 1 165 ? 6.031 36.954 28.058 1.00 60.17 161 ASN M N 1
ATOM 4623 C CA . ASN C 1 165 ? 5.771 36.610 26.664 1.00 56.67 161 ASN M CA 1
ATOM 4624 C C . ASN C 1 165 ? 7.030 36.567 25.815 1.00 55.95 161 ASN M C 1
ATOM 4625 O O . ASN C 1 165 ? 7.974 37.312 26.060 1.00 55.73 161 ASN M O 1
ATOM 4630 N N . SER C 1 166 ? 7.032 35.691 24.813 1.00 55.31 162 SER M N 1
ATOM 4631 C CA . SER C 1 166 ? 8.170 35.542 23.914 1.00 54.74 162 SER M CA 1
ATOM 4632 C C . SER C 1 166 ? 7.777 35.029 22.522 1.00 55.27 162 SER M C 1
ATOM 4633 O O . SER C 1 166 ? 7.275 33.920 22.372 1.00 55.85 162 SER M O 1
ATOM 4636 N N . TRP C 1 167 ? 8.013 35.850 21.505 1.00 55.37 163 TRP M N 1
ATOM 4637 C CA . TRP C 1 167 ? 7.703 35.490 20.130 1.00 53.91 163 TRP M CA 1
ATOM 4638 C C . TRP C 1 167 ? 8.927 34.939 19.430 1.00 52.48 163 TRP M C 1
ATOM 4639 O O . TRP C 1 167 ? 10.059 35.324 19.734 1.00 52.15 163 TRP M O 1
ATOM 4650 N N . THR C 1 168 ? 8.690 34.057 18.465 1.00 49.35 164 THR M N 1
ATOM 4651 C CA . THR C 1 168 ? 9.771 33.469 17.693 1.00 46.60 164 THR M CA 1
ATOM 4652 C C . THR C 1 168 ? 9.948 34.251 16.407 1.00 44.44 164 THR M C 1
ATOM 4653 O O . THR C 1 168 ? 9.067 35.012 16.015 1.00 43.40 164 THR M O 1
ATOM 4657 N N . ASP C 1 169 ? 11.095 34.077 15.763 1.00 42.45 165 ASP M N 1
ATOM 4658 C CA . ASP C 1 169 ? 11.339 34.740 14.493 1.00 42.83 165 ASP M CA 1
ATOM 4659 C C . ASP C 1 169 ? 10.472 34.029 13.462 1.00 42.06 165 ASP M C 1
ATOM 4660 O O . ASP C 1 169 ? 9.959 32.941 13.723 1.00 42.85 165 ASP M O 1
ATOM 4665 N N . GLN C 1 170 ? 10.288 34.630 12.296 1.00 40.47 166 GLN M N 1
ATOM 4666 C CA . GLN C 1 170 ? 9.454 33.987 11.286 1.00 39.02 166 GLN M CA 1
ATOM 4667 C C . GLN C 1 170 ? 10.046 32.625 10.880 1.00 37.85 166 GLN M C 1
ATOM 4668 O O . GLN C 1 170 ? 11.246 32.505 10.641 1.00 37.22 166 GLN M O 1
ATOM 4674 N N . ASP C 1 171 ? 9.189 31.605 10.827 1.00 37.01 167 ASP M N 1
ATOM 4675 C CA . ASP C 1 171 ? 9.595 30.241 10.484 1.00 34.38 167 ASP M CA 1
ATOM 4676 C C . ASP C 1 171 ? 10.062 30.141 9.031 1.00 33.93 167 ASP M C 1
ATOM 4677 O O . ASP C 1 171 ? 9.406 30.665 8.124 1.00 34.45 167 ASP M O 1
ATOM 4682 N N . SER C 1 172 ? 11.172 29.445 8.802 1.00 31.56 168 SER M N 1
ATOM 4683 C CA . SER C 1 172 ? 11.720 29.331 7.449 1.00 30.23 168 SER M CA 1
ATOM 4684 C C . SER C 1 172 ? 11.145 28.201 6.587 1.00 31.16 168 SER M C 1
ATOM 4685 O O . SER C 1 172 ? 11.550 27.991 5.434 1.00 27.35 168 SER M O 1
ATOM 4688 N N . LYS C 1 173 ? 10.187 27.471 7.140 1.00 33.50 169 LYS M N 1
ATOM 4689 C CA . LYS C 1 173 ? 9.584 26.382 6.392 1.00 33.40 169 LYS M CA 1
ATOM 4690 C C . LYS C 1 173 ? 8.176 26.757 5.945 1.00 32.21 169 LYS M C 1
ATOM 4691 O O . LYS C 1 173 ? 7.812 26.493 4.792 1.00 31.65 169 LYS M O 1
ATOM 4697 N N . ASP C 1 174 ? 7.413 27.410 6.831 1.00 29.97 170 ASP M N 1
ATOM 4698 C CA . ASP C 1 174 ? 6.035 27.790 6.511 1.00 29.46 170 ASP M CA 1
ATOM 4699 C C . ASP C 1 174 ? 5.661 29.266 6.715 1.00 29.62 170 ASP M C 1
ATOM 4700 O O . ASP C 1 174 ? 4.482 29.631 6.707 1.00 27.40 170 ASP M O 1
ATOM 4705 N N . SER C 1 175 ? 6.668 30.109 6.921 1.00 31.01 171 SER M N 1
ATOM 4706 C CA . SER C 1 175 ? 6.463 31.548 7.102 1.00 29.91 171 SER M CA 1
ATOM 4707 C C . SER C 1 175 ? 5.482 31.928 8.188 1.00 30.96 171 SER M C 1
ATOM 4708 O O . SER C 1 175 ? 4.822 32.949 8.063 1.00 31.70 171 SER M O 1
ATOM 4711 N N . THR C 1 176 ? 5.382 31.144 9.255 1.00 31.89 172 THR M N 1
ATOM 4712 C CA . THR C 1 176 ? 4.431 31.482 10.314 1.00 33.74 172 THR M CA 1
ATOM 4713 C C . THR C 1 176 ? 5.129 31.943 11.582 1.00 34.69 172 THR M C 1
ATOM 4714 O O . THR C 1 176 ? 6.349 31.922 11.664 1.00 36.46 172 THR M O 1
ATOM 4718 N N . TYR C 1 177 ? 4.349 32.343 12.577 1.00 37.11 173 TYR M N 1
ATOM 4719 C CA . TYR C 1 177 ? 4.905 32.808 13.844 1.00 39.27 173 TYR M CA 1
ATOM 4720 C C . TYR C 1 177 ? 4.347 32.005 15.008 1.00 40.45 173 TYR M C 1
ATOM 4721 O O . TYR C 1 177 ? 3.287 31.384 14.901 1.00 39.78 173 TYR M O 1
ATOM 4730 N N . SER C 1 178 ? 5.067 32.029 16.122 1.00 40.98 174 SER M N 1
ATOM 4731 C CA . SER C 1 178 ? 4.650 31.317 17.323 1.00 44.01 174 SER M CA 1
ATOM 4732 C C . SER C 1 178 ? 4.914 32.221 18.524 1.00 45.77 174 SER M C 1
ATOM 4733 O O . SER C 1 178 ? 5.777 33.096 18.480 1.00 46.10 174 SER M O 1
ATOM 4736 N N . MET C 1 179 ? 4.160 32.008 19.594 1.00 47.37 175 MET M N 1
ATOM 4737 C CA . MET C 1 179 ? 4.305 32.804 20.801 1.00 48.05 175 MET M CA 1
ATOM 4738 C C . MET C 1 179 ? 4.183 31.920 22.020 1.00 49.97 175 MET M C 1
ATOM 4739 O O . MET C 1 179 ? 3.422 30.957 22.031 1.00 51.72 175 MET M O 1
ATOM 4744 N N . SER C 1 180 ? 4.927 32.261 23.058 1.00 51.26 176 SER M N 1
ATOM 4745 C CA . SER C 1 180 ? 4.901 31.495 24.289 1.00 51.83 176 SER M CA 1
ATOM 4746 C C . SER C 1 180 ? 4.564 32.425 25.428 1.00 51.15 176 SER M C 1
ATOM 4747 O O . SER C 1 180 ? 5.222 33.439 25.599 1.00 52.93 176 SER M O 1
ATOM 4750 N N . SER C 1 181 ? 3.535 32.100 26.198 1.00 50.10 177 SER M N 1
ATOM 4751 C CA . SER C 1 181 ? 3.179 32.954 27.318 1.00 50.88 177 SER M CA 1
ATOM 4752 C C . SER C 1 181 ? 3.272 32.167 28.598 1.00 52.01 177 SER M C 1
ATOM 4753 O O . SER C 1 181 ? 2.810 31.032 28.672 1.00 54.40 177 SER M O 1
ATOM 4756 N N . THR C 1 182 ? 3.873 32.764 29.614 1.00 53.03 178 THR M N 1
ATOM 4757 C CA . THR C 1 182 ? 4.040 32.060 30.872 1.00 55.47 178 THR M CA 1
ATOM 4758 C C . THR C 1 182 ? 3.589 32.839 32.091 1.00 55.79 178 THR M C 1
ATOM 4759 O O . THR C 1 182 ? 4.039 33.956 32.333 1.00 56.95 178 THR M O 1
ATOM 4763 N N . LEU C 1 183 ? 2.690 32.237 32.857 1.00 56.92 179 LEU M N 1
ATOM 4764 C CA . LEU C 1 183 ? 2.194 32.873 34.060 1.00 58.51 179 LEU M CA 1
ATOM 4765 C C . LEU C 1 183 ? 2.880 32.191 35.224 1.00 59.20 179 LEU M C 1
ATOM 4766 O O . LEU C 1 183 ? 2.735 30.989 35.431 1.00 59.17 179 LEU M O 1
ATOM 4771 N N . THR C 1 184 ? 3.648 32.965 35.972 1.00 60.38 180 THR M N 1
ATOM 4772 C CA . THR C 1 184 ? 4.365 32.424 37.109 1.00 63.42 180 THR M CA 1
ATOM 4773 C C . THR C 1 184 ? 3.723 32.898 38.419 1.00 63.68 180 THR M C 1
ATOM 4774 O O . THR C 1 184 ? 3.496 34.098 38.630 1.00 62.80 180 THR M O 1
ATOM 4778 N N . LEU C 1 185 ? 3.410 31.937 39.284 1.00 63.52 181 LEU M N 1
ATOM 4779 C CA . LEU C 1 185 ? 2.786 32.226 40.566 1.00 63.15 181 LEU M CA 1
ATOM 4780 C C . LEU C 1 185 ? 3.419 31.413 41.680 1.00 62.99 181 LEU M C 1
ATOM 4781 O O . LEU C 1 185 ? 4.197 30.491 41.431 1.00 61.34 181 LEU M O 1
ATOM 4786 N N . THR C 1 186 ? 3.073 31.756 42.915 1.00 64.36 182 THR M N 1
ATOM 4787 C CA . THR C 1 186 ? 3.595 31.040 44.071 1.00 65.95 182 THR M CA 1
ATOM 4788 C C . THR C 1 186 ? 2.773 29.763 44.209 1.00 66.42 182 THR M C 1
ATOM 4789 O O . THR C 1 186 ? 1.634 29.703 43.741 1.00 65.59 182 THR M O 1
ATOM 4793 N N . LYS C 1 187 ? 3.344 28.746 44.845 1.00 67.78 183 LYS M N 1
ATOM 4794 C CA . LYS C 1 187 ? 2.648 27.478 45.021 1.00 69.11 183 LYS M CA 1
ATOM 4795 C C . LYS C 1 187 ? 1.315 27.624 45.744 1.00 70.36 183 LYS M C 1
ATOM 4796 O O . LYS C 1 187 ? 0.321 27.007 45.358 1.00 70.21 183 LYS M O 1
ATOM 4802 N N . ASP C 1 188 ? 1.295 28.439 46.792 1.00 71.62 184 ASP M N 1
ATOM 4803 C CA . ASP C 1 188 ? 0.074 28.633 47.565 1.00 73.16 184 ASP M CA 1
ATOM 4804 C C . ASP C 1 188 ? -0.924 29.495 46.804 1.00 72.89 184 ASP M C 1
ATOM 4805 O O . ASP C 1 188 ? -2.125 29.247 46.831 1.00 73.08 184 ASP M O 1
ATOM 4810 N N . GLU C 1 189 ? -0.412 30.505 46.120 1.00 73.19 185 GLU M N 1
ATOM 4811 C CA . GLU C 1 189 ? -1.244 31.407 45.339 1.00 74.01 185 GLU M CA 1
ATOM 4812 C C . GLU C 1 189 ? -1.911 30.614 44.211 1.00 72.65 185 GLU M C 1
ATOM 4813 O O . GLU C 1 189 ? -3.002 30.952 43.745 1.00 71.84 185 GLU M O 1
ATOM 4819 N N . TYR C 1 190 ? -1.240 29.547 43.789 1.00 70.71 186 TYR M N 1
ATOM 4820 C CA . TYR C 1 190 ? -1.733 28.687 42.723 1.00 68.11 186 TYR M CA 1
ATOM 4821 C C . TYR C 1 190 ? -2.783 27.717 43.229 1.00 68.39 186 TYR M C 1
ATOM 4822 O O . TYR C 1 190 ? -3.807 27.509 42.582 1.00 68.59 186 TYR M O 1
ATOM 4831 N N . GLU C 1 191 ? -2.522 27.109 44.381 1.00 68.97 187 GLU M N 1
ATOM 4832 C CA . GLU C 1 191 ? -3.467 26.158 44.951 1.00 69.30 187 GLU M CA 1
ATOM 4833 C C . GLU C 1 191 ? -4.631 26.863 45.643 1.00 69.47 187 GLU M C 1
ATOM 4834 O O . GLU C 1 191 ? -5.541 26.221 46.170 1.00 69.77 187 GLU M O 1
ATOM 4840 N N . ARG C 1 192 ? -4.603 28.193 45.599 1.00 69.60 188 ARG M N 1
ATOM 4841 C CA . ARG C 1 192 ? -5.631 29.041 46.197 1.00 69.33 188 ARG M CA 1
ATOM 4842 C C . ARG C 1 192 ? -6.781 29.288 45.214 1.00 69.02 188 ARG M C 1
ATOM 4843 O O . ARG C 1 192 ? -7.752 29.986 45.530 1.00 69.35 188 ARG M O 1
ATOM 4851 N N . HIS C 1 193 ? -6.652 28.712 44.020 1.00 67.40 189 HIS M N 1
ATOM 4852 C CA . HIS C 1 193 ? -7.647 28.839 42.958 1.00 65.47 189 HIS M CA 1
ATOM 4853 C C . HIS C 1 193 ? -7.652 27.550 42.135 1.00 64.20 189 HIS M C 1
ATOM 4854 O O . HIS C 1 193 ? -6.727 26.743 42.242 1.00 63.66 189 HIS M O 1
ATOM 4861 N N . ASN C 1 194 ? -8.676 27.354 41.307 1.00 63.30 190 ASN M N 1
ATOM 4862 C CA . ASN C 1 194 ? -8.776 26.108 40.548 1.00 62.59 190 ASN M CA 1
ATOM 4863 C C . ASN C 1 194 ? -8.817 26.136 39.023 1.00 61.01 190 ASN M C 1
ATOM 4864 O O . ASN C 1 194 ? -8.287 25.232 38.378 1.00 60.62 190 ASN M O 1
ATOM 4869 N N . SER C 1 195 ? -9.455 27.144 38.445 1.00 59.53 191 SER M N 1
ATOM 4870 C CA . SER C 1 195 ? -9.569 27.219 36.993 1.00 58.77 191 SER M CA 1
ATOM 4871 C C . SER C 1 195 ? -8.627 28.211 36.306 1.00 58.03 191 SER M C 1
ATOM 4872 O O . SER C 1 195 ? -8.760 29.429 36.467 1.00 57.36 191 SER M O 1
ATOM 4875 N N . TYR C 1 196 ? -7.687 27.687 35.527 1.00 56.73 192 TYR M N 1
ATOM 4876 C CA . TYR C 1 196 ? -6.745 28.539 34.814 1.00 57.54 192 TYR M CA 1
ATOM 4877 C C . TYR C 1 196 ? -6.952 28.492 33.310 1.00 57.00 192 TYR M C 1
ATOM 4878 O O . TYR C 1 196 ? -6.831 27.441 32.689 1.00 57.46 192 TYR M O 1
ATOM 4887 N N . THR C 1 197 ? -7.256 29.636 32.715 1.00 56.75 193 THR M N 1
ATOM 4888 C CA . THR C 1 197 ? -7.484 29.666 31.282 1.00 57.08 193 THR M CA 1
ATOM 4889 C C . THR C 1 197 ? -6.555 30.605 30.515 1.00 57.10 193 THR M C 1
ATOM 4890 O O . THR C 1 197 ? -6.206 31.698 30.969 1.00 56.57 193 THR M O 1
ATOM 4894 N N . CYS C 1 198 ? -6.159 30.142 29.339 1.00 57.19 194 CYS M N 1
ATOM 4895 C CA . CYS C 1 198 ? -5.289 30.875 28.432 1.00 57.11 194 CYS M CA 1
ATOM 4896 C C . CYS C 1 198 ? -6.193 31.335 27.293 1.00 57.44 194 CYS M C 1
ATOM 4897 O O . CYS C 1 198 ? -6.814 30.512 26.624 1.00 57.43 194 CYS M O 1
ATOM 4900 N N . GLU C 1 199 ? -6.259 32.637 27.056 1.00 57.59 195 GLU M N 1
ATOM 4901 C CA . GLU C 1 199 ? -7.156 33.142 26.029 1.00 59.67 195 GLU M CA 1
ATOM 4902 C C . GLU C 1 199 ? -6.521 33.975 24.918 1.00 59.08 195 GLU M C 1
ATOM 4903 O O . GLU C 1 199 ? -6.087 35.103 25.142 1.00 60.58 195 GLU M O 1
ATOM 4909 N N . ALA C 1 200 ? -6.499 33.422 23.709 1.00 57.42 196 ALA M N 1
ATOM 4910 C CA . ALA C 1 200 ? -5.909 34.107 22.561 1.00 55.82 196 ALA M CA 1
ATOM 4911 C C . ALA C 1 200 ? -6.926 34.756 21.624 1.00 56.22 196 ALA M C 1
ATOM 4912 O O . ALA C 1 200 ? -8.000 34.211 21.376 1.00 55.97 196 ALA M O 1
ATOM 4914 N N . THR C 1 201 ? -6.578 35.932 21.110 1.00 56.69 197 THR M N 1
ATOM 4915 C CA . THR C 1 201 ? -7.438 36.659 20.178 1.00 56.88 197 THR M CA 1
ATOM 4916 C C . THR C 1 201 ? -6.597 37.063 18.969 1.00 55.71 197 THR M C 1
ATOM 4917 O O . THR C 1 201 ? -5.714 37.911 19.056 1.00 55.15 197 THR M O 1
ATOM 4921 N N . HIS C 1 202 ? -6.884 36.441 17.835 1.00 55.22 198 HIS M N 1
ATOM 4922 C CA . HIS C 1 202 ? -6.132 36.690 16.622 1.00 54.88 198 HIS M CA 1
ATOM 4923 C C . HIS C 1 202 ? -7.007 37.115 15.465 1.00 55.95 198 HIS M C 1
ATOM 4924 O O . HIS C 1 202 ? -8.159 36.720 15.358 1.00 56.21 198 HIS M O 1
ATOM 4931 N N . LYS C 1 203 ? -6.416 37.933 14.608 1.00 58.63 199 LYS M N 1
ATOM 4932 C CA . LYS C 1 203 ? -7.019 38.467 13.387 1.00 60.38 199 LYS M CA 1
ATOM 4933 C C . LYS C 1 203 ? -7.870 37.405 12.665 1.00 60.57 199 LYS M C 1
ATOM 4934 O O . LYS C 1 203 ? -8.858 37.740 12.007 1.00 59.81 199 LYS M O 1
ATOM 4940 N N . THR C 1 204 ? -7.491 36.132 12.801 1.00 59.96 200 THR M N 1
ATOM 4941 C CA . THR C 1 204 ? -8.212 35.043 12.143 1.00 60.93 200 THR M CA 1
ATOM 4942 C C . THR C 1 204 ? -9.549 34.679 12.765 1.00 62.49 200 THR M C 1
ATOM 4943 O O . THR C 1 204 ? -10.088 33.606 12.486 1.00 63.49 200 THR M O 1
ATOM 4947 N N . SER C 1 205 ? -10.081 35.559 13.609 1.00 63.86 201 SER M N 1
ATOM 4948 C CA . SER C 1 205 ? -11.379 35.332 14.244 1.00 64.66 201 SER M CA 1
ATOM 4949 C C . SER C 1 205 ? -11.692 36.376 15.303 1.00 66.17 201 SER M C 1
ATOM 4950 O O . SER C 1 205 ? -10.784 36.916 15.934 1.00 67.47 201 SER M O 1
ATOM 4953 N N . THR C 1 206 ? -12.981 36.659 15.489 1.00 67.37 202 THR M N 1
ATOM 4954 C CA . THR C 1 206 ? -13.420 37.623 16.500 1.00 68.28 202 THR M CA 1
ATOM 4955 C C . THR C 1 206 ? -13.647 36.870 17.804 1.00 68.07 202 THR M C 1
ATOM 4956 O O . THR C 1 206 ? -13.607 37.444 18.893 1.00 68.02 202 THR M O 1
ATOM 4960 N N . SER C 1 207 ? -13.884 35.571 17.675 1.00 67.91 203 SER M N 1
ATOM 4961 C CA . SER C 1 207 ? -14.100 34.717 18.829 1.00 66.53 203 SER M CA 1
ATOM 4962 C C . SER C 1 207 ? -12.731 34.248 19.318 1.00 64.26 203 SER M C 1
ATOM 4963 O O . SER C 1 207 ? -11.964 33.645 18.567 1.00 63.70 203 SER M O 1
ATOM 4966 N N . PRO C 1 208 ? -12.402 34.545 20.582 1.00 62.03 204 PRO M N 1
ATOM 4967 C CA . PRO C 1 208 ? -11.121 34.153 21.170 1.00 60.68 204 PRO M CA 1
ATOM 4968 C C . PRO C 1 208 ? -10.970 32.648 21.276 1.00 59.49 204 PRO M C 1
ATOM 4969 O O . PRO C 1 208 ? -11.938 31.944 21.543 1.00 59.21 204 PRO M O 1
ATOM 4973 N N . ILE C 1 209 ? -9.759 32.157 21.047 1.00 58.72 205 ILE M N 1
ATOM 4974 C CA . ILE C 1 209 ? -9.496 30.736 21.174 1.00 59.34 205 ILE M CA 1
ATOM 4975 C C . ILE C 1 209 ? -9.064 30.564 22.616 1.00 60.79 205 ILE M C 1
ATOM 4976 O O . ILE C 1 209 ? -8.106 31.187 23.065 1.00 61.16 205 ILE M O 1
ATOM 4981 N N . VAL C 1 210 ? -9.785 29.738 23.360 1.00 62.15 206 VAL M N 1
ATOM 4982 C CA . VAL C 1 210 ? -9.439 29.549 24.754 1.00 62.86 206 VAL M CA 1
ATOM 4983 C C . VAL C 1 210 ? -9.128 28.103 25.081 1.00 63.37 206 VAL M C 1
ATOM 4984 O O . VAL C 1 210 ? -9.708 27.173 24.512 1.00 63.52 206 VAL M O 1
ATOM 4988 N N . LYS C 1 211 ? -8.185 27.930 25.997 1.00 62.97 207 LYS M N 1
ATOM 4989 C CA . LYS C 1 211 ? -7.779 26.618 26.451 1.00 62.58 207 LYS M CA 1
ATOM 4990 C C . LYS C 1 211 ? -7.637 26.770 27.957 1.00 62.72 207 LYS M C 1
ATOM 4991 O O . LYS C 1 211 ? -7.235 27.828 28.432 1.00 62.99 207 LYS M O 1
ATOM 4997 N N . SER C 1 212 ? -7.987 25.735 28.713 1.00 63.20 208 SER M N 1
ATOM 4998 C CA . SER C 1 212 ? -7.870 25.806 30.166 1.00 63.10 208 SER M CA 1
ATOM 4999 C C . SER C 1 212 ? -7.778 24.449 30.840 1.00 62.86 208 SER M C 1
ATOM 5000 O O . SER C 1 212 ? -7.738 23.409 30.177 1.00 61.02 208 SER M O 1
ATOM 5003 N N . PHE C 1 213 ? -7.721 24.475 32.167 1.00 64.25 209 PHE M N 1
ATOM 5004 C CA . PHE C 1 213 ? -7.645 23.258 32.960 1.00 66.45 209 PHE M CA 1
ATOM 5005 C C . PHE C 1 213 ? -7.980 23.563 34.404 1.00 67.14 209 PHE M C 1
ATOM 5006 O O . PHE C 1 213 ? -7.844 24.698 34.856 1.00 66.77 209 PHE M O 1
ATOM 5014 N N . ASN C 1 214 ? -8.429 22.540 35.120 1.00 69.16 210 ASN M N 1
ATOM 5015 C CA . ASN C 1 214 ? -8.781 22.681 36.522 1.00 71.02 210 ASN M CA 1
ATOM 5016 C C . ASN C 1 214 ? -7.720 21.999 37.366 1.00 72.96 210 ASN M C 1
ATOM 5017 O O . ASN C 1 214 ? -7.363 20.846 37.126 1.00 72.66 210 ASN M O 1
ATOM 5022 N N . ARG C 1 215 ? -7.215 22.721 38.354 1.00 75.55 211 ARG M N 1
ATOM 5023 C CA . ARG C 1 215 ? -6.175 22.193 39.220 1.00 79.17 211 ARG M CA 1
ATOM 5024 C C . ARG C 1 215 ? -6.530 20.851 39.849 1.00 80.95 211 ARG M C 1
ATOM 5025 O O . ARG C 1 215 ? -5.669 19.992 40.012 1.00 80.85 211 ARG M O 1
ATOM 5033 N N . ASN C 1 216 ? -7.794 20.670 40.212 1.00 83.63 212 ASN M N 1
ATOM 5034 C CA . ASN C 1 216 ? -8.222 19.422 40.835 1.00 86.46 212 ASN M CA 1
ATOM 5035 C C . ASN C 1 216 ? -8.620 18.353 39.830 1.00 88.62 212 ASN M C 1
ATOM 5036 O O . ASN C 1 216 ? -8.366 17.168 40.049 1.00 88.80 212 ASN M O 1
ATOM 5041 N N . GLU C 1 217 ? -9.248 18.762 38.734 1.00 91.08 213 GLU M N 1
ATOM 5042 C CA . GLU C 1 217 ? -9.653 17.804 37.712 1.00 94.23 213 GLU M CA 1
ATOM 5043 C C . GLU C 1 217 ? -8.422 17.219 37.031 1.00 95.63 213 GLU M C 1
ATOM 5044 O O . GLU C 1 217 ? -7.430 17.918 36.818 1.00 96.59 213 GLU M O 1
ATOM 5050 N N . CYS C 1 218 ? -8.494 15.931 36.701 1.00 97.11 214 CYS M N 1
ATOM 5051 C CA . CYS C 1 218 ? -7.390 15.218 36.060 1.00 98.59 214 CYS M CA 1
ATOM 5052 C C . CYS C 1 218 ? -6.092 15.375 36.863 1.00 99.88 214 CYS M C 1
ATOM 5053 O O . CYS C 1 218 ? -5.091 15.872 36.295 1.00 100.51 214 CYS M O 1
ATOM 5057 N N . GLU D 2 1 ? 37.060 22.352 2.790 1.00 50.61 1 GLU I N 1
ATOM 5058 C CA . GLU D 2 1 ? 35.811 23.069 3.202 1.00 52.18 1 GLU I CA 1
ATOM 5059 C C . GLU D 2 1 ? 36.103 23.973 4.405 1.00 50.33 1 GLU I C 1
ATOM 5060 O O . GLU D 2 1 ? 36.486 23.497 5.483 1.00 49.30 1 GLU I O 1
ATOM 5066 N N . VAL D 2 2 ? 35.917 25.278 4.195 1.00 47.35 2 VAL I N 1
ATOM 5067 C CA . VAL D 2 2 ? 36.181 26.308 5.199 1.00 42.57 2 VAL I CA 1
ATOM 5068 C C . VAL D 2 2 ? 35.355 26.257 6.472 1.00 39.95 2 VAL I C 1
ATOM 5069 O O . VAL D 2 2 ? 34.135 26.204 6.428 1.00 37.88 2 VAL I O 1
ATOM 5073 N N . HIS D 2 3 ? 36.052 26.298 7.603 1.00 38.78 3 HIS I N 1
ATOM 5074 C CA . HIS D 2 3 ? 35.422 26.279 8.914 1.00 39.13 3 HIS I CA 1
ATOM 5075 C C . HIS D 2 3 ? 36.158 27.168 9.922 1.00 39.22 3 HIS I C 1
ATOM 5076 O O . HIS D 2 3 ? 37.400 27.186 9.993 1.00 36.74 3 HIS I O 1
ATOM 5083 N N . LEU D 2 4 ? 35.365 27.910 10.691 1.00 38.77 4 LEU I N 1
ATOM 5084 C CA . LEU D 2 4 ? 35.867 28.798 11.729 1.00 37.45 4 LEU I CA 1
ATOM 5085 C C . LEU D 2 4 ? 35.016 28.524 12.960 1.00 38.06 4 LEU I C 1
ATOM 5086 O O . LEU D 2 4 ? 33.829 28.820 12.976 1.00 37.48 4 LEU I O 1
ATOM 5091 N N . VAL D 2 5 ? 35.618 27.943 13.987 1.00 40.27 5 VAL I N 1
ATOM 5092 C CA . VAL D 2 5 ? 34.871 27.615 15.192 1.00 42.93 5 VAL I CA 1
ATOM 5093 C C . VAL D 2 5 ? 35.361 28.460 16.348 1.00 44.11 5 VAL I C 1
ATOM 5094 O O . VAL D 2 5 ? 36.556 28.516 16.619 1.00 45.85 5 VAL I O 1
ATOM 5098 N N . GLU D 2 6 ? 34.437 29.115 17.034 1.00 44.49 6 GLU I N 1
ATOM 5099 C CA . GLU D 2 6 ? 34.806 29.984 18.144 1.00 45.97 6 GLU I CA 1
ATOM 5100 C C . GLU D 2 6 ? 34.630 29.314 19.493 1.00 47.41 6 GLU I C 1
ATOM 5101 O O . GLU D 2 6 ? 33.991 28.261 19.593 1.00 47.22 6 GLU I O 1
ATOM 5107 N N . SER D 2 7 ? 35.196 29.941 20.524 1.00 47.50 7 SER I N 1
ATOM 5108 C CA . SER D 2 7 ? 35.114 29.436 21.887 1.00 48.21 7 SER I CA 1
ATOM 5109 C C . SER D 2 7 ? 35.649 30.465 22.872 1.00 49.33 7 SER I C 1
ATOM 5110 O O . 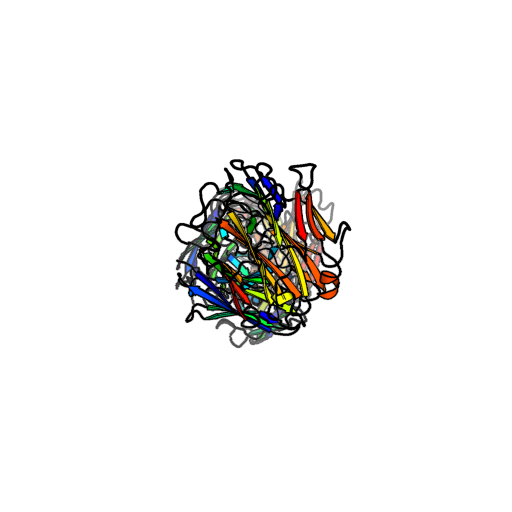SER D 2 7 ? 36.352 31.399 22.487 1.00 49.69 7 SER I O 1
ATOM 5113 N N . GLY D 2 8 ? 35.316 30.286 24.147 1.00 50.49 8 GLY I N 1
ATOM 5114 C CA . GLY D 2 8 ? 35.777 31.209 25.164 1.00 51.88 8 GLY I CA 1
ATOM 5115 C C . GLY D 2 8 ? 34.707 32.171 25.639 1.00 53.61 8 GLY I C 1
ATOM 5116 O O . GLY D 2 8 ? 34.963 32.999 26.507 1.00 54.87 8 GLY I O 1
ATOM 5117 N N . GLY D 2 9 ? 33.510 32.081 25.071 1.00 55.17 9 GLY I N 1
ATOM 5118 C CA . GLY D 2 9 ? 32.434 32.960 25.496 1.00 56.50 9 GLY I CA 1
ATOM 5119 C C . GLY D 2 9 ? 32.073 32.687 26.945 1.00 57.77 9 GLY I C 1
ATOM 5120 O O . GLY D 2 9 ? 32.156 31.545 27.406 1.00 55.56 9 GLY I O 1
ATOM 5121 N N . ASP D 2 10 ? 31.664 33.721 27.673 1.00 60.29 10 ASP I N 1
ATOM 5122 C CA . ASP D 2 10 ? 31.330 33.537 29.078 1.00 62.70 10 ASP I CA 1
ATOM 5123 C C . ASP D 2 10 ? 30.824 34.821 29.709 1.00 63.37 10 ASP I C 1
ATOM 5124 O O . ASP D 2 10 ? 30.737 35.855 29.050 1.00 63.71 10 ASP I O 1
ATOM 5129 N N . LEU D 2 11 ? 30.474 34.728 30.990 1.00 65.03 11 LEU I N 1
ATOM 5130 C CA . LEU D 2 11 ? 29.987 35.861 31.775 1.00 65.69 11 LEU I CA 1
ATOM 5131 C C . LEU D 2 11 ? 31.219 36.469 32.427 1.00 65.34 11 LEU I C 1
ATOM 5132 O O . LEU D 2 11 ? 32.140 35.748 32.828 1.00 63.52 11 LEU I O 1
ATOM 5137 N N . VAL D 2 12 ? 31.231 37.792 32.530 1.00 65.52 12 VAL I N 1
ATOM 5138 C CA . VAL D 2 12 ? 32.341 38.499 33.144 1.00 65.21 12 VAL I CA 1
ATOM 5139 C C . VAL D 2 12 ? 31.836 39.739 33.863 1.00 64.71 12 VAL I C 1
ATOM 5140 O O . VAL D 2 12 ? 30.981 40.459 33.345 1.00 62.86 12 VAL I O 1
ATOM 5144 N N . LYS D 2 13 ? 32.356 39.976 35.065 1.00 65.77 13 LYS I N 1
ATOM 5145 C CA . LYS D 2 13 ? 31.972 41.157 35.834 1.00 66.15 13 LYS I CA 1
ATOM 5146 C C . LYS D 2 13 ? 32.729 42.344 35.255 1.00 64.09 13 LYS I C 1
ATOM 5147 O O . LYS D 2 13 ? 33.830 42.183 34.718 1.00 64.12 13 LYS I O 1
ATOM 5153 N N . PRO D 2 14 ? 32.146 43.548 35.341 1.00 61.62 14 PRO I N 1
ATOM 5154 C CA . PRO D 2 14 ? 32.811 44.735 34.807 1.00 61.02 14 PRO I CA 1
ATOM 5155 C C . PRO D 2 14 ? 34.281 44.808 35.213 1.00 60.49 14 PRO I C 1
ATOM 5156 O O . PRO D 2 14 ? 34.658 44.344 36.296 1.00 59.38 14 PRO I O 1
ATOM 5160 N N . GLY D 2 15 ? 35.105 45.372 34.331 1.00 58.85 15 GLY I N 1
ATOM 5161 C CA . GLY D 2 15 ? 36.520 45.507 34.622 1.00 57.20 15 GLY I CA 1
ATOM 5162 C C . GLY D 2 15 ? 37.287 44.206 34.529 1.00 56.33 15 GLY I C 1
ATOM 5163 O O . GLY D 2 15 ? 38.474 44.144 34.845 1.00 57.14 15 GLY I O 1
ATOM 5164 N N . GLY D 2 16 ? 36.615 43.149 34.101 1.00 55.41 16 GLY I N 1
ATOM 5165 C CA . GLY D 2 16 ? 37.301 41.882 33.965 1.00 54.08 16 GLY I CA 1
ATOM 5166 C C . GLY D 2 16 ? 37.914 41.736 32.581 1.00 54.25 16 GLY I C 1
ATOM 5167 O O . GLY D 2 16 ? 38.012 42.695 31.812 1.00 53.80 16 GLY I O 1
ATOM 5168 N N . SER D 2 17 ? 38.325 40.522 32.255 1.00 54.43 17 SER I N 1
ATOM 5169 C CA . SER D 2 17 ? 38.921 40.260 30.960 1.00 56.13 17 SER I CA 1
ATOM 5170 C C . SER D 2 17 ? 38.565 38.855 30.449 1.00 57.57 17 SER I C 1
ATOM 5171 O O . SER D 2 17 ? 38.252 37.943 31.228 1.00 57.64 17 SER I O 1
ATOM 5174 N N . LEU D 2 18 ? 38.608 38.691 29.132 1.00 56.92 18 LEU I N 1
ATOM 5175 C CA . LEU D 2 18 ? 38.291 37.414 28.514 1.00 56.15 18 LEU I CA 1
ATOM 5176 C C . LEU D 2 18 ? 39.116 37.253 27.253 1.00 55.46 18 LEU I C 1
ATOM 5177 O O . LEU D 2 18 ? 39.456 38.231 26.600 1.00 56.84 18 LEU I O 1
ATOM 5182 N N . LYS D 2 19 ? 39.438 36.017 26.909 1.00 54.40 19 LYS I N 1
ATOM 5183 C CA . LYS D 2 19 ? 40.199 35.767 25.705 1.00 53.88 19 LYS I CA 1
ATOM 5184 C C . LYS D 2 19 ? 39.412 34.817 24.805 1.00 52.76 19 LYS I C 1
ATOM 5185 O O . LYS D 2 19 ? 39.226 33.636 25.128 1.00 52.42 19 LYS I O 1
ATOM 5191 N N . LEU D 2 20 ? 38.923 35.350 23.689 1.00 49.67 20 LEU I N 1
ATOM 5192 C CA . LEU D 2 20 ? 38.184 34.545 22.739 1.00 47.51 20 LEU I CA 1
ATOM 5193 C C . LEU D 2 20 ? 39.161 33.904 21.762 1.00 47.74 20 LEU I C 1
ATOM 5194 O O . LEU D 2 20 ? 40.162 34.514 21.371 1.00 47.96 20 LEU I O 1
ATOM 5199 N N . SER D 2 21 ? 38.881 32.665 21.382 1.00 46.70 21 SER I N 1
ATOM 5200 C CA . SER D 2 21 ? 39.727 31.972 20.422 1.00 46.63 21 SER I CA 1
ATOM 5201 C C . SER D 2 21 ? 38.834 31.589 19.240 1.00 44.86 21 SER I C 1
ATOM 5202 O O . SER D 2 21 ? 37.614 31.492 19.383 1.00 44.79 21 SER I O 1
ATOM 5205 N N . CYS D 2 22 ? 39.438 31.374 18.077 1.00 42.40 22 CYS I N 1
ATOM 5206 C CA . CYS D 2 22 ? 38.681 31.033 16.867 1.00 40.18 22 CYS I CA 1
ATOM 5207 C C . CYS D 2 22 ? 39.484 30.036 16.036 1.00 38.08 22 CYS I C 1
ATOM 5208 O O . CYS D 2 22 ? 40.493 30.374 15.420 1.00 36.89 22 CYS I O 1
ATOM 5211 N N . ALA D 2 23 ? 39.034 28.789 16.055 1.00 38.11 23 ALA I N 1
ATOM 5212 C CA . ALA D 2 23 ? 39.705 27.716 15.323 1.00 38.71 23 ALA I CA 1
ATOM 5213 C C . ALA D 2 23 ? 39.396 27.799 13.828 1.00 38.00 23 ALA I C 1
ATOM 5214 O O . ALA D 2 23 ? 38.230 27.772 13.417 1.00 37.89 23 ALA I O 1
ATOM 5216 N N . ALA D 2 24 ? 40.449 27.920 13.026 1.00 36.71 24 ALA I N 1
ATOM 5217 C CA . ALA D 2 24 ? 40.306 28.003 11.580 1.00 38.32 24 ALA I CA 1
ATOM 5218 C C . ALA D 2 24 ? 40.723 26.693 10.929 1.00 38.91 24 ALA I C 1
ATOM 5219 O O . ALA D 2 24 ? 41.636 26.015 11.418 1.00 40.21 24 ALA I O 1
ATOM 5221 N N . SER D 2 25 ? 40.056 26.346 9.832 1.00 37.97 25 SER I N 1
ATOM 5222 C CA . SER D 2 25 ? 40.378 25.133 9.086 1.00 38.40 25 SER I CA 1
ATOM 5223 C C . SER D 2 25 ? 39.756 25.115 7.677 1.00 39.01 25 SER I C 1
ATOM 5224 O O . SER D 2 25 ? 38.795 25.850 7.388 1.00 38.44 25 SER I O 1
ATOM 5227 N N . GLY D 2 26 ? 40.315 24.275 6.805 1.00 38.42 26 GLY I N 1
ATOM 5228 C CA . GLY D 2 26 ? 39.819 24.162 5.443 1.00 38.32 26 GLY I CA 1
ATOM 5229 C C . GLY D 2 26 ? 40.395 25.151 4.440 1.00 39.51 26 GLY I C 1
ATOM 5230 O O . GLY D 2 26 ? 39.821 25.337 3.367 1.00 41.21 26 GLY I O 1
ATOM 5231 N N . PHE D 2 27 ? 41.522 25.777 4.776 1.00 37.95 27 PHE I N 1
ATOM 5232 C CA . PHE D 2 27 ? 42.160 26.762 3.905 1.00 36.39 27 PHE I CA 1
ATOM 5233 C C . PHE D 2 27 ? 43.480 27.183 4.546 1.00 35.92 27 PHE I C 1
ATOM 5234 O O . PHE D 2 27 ? 43.656 27.045 5.746 1.00 33.25 27 PHE I O 1
ATOM 5242 N N . THR D 2 28 ? 44.409 27.696 3.752 1.00 38.25 28 THR I N 1
ATOM 5243 C CA . THR D 2 28 ? 45.702 28.110 4.294 1.00 40.42 28 THR I CA 1
ATOM 5244 C C . THR D 2 28 ? 45.607 29.389 5.107 1.00 39.85 28 THR I C 1
ATOM 5245 O O . THR D 2 28 ? 45.850 30.481 4.604 1.00 39.44 28 THR I O 1
ATOM 5249 N N . PHE D 2 29 ? 45.250 29.221 6.374 1.00 40.91 29 PHE I N 1
ATOM 5250 C CA . PHE D 2 29 ? 45.093 30.306 7.337 1.00 41.72 29 PHE I CA 1
ATOM 5251 C C . PHE D 2 29 ? 46.064 31.487 7.180 1.00 41.97 29 PHE I C 1
ATOM 5252 O O . PHE D 2 29 ? 45.648 32.639 7.091 1.00 42.14 29 PHE I O 1
ATOM 5260 N N . SER D 2 30 ? 47.358 31.212 7.145 1.00 40.87 30 SER I N 1
ATOM 5261 C CA . SER D 2 30 ? 48.334 32.281 7.035 1.00 41.11 30 SER I CA 1
ATOM 5262 C C . SER D 2 30 ? 48.152 33.168 5.812 1.00 41.22 30 SER I C 1
ATOM 5263 O O . SER D 2 30 ? 48.678 34.282 5.750 1.00 42.72 30 SER I O 1
ATOM 5266 N N . HIS D 2 31 ? 47.419 32.676 4.830 1.00 40.18 31 HIS I N 1
ATOM 5267 C CA . HIS D 2 31 ? 47.203 33.436 3.609 1.00 39.91 31 HIS I CA 1
ATOM 5268 C C . HIS D 2 31 ? 46.163 34.553 3.744 1.00 39.62 31 HIS I C 1
ATOM 5269 O O . HIS D 2 31 ? 45.968 35.328 2.817 1.00 40.33 31 HIS I O 1
ATOM 5276 N N . TYR D 2 32 ? 45.492 34.653 4.883 1.00 37.39 32 TYR I N 1
ATOM 5277 C CA . TYR D 2 32 ? 44.470 35.678 5.001 1.00 36.80 32 TYR I CA 1
ATOM 5278 C C . TYR D 2 32 ? 44.600 36.612 6.176 1.00 37.03 32 TYR I C 1
ATOM 5279 O O . TYR D 2 32 ? 45.450 36.443 7.048 1.00 37.74 32 TYR I O 1
ATOM 5288 N N . GLY D 2 33 ? 43.730 37.613 6.177 1.00 37.35 33 GLY I N 1
ATOM 5289 C CA . GLY D 2 33 ? 43.692 38.572 7.258 1.00 35.98 33 GLY I CA 1
ATOM 5290 C C . GLY D 2 33 ? 42.486 38.139 8.050 1.00 35.66 33 GLY I C 1
ATOM 5291 O O . GLY D 2 33 ? 41.572 37.534 7.503 1.00 36.60 33 GLY I O 1
ATOM 5292 N N . MET D 2 34 ? 42.469 38.429 9.336 1.00 34.78 34 MET I N 1
ATOM 5293 C CA . MET D 2 34 ? 41.342 38.030 10.159 1.00 32.86 34 MET I CA 1
ATOM 5294 C C . MET D 2 34 ? 40.769 39.250 10.859 1.00 31.84 34 MET I C 1
ATOM 5295 O O . MET D 2 34 ? 41.433 40.274 11.001 1.00 30.55 34 MET I O 1
ATOM 5300 N N . SER D 2 35 ? 39.525 39.140 11.293 1.00 32.18 35 SER I N 1
ATOM 5301 C CA . SER D 2 35 ? 38.884 40.245 11.994 1.00 31.61 35 SER I CA 1
ATOM 5302 C C . SER D 2 35 ? 37.939 39.712 13.062 1.00 32.14 35 SER I C 1
ATOM 5303 O O . SER D 2 35 ? 37.549 38.540 13.052 1.00 32.65 35 SER I O 1
ATOM 5306 N N . TRP D 2 36 ? 37.601 40.569 14.009 1.00 31.49 36 TRP I N 1
ATOM 5307 C CA . TRP D 2 36 ? 36.651 40.191 15.024 1.00 30.86 36 TRP I CA 1
ATOM 5308 C C . TRP D 2 36 ? 35.579 41.235 14.836 1.00 33.08 36 TRP I C 1
ATOM 5309 O O . TRP D 2 36 ? 35.872 42.427 14.669 1.00 35.64 36 TRP I O 1
ATOM 5320 N N . VAL D 2 37 ? 34.339 40.781 14.802 1.00 33.04 37 VAL I N 1
ATOM 5321 C CA . VAL D 2 37 ? 33.212 41.680 14.641 1.00 34.29 37 VAL I CA 1
ATOM 5322 C C . VAL D 2 37 ? 32.130 41.211 15.604 1.00 37.24 37 VAL I C 1
ATOM 5323 O O . VAL D 2 37 ? 31.783 40.033 15.634 1.00 37.47 37 VAL I O 1
ATOM 5327 N N . ARG D 2 38 ? 31.611 42.127 16.410 1.00 39.76 38 ARG I N 1
ATOM 5328 C CA . ARG D 2 38 ? 30.586 41.761 17.367 1.00 41.58 38 ARG I CA 1
ATOM 5329 C C . ARG D 2 38 ? 29.246 42.327 16.956 1.00 42.47 38 ARG I C 1
ATOM 5330 O O . ARG D 2 38 ? 29.177 43.311 16.227 1.00 42.41 38 ARG I O 1
ATOM 5338 N N . GLN D 2 39 ? 28.182 41.679 17.414 1.00 44.06 39 GLN I N 1
ATOM 5339 C CA . GLN D 2 39 ? 26.831 42.122 17.107 1.00 46.88 39 GLN I CA 1
ATOM 5340 C C . GLN D 2 39 ? 26.030 42.206 18.391 1.00 48.48 39 GLN I C 1
ATOM 5341 O O . GLN D 2 39 ? 26.062 41.301 19.219 1.00 50.47 39 GLN I O 1
ATOM 5347 N N . THR D 2 40 ? 25.318 43.305 18.558 1.00 50.05 40 THR I N 1
ATOM 5348 C CA . THR D 2 40 ? 24.520 43.511 19.750 1.00 53.09 40 THR I CA 1
ATOM 5349 C C . THR D 2 40 ? 23.061 43.157 19.477 1.00 54.56 40 THR I C 1
ATOM 5350 O O . THR D 2 40 ? 22.673 42.928 18.333 1.00 53.43 40 THR I O 1
ATOM 5354 N N . PRO D 2 41 ? 22.233 43.096 20.528 1.00 56.16 41 PRO I N 1
ATOM 5355 C CA . PRO D 2 41 ? 20.818 42.764 20.352 1.00 56.77 41 PRO I CA 1
ATOM 5356 C C . PRO D 2 41 ? 20.088 43.622 19.323 1.00 57.41 41 PRO I C 1
ATOM 5357 O O . PRO D 2 41 ? 19.085 43.193 18.767 1.00 57.01 41 PRO I O 1
ATOM 5361 N N . ASP D 2 42 ? 20.580 44.830 19.063 1.00 58.46 42 ASP I N 1
ATOM 5362 C CA . ASP D 2 42 ? 19.926 45.692 18.085 1.00 58.03 42 ASP I CA 1
ATOM 5363 C C . ASP D 2 42 ? 20.344 45.335 16.654 1.00 58.31 42 ASP I C 1
ATOM 5364 O O . ASP D 2 42 ? 20.068 46.073 15.703 1.00 57.64 42 ASP I O 1
ATOM 5369 N N . LYS D 2 43 ? 21.018 44.191 16.523 1.00 58.08 43 LYS I N 1
ATOM 5370 C CA . LYS D 2 43 ? 21.466 43.647 15.240 1.00 57.05 43 LYS I CA 1
ATOM 5371 C C . LYS D 2 43 ? 22.622 44.344 14.535 1.00 56.66 43 LYS I C 1
ATOM 5372 O O . LYS D 2 43 ? 23.218 43.776 13.627 1.00 56.00 43 LYS I O 1
ATOM 5378 N N . ARG D 2 44 ? 22.948 45.567 14.928 1.00 57.66 44 ARG I N 1
ATOM 5379 C CA . ARG D 2 44 ? 24.049 46.278 14.274 1.00 57.41 44 ARG I CA 1
ATOM 5380 C C . ARG D 2 44 ? 25.403 45.585 14.417 1.00 54.04 44 ARG I C 1
ATOM 5381 O O . ARG D 2 44 ? 25.822 45.225 15.518 1.00 53.74 44 ARG I O 1
ATOM 5389 N N . LEU D 2 45 ? 26.078 45.399 13.289 1.00 49.90 45 LEU I N 1
ATOM 5390 C CA . LEU D 2 45 ? 27.387 44.754 13.265 1.00 47.68 45 LEU I CA 1
ATOM 5391 C C . LEU D 2 45 ? 28.471 45.785 13.487 1.00 47.58 45 LEU I C 1
ATOM 5392 O O . LEU D 2 45 ? 28.461 46.830 12.838 1.00 49.27 45 LEU I O 1
ATOM 5397 N N . GLU D 2 46 ? 29.416 45.496 14.375 1.00 45.25 46 GLU I N 1
ATOM 5398 C CA . GLU D 2 46 ? 30.484 46.451 14.651 1.00 45.69 46 GLU I CA 1
ATOM 5399 C C . GLU D 2 46 ? 31.867 45.827 14.621 1.00 43.53 46 GLU I C 1
ATOM 5400 O O . GLU D 2 46 ? 32.195 44.997 15.476 1.00 43.32 46 GLU I O 1
ATOM 5406 N N . TRP D 2 47 ? 32.669 46.233 13.638 1.00 39.55 47 TRP I N 1
ATOM 5407 C CA . TRP D 2 47 ? 34.024 45.734 13.501 1.00 36.60 47 TRP I CA 1
ATOM 5408 C C . TRP D 2 47 ? 34.787 46.131 14.761 1.00 35.35 47 TRP I C 1
ATOM 5409 O O . TRP D 2 47 ? 34.764 47.286 15.187 1.00 33.55 47 TRP I O 1
ATOM 5420 N N . VAL D 2 48 ? 35.479 45.174 15.356 1.00 34.19 48 VAL I N 1
ATOM 5421 C CA . VAL D 2 48 ? 36.191 45.468 16.583 1.00 35.47 48 VAL I CA 1
ATOM 5422 C C . VAL D 2 48 ? 37.709 45.393 16.481 1.00 35.59 48 VAL I C 1
ATOM 5423 O O . VAL D 2 48 ? 38.409 46.029 17.275 1.00 32.92 48 VAL I O 1
ATOM 5427 N N . ALA D 2 49 ? 38.208 44.646 15.489 1.00 34.80 49 ALA I N 1
ATOM 5428 C CA . ALA D 2 49 ? 39.651 44.494 15.286 1.00 34.02 49 ALA I CA 1
ATOM 5429 C C . ALA D 2 49 ? 40.008 43.597 14.110 1.00 32.55 49 ALA I C 1
ATOM 5430 O O . ALA D 2 49 ? 39.380 42.564 13.935 1.00 34.89 49 ALA I O 1
ATOM 5432 N N . THR D 2 50 ? 40.975 43.993 13.283 1.00 30.28 50 THR I N 1
ATOM 5433 C CA . THR D 2 50 ? 41.412 43.096 12.206 1.00 30.54 50 THR I CA 1
ATOM 5434 C C . THR D 2 50 ? 42.934 42.921 12.331 1.00 30.15 50 THR I C 1
ATOM 5435 O O . THR D 2 50 ? 43.603 43.749 12.949 1.00 28.44 50 THR I O 1
ATOM 5439 N N . ILE D 2 51 ? 43.467 41.845 11.750 1.00 28.88 51 ILE I N 1
ATOM 5440 C CA . ILE D 2 51 ? 44.905 41.574 11.766 1.00 27.69 51 ILE I CA 1
ATOM 5441 C C . ILE D 2 51 ? 45.303 41.092 10.362 1.00 29.12 51 ILE I C 1
ATOM 5442 O O . ILE D 2 51 ? 44.577 40.291 9.762 1.00 28.09 51 ILE I O 1
ATOM 5447 N N . GLY D 2 52 ? 46.438 41.578 9.848 1.00 28.20 52 GLY I N 1
ATOM 5448 C CA . GLY D 2 52 ? 46.896 41.209 8.511 1.00 30.50 52 GLY I CA 1
ATOM 5449 C C . GLY D 2 52 ? 47.447 39.796 8.298 1.00 31.94 52 GLY I C 1
ATOM 5450 O O . GLY D 2 52 ? 47.904 39.145 9.241 1.00 31.16 52 GLY I O 1
ATOM 5451 N N . SER D 2 53 A 47.426 39.335 7.045 1.00 32.50 52 SER I N 1
ATOM 5452 C CA . SER D 2 53 A 47.900 37.997 6.698 1.00 34.18 52 SER I CA 1
ATOM 5453 C C . SER D 2 53 A 49.319 37.768 7.197 1.00 37.58 52 SER I C 1
ATOM 5454 O O . SER D 2 53 A 49.675 36.660 7.596 1.00 39.91 52 SER I O 1
ATOM 5457 N N . ARG D 2 54 ? 50.145 38.800 7.175 1.00 40.67 53 ARG I N 1
ATOM 5458 C CA . ARG D 2 54 ? 51.490 38.614 7.676 1.00 43.66 53 ARG I CA 1
ATOM 5459 C C . ARG D 2 54 ? 51.401 38.484 9.188 1.00 45.70 53 ARG I C 1
ATOM 5460 O O . ARG D 2 54 ? 52.056 37.622 9.763 1.00 49.96 53 ARG I O 1
ATOM 5468 N N . GLY D 2 55 ? 50.589 39.322 9.834 1.00 44.75 54 GLY I N 1
ATOM 5469 C CA . GLY D 2 55 ? 50.435 39.216 11.277 1.00 44.48 54 GLY I CA 1
ATOM 5470 C C . GLY D 2 55 ? 51.032 40.271 12.197 1.00 44.55 54 GLY I C 1
ATOM 5471 O O . GLY D 2 55 ? 51.032 40.088 13.420 1.00 43.85 54 GLY I O 1
ATOM 5472 N N . THR D 2 56 ? 51.546 41.363 11.634 1.00 44.41 55 THR I N 1
ATOM 5473 C CA . THR D 2 56 ? 52.122 42.439 12.443 1.00 43.11 55 THR I CA 1
ATOM 5474 C C . THR D 2 56 ? 51.213 43.657 12.451 1.00 43.85 55 THR I C 1
ATOM 5475 O O . THR D 2 56 ? 51.218 44.450 13.399 1.00 44.81 55 THR I O 1
ATOM 5479 N N . TYR D 2 57 ? 50.432 43.805 11.387 1.00 43.26 56 TYR I N 1
ATOM 5480 C CA . TYR D 2 57 ? 49.509 44.925 11.292 1.00 42.90 56 TYR I CA 1
ATOM 5481 C C . TYR D 2 57 ? 48.215 44.583 12.018 1.00 43.65 56 TYR I C 1
ATOM 5482 O O . TYR D 2 57 ? 47.543 43.605 11.682 1.00 45.65 56 TYR I O 1
ATOM 5491 N N . THR D 2 58 ? 47.880 45.376 13.026 1.00 41.83 57 THR I N 1
ATOM 5492 C CA . THR D 2 58 ? 46.653 45.166 13.765 1.00 41.22 57 THR I CA 1
ATOM 5493 C C . THR D 2 58 ? 45.935 46.512 13.731 1.00 42.21 57 THR I C 1
ATOM 5494 O O . THR D 2 58 ? 46.576 47.562 13.659 1.00 43.97 57 THR I O 1
ATOM 5498 N N . HIS D 2 59 ? 44.609 46.491 13.753 1.00 41.43 58 HIS I N 1
ATOM 5499 C CA . HIS D 2 59 ? 43.842 47.731 13.688 1.00 41.56 58 HIS I CA 1
ATOM 5500 C C . HIS D 2 59 ? 42.544 47.550 14.469 1.00 41.24 58 HIS I C 1
ATOM 5501 O O . HIS D 2 59 ? 41.868 46.531 14.335 1.00 43.64 58 HIS I O 1
ATOM 5508 N N . TYR D 2 60 ? 42.205 48.529 15.298 1.00 40.39 59 TYR I N 1
ATOM 5509 C CA . TYR D 2 60 ? 40.978 48.465 16.079 1.00 38.33 59 TYR I CA 1
ATOM 5510 C C . TYR D 2 60 ? 40.308 49.829 16.002 1.00 39.55 59 TYR I C 1
ATOM 5511 O O . TYR D 2 60 ? 40.951 50.816 15.669 1.00 39.89 59 TYR I O 1
ATOM 5520 N N . PRO D 2 61 ? 38.993 49.896 16.258 1.00 40.60 60 PRO I N 1
ATOM 5521 C CA . PRO D 2 61 ? 38.359 51.210 16.199 1.00 41.53 60 PRO I CA 1
ATOM 5522 C C . PRO D 2 61 ? 38.586 51.884 17.557 1.00 44.56 60 PRO I C 1
ATOM 5523 O O . PRO D 2 61 ? 39.096 51.257 18.508 1.00 41.74 60 PRO I O 1
ATOM 5527 N N . ASP D 2 62 ? 38.213 53.154 17.658 1.00 47.62 61 ASP I N 1
ATOM 5528 C CA . ASP D 2 62 ? 38.435 53.868 18.909 1.00 49.92 61 ASP I CA 1
ATOM 5529 C C . ASP D 2 62 ? 37.670 53.268 20.080 1.00 49.80 61 ASP I C 1
ATOM 5530 O O . ASP D 2 62 ? 38.154 53.285 21.215 1.00 51.03 61 ASP I O 1
ATOM 5535 N N . SER D 2 63 ? 36.493 52.709 19.810 1.00 49.07 62 SER I N 1
ATOM 5536 C CA . SER D 2 63 ? 35.682 52.142 20.882 1.00 49.05 62 SER I CA 1
ATOM 5537 C C . SER D 2 63 ? 36.332 51.032 21.717 1.00 48.08 62 SER I C 1
ATOM 5538 O O . SER D 2 63 ? 35.846 50.735 22.805 1.00 49.65 62 SER I O 1
ATOM 5541 N N . VAL D 2 64 ? 37.418 50.427 21.232 1.00 46.60 63 VAL I N 1
ATOM 5542 C CA . VAL D 2 64 ? 38.092 49.351 21.973 1.00 44.51 63 VAL I CA 1
ATOM 5543 C C . VAL D 2 64 ? 39.604 49.492 22.119 1.00 43.88 63 VAL I C 1
ATOM 5544 O O . VAL D 2 64 ? 40.217 48.782 22.916 1.00 43.23 63 VAL I O 1
ATOM 5548 N N . LYS D 2 65 ? 40.203 50.388 21.342 1.00 43.27 64 LYS I N 1
ATOM 5549 C CA . LYS D 2 65 ? 41.643 50.589 21.379 1.00 43.32 64 LYS I CA 1
ATOM 5550 C C . LYS D 2 65 ? 42.108 50.794 22.796 1.00 43.55 64 LYS I C 1
ATOM 5551 O O . LYS D 2 65 ? 41.552 51.611 23.525 1.00 43.87 64 LYS I O 1
ATOM 5557 N N . GLY D 2 66 ? 43.130 50.037 23.183 1.00 44.06 65 GLY I N 1
ATOM 5558 C CA . GLY D 2 66 ? 43.665 50.121 24.527 1.00 42.76 65 GLY I CA 1
ATOM 5559 C C . GLY D 2 66 ? 43.197 48.963 25.386 1.00 44.28 65 GLY I C 1
ATOM 5560 O O . GLY D 2 66 ? 43.911 48.507 26.272 1.00 44.54 65 GLY I O 1
ATOM 5561 N N . ARG D 2 67 ? 41.994 48.468 25.124 1.00 46.24 66 ARG I N 1
ATOM 5562 C CA . ARG D 2 67 ? 41.457 47.351 25.903 1.00 46.15 66 ARG I CA 1
ATOM 5563 C C . ARG D 2 67 ? 41.594 46.003 25.202 1.00 45.03 66 ARG I C 1
ATOM 5564 O O . ARG D 2 67 ? 41.892 45.000 25.840 1.00 42.15 66 ARG I O 1
ATOM 5572 N N . PHE D 2 68 ? 41.378 45.995 23.887 1.00 47.22 67 PHE I N 1
ATOM 5573 C CA . PHE D 2 68 ? 41.433 44.773 23.075 1.00 49.02 67 PHE I CA 1
ATOM 5574 C C . PHE D 2 68 ? 42.734 44.615 22.299 1.00 50.33 67 PHE I C 1
ATOM 5575 O O . PHE D 2 68 ? 43.411 45.594 21.995 1.00 52.26 67 PHE I O 1
ATOM 5583 N N . THR D 2 69 ? 43.072 43.374 21.973 1.00 50.97 68 THR I N 1
ATOM 5584 C CA . THR D 2 69 ? 44.266 43.076 21.192 1.00 52.31 68 THR I CA 1
ATOM 5585 C C . THR D 2 69 ? 44.073 41.750 20.469 1.00 50.81 68 THR I C 1
ATOM 5586 O O . THR D 2 69 ? 43.818 40.719 21.094 1.00 47.86 68 THR I O 1
ATOM 5590 N N . ILE D 2 70 ? 44.176 41.797 19.145 1.00 49.73 69 ILE I N 1
ATOM 5591 C CA . ILE D 2 70 ? 44.037 40.614 18.313 1.00 48.80 69 ILE I CA 1
ATOM 5592 C C . ILE D 2 70 ? 45.390 39.973 18.098 1.00 47.42 69 ILE I C 1
ATOM 5593 O O . ILE D 2 70 ? 46.410 40.666 17.993 1.00 47.50 69 ILE I O 1
ATOM 5598 N N . SER D 2 71 ? 45.392 38.648 18.028 1.00 44.69 70 SER I N 1
ATOM 5599 C CA . SER D 2 71 ? 46.619 37.894 17.810 1.00 43.28 70 SER I CA 1
ATOM 5600 C C . SER D 2 71 ? 46.307 36.601 17.066 1.00 43.13 70 SER I C 1
ATOM 5601 O O . SER D 2 71 ? 45.165 36.144 17.035 1.00 43.81 70 SER I O 1
ATOM 5604 N N . ARG D 2 72 ? 47.322 36.011 16.455 1.00 43.58 71 ARG I N 1
ATOM 5605 C CA . ARG D 2 72 ? 47.117 34.774 15.720 1.00 43.81 71 ARG I CA 1
ATOM 5606 C C . ARG D 2 72 ? 48.316 33.863 15.839 1.00 44.18 71 ARG I C 1
ATOM 5607 O O . ARG D 2 72 ? 49.451 34.325 15.977 1.00 44.18 71 ARG I O 1
ATOM 5615 N N . ASP D 2 73 ? 48.042 32.566 15.795 1.00 44.08 72 ASP I N 1
ATOM 5616 C CA . ASP D 2 73 ? 49.071 31.542 15.848 1.00 44.99 72 ASP I CA 1
ATOM 5617 C C . ASP D 2 73 ? 48.825 30.700 14.602 1.00 46.45 72 ASP I C 1
ATOM 5618 O O . ASP D 2 73 ? 47.996 29.789 14.598 1.00 44.95 72 ASP I O 1
ATOM 5623 N N . ASN D 2 74 ? 49.536 31.021 13.531 1.00 48.09 73 ASN I N 1
ATOM 5624 C CA . ASN D 2 74 ? 49.344 30.295 12.290 1.00 51.93 73 ASN I CA 1
ATOM 5625 C C . ASN D 2 74 ? 49.721 28.820 12.378 1.00 55.42 73 ASN I C 1
ATOM 5626 O O . ASN D 2 74 ? 49.204 28.000 11.618 1.00 57.19 73 ASN I O 1
ATOM 5631 N N . ASP D 2 75 ? 50.611 28.471 13.299 1.00 57.92 74 ASP I N 1
ATOM 5632 C CA . ASP D 2 75 ? 51.003 27.079 13.433 1.00 59.70 74 ASP I CA 1
ATOM 5633 C C . ASP D 2 75 ? 49.853 26.294 14.041 1.00 59.44 74 ASP I C 1
ATOM 5634 O O . ASP D 2 75 ? 49.713 25.095 13.806 1.00 60.82 74 ASP I O 1
ATOM 5639 N N . LYS D 2 76 ? 49.015 26.979 14.809 1.00 57.62 75 LYS I N 1
ATOM 5640 C CA . LYS D 2 76 ? 47.870 26.329 15.427 1.00 55.75 75 LYS I CA 1
ATOM 5641 C C . LYS D 2 76 ? 46.567 26.726 14.729 1.00 54.13 75 LYS I C 1
ATOM 5642 O O . LYS D 2 76 ? 45.481 26.427 15.208 1.00 54.01 75 LYS I O 1
ATOM 5648 N N . ASN D 2 77 ? 46.687 27.384 13.584 1.00 53.51 76 ASN I N 1
ATOM 5649 C CA . ASN D 2 77 ? 45.522 27.821 12.827 1.00 53.35 76 ASN I CA 1
ATOM 5650 C C . ASN D 2 77 ? 44.496 28.448 13.743 1.00 50.37 76 ASN I C 1
ATOM 5651 O O . ASN D 2 77 ? 43.345 28.022 13.766 1.00 52.68 76 ASN I O 1
ATOM 5656 N N . ALA D 2 78 ? 44.902 29.470 14.485 1.00 46.65 77 ALA I N 1
ATOM 5657 C CA . ALA D 2 78 ? 43.986 30.110 15.412 1.00 42.61 77 ALA I CA 1
ATOM 5658 C C . ALA D 2 78 ? 44.083 31.622 15.542 1.00 40.69 77 ALA I C 1
ATOM 5659 O O . ALA D 2 78 ? 45.162 32.226 15.501 1.00 36.97 77 ALA I O 1
ATOM 5661 N N . LEU D 2 79 ? 42.911 32.215 15.712 1.00 40.49 78 LEU I N 1
ATOM 5662 C CA . LEU D 2 79 ? 42.773 33.643 15.892 1.00 41.06 78 LEU I CA 1
ATOM 5663 C C . LEU D 2 79 ? 42.345 33.874 17.338 1.00 41.29 78 LEU I C 1
ATOM 5664 O O . LEU D 2 79 ? 41.535 33.119 17.890 1.00 39.50 78 LEU I O 1
ATOM 5669 N N . TYR D 2 80 ? 42.898 34.912 17.958 1.00 42.11 79 TYR I N 1
ATOM 5670 C CA . TYR D 2 80 ? 42.569 35.216 19.343 1.00 42.63 79 TYR I CA 1
ATOM 5671 C C . TYR D 2 80 ? 42.175 36.665 19.500 1.00 42.21 79 TYR I C 1
ATOM 5672 O O . TYR D 2 80 ? 42.546 37.496 18.692 1.00 43.19 79 TYR I O 1
ATOM 5681 N N . LEU D 2 81 ? 41.410 36.957 20.542 1.00 43.59 80 LEU I N 1
ATOM 5682 C CA . LEU D 2 81 ? 40.980 38.319 20.831 1.00 44.45 80 LEU I CA 1
ATOM 5683 C C . LEU D 2 81 ? 40.985 38.467 22.348 1.00 46.97 80 LEU I C 1
ATOM 5684 O O . LEU D 2 81 ? 40.123 37.921 23.026 1.00 47.63 80 LEU I O 1
ATOM 5689 N N . GLN D 2 82 ? 41.971 39.186 22.876 1.00 49.83 81 GLN I N 1
ATOM 5690 C CA . GLN D 2 82 ? 42.076 39.413 24.314 1.00 50.40 81 GLN I CA 1
ATOM 5691 C C . GLN D 2 82 ? 41.321 40.684 24.649 1.00 50.20 81 GLN I C 1
ATOM 5692 O O . GLN D 2 82 ? 41.543 41.723 24.037 1.00 49.99 81 GLN I O 1
ATOM 5698 N N . MET D 2 83 ? 40.426 40.597 25.622 1.00 51.39 82 MET I N 1
ATOM 5699 C CA . MET D 2 83 ? 39.630 41.747 26.026 1.00 52.20 82 MET I CA 1
ATOM 5700 C C . MET D 2 83 ? 39.896 42.060 27.490 1.00 53.08 82 MET I C 1
ATOM 5701 O O . MET D 2 83 ? 39.900 41.158 28.334 1.00 53.37 82 MET I O 1
ATOM 5706 N N . ASN D 2 84 A 40.132 43.338 27.776 1.00 53.44 82 ASN I N 1
ATOM 5707 C CA . ASN D 2 84 A 40.415 43.809 29.130 1.00 53.50 82 ASN I CA 1
ATOM 5708 C C . ASN D 2 84 A 39.520 44.987 29.482 1.00 54.86 82 ASN I C 1
ATOM 5709 O O . ASN D 2 84 A 38.983 45.659 28.596 1.00 55.14 82 ASN I O 1
ATOM 5714 N N . SER D 2 85 B 39.367 45.240 30.779 1.00 55.35 82 SER I N 1
ATOM 5715 C CA . SER D 2 85 B 38.556 46.358 31.237 1.00 55.45 82 SER I CA 1
ATOM 5716 C C . SER D 2 85 B 37.210 46.301 30.553 1.00 55.94 82 SER I C 1
ATOM 5717 O O . SER D 2 85 B 36.738 47.291 29.992 1.00 56.67 82 SER I O 1
ATOM 5720 N N . LEU D 2 86 C 36.594 45.129 30.613 1.00 56.31 82 LEU I N 1
ATOM 5721 C CA . LEU D 2 86 C 35.304 44.904 29.985 1.00 57.05 82 LEU I CA 1
ATOM 5722 C C . LEU D 2 86 C 34.155 45.712 30.576 1.00 58.72 82 LEU I C 1
ATOM 5723 O O . LEU D 2 86 C 33.851 45.616 31.758 1.00 59.23 82 LEU I O 1
ATOM 5728 N N . LYS D 2 87 ? 33.534 46.531 29.739 1.00 61.70 83 LYS I N 1
ATOM 5729 C CA . LYS D 2 87 ? 32.398 47.342 30.157 1.00 64.55 83 LYS I CA 1
ATOM 5730 C C . LYS D 2 87 ? 31.161 46.494 29.887 1.00 65.52 83 LYS I C 1
ATOM 5731 O O . LYS D 2 87 ? 31.250 45.448 29.248 1.00 65.87 83 LYS I O 1
ATOM 5737 N N . SER D 2 88 ? 30.008 46.936 30.367 1.00 65.77 84 SER I N 1
ATOM 5738 C CA . SER D 2 88 ? 28.792 46.184 30.135 1.00 67.09 84 SER I CA 1
ATOM 5739 C C . SER D 2 88 ? 28.438 46.335 28.664 1.00 67.37 84 SER I C 1
ATOM 5740 O O . SER D 2 88 ? 27.846 45.452 28.059 1.00 67.24 84 SER I O 1
ATOM 5743 N N . GLU D 2 89 ? 28.826 47.469 28.099 1.00 68.65 85 GLU I N 1
ATOM 5744 C CA . GLU D 2 89 ? 28.540 47.788 26.708 1.00 69.87 85 GLU I CA 1
ATOM 5745 C C . GLU D 2 89 ? 29.182 46.809 25.724 1.00 67.71 85 GLU I C 1
ATOM 5746 O O . GLU D 2 89 ? 28.740 46.687 24.585 1.00 67.48 85 GLU I O 1
ATOM 5752 N N . ASP D 2 90 ? 30.223 46.112 26.161 1.00 65.39 86 ASP I N 1
ATOM 5753 C CA . ASP D 2 90 ? 30.881 45.146 25.294 1.00 63.82 86 ASP I CA 1
ATOM 5754 C C . ASP D 2 90 ? 30.086 43.847 25.192 1.00 62.81 86 ASP I C 1
ATOM 5755 O O . ASP D 2 90 ? 30.437 42.968 24.410 1.00 63.69 86 ASP I O 1
ATOM 5760 N N . THR D 2 91 ? 29.030 43.707 25.988 1.00 60.08 87 THR I N 1
ATOM 5761 C CA . THR D 2 91 ? 28.242 42.487 25.924 1.00 56.45 87 THR I CA 1
ATOM 5762 C C . THR D 2 91 ? 27.651 42.404 24.525 1.00 53.19 87 THR I C 1
ATOM 5763 O O . THR D 2 91 ? 27.047 43.359 24.032 1.00 51.25 87 THR I O 1
ATOM 5767 N N . ALA D 2 92 ? 27.843 41.258 23.882 1.00 49.83 88 ALA I N 1
ATOM 5768 C CA . ALA D 2 92 ? 27.342 41.059 22.536 1.00 46.75 88 ALA I CA 1
ATOM 5769 C C . ALA D 2 92 ? 27.782 39.708 22.021 1.00 43.69 88 ALA I C 1
ATOM 5770 O O . ALA D 2 92 ? 28.406 38.939 22.737 1.00 42.92 88 ALA I O 1
ATOM 5772 N N . MET D 2 93 ? 27.446 39.426 20.771 1.00 41.67 89 MET I N 1
ATOM 5773 C CA . MET D 2 93 ? 27.847 38.181 20.136 1.00 41.28 89 MET I CA 1
ATOM 5774 C C . MET D 2 93 ? 29.116 38.494 19.355 1.00 41.39 89 MET I C 1
ATOM 5775 O O . MET D 2 93 ? 29.120 39.366 18.480 1.00 41.93 89 MET I O 1
ATOM 5780 N N . TYR D 2 94 ? 30.194 37.796 19.672 1.00 39.13 90 TYR I N 1
ATOM 5781 C CA . TYR D 2 94 ? 31.454 38.034 18.990 1.00 37.53 90 TYR I CA 1
ATOM 5782 C C . TYR D 2 94 ? 31.765 37.013 17.906 1.00 35.58 90 TYR I C 1
ATOM 5783 O O . TYR D 2 94 ? 31.895 35.825 18.184 1.00 35.44 90 TYR I O 1
ATOM 5792 N N . TYR D 2 95 ? 31.874 37.478 16.667 1.00 33.63 91 TYR I N 1
ATOM 5793 C CA . TYR D 2 95 ? 32.210 36.591 15.558 1.00 33.34 91 TYR I CA 1
ATOM 5794 C C . TYR D 2 95 ? 33.625 36.891 15.068 1.00 32.14 91 TYR I C 1
ATOM 5795 O O . TYR D 2 95 ? 34.144 37.986 15.242 1.00 30.86 91 TYR I O 1
ATOM 5804 N N . CYS D 2 96 ? 34.262 35.893 14.483 1.00 32.43 92 CYS I N 1
ATOM 5805 C CA . CYS D 2 96 ? 35.567 36.096 13.890 1.00 34.11 92 CYS I CA 1
ATOM 5806 C C . CYS D 2 96 ? 35.268 35.907 12.408 1.00 32.20 92 CYS I C 1
ATOM 5807 O O . CYS D 2 96 ? 34.283 35.266 12.057 1.00 32.99 92 CYS I O 1
ATOM 5810 N N . ALA D 2 97 ? 36.078 36.482 11.536 1.00 30.10 93 ALA I N 1
ATOM 5811 C CA . ALA D 2 97 ? 35.837 36.317 10.113 1.00 29.44 93 ALA I CA 1
ATOM 5812 C C . ALA D 2 97 ? 37.119 36.363 9.322 1.00 29.01 93 ALA I C 1
ATOM 5813 O O . ALA D 2 97 ? 38.129 36.957 9.749 1.00 29.31 93 ALA I O 1
ATOM 5815 N N . ARG D 2 98 ? 37.071 35.720 8.164 1.00 26.62 94 ARG I N 1
ATOM 5816 C CA . ARG D 2 98 ? 38.214 35.695 7.294 1.00 26.78 94 ARG I CA 1
ATOM 5817 C C . ARG D 2 98 ? 38.233 37.026 6.561 1.00 27.10 94 ARG I C 1
ATOM 5818 O O . ARG D 2 98 ? 37.231 37.470 6.018 1.00 26.57 94 ARG I O 1
ATOM 5826 N N . ARG D 2 99 ? 39.380 37.675 6.552 1.00 27.84 95 ARG I N 1
ATOM 5827 C CA . ARG D 2 99 ? 39.472 38.946 5.880 1.00 28.83 95 ARG I CA 1
ATOM 5828 C C . ARG D 2 99 ? 40.314 38.842 4.610 1.00 26.74 95 ARG I C 1
ATOM 5829 O O . ARG D 2 99 ? 41.517 39.084 4.633 1.00 27.89 95 ARG I O 1
ATOM 5837 N N . SER D 2 100 ? 39.674 38.495 3.502 1.00 24.35 96 SER I N 1
ATOM 5838 C CA . SER D 2 100 ? 40.384 38.365 2.230 1.00 24.44 96 SER I CA 1
ATOM 5839 C C . SER D 2 100 ? 40.506 39.680 1.469 1.00 26.98 96 SER I C 1
ATOM 5840 O O . SER D 2 100 ? 39.501 40.348 1.188 1.00 26.38 96 SER I O 1
ATOM 5843 N N . GLU D 2 101 ? 41.737 40.040 1.131 1.00 28.68 97 GLU I N 1
ATOM 5844 C CA . GLU D 2 101 ? 41.998 41.224 0.334 1.00 31.15 97 GLU I CA 1
ATOM 5845 C C . GLU D 2 101 ? 43.155 40.845 -0.573 1.00 32.31 97 GLU I C 1
ATOM 5846 O O . GLU D 2 101 ? 44.287 40.696 -0.117 1.00 32.69 97 GLU I O 1
ATOM 5852 N N . PHE D 2 102 ? 42.863 40.672 -1.856 1.00 33.74 98 PHE I N 1
ATOM 5853 C CA . PHE D 2 102 ? 43.885 40.289 -2.819 1.00 34.64 98 PHE I CA 1
ATOM 5854 C C . PHE D 2 102 ? 43.756 41.047 -4.126 1.00 35.61 98 PHE I C 1
ATOM 5855 O O . PHE D 2 102 ? 42.692 41.578 -4.461 1.00 35.14 98 PHE I O 1
ATOM 5863 N N . TYR D 2 103 ? 44.860 41.053 -4.866 1.00 35.75 99 TYR I N 1
ATOM 5864 C CA . TYR D 2 103 ? 44.936 41.686 -6.163 1.00 35.45 99 TYR I CA 1
ATOM 5865 C C . TYR D 2 103 ? 44.330 40.716 -7.160 1.00 34.03 99 TYR I C 1
ATOM 5866 O O . TYR D 2 103 ? 43.657 41.112 -8.112 1.00 33.50 99 TYR I O 1
ATOM 5875 N N . TYR D 2 104 ? 44.570 39.433 -6.926 1.00 33.83 100 TYR I N 1
ATOM 5876 C CA . TYR D 2 104 ? 44.052 38.386 -7.801 1.00 35.01 100 TYR I CA 1
ATOM 5877 C C . TYR D 2 104 ? 43.730 37.137 -6.973 1.00 34.37 100 TYR I C 1
ATOM 5878 O O . TYR D 2 104 ? 44.619 36.552 -6.344 1.00 36.09 100 TYR I O 1
ATOM 5887 N N . TYR D 2 105 A 42.468 36.727 -6.983 1.00 33.06 100 TYR I N 1
ATOM 5888 C CA . TYR D 2 105 A 42.038 35.558 -6.224 1.00 34.22 100 TYR I CA 1
ATOM 5889 C C . TYR D 2 105 A 41.068 34.701 -7.012 1.00 36.39 100 TYR I C 1
ATOM 5890 O O . TYR D 2 105 A 39.967 35.141 -7.352 1.00 36.30 100 TYR I O 1
ATOM 5899 N N . GLY D 2 106 B 41.467 33.461 -7.276 1.00 39.78 100 GLY I N 1
ATOM 5900 C CA . GLY D 2 106 B 40.623 32.561 -8.037 1.00 41.70 100 GLY I CA 1
ATOM 5901 C C . GLY D 2 106 B 40.570 33.085 -9.458 1.00 44.88 100 GLY I C 1
ATOM 5902 O O . GLY D 2 106 B 41.572 33.061 -10.174 1.00 46.20 100 GLY I O 1
ATOM 5903 N N . ASN D 2 107 C 39.400 33.568 -9.861 1.00 45.40 100 ASN I N 1
ATOM 5904 C CA . ASN D 2 107 C 39.194 34.123 -11.199 1.00 45.57 100 ASN I CA 1
ATOM 5905 C C . ASN D 2 107 C 39.011 35.618 -11.064 1.00 44.34 100 ASN I C 1
ATOM 5906 O O . ASN D 2 107 C 38.748 36.287 -12.052 1.00 44.06 100 ASN I O 1
ATOM 5911 N N . THR D 2 108 D 39.151 36.142 -9.850 1.00 44.02 100 THR I N 1
ATOM 5912 C CA . THR D 2 108 D 38.885 37.559 -9.628 1.00 44.06 100 THR I CA 1
ATOM 5913 C C . THR D 2 108 D 40.011 38.534 -9.317 1.00 40.80 100 THR I C 1
ATOM 5914 O O . THR D 2 108 D 40.964 38.219 -8.615 1.00 39.06 100 THR I O 1
ATOM 5918 N N . TYR D 2 109 E 39.868 39.740 -9.855 1.00 38.94 100 TYR I N 1
ATOM 5919 C CA . TYR D 2 109 E 40.821 40.799 -9.588 1.00 36.24 100 TYR I CA 1
ATOM 5920 C C . TYR D 2 109 E 40.264 41.602 -8.424 1.00 32.58 100 TYR I C 1
ATOM 5921 O O . TYR D 2 109 E 39.061 41.613 -8.188 1.00 31.70 100 TYR I O 1
ATOM 5930 N N . TYR D 2 110 F 41.138 42.259 -7.686 1.00 31.44 100 TYR I N 1
ATOM 5931 C CA . TYR D 2 110 F 40.707 43.052 -6.534 1.00 31.86 100 TYR I CA 1
ATOM 5932 C C . TYR D 2 110 F 39.564 42.356 -5.817 1.00 31.62 100 TYR I C 1
ATOM 5933 O O . TYR D 2 110 F 38.390 42.712 -5.974 1.00 31.72 100 TYR I O 1
ATOM 5942 N N . TYR D 2 111 G 39.925 41.347 -5.036 1.00 29.19 100 TYR I N 1
ATOM 5943 C CA . TYR D 2 111 G 38.949 40.597 -4.302 1.00 26.24 100 TYR I CA 1
ATOM 5944 C C . TYR D 2 111 G 39.175 40.872 -2.823 1.00 26.97 100 TYR I C 1
ATOM 5945 O O . TYR D 2 111 G 40.226 40.548 -2.255 1.00 25.85 100 TYR I O 1
ATOM 5954 N N . SER D 2 112 H 38.200 41.529 -2.209 1.00 25.01 100 SER I N 1
ATOM 5955 C CA . SER D 2 112 H 38.293 41.829 -0.797 1.00 25.87 100 SER I CA 1
ATOM 5956 C C . SER D 2 112 H 36.915 41.618 -0.213 1.00 25.81 100 SER I C 1
ATOM 5957 O O . SER D 2 112 H 35.932 42.178 -0.704 1.00 25.47 100 SER I O 1
ATOM 5960 N N . AL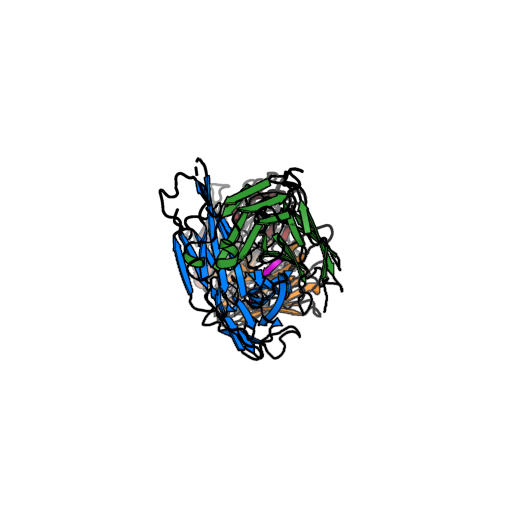A D 2 113 I 36.860 40.769 0.813 1.00 25.33 100 ALA I N 1
ATOM 5961 C CA . ALA D 2 113 I 35.606 40.412 1.466 1.00 24.08 100 ALA I CA 1
ATOM 5962 C C . ALA D 2 113 I 35.848 39.603 2.721 1.00 24.31 100 ALA I C 1
ATOM 5963 O O . ALA D 2 113 I 36.809 38.849 2.810 1.00 22.61 100 ALA I O 1
ATOM 5965 N N . MET D 2 114 J 34.985 39.808 3.708 1.00 25.27 100 MET I N 1
ATOM 5966 C CA . MET D 2 114 J 35.036 39.037 4.941 1.00 25.60 100 MET I CA 1
ATOM 5967 C C . MET D 2 114 J 34.116 37.898 4.509 1.00 25.76 100 MET I C 1
ATOM 5968 O O . MET D 2 114 J 32.908 37.905 4.763 1.00 25.23 100 MET I O 1
ATOM 5973 N N . ASP D 2 115 ? 34.710 36.930 3.822 1.00 25.31 101 ASP I N 1
ATOM 5974 C CA . ASP D 2 115 ? 33.947 35.842 3.248 1.00 27.07 101 ASP I CA 1
ATOM 5975 C C . ASP D 2 115 ? 33.479 34.649 4.052 1.00 28.50 101 ASP I C 1
ATOM 5976 O O . ASP D 2 115 ? 32.613 33.925 3.572 1.00 30.88 101 ASP I O 1
ATOM 5981 N N . TYR D 2 116 ? 34.027 34.430 5.245 1.00 29.97 102 TYR I N 1
ATOM 5982 C CA . TYR D 2 116 ? 33.608 33.300 6.075 1.00 30.72 102 TYR I CA 1
ATOM 5983 C C . TYR D 2 116 ? 33.628 33.678 7.550 1.00 32.84 102 TYR I C 1
ATOM 5984 O O . TYR D 2 116 ? 34.649 34.144 8.063 1.00 34.83 102 TYR I O 1
ATOM 5993 N N . TRP D 2 117 ? 32.512 33.448 8.232 1.00 33.09 103 TRP I N 1
ATOM 5994 C CA . TRP D 2 117 ? 32.389 33.794 9.637 1.00 33.38 103 TRP I CA 1
ATOM 5995 C C . TRP D 2 117 ? 32.156 32.615 10.570 1.00 36.39 103 TRP I C 1
ATOM 5996 O O . TRP D 2 117 ? 31.535 31.623 10.186 1.00 36.69 103 TRP I O 1
ATOM 6007 N N . GLY D 2 118 ? 32.622 32.762 11.813 1.00 37.11 104 GLY I N 1
ATOM 6008 C CA . GLY D 2 118 ? 32.453 31.729 12.818 1.00 36.72 104 GLY I CA 1
ATOM 6009 C C . GLY D 2 118 ? 31.029 31.723 13.333 1.00 38.20 104 GLY I C 1
ATOM 6010 O O . GLY D 2 118 ? 30.246 32.610 12.985 1.00 37.28 104 GLY I O 1
ATOM 6011 N N . GLN D 2 119 ? 30.686 30.735 14.161 1.00 39.61 105 GLN I N 1
ATOM 6012 C CA . GLN D 2 119 ? 29.328 30.627 14.709 1.00 39.97 105 GLN I CA 1
ATOM 6013 C C . GLN D 2 119 ? 29.042 31.712 15.741 1.00 40.08 105 GLN I C 1
ATOM 6014 O O . GLN D 2 119 ? 27.885 32.062 15.977 1.00 40.49 105 GLN I O 1
ATOM 6020 N N . GLY D 2 120 ? 30.100 32.239 16.354 1.00 38.89 106 GLY I N 1
ATOM 6021 C CA . GLY D 2 120 ? 29.924 33.266 17.362 1.00 40.37 106 GLY I CA 1
ATOM 6022 C C . GLY D 2 120 ? 30.225 32.821 18.790 1.00 41.84 106 GLY I C 1
ATOM 6023 O O . GLY D 2 120 ? 30.180 31.633 19.126 1.00 41.67 106 GLY I O 1
ATOM 6024 N N . ALA D 2 121 ? 30.543 33.789 19.638 1.00 41.62 107 ALA I N 1
ATOM 6025 C CA . ALA D 2 121 ? 30.846 33.514 21.028 1.00 42.29 107 ALA I CA 1
ATOM 6026 C C . ALA D 2 121 ? 30.125 34.556 21.875 1.00 44.80 107 ALA I C 1
ATOM 6027 O O . ALA D 2 121 ? 30.441 35.751 21.833 1.00 44.67 107 ALA I O 1
ATOM 6029 N N . SER D 2 122 ? 29.138 34.099 22.635 1.00 45.51 108 SER I N 1
ATOM 6030 C CA . SER D 2 122 ? 28.363 34.988 23.477 1.00 46.72 108 SER I CA 1
ATOM 6031 C C . SER D 2 122 ? 29.242 35.508 24.611 1.00 48.01 108 SER I C 1
ATOM 6032 O O . SER D 2 122 ? 29.991 34.747 25.239 1.00 48.48 108 SER I O 1
ATOM 6035 N N . VAL D 2 123 ? 29.158 36.807 24.862 1.00 47.78 109 VAL I N 1
ATOM 6036 C CA . VAL D 2 123 ? 29.929 37.417 25.932 1.00 49.26 109 VAL I CA 1
ATOM 6037 C C . VAL D 2 123 ? 29.036 38.341 26.733 1.00 50.41 109 VAL I C 1
ATOM 6038 O O . VAL D 2 123 ? 28.439 39.271 26.188 1.00 49.87 109 VAL I O 1
ATOM 6042 N N . THR D 2 124 ? 28.944 38.083 28.034 1.00 52.63 110 THR I N 1
ATOM 6043 C CA . THR D 2 124 ? 28.118 38.907 28.907 1.00 53.71 110 THR I CA 1
ATOM 6044 C C . THR D 2 124 ? 28.947 39.517 30.018 1.00 54.05 110 THR I C 1
ATOM 6045 O O . THR D 2 124 ? 29.725 38.828 30.670 1.00 53.65 110 THR I O 1
ATOM 6049 N N . VAL D 2 125 ? 28.771 40.815 30.216 1.00 56.43 111 VAL I N 1
ATOM 6050 C CA . VAL D 2 125 ? 29.472 41.553 31.259 1.00 59.47 111 VAL I CA 1
ATOM 6051 C C . VAL D 2 125 ? 28.419 41.994 32.273 1.00 60.96 111 VAL I C 1
ATOM 6052 O O . VAL D 2 125 ? 27.677 42.952 32.039 1.00 60.81 111 VAL I O 1
ATOM 6056 N N . SER D 2 126 ? 28.354 41.275 33.391 1.00 63.00 112 SER I N 1
ATOM 6057 C CA . SER D 2 126 ? 27.381 41.544 34.445 1.00 64.63 112 SER I CA 1
ATOM 6058 C C . SER D 2 126 ? 27.907 41.089 35.800 1.00 65.45 112 SER I C 1
ATOM 6059 O O . SER D 2 126 ? 28.624 40.089 35.913 1.00 64.52 112 SER I O 1
ATOM 6062 N N . SER D 2 127 ? 27.543 41.831 36.835 1.00 67.25 113 SER I N 1
ATOM 6063 C CA . SER D 2 127 ? 27.971 41.490 38.186 1.00 68.68 113 SER I CA 1
ATOM 6064 C C . SER D 2 127 ? 27.142 40.333 38.758 1.00 69.00 113 SER I C 1
ATOM 6065 O O . SER D 2 127 ? 27.559 39.674 39.713 1.00 69.65 113 SER I O 1
ATOM 6068 N N . ALA D 2 128 ? 25.979 40.080 38.158 1.00 68.21 114 ALA I N 1
ATOM 6069 C CA . ALA D 2 128 ? 25.093 39.018 38.611 1.00 68.02 114 ALA I CA 1
ATOM 6070 C C . ALA D 2 128 ? 25.763 37.650 38.631 1.00 68.71 114 ALA I C 1
ATOM 6071 O O . ALA D 2 128 ? 26.642 37.360 37.820 1.00 68.15 114 ALA I O 1
ATOM 6073 N N . LYS D 2 129 ? 25.338 36.807 39.565 1.00 69.87 115 LYS I N 1
ATOM 6074 C CA . LYS D 2 129 ? 25.903 35.472 39.688 1.00 71.56 115 LYS I CA 1
ATOM 6075 C C . LYS D 2 129 ? 25.433 34.548 38.570 1.00 71.16 115 LYS I C 1
ATOM 6076 O O . LYS D 2 129 ? 24.420 34.797 37.903 1.00 69.00 115 LYS I O 1
ATOM 6082 N N . THR D 2 130 ? 26.186 33.467 38.394 1.00 71.40 116 THR I N 1
ATOM 6083 C CA . THR D 2 130 ? 25.896 32.451 37.396 1.00 71.66 116 THR I CA 1
ATOM 6084 C C . THR D 2 130 ? 24.957 31.438 38.039 1.00 71.85 116 THR I C 1
ATOM 6085 O O . THR D 2 130 ? 25.310 30.789 39.024 1.00 72.77 116 THR I O 1
ATOM 6089 N N . THR D 2 131 ? 23.762 31.304 37.477 1.00 71.36 117 THR I N 1
ATOM 6090 C CA . THR D 2 131 ? 22.769 30.385 38.018 1.00 70.57 117 THR I CA 1
ATOM 6091 C C . THR D 2 131 ? 22.287 29.340 37.019 1.00 69.32 117 THR I C 1
ATOM 6092 O O . THR D 2 131 ? 21.792 29.678 35.945 1.00 68.07 117 THR I O 1
ATOM 6096 N N . PRO D 2 132 ? 22.414 28.052 37.363 1.00 68.89 118 PRO I N 1
ATOM 6097 C CA . PRO D 2 132 ? 21.953 27.014 36.438 1.00 68.78 118 PRO I CA 1
ATOM 6098 C C . PRO D 2 132 ? 20.435 27.137 36.285 1.00 68.02 118 PRO I C 1
ATOM 6099 O O . PRO D 2 132 ? 19.771 27.777 37.099 1.00 67.62 118 PRO I O 1
ATOM 6103 N N . PRO D 2 133 ? 19.867 26.546 35.229 1.00 67.71 119 PRO I N 1
ATOM 6104 C CA . PRO D 2 133 ? 18.418 26.665 35.081 1.00 66.91 119 PRO I CA 1
ATOM 6105 C C . PRO D 2 133 ? 17.675 25.479 35.673 1.00 65.65 119 PRO I C 1
ATOM 6106 O O . PRO D 2 133 ? 18.253 24.420 35.920 1.00 64.15 119 PRO I O 1
ATOM 6110 N N . SER D 2 134 ? 16.386 25.675 35.909 1.00 65.49 120 SER I N 1
ATOM 6111 C CA . SER D 2 134 ? 15.542 24.620 36.440 1.00 65.39 120 SER I CA 1
ATOM 6112 C C . SER D 2 134 ? 14.760 24.135 35.231 1.00 64.08 120 SER I C 1
ATOM 6113 O O . SER D 2 134 ? 14.036 24.911 34.612 1.00 63.57 120 SER I O 1
ATOM 6116 N N . VAL D 2 135 ? 14.921 22.863 34.887 1.00 62.99 121 VAL I N 1
ATOM 6117 C CA . VAL D 2 135 ? 14.226 22.292 33.739 1.00 63.95 121 VAL I CA 1
ATOM 6118 C C . VAL D 2 135 ? 12.948 21.530 34.116 1.00 63.79 121 VAL I C 1
ATOM 6119 O O . VAL D 2 135 ? 13.009 20.439 34.676 1.00 63.49 121 VAL I O 1
ATOM 6123 N N . TYR D 2 136 ? 11.792 22.103 33.796 1.00 64.70 122 TYR I N 1
ATOM 6124 C CA . TYR D 2 136 ? 10.508 21.467 34.103 1.00 66.29 122 TYR I CA 1
ATOM 6125 C C . TYR D 2 136 ? 9.776 20.950 32.861 1.00 67.57 122 TYR I C 1
ATOM 6126 O O . TYR D 2 136 ? 9.571 21.693 31.902 1.00 65.47 122 TYR I O 1
ATOM 6135 N N . PRO D 2 137 ? 9.349 19.671 32.876 1.00 70.35 123 PRO I N 1
ATOM 6136 C CA . PRO D 2 137 ? 8.635 19.064 31.747 1.00 71.18 123 PRO I CA 1
ATOM 6137 C C . PRO D 2 137 ? 7.211 19.603 31.627 1.00 72.31 123 PRO I C 1
ATOM 6138 O O . PRO D 2 137 ? 6.592 19.955 32.624 1.00 71.04 123 PRO I O 1
ATOM 6142 N N . LEU D 2 138 ? 6.703 19.667 30.399 1.00 74.89 124 LEU I N 1
ATOM 6143 C CA . LEU D 2 138 ? 5.353 20.166 30.126 1.00 76.69 124 LEU I CA 1
ATOM 6144 C C . LEU D 2 138 ? 4.541 19.158 29.325 1.00 77.91 124 LEU I C 1
ATOM 6145 O O . LEU D 2 138 ? 4.678 19.071 28.105 1.00 78.41 124 LEU I O 1
ATOM 6150 N N . ALA D 2 139 ? 3.690 18.405 30.007 1.00 79.43 125 ALA I N 1
ATOM 6151 C CA . ALA D 2 139 ? 2.860 17.415 29.340 1.00 81.32 125 ALA I CA 1
ATOM 6152 C C . ALA D 2 139 ? 1.411 17.899 29.315 1.00 82.66 125 ALA I C 1
ATOM 6153 O O . ALA D 2 139 ? 1.027 18.770 30.096 1.00 81.81 125 ALA I O 1
ATOM 6155 N N . PRO D 2 140 ? 0.587 17.332 28.417 1.00 84.47 126 PRO I N 1
ATOM 6156 C CA . PRO D 2 140 ? -0.824 17.705 28.283 1.00 86.12 126 PRO I CA 1
ATOM 6157 C C . PRO D 2 140 ? -1.618 17.660 29.584 1.00 88.21 126 PRO I C 1
ATOM 6158 O O . PRO D 2 140 ? -1.498 16.716 30.364 1.00 88.28 126 PRO I O 1
ATOM 6162 N N . GLY D 2 141 ? -2.433 18.691 29.798 1.00 90.53 127 GLY I N 1
ATOM 6163 C CA . GLY D 2 141 ? -3.241 18.789 31.001 1.00 94.33 127 GLY I CA 1
ATOM 6164 C C . GLY D 2 141 ? -4.091 17.574 31.325 1.00 96.94 127 GLY I C 1
ATOM 6165 O O . GLY D 2 141 ? -4.011 17.039 32.431 1.00 97.39 127 GLY I O 1
ATOM 6166 N N . SER D 2 142 ? -4.909 17.141 30.370 1.00 99.65 128 SER I N 1
ATOM 6167 C CA . SER D 2 142 ? -5.781 15.981 30.569 1.00 102.20 128 SER I CA 1
ATOM 6168 C C . SER D 2 142 ? -5.559 14.924 29.484 1.00 103.57 128 SER I C 1
ATOM 6169 O O . SER D 2 142 ? -4.431 14.683 29.039 1.00 103.38 128 SER I O 1
ATOM 6172 N N . ALA D 2 143 ? -6.654 14.284 29.086 1.00 104.42 129 ALA I N 1
ATOM 6173 C CA . ALA D 2 143 ? -6.638 13.283 28.032 1.00 105.37 129 ALA I CA 1
ATOM 6174 C C . ALA D 2 143 ? -7.510 13.896 26.932 1.00 106.23 129 ALA I C 1
ATOM 6175 O O . ALA D 2 143 ? -7.896 13.228 25.969 1.00 105.84 129 ALA I O 1
ATOM 6177 N N . ALA D 2 144 ? -7.800 15.187 27.103 1.00 107.09 130 ALA I N 1
ATOM 6178 C CA . ALA D 2 144 ? -8.628 15.960 26.180 1.00 107.93 130 ALA I CA 1
ATOM 6179 C C . ALA D 2 144 ? -7.989 16.178 24.807 1.00 108.59 130 ALA I C 1
ATOM 6180 O O . ALA D 2 144 ? -8.695 16.345 23.806 1.00 108.70 130 ALA I O 1
ATOM 6182 N N . GLN D 2 145 ? -6.659 16.182 24.756 1.00 108.60 131 GLN I N 1
ATOM 6183 C CA . GLN D 2 145 ? -5.961 16.388 23.494 1.00 108.35 131 GLN I CA 1
ATOM 6184 C C . GLN D 2 145 ? -6.011 15.150 22.601 1.00 107.30 131 GLN I C 1
ATOM 6185 O O . GLN D 2 145 ? -5.011 14.776 21.978 1.00 107.60 131 GLN I O 1
ATOM 6191 N N . THR D 2 146 ? -7.181 14.514 22.554 1.00 105.31 132 THR I N 1
ATOM 6192 C CA . THR D 2 146 ? -7.384 13.337 21.715 1.00 102.95 132 THR I CA 1
ATOM 6193 C C . THR D 2 146 ? -7.346 13.861 20.281 1.00 100.80 132 THR I C 1
ATOM 6194 O O . THR D 2 146 ? -8.280 14.519 19.811 1.00 100.51 132 THR I O 1
ATOM 6198 N N . ASN D 2 147 ? -6.248 13.572 19.597 1.00 97.47 133 ASN I N 1
ATOM 6199 C CA . ASN D 2 147 ? -6.052 14.040 18.239 1.00 93.33 133 ASN I CA 1
ATOM 6200 C C . ASN D 2 147 ? -5.069 13.073 17.587 1.00 90.55 133 ASN I C 1
ATOM 6201 O O . ASN D 2 147 ? -4.753 12.021 18.149 1.00 90.15 133 ASN I O 1
ATOM 6206 N N . SER D 2 148 ? -4.608 13.422 16.392 1.00 87.21 134 SER I N 1
ATOM 6207 C CA . SER D 2 148 ? -3.630 12.609 15.690 1.00 82.54 134 SER I CA 1
ATOM 6208 C C . SER D 2 148 ? -2.258 13.166 16.056 1.00 79.86 134 SER I C 1
ATOM 6209 O O . SER D 2 148 ? -1.229 12.570 15.739 1.00 77.92 134 SER I O 1
ATOM 6212 N N . MET D 2 149 ? -2.269 14.316 16.731 1.00 77.44 135 MET I N 1
ATOM 6213 C CA . MET D 2 149 ? -1.051 14.994 17.168 1.00 75.41 135 MET I CA 1
ATOM 6214 C C . MET D 2 149 ? -1.149 15.614 18.563 1.00 73.39 135 MET I C 1
ATOM 6215 O O . MET D 2 149 ? -2.221 16.033 19.004 1.00 73.92 135 MET I O 1
ATOM 6220 N N . VAL D 2 150 ? -0.013 15.672 19.251 1.00 69.87 136 VAL I N 1
ATOM 6221 C CA . VAL D 2 150 ? 0.047 16.254 20.584 1.00 66.20 136 VAL I CA 1
ATOM 6222 C C . VAL D 2 150 ? 1.269 17.158 20.697 1.00 64.57 136 VAL I C 1
ATOM 6223 O O . VAL D 2 150 ? 2.323 16.877 20.125 1.00 62.02 136 VAL I O 1
ATOM 6227 N N . THR D 2 151 ? 1.110 18.254 21.430 1.00 63.78 137 THR I N 1
ATOM 6228 C CA . THR D 2 151 ? 2.177 19.224 21.640 1.00 62.70 137 THR I CA 1
ATOM 6229 C C . THR D 2 151 ? 2.727 19.103 23.054 1.00 62.33 137 THR I C 1
ATOM 6230 O O . THR D 2 151 ? 1.976 19.017 24.030 1.00 62.27 137 THR I O 1
ATOM 6234 N N . LEU D 2 152 ? 4.048 19.103 23.153 1.00 61.78 138 LEU I N 1
ATOM 6235 C CA . LEU D 2 152 ? 4.718 18.999 24.438 1.00 61.00 138 LEU I CA 1
ATOM 6236 C C . LEU D 2 152 ? 5.717 20.142 24.544 1.00 60.51 138 LEU I C 1
ATOM 6237 O O . LEU D 2 152 ? 5.903 20.903 23.598 1.00 60.09 138 LEU I O 1
ATOM 6242 N N . GLY D 2 153 ? 6.358 20.264 25.698 1.00 60.49 139 GLY I N 1
ATOM 6243 C CA . GLY D 2 153 ? 7.339 21.318 25.865 1.00 59.55 139 GLY I CA 1
ATOM 6244 C C . GLY D 2 153 ? 8.157 21.237 27.139 1.00 58.06 139 GLY I C 1
ATOM 6245 O O . GLY D 2 153 ? 7.816 20.509 28.072 1.00 56.98 139 GLY I O 1
ATOM 6246 N N . CYS D 2 154 ? 9.256 21.982 27.163 1.00 55.68 140 CYS I N 1
ATOM 6247 C CA . CYS D 2 154 ? 10.119 22.035 28.326 1.00 53.49 140 CYS I CA 1
ATOM 6248 C C . CYS D 2 154 ? 10.199 23.478 28.783 1.00 53.25 140 CYS I C 1
ATOM 6249 O O . CYS D 2 154 ? 10.217 24.405 27.973 1.00 52.30 140 CYS I O 1
ATOM 6252 N N . LEU D 2 155 ? 10.203 23.661 30.093 1.00 53.25 141 LEU I N 1
ATOM 6253 C CA . LEU D 2 155 ? 10.289 24.987 30.678 1.00 53.87 141 LEU I CA 1
ATOM 6254 C C . LEU D 2 155 ? 11.707 25.110 31.244 1.00 53.51 141 LEU I C 1
ATOM 6255 O O . LEU D 2 155 ? 12.193 24.201 31.919 1.00 53.45 141 LEU I O 1
ATOM 6260 N N . VAL D 2 156 ? 12.369 26.224 30.959 1.00 52.53 142 VAL I N 1
ATOM 6261 C CA . VAL D 2 156 ? 13.723 26.445 31.444 1.00 52.54 142 VAL I CA 1
ATOM 6262 C C . VAL D 2 156 ? 13.751 27.781 32.167 1.00 52.07 142 VAL I C 1
ATOM 6263 O O . VAL D 2 156 ? 13.900 28.822 31.546 1.00 51.47 142 VAL I O 1
ATOM 6267 N N . LYS D 2 157 ? 13.608 27.740 33.489 1.00 53.75 143 LYS I N 1
ATOM 6268 C CA . LYS D 2 157 ? 13.560 28.956 34.302 1.00 52.85 143 LYS I CA 1
ATOM 6269 C C . LYS D 2 157 ? 14.731 29.175 35.265 1.00 51.71 143 LYS I C 1
ATOM 6270 O O . LYS D 2 157 ? 15.428 28.237 35.649 1.00 48.05 143 LYS I O 1
ATOM 6276 N N . GLY D 2 158 ? 14.934 30.446 35.616 1.00 53.22 144 GLY I N 1
ATOM 6277 C CA . GLY D 2 158 ? 15.974 30.865 36.549 1.00 54.60 144 GLY I CA 1
ATOM 6278 C C . GLY D 2 158 ? 17.446 30.613 36.255 1.00 56.20 144 GLY I C 1
ATOM 6279 O O . GLY D 2 158 ? 18.171 30.094 37.101 1.00 56.36 144 GLY I O 1
ATOM 6280 N N . TYR D 2 159 ? 17.915 30.985 35.075 1.00 57.55 145 TYR I N 1
ATOM 6281 C CA . TYR D 2 159 ? 19.314 30.771 34.771 1.00 58.86 145 TYR I CA 1
ATOM 6282 C C . TYR D 2 159 ? 19.961 32.062 34.310 1.00 58.87 145 TYR I C 1
ATOM 6283 O O . TYR D 2 159 ? 19.283 33.008 33.909 1.00 57.59 145 TYR I O 1
ATOM 6292 N N . PHE D 2 160 ? 21.284 32.094 34.390 1.00 59.23 146 PHE I N 1
ATOM 6293 C CA . PHE D 2 160 ? 22.054 33.249 33.969 1.00 59.36 146 PHE I CA 1
ATOM 6294 C C . PHE D 2 160 ? 23.500 32.826 33.808 1.00 60.19 146 PHE I C 1
ATOM 6295 O O . PHE D 2 160 ? 24.030 32.070 34.619 1.00 60.11 146 PHE I O 1
ATOM 6303 N N . PRO D 2 161 ? 24.157 33.302 32.746 1.00 61.15 147 PRO I N 1
ATOM 6304 C CA . PRO D 2 161 ? 23.575 34.193 31.742 1.00 61.54 147 PRO I CA 1
ATOM 6305 C C . PRO D 2 161 ? 23.167 33.390 30.524 1.00 62.22 147 PRO I C 1
ATOM 6306 O O . PRO D 2 161 ? 23.139 32.162 30.558 1.00 61.96 147 PRO I O 1
ATOM 6310 N N . GLU D 2 162 ? 22.853 34.089 29.443 1.00 63.51 148 GLU I N 1
ATOM 6311 C CA . GLU D 2 162 ? 22.521 33.409 28.205 1.00 64.39 148 GLU I CA 1
ATOM 6312 C C . GLU D 2 162 ? 23.866 32.853 27.732 1.00 63.82 148 GLU I C 1
ATOM 6313 O O . GLU D 2 162 ? 24.912 33.373 28.102 1.00 64.39 148 GLU I O 1
ATOM 6319 N N . PRO D 2 163 ? 23.858 31.784 26.928 1.00 62.82 149 PRO I N 1
ATOM 6320 C CA . PRO D 2 163 ? 22.645 31.111 26.474 1.00 61.78 149 PRO I CA 1
ATOM 6321 C C . PRO D 2 163 ? 22.567 29.657 26.946 1.00 59.51 149 PRO I C 1
ATOM 6322 O O . PRO D 2 163 ? 23.439 29.167 27.654 1.00 57.97 149 PRO I O 1
ATOM 6326 N N . VAL D 2 164 ? 21.501 28.986 26.529 1.00 59.23 150 VAL I N 1
ATOM 6327 C CA . VAL D 2 164 ? 21.278 27.576 26.812 1.00 57.54 150 VAL I CA 1
ATOM 6328 C C . VAL D 2 164 ? 20.877 26.981 25.478 1.00 57.13 150 VAL I C 1
ATOM 6329 O O . VAL D 2 164 ? 20.325 27.668 24.622 1.00 56.72 150 VAL I O 1
ATOM 6333 N N . THR D 2 165 ? 21.165 25.705 25.292 1.00 57.41 151 THR I N 1
ATOM 6334 C CA . THR D 2 165 ? 20.817 25.047 24.051 1.00 56.58 151 THR I CA 1
ATOM 6335 C C . THR D 2 165 ? 19.784 23.965 24.334 1.00 56.84 151 THR I C 1
ATOM 6336 O O . THR D 2 165 ? 19.977 23.116 25.208 1.00 57.05 151 THR I O 1
ATOM 6340 N N . VAL D 2 166 ? 18.674 24.012 23.606 1.00 56.40 152 VAL I N 1
ATOM 6341 C CA . VAL D 2 166 ? 17.614 23.028 23.782 1.00 55.93 152 VAL I CA 1
ATOM 6342 C C . VAL D 2 166 ? 17.542 22.059 22.609 1.00 54.39 152 VAL I C 1
ATOM 6343 O O . VAL D 2 166 ? 17.762 22.439 21.467 1.00 53.06 152 VAL I O 1
ATOM 6347 N N . THR D 2 167 ? 17.232 20.804 22.902 1.00 54.40 153 THR I N 1
ATOM 6348 C CA . THR D 2 167 ? 17.102 19.799 21.862 1.00 55.97 153 THR I CA 1
ATOM 6349 C C . THR D 2 167 ? 16.087 18.759 22.275 1.00 55.47 153 THR I C 1
ATOM 6350 O O . THR D 2 167 ? 15.889 18.513 23.457 1.00 57.52 153 THR I O 1
ATOM 6354 N N . TRP D 2 168 ? 15.439 18.144 21.301 1.00 54.59 154 TRP I N 1
ATOM 6355 C CA . TRP D 2 168 ? 14.464 17.128 21.610 1.00 53.41 154 TRP I CA 1
ATOM 6356 C C . TRP D 2 168 ? 14.958 15.808 21.064 1.00 54.21 154 TRP I C 1
ATOM 6357 O O . TRP D 2 168 ? 15.317 15.714 19.896 1.00 54.16 154 TRP I O 1
ATOM 6368 N N . ASN D 2 169 ? 14.989 14.796 21.927 1.00 55.84 155 ASN I N 1
ATOM 6369 C CA . ASN D 2 169 ? 15.462 13.468 21.558 1.00 57.10 155 ASN I CA 1
ATOM 6370 C C . ASN D 2 169 ? 16.842 13.557 20.920 1.00 57.73 155 ASN I C 1
ATOM 6371 O O . ASN D 2 169 ? 17.138 12.868 19.942 1.00 57.67 155 ASN I O 1
ATOM 6376 N N . SER D 2 170 ? 17.673 14.426 21.493 1.00 59.09 156 SER I N 1
ATOM 6377 C CA . SER D 2 170 ? 19.048 14.650 21.051 1.00 60.91 156 SER I CA 1
ATOM 6378 C C . SER D 2 170 ? 19.223 15.063 19.598 1.00 61.25 156 SER I C 1
ATOM 6379 O O . SER D 2 170 ? 20.297 14.865 19.030 1.00 60.28 156 SER I O 1
ATOM 6382 N N . GLY D 2 171 ? 18.174 15.630 19.002 1.00 61.29 157 GLY I N 1
ATOM 6383 C CA . GLY D 2 171 ? 18.257 16.072 17.623 1.00 61.51 157 GLY I CA 1
ATOM 6384 C C . GLY D 2 171 ? 17.430 15.239 16.671 1.00 62.16 157 GLY I C 1
ATOM 6385 O O . GLY D 2 171 ? 17.217 15.624 15.521 1.00 61.60 157 GLY I O 1
ATOM 6386 N N . SER D 2 172 ? 16.973 14.085 17.141 1.00 63.08 158 SER I N 1
ATOM 6387 C CA . SER D 2 172 ? 16.156 13.216 16.314 1.00 63.84 158 SER I CA 1
ATOM 6388 C C . SER D 2 172 ? 14.888 13.970 15.935 1.00 64.51 158 SER I C 1
ATOM 6389 O O . SER D 2 172 ? 14.412 13.872 14.806 1.00 65.10 158 SER I O 1
ATOM 6392 N N . LEU D 2 173 ? 14.350 14.731 16.884 1.00 64.68 159 LEU I N 1
ATOM 6393 C CA . LEU D 2 173 ? 13.152 15.518 16.641 1.00 65.19 159 LEU I CA 1
ATOM 6394 C C . LEU D 2 173 ? 13.539 16.943 16.313 1.00 65.30 159 LEU I C 1
ATOM 6395 O O . LEU D 2 173 ? 13.944 17.704 17.188 1.00 65.48 159 LEU I O 1
ATOM 6400 N N . SER D 2 174 ? 13.404 17.293 15.039 1.00 66.01 160 SER I N 1
ATOM 6401 C CA . SER D 2 174 ? 13.745 18.623 14.549 1.00 65.88 160 SER I CA 1
ATOM 6402 C C . SER D 2 174 ? 12.519 19.434 14.131 1.00 64.25 160 SER I C 1
ATOM 6403 O O . SER D 2 174 ? 12.365 20.591 14.514 1.00 64.40 160 SER I O 1
ATOM 6406 N N . SER D 2 175 ? 11.648 18.822 13.342 1.00 62.81 161 SER I N 1
ATOM 6407 C CA . SER D 2 175 ? 10.456 19.508 12.876 1.00 61.12 161 SER I CA 1
ATOM 6408 C C . SER D 2 175 ? 9.392 19.522 13.963 1.00 59.64 161 SER I C 1
ATOM 6409 O O . SER D 2 175 ? 9.347 18.643 14.816 1.00 59.45 161 SER I O 1
ATOM 6412 N N . GLY D 2 176 ? 8.529 20.522 13.924 1.00 58.11 162 GLY I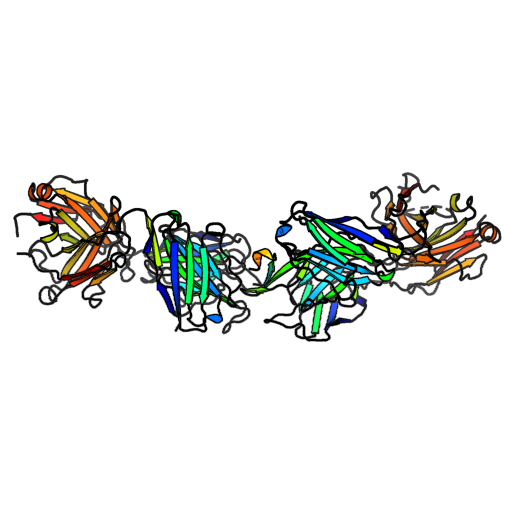 N 1
ATOM 6413 C CA . GLY D 2 176 ? 7.482 20.606 14.917 1.00 58.40 162 GLY I CA 1
ATOM 6414 C C . GLY D 2 176 ? 8.006 21.168 16.219 1.00 58.39 162 GLY I C 1
ATOM 6415 O O . GLY D 2 176 ? 7.323 21.149 17.245 1.00 58.87 162 GLY I O 1
ATOM 6416 N N . VAL D 2 177 ? 9.231 21.674 16.178 1.00 56.94 163 VAL I N 1
ATOM 6417 C CA . VAL D 2 177 ? 9.837 22.249 17.357 1.00 54.81 163 VAL I CA 1
ATOM 6418 C C . VAL D 2 177 ? 9.846 23.769 17.313 1.00 54.31 163 VAL I C 1
ATOM 6419 O O . VAL D 2 177 ? 10.016 24.378 16.259 1.00 55.15 163 VAL I O 1
ATOM 6423 N N . HIS D 2 178 ? 9.635 24.367 18.477 1.00 53.38 164 HIS I N 1
ATOM 6424 C CA . HIS D 2 178 ? 9.632 25.811 18.636 1.00 52.48 164 HIS I CA 1
ATOM 6425 C C . HIS D 2 178 ? 10.327 26.141 19.951 1.00 51.07 164 HIS I C 1
ATOM 6426 O O . HIS D 2 178 ? 9.788 25.895 21.029 1.00 49.83 164 HIS I O 1
ATOM 6433 N N . THR D 2 179 ? 11.542 26.669 19.849 1.00 49.65 165 THR I N 1
ATOM 6434 C CA . THR D 2 179 ? 12.322 27.057 21.018 1.00 49.23 165 THR I CA 1
ATOM 6435 C C . THR D 2 179 ? 12.291 28.572 21.017 1.00 49.39 165 THR I C 1
ATOM 6436 O O . THR D 2 179 ? 12.863 29.207 20.135 1.00 48.37 165 THR I O 1
ATOM 6440 N N . PHE D 2 180 ? 11.615 29.152 22.004 1.00 50.32 166 PHE I N 1
ATOM 6441 C CA . PHE D 2 180 ? 11.462 30.601 22.063 1.00 52.99 166 PHE I CA 1
ATOM 6442 C C . PHE D 2 180 ? 12.599 31.372 22.720 1.00 55.63 166 PHE I C 1
ATOM 6443 O O . PHE D 2 180 ? 13.349 30.827 23.537 1.00 57.08 166 PHE I O 1
ATOM 6451 N N . PRO D 2 181 ? 12.755 32.655 22.342 1.00 56.74 167 PRO I N 1
ATOM 6452 C CA . PRO D 2 181 ? 13.796 33.525 22.887 1.00 57.31 167 PRO I CA 1
ATOM 6453 C C . PRO D 2 181 ? 13.595 33.633 24.381 1.00 58.61 167 PRO I C 1
ATOM 6454 O O . PRO D 2 181 ? 12.458 33.710 24.848 1.00 59.35 167 PRO I O 1
ATOM 6458 N N . ALA D 2 182 ? 14.688 33.626 25.132 1.00 59.85 168 ALA I N 1
ATOM 6459 C CA . ALA D 2 182 ? 14.592 33.736 26.575 1.00 62.05 168 ALA I CA 1
ATOM 6460 C C . ALA D 2 182 ? 14.212 35.161 26.955 1.00 63.80 168 ALA I C 1
ATOM 6461 O O . ALA D 2 182 ? 14.518 36.107 26.230 1.00 63.27 168 ALA I O 1
ATOM 6463 N N . VAL D 2 183 ? 13.530 35.304 28.087 1.00 66.26 169 VAL I N 1
ATOM 6464 C CA . VAL D 2 183 ? 13.109 36.611 28.581 1.00 68.23 169 VAL I CA 1
ATOM 6465 C C . VAL D 2 183 ? 13.878 36.948 29.857 1.00 69.77 169 VAL I C 1
ATOM 6466 O O . VAL D 2 183 ? 14.227 36.063 30.641 1.00 69.25 169 VAL I O 1
ATOM 6470 N N . LEU D 2 184 ? 14.138 38.234 30.056 1.00 71.97 170 LEU I N 1
ATOM 6471 C CA . LEU D 2 184 ? 14.872 38.696 31.223 1.00 74.04 170 LEU I CA 1
ATOM 6472 C C . LEU D 2 184 ? 13.931 39.161 32.324 1.00 75.09 170 LEU I C 1
ATOM 6473 O O . LEU D 2 184 ? 13.062 40.005 32.103 1.00 73.01 170 LEU I O 1
ATOM 6478 N N . GLN D 2 185 ? 14.117 38.597 33.510 1.00 77.64 171 GLN I N 1
ATOM 6479 C CA . GLN D 2 185 ? 13.303 38.944 34.662 1.00 80.60 171 GLN I CA 1
ATOM 6480 C C . GLN D 2 185 ? 14.204 39.090 35.885 1.00 81.67 171 GLN I C 1
ATOM 6481 O O . GLN D 2 185 ? 14.696 38.100 36.428 1.00 82.01 171 GLN I O 1
ATOM 6487 N N . SER D 2 186 ? 14.424 40.332 36.305 1.00 82.20 172 SER I N 1
ATOM 6488 C CA . SER D 2 186 ? 15.263 40.622 37.462 1.00 82.81 172 SER I CA 1
ATOM 6489 C C . SER D 2 186 ? 16.507 39.744 37.523 1.00 83.11 172 SER I C 1
ATOM 6490 O O . SER D 2 186 ? 16.674 38.942 38.445 1.00 82.55 172 SER I O 1
ATOM 6493 N N . ASP D 2 187 ? 17.373 39.900 36.527 1.00 83.36 173 ASP I N 1
ATOM 6494 C CA . ASP D 2 187 ? 18.622 39.149 36.451 1.00 83.24 173 ASP I CA 1
ATOM 6495 C C . ASP D 2 187 ? 18.472 37.625 36.420 1.00 81.79 173 ASP I C 1
ATOM 6496 O O . ASP D 2 187 ? 19.239 36.897 37.050 1.00 80.08 173 ASP I O 1
ATOM 6501 N N . LEU D 2 188 ? 17.478 37.159 35.668 1.00 80.80 174 LEU I N 1
ATOM 6502 C CA . LEU D 2 188 ? 17.217 35.733 35.500 1.00 78.77 174 LEU I CA 1
ATOM 6503 C C . LEU D 2 188 ? 16.382 35.481 34.253 1.00 76.73 174 LEU I C 1
ATOM 6504 O O . LEU D 2 188 ? 15.226 35.892 34.163 1.00 75.62 174 LEU I O 1
ATOM 6509 N N . TYR D 2 189 ? 16.994 34.810 33.285 1.00 75.24 175 TYR I N 1
ATOM 6510 C CA . TYR D 2 189 ? 16.331 34.499 32.030 1.00 74.17 175 TYR I CA 1
ATOM 6511 C C . TYR D 2 189 ? 15.461 33.260 32.166 1.00 72.16 175 TYR I C 1
ATOM 6512 O O . TYR D 2 189 ? 15.682 32.415 33.031 1.00 70.64 175 TYR I O 1
ATOM 6521 N N . THR D 2 190 ? 14.470 33.159 31.292 1.00 70.74 176 THR I N 1
ATOM 6522 C CA . THR D 2 190 ? 13.572 32.017 31.277 1.00 69.54 176 THR I CA 1
ATOM 6523 C C . THR D 2 190 ? 13.067 31.828 29.850 1.00 67.38 176 THR I C 1
ATOM 6524 O O . THR D 2 190 ? 12.686 32.794 29.183 1.00 66.78 176 THR I O 1
ATOM 6528 N N . LEU D 2 191 ? 13.091 30.590 29.372 1.00 64.91 177 LEU I N 1
ATOM 6529 C CA . LEU D 2 191 ? 12.598 30.296 28.038 1.00 62.30 177 LEU I CA 1
ATOM 6530 C C . LEU D 2 191 ? 11.953 28.926 28.009 1.00 60.21 177 LEU I C 1
ATOM 6531 O O . LEU D 2 191 ? 12.179 28.096 28.882 1.00 60.70 177 LEU I O 1
ATOM 6536 N N . SER D 2 192 ? 11.153 28.695 26.984 1.00 57.70 178 SER I N 1
ATOM 6537 C CA . SER D 2 192 ? 10.462 27.432 26.833 1.00 54.86 178 SER I CA 1
ATOM 6538 C C . SER D 2 192 ? 10.693 26.892 25.436 1.00 52.81 178 SER I C 1
ATOM 6539 O O . SER D 2 192 ? 11.217 27.579 24.572 1.00 53.45 178 SER I O 1
ATOM 6542 N N . SER D 2 193 ? 10.296 25.653 25.220 1.00 50.59 179 SER I N 1
ATOM 6543 C CA . SER D 2 193 ? 10.439 25.029 23.922 1.00 49.26 179 SER I CA 1
ATOM 6544 C C . SER D 2 193 ? 9.238 24.123 23.802 1.00 49.30 179 SER I C 1
ATOM 6545 O O . SER D 2 193 ? 8.746 23.604 24.808 1.00 49.97 179 SER I O 1
ATOM 6548 N N . SER D 2 194 ? 8.744 23.943 22.586 1.00 48.07 180 SER I N 1
ATOM 6549 C CA . SER D 2 194 ? 7.596 23.078 22.391 1.00 47.01 180 SER I CA 1
ATOM 6550 C C . SER D 2 194 ? 7.821 22.236 21.162 1.00 46.50 180 SER I C 1
ATOM 6551 O O . SER D 2 194 ? 8.406 22.697 20.190 1.00 45.94 180 SER I O 1
ATOM 6554 N N . VAL D 2 195 ? 7.358 20.995 21.217 1.00 46.67 181 VAL I N 1
ATOM 6555 C CA . VAL D 2 195 ? 7.498 20.070 20.110 1.00 46.43 181 VAL I CA 1
ATOM 6556 C C . VAL D 2 195 ? 6.163 19.375 19.901 1.00 48.68 181 VAL I C 1
ATOM 6557 O O . VAL D 2 195 ? 5.527 18.934 20.853 1.00 48.75 181 VAL I O 1
ATOM 6561 N N . THR D 2 196 ? 5.715 19.311 18.653 1.00 50.99 182 THR I N 1
ATOM 6562 C CA . THR D 2 196 ? 4.448 18.661 18.347 1.00 52.05 182 THR I CA 1
ATOM 6563 C C . THR D 2 196 ? 4.743 17.390 17.578 1.00 51.49 182 THR I C 1
ATOM 6564 O O . THR D 2 196 ? 5.508 17.407 16.631 1.00 51.40 182 THR I O 1
ATOM 6568 N N . VAL D 2 197 ? 4.146 16.284 18.003 1.00 53.12 183 VAL I N 1
ATOM 6569 C CA . VAL D 2 197 ? 4.348 15.002 17.338 1.00 53.75 183 VAL I CA 1
ATOM 6570 C C . VAL D 2 197 ? 3.035 14.232 17.284 1.00 55.05 183 VAL I C 1
ATOM 6571 O O . VAL D 2 197 ? 2.060 14.590 17.948 1.00 54.70 183 VAL I O 1
ATOM 6575 N N . PRO D 2 198 ? 2.989 13.160 16.487 1.00 56.53 184 PRO I N 1
ATOM 6576 C CA . PRO D 2 198 ? 1.755 12.385 16.402 1.00 58.18 184 PRO I CA 1
ATOM 6577 C C . PRO D 2 198 ? 1.523 11.628 17.693 1.00 59.32 184 PRO I C 1
ATOM 6578 O O . PRO D 2 198 ? 2.478 11.252 18.366 1.00 58.98 184 PRO I O 1
ATOM 6582 N N . SER D 2 199 ? 0.252 11.424 18.034 1.00 61.23 185 SER I N 1
ATOM 6583 C CA . SER D 2 199 ? -0.143 10.704 19.241 1.00 61.74 185 SER I CA 1
ATOM 6584 C C . SER D 2 199 ? 0.327 9.255 19.153 1.00 62.18 185 SER I C 1
ATOM 6585 O O . SER D 2 199 ? 0.303 8.519 20.133 1.00 62.55 185 SER I O 1
ATOM 6588 N N . SER D 2 200 ? 0.756 8.860 17.962 1.00 63.09 186 SER I N 1
ATOM 6589 C CA . SER D 2 200 ? 1.255 7.517 17.717 1.00 64.26 186 SER I CA 1
ATOM 6590 C C . SER D 2 200 ? 2.631 7.337 18.343 1.00 63.86 186 SER I C 1
ATOM 6591 O O . SER D 2 200 ? 2.930 6.283 18.891 1.00 66.35 186 SER I O 1
ATOM 6594 N N . THR D 2 201 ? 3.468 8.364 18.256 1.00 62.18 187 THR I N 1
ATOM 6595 C CA . THR D 2 201 ? 4.812 8.277 18.796 1.00 61.39 187 THR I CA 1
ATOM 6596 C C . THR D 2 201 ? 4.891 8.527 20.295 1.00 61.24 187 THR I C 1
ATOM 6597 O O . THR D 2 201 ? 5.838 8.092 20.935 1.00 62.47 187 THR I O 1
ATOM 6601 N N . TRP D 2 202 ? 3.909 9.220 20.861 1.00 60.98 188 TRP I N 1
ATOM 6602 C CA . TRP D 2 202 ? 3.925 9.501 22.299 1.00 61.41 188 TRP I CA 1
ATOM 6603 C C . TRP D 2 202 ? 2.568 9.227 22.940 1.00 63.12 188 TRP I C 1
ATOM 6604 O O . TRP D 2 202 ? 1.529 9.583 22.383 1.00 63.90 188 TRP I O 1
ATOM 6615 N N . PRO D 2 203 ? 2.561 8.613 24.134 1.00 63.67 189 PRO I N 1
ATOM 6616 C CA . PRO D 2 203 ? 3.724 8.166 24.907 1.00 64.64 189 PRO I CA 1
ATOM 6617 C C . PRO D 2 203 ? 4.294 6.799 24.507 1.00 66.03 189 PRO I C 1
ATOM 6618 O O . PRO D 2 203 ? 5.123 6.235 25.218 1.00 64.99 189 PRO I O 1
ATOM 6622 N N . SER D 2 204 ? 3.848 6.271 23.372 1.00 67.79 190 SER I N 1
ATOM 6623 C CA . SER D 2 204 ? 4.330 4.984 22.888 1.00 69.00 190 SER I CA 1
ATOM 6624 C C . SER D 2 204 ? 5.854 4.975 22.857 1.00 70.51 190 SER I C 1
ATOM 6625 O O . SER D 2 204 ? 6.487 3.965 23.133 1.00 71.11 190 SER I O 1
ATOM 6628 N N . GLU D 2 205 ? 6.439 6.113 22.509 1.00 72.23 191 GLU I N 1
ATOM 6629 C CA . GLU D 2 205 ? 7.887 6.243 22.438 1.00 73.53 191 GLU I CA 1
ATOM 6630 C C . GLU D 2 205 ? 8.328 7.448 23.268 1.00 72.56 191 GLU I C 1
ATOM 6631 O O . GLU D 2 205 ? 7.569 8.404 23.458 1.00 72.90 191 GLU I O 1
ATOM 6637 N N . THR D 2 206 ? 9.554 7.398 23.772 1.00 70.35 192 THR I N 1
ATOM 6638 C CA . THR D 2 206 ? 10.061 8.476 24.604 1.00 67.97 192 THR I CA 1
ATOM 6639 C C . THR D 2 206 ? 10.181 9.824 23.917 1.00 66.44 192 THR I C 1
ATOM 6640 O O . THR D 2 206 ? 10.364 9.919 22.710 1.00 65.47 192 THR I O 1
ATOM 6644 N N . VAL D 2 207 ? 10.062 10.867 24.722 1.00 65.65 193 VAL I N 1
ATOM 6645 C CA . VAL D 2 207 ? 10.204 12.237 24.272 1.00 64.72 193 VAL I CA 1
ATOM 6646 C C . VAL D 2 207 ? 10.979 12.926 25.386 1.00 64.15 193 VAL I C 1
ATOM 6647 O O . VAL D 2 207 ? 10.473 13.092 26.500 1.00 62.98 193 VAL I O 1
ATOM 6651 N N . THR D 2 208 ? 12.215 13.310 25.093 1.00 63.57 194 THR I N 1
ATOM 6652 C CA . THR D 2 208 ? 13.041 13.972 26.094 1.00 63.28 194 THR I CA 1
ATOM 6653 C C . THR D 2 208 ? 13.725 15.221 25.549 1.00 61.21 194 THR I C 1
ATOM 6654 O O . THR D 2 208 ? 14.172 15.242 24.403 1.00 58.78 194 THR I O 1
ATOM 6658 N N . CYS D 2 209 ? 13.794 16.267 26.366 1.00 59.62 195 CYS I N 1
ATOM 6659 C CA . CYS D 2 209 ? 14.469 17.472 25.927 1.00 58.77 195 CYS I CA 1
ATOM 6660 C C . CYS D 2 209 ? 15.832 17.532 26.588 1.00 59.08 195 CYS I C 1
ATOM 6661 O O . CYS D 2 209 ? 15.999 17.152 27.750 1.00 57.83 195 CYS I O 1
ATOM 6664 N N . ASN D 2 210 ? 16.811 17.987 25.820 1.00 60.16 196 ASN I N 1
ATOM 6665 C CA . ASN D 2 210 ? 18.172 18.116 26.303 1.00 61.23 196 ASN I CA 1
ATOM 6666 C C . ASN D 2 210 ? 18.435 19.603 26.445 1.00 61.27 196 ASN I C 1
ATOM 6667 O O . ASN D 2 210 ? 18.348 20.361 25.474 1.00 60.84 196 ASN I O 1
ATOM 6672 N N . VAL D 2 211 ? 18.721 20.027 27.666 1.00 60.74 197 VAL I N 1
ATOM 6673 C CA . VAL D 2 211 ? 19.009 21.425 27.913 1.00 60.82 197 VAL I CA 1
ATOM 6674 C C . VAL D 2 211 ? 20.460 21.471 28.370 1.00 62.36 197 VAL I C 1
ATOM 6675 O O . VAL D 2 211 ? 20.991 20.468 28.852 1.00 63.72 197 VAL I O 1
ATOM 6679 N N . ALA D 2 212 ? 21.114 22.615 28.199 1.00 62.64 198 ALA I N 1
ATOM 6680 C CA . ALA D 2 212 ? 22.505 22.737 28.607 1.00 61.79 198 ALA I CA 1
ATOM 6681 C C . ALA D 2 212 ? 22.904 24.180 28.826 1.00 61.59 198 ALA I C 1
ATOM 6682 O O . ALA D 2 212 ? 22.640 25.033 27.982 1.00 61.30 198 ALA I O 1
ATOM 6684 N N . HIS D 2 213 ? 23.532 24.439 29.972 1.00 61.80 199 HIS I N 1
ATOM 6685 C CA . HIS D 2 213 ? 24.002 25.776 30.327 1.00 62.16 199 HIS I CA 1
ATOM 6686 C C . HIS D 2 213 ? 25.518 25.687 30.503 1.00 63.99 199 HIS I C 1
ATOM 6687 O O . HIS D 2 213 ? 26.005 25.278 31.564 1.00 63.88 199 HIS I O 1
ATOM 6694 N N . PRO D 2 214 ? 26.283 26.068 29.461 1.00 65.06 200 PRO I N 1
ATOM 6695 C CA . PRO D 2 214 ? 27.752 26.037 29.471 1.00 64.31 200 PRO I CA 1
ATOM 6696 C C . PRO D 2 214 ? 28.378 26.904 30.561 1.00 63.58 200 PRO I C 1
ATOM 6697 O O . PRO D 2 214 ? 29.469 26.602 31.045 1.00 63.27 200 PRO I O 1
ATOM 6701 N N . ALA D 2 215 ? 27.679 27.977 30.932 1.00 62.59 201 ALA I N 1
ATOM 6702 C CA . ALA D 2 215 ? 28.155 28.905 31.947 1.00 62.27 201 ALA I CA 1
ATOM 6703 C C . ALA D 2 215 ? 28.334 28.239 33.305 1.00 63.49 201 ALA I C 1
ATOM 6704 O O . ALA D 2 215 ? 29.237 28.597 34.064 1.00 64.77 201 ALA I O 1
ATOM 6706 N N . SER D 2 216 ? 27.478 27.266 33.605 1.00 63.68 202 SER I N 1
ATOM 6707 C CA . SER D 2 216 ? 27.546 26.561 34.876 1.00 62.30 202 SER I CA 1
ATOM 6708 C C . SER D 2 216 ? 27.697 25.064 34.690 1.00 62.32 202 SER I C 1
ATOM 6709 O O . SER D 2 216 ? 27.283 24.288 35.543 1.00 61.64 202 SER I O 1
ATOM 6712 N N . SER D 2 217 ? 28.299 24.665 33.575 1.00 63.93 203 SER I N 1
ATOM 6713 C CA . SER D 2 217 ? 28.507 23.251 33.262 1.00 66.67 203 SER I CA 1
ATOM 6714 C C . SER D 2 217 ? 27.273 22.400 33.563 1.00 67.80 203 SER I C 1
ATOM 6715 O O . SER D 2 217 ? 27.372 21.365 34.217 1.00 68.89 203 SER I O 1
ATOM 6718 N N . THR D 2 218 ? 26.115 22.837 33.079 1.00 68.73 204 THR I N 1
ATOM 6719 C CA . THR D 2 218 ? 24.871 22.117 33.302 1.00 70.01 204 THR I CA 1
ATOM 6720 C C . THR D 2 218 ? 24.445 21.287 32.089 1.00 71.72 204 THR I C 1
ATOM 6721 O O . THR D 2 218 ? 24.846 21.554 30.956 1.00 71.88 204 THR I O 1
ATOM 6725 N N . LYS D 2 219 ? 23.629 20.272 32.334 1.00 73.55 205 LYS I N 1
ATOM 6726 C CA . LYS D 2 219 ? 23.128 19.433 31.257 1.00 75.86 205 LYS I CA 1
ATOM 6727 C C . LYS D 2 219 ? 22.079 18.460 31.780 1.00 75.22 205 LYS I C 1
ATOM 6728 O O . LYS D 2 219 ? 22.400 17.384 32.279 1.00 73.70 205 LYS I O 1
ATOM 6734 N N . VAL D 2 220 ? 20.819 18.867 31.665 1.00 75.93 206 VAL I N 1
ATOM 6735 C CA . VAL D 2 220 ? 19.687 18.063 32.109 1.00 77.28 206 VAL I CA 1
ATOM 6736 C C . VAL D 2 220 ? 18.920 17.468 30.928 1.00 77.58 206 VAL I C 1
ATOM 6737 O O . VAL D 2 220 ? 18.812 18.084 29.865 1.00 77.54 206 VAL I O 1
ATOM 6741 N N . ASP D 2 221 ? 18.386 16.266 31.125 1.00 78.41 207 ASP I N 1
ATOM 6742 C CA . ASP D 2 221 ? 17.618 15.580 30.087 1.00 78.23 207 ASP I CA 1
ATOM 6743 C C . ASP D 2 221 ? 16.276 15.145 30.671 1.00 77.98 207 ASP I C 1
ATOM 6744 O O . ASP D 2 221 ? 16.120 13.992 31.074 1.00 78.63 207 ASP I O 1
ATOM 6749 N N . LYS D 2 222 ? 15.313 16.066 30.717 1.00 76.95 208 LYS I N 1
ATOM 6750 C CA . LYS D 2 222 ? 13.994 15.768 31.270 1.00 76.80 208 LYS I CA 1
ATOM 6751 C C . LYS D 2 222 ? 13.056 15.022 30.338 1.00 76.10 208 LYS I C 1
ATOM 6752 O O . LYS D 2 222 ? 12.548 15.592 29.376 1.00 76.51 208 LYS I O 1
ATOM 6758 N N . LYS D 2 223 ? 12.825 13.746 30.629 1.00 74.79 209 LYS I N 1
ATOM 6759 C CA . LYS D 2 223 ? 11.904 12.945 29.834 1.00 73.36 209 LYS I CA 1
ATOM 6760 C C . LYS D 2 223 ? 10.489 13.392 30.200 1.00 71.28 209 LYS I C 1
ATOM 6761 O O . LYS D 2 223 ? 10.132 13.427 31.374 1.00 71.20 209 LYS I O 1
ATOM 6767 N N . ILE D 2 224 ? 9.689 13.751 29.203 1.00 69.26 210 ILE I N 1
ATOM 6768 C CA . ILE D 2 224 ? 8.326 14.178 29.469 1.00 67.38 210 ILE I CA 1
ATOM 6769 C C . ILE D 2 224 ? 7.453 12.954 29.686 1.00 66.26 210 ILE I C 1
ATOM 6770 O O . ILE D 2 224 ? 7.455 12.026 28.883 1.00 64.77 210 ILE I O 1
ATOM 6775 N N . VAL D 2 225 ? 6.711 12.958 30.785 1.00 65.25 211 VAL I N 1
ATOM 6776 C CA . VAL D 2 225 ? 5.856 11.836 31.138 1.00 65.59 211 VAL I CA 1
ATOM 6777 C C . VAL D 2 225 ? 4.401 12.268 31.250 1.00 65.08 211 VAL I C 1
ATOM 6778 O O . VAL D 2 225 ? 4.119 13.416 31.569 1.00 65.10 211 VAL I O 1
ATOM 6782 N N . PRO D 2 226 ? 3.455 11.355 30.973 1.00 65.39 212 PRO I N 1
ATOM 6783 C CA . PRO D 2 226 ? 2.030 11.690 31.062 1.00 65.88 212 PRO I CA 1
ATOM 6784 C C . PRO D 2 226 ? 1.595 11.948 32.497 1.00 67.48 212 PRO I C 1
ATOM 6785 O O . PRO D 2 226 ? 2.159 11.382 33.424 1.00 66.72 212 PRO I O 1
ATOM 6789 N N . ARG D 2 227 ? 0.598 12.807 32.680 1.00 71.37 213 ARG I N 1
ATOM 6790 C CA . ARG D 2 227 ? 0.110 13.131 34.023 1.00 76.63 213 ARG I CA 1
ATOM 6791 C C . ARG D 2 227 ? -0.809 12.042 34.599 1.00 79.36 213 ARG I C 1
ATOM 6792 O O . ARG D 2 227 ? -1.456 11.302 33.849 1.00 79.54 213 ARG I O 1
ATOM 6800 N N . ASP D 2 228 ? -0.852 11.956 35.932 1.00 81.95 214 ASP I N 1
ATOM 6801 C CA . ASP D 2 228 ? -1.677 10.979 36.665 1.00 84.68 214 ASP I CA 1
ATOM 6802 C C . ASP D 2 228 ? -1.158 9.536 36.621 1.00 86.18 214 ASP I C 1
ATOM 6803 O O . ASP D 2 228 ? -0.663 9.057 37.666 1.00 86.85 214 ASP I O 1
ATOM 6809 N N . GLU E 3 1 ? 43.171 46.930 -2.044 1.00 41.20 1 GLU P N 1
ATOM 6810 C CA . GLU E 3 1 ? 43.353 48.399 -1.844 1.00 41.11 1 GLU P CA 1
ATOM 6811 C C . GLU E 3 1 ? 44.841 48.785 -1.690 1.00 40.87 1 GLU P C 1
ATOM 6812 O O . GLU E 3 1 ? 45.654 48.002 -1.169 1.00 39.86 1 GLU P O 1
ATOM 6818 N N . GLN E 3 2 ? 45.187 49.986 -2.165 1.00 38.93 2 GLN P N 1
ATOM 6819 C CA . GLN E 3 2 ? 46.553 50.512 -2.073 1.00 37.11 2 GLN P CA 1
ATOM 6820 C C . GLN E 3 2 ? 46.521 51.985 -1.689 1.00 34.57 2 GLN P C 1
ATOM 6821 O O . GLN E 3 2 ? 45.840 52.784 -2.331 1.00 33.81 2 GLN P O 1
ATOM 6827 N N . LYS E 3 3 ? 47.258 52.332 -0.640 1.00 32.10 3 LYS P N 1
ATOM 6828 C CA . LYS E 3 3 ? 47.300 53.698 -0.171 1.00 33.73 3 LYS P CA 1
ATOM 6829 C C . LYS E 3 3 ? 48.454 53.977 0.785 1.00 34.99 3 LYS P C 1
ATOM 6830 O O . LYS E 3 3 ? 48.976 53.080 1.450 1.00 35.67 3 LYS P O 1
ATOM 6836 N N . LEU E 3 4 ? 48.835 55.247 0.854 1.00 35.52 4 LEU P N 1
ATOM 6837 C CA . LEU E 3 4 ? 49.901 55.671 1.732 1.00 35.54 4 LEU P CA 1
ATOM 6838 C C . LEU E 3 4 ? 49.288 55.842 3.107 1.00 35.76 4 LEU P C 1
ATOM 6839 O O . LEU E 3 4 ? 48.077 56.029 3.234 1.00 37.13 4 LEU P O 1
ATOM 6844 N N . ILE E 3 5 ? 50.124 55.779 4.133 1.00 36.32 5 ILE P N 1
ATOM 6845 C CA . ILE E 3 5 ? 49.666 55.879 5.512 1.00 35.64 5 ILE P CA 1
ATOM 6846 C C . ILE E 3 5 ? 50.771 56.392 6.416 1.00 37.13 5 ILE P C 1
ATOM 6847 O O . ILE E 3 5 ? 51.933 56.449 6.030 1.00 37.89 5 ILE P O 1
ATOM 6852 N N . SER E 3 6 ? 50.410 56.726 7.644 1.00 39.02 6 SER P N 1
ATOM 6853 C CA . SER E 3 6 ? 51.387 57.221 8.589 1.00 41.08 6 SER P CA 1
ATOM 6854 C C . SER E 3 6 ? 52.130 56.029 9.182 1.00 43.08 6 SER P C 1
ATOM 6855 O O . SER E 3 6 ? 51.625 54.909 9.169 1.00 44.45 6 SER P O 1
ATOM 6858 N N . GLU E 3 7 ? 53.329 56.267 9.695 1.00 43.87 7 GLU P N 1
ATOM 6859 C CA . GLU E 3 7 ? 54.091 55.203 10.307 1.00 45.42 7 GLU P CA 1
ATOM 6860 C C . GLU E 3 7 ? 53.239 54.661 11.454 1.00 47.30 7 GLU P C 1
ATOM 6861 O O . GLU E 3 7 ? 53.277 53.470 11.754 1.00 47.97 7 GLU P O 1
ATOM 6867 N N . GLU E 3 8 ? 52.462 55.537 12.086 1.00 48.27 8 GLU P N 1
ATOM 6868 C CA . GLU E 3 8 ? 51.614 55.130 13.202 1.00 53.06 8 GLU P CA 1
ATOM 6869 C C . GLU E 3 8 ? 50.525 54.137 12.807 1.00 53.49 8 GLU P C 1
ATOM 6870 O O . GLU E 3 8 ? 50.233 53.200 13.558 1.00 53.68 8 GLU P O 1
ATOM 6876 N N . ASP E 3 9 ? 49.912 54.340 11.643 1.00 52.65 9 ASP P N 1
ATOM 6877 C CA . ASP E 3 9 ? 48.876 53.425 11.193 1.00 51.66 9 ASP P CA 1
ATOM 6878 C C . ASP E 3 9 ? 49.542 52.178 10.644 1.00 51.55 9 ASP P C 1
ATOM 6879 O O . ASP E 3 9 ? 48.873 51.246 10.209 1.00 51.50 9 ASP P O 1
ATOM 6884 N N . LEU E 3 10 ? 50.867 52.157 10.667 1.00 52.06 10 LEU P N 1
ATOM 6885 C CA . LEU E 3 10 ? 51.590 51.015 10.143 1.00 52.58 10 LEU P CA 1
ATOM 6886 C C . LEU E 3 10 ? 51.425 49.736 10.955 1.00 52.46 10 LEU P C 1
ATOM 6887 O O . LEU E 3 10 ? 51.132 48.696 10.391 1.00 50.62 10 LEU P O 1
ATOM 6892 N N . ASN E 3 11 ? 51.605 49.802 12.270 1.00 54.92 11 ASN P N 1
ATOM 6893 C CA . ASN E 3 11 ? 51.481 48.600 13.103 1.00 59.01 11 ASN P CA 1
ATOM 6894 C C . ASN E 3 11 ? 50.044 48.162 13.431 1.00 59.15 11 ASN P C 1
ATOM 6895 O O . ASN E 3 11 ? 49.862 46.996 13.854 1.00 58.96 11 ASN P O 1
#

B-factor: mean 57.76, std 16.94, range [12.77, 114.43]

Nearest PDB structures (foldseek):
  2or9-assembly1_L  TM=1.005E+00  e=3.785E-45  Mus musculus
  8gkj-assembly2_D  TM=9.792E-01  e=6.160E-40  Mus musculus
  6elu-assembly4_L  TM=9.886E-01  e=3.195E-39  Mus musculus
  4nja-assembly1_L  TM=9.944E-01  e=7.085E-39  Mus musculus
  1f58-assembly1_L  TM=8.685E-01  e=5.152E-39  Mus musculus

Foldseek 3Di:
DKAKAKPDQEEEAAAQCKDKIKIFIDFWQDDPHFGQKWKWWAAPPDDTHTQDGRFFHGDPPHDPQWGKHDGTGIIMIMGGRDHLPRFTWMWMWGVSDPPTDIYPIYGYAYDDDFDFWDKDKAWADPVCLVVFWTKIKMKTDFGDDPDKDKFKAFLRHTDDPQKDKDKDGQDSPRRGIMMMIMRIDTNVVDVVTFKIKMWMDDPVDRDIDMDIDTPD/DWAKAKDFAAEAAAQAKTKIKIATDDDQQLQWKKFKWWAAPVRDIGTAKIAGSNRPDIDGDPPQVPQKDWGDDSVRRMIMIMGGRDDQVPFTWMKMFTFDWDDDDHDTGRDGDGPDIHPTGTHGHHPDDFDAWDKAWAADPPCKGKTKIKTWFGDDDDKDKDKPNPPQDPQKDWDDWDDDPRMTITMMMHMDGVVCPPVPWIWMWMADPNVGDIDIDIHDD/DKAKAKPDQEEEEAAQCKDKIKIFINWWLDDPHFRAKWKWWAAPPDDTHTQGGSQADGDPPHDPLWGKDDGTGIIMIMGGRDALQRFTWMWMWRDSDPPIDIYPTYGYAYDDDFDFWDKDKAWADPVCLVVFKTKIKMKTDFGDDPDKDKFKAFQRHTDDPAKDKDKDGQDSPRRGIMMMIMRIDTNCVNVVTFKIKMWMDDPVDRDIDMDIGTPPDD/DWAKAKDFAAEAAAQAKTKIKIAIDDDQLLQFKKWKWWAAPVGDIGTAKIAGSPWPDIDGDPVQPPFKDWGDDSVRRMIMIMGGRDDQVPFTWMKMFTWDAACDDDPDGGDTDSPDIYPTGGYGHHPDDFAAWDKDWFADPDCVPPDQKDKIKIKTWFGDDDDKDKDKPNPPQDPQKDWDDWDDDPRITITMMMHMDTVVCPPVPWIWMWMADPNVGDIDIDIHDDDD/DDDDDDVVVVD

Sequence (894 aa):
DIVLTQSPASLAVSLGQRATISCRASESVDNYGFSFMNWFQQKPGQPPKLLIYAISNRGSGVPARFSGSGSGTDFSLNIHPVEEDDPAMYFCQQTKEVPWTFGGGTKLEIKRADAAPTVSIFPPSSEQLTSGGASVVCFLNNFYPKDINVKWKIDGSERQNGVLNSWTDQDSKDSTYSMSSTLTLTKDEYERHNSYTCEATHKTSTSPIVKSFNRNEVHLVESGGDLVKPGGSLKLSCAASGFTFSHYGMSWVRQTPDKRLEWVATIGSRGTYTHYPDSVKGRFTISRDNDKNALYLQMNSLKSEDTAMYYCARRSEFYYYGNTYYYSAMDYWGQGASVTVSSAKTTPPSVYPLAPGSSMVTLGCLVKGYFPEPVTVTWNSGSLSSGVHTFPAVLQSDLYTLSSSVTVPSSTWPSETVTCNVAHPASSTKVDKKIVPDIVLTQSPASLAVSLGQRATISCRASESVDNYGFSFMNWFQQKPGQPPKLLIYAISNRGSGVPARFSGSGSGTDFSLNIHPVEEDDPAMYFCQQTKEVPWTFGGGTKLEIKRADAAPTVSIFPPSSEQLTSGGASVVCFLNNFYPKDINVKWKIDGSERQNGVLNSWTDQDSKDSTYSMSSTLTLTKDEYERHNSYTCEATHKTSTSPIVKSFNRNECEVHLVESGGDLVKPGGSLKLSCAASGFTFSHYGMSWVRQTPDKRLEWVATIGSRGTYTHYPDSVKGRFTISRDNDKNALYLQMNSLKSEDTAMYYCARRSEFYYYGNTYYYSAMDYWGQGASVTVSSAKTTPPSVYPLAPGSAAQTNSMVTLGCLVKGYFPEPVTVTWNSGSLSSGVHTFPAVLQSDLYTLSSSVTVPSSTWPSETVTCNVAHPASSTKVDKKIVPRDEQKLISEEDLN

Solvent-accessible surface area: 38652 Å² total; per-residue (Å²): 122,3,90,7,80,20,59,53,79,59,45,38,12,38,86,40,104,123,1,62,1,45,2,115,2,58,87,55,0,54,51,117,68,7,2,12,1,1,1,0,19,9,50,68,87,94,37,2,77,5,4,0,17,5,28,59,16,121,6,76,80,11,60,74,42,8,51,8,53,36,74,20,44,79,7,22,1,26,0,89,52,2,70,85,82,1,15,3,27,0,0,0,2,0,9,68,77,46,25,26,27,18,0,43,10,0,63,2,29,6,105,86,75,61,22,54,7,84,7,22,15,3,34,12,10,82,60,6,45,108,83,50,19,2,3,1,1,0,1,0,6,51,0,19,33,80,115,26,70,22,83,2,68,20,74,59,71,74,87,143,103,29,40,25,56,11,89,15,64,17,41,68,174,46,10,4,4,0,2,4,0,9,0,30,18,73,67,105,33,12,80,158,70,45,30,0,25,0,21,1,48,9,148,44,56,139,77,59,59,81,95,56,26,94,80,154,159,23,106,15,80,10,61,35,34,76,28,21,129,75,62,23,64,30,110,0,32,0,53,6,55,34,39,86,2,47,69,34,1,0,1,0,0,16,14,38,122,82,99,150,9,66,6,0,0,0,6,10,1,172,27,115,120,48,60,30,9,128,42,0,119,73,36,1,72,10,49,30,40,46,141,152,60,10,0,47,0,54,0,58,63,0,101,62,124,2,29,11,64,0,10,0,0,24,18,1,0,0,5,32,19,10,9,17,25,126,2,4,1,3,13,74,30,0,99,13,8,33,1,20,1,23,77,26,175,54,49,67,11,46,8,35,16,4,21,48,37,150,125,136,24,16,0,0,0,5,0,51,17,0,8,4,55,55,16,82,27,45,2,44,90,42,91,54,90,77,36,40,18,60,2,74,26,42,107,90,94,89,65,43,9,16,4,0,0,0,41,8,54,60,84,46,16,83,89,105,82,9,27,0,31,5,26,0,95,36,36,103,25,168,45,86,65,110,1,91,117,129,3,88,13,80,21,60,54,79,64,47,54,13,37,81,38,105,126,1,61,0,42,3,114,2,56,80,49,0,44,57,101,84,67,11,9,1,1,0,0,18,5,49,53,88,90,35,5,77,9,4,2,38,10,18,95,43,121,7,73,80,12,60,74,40,8,53,17,53,38,73,20,47,80,7,20,0,22,0,88,52,1,71,62,63,0,10,3,15,0,0,0,0,0,4,42,54,16,24,6,30,27,4,42,10,0,65,1,50,1,101,84,73,64,23,55,7,81,5,4,10,0,7,1,4,78,57,7,35,103,85,46,17,1,2,1,1,0,1,0,7,53,0,24,32,87,115,27,72,24,86,5,63,16,61,66,69,92,70,127,100,27,39,23,57,10,94,16,71,18,36,46,157,51,3,4,8,0,2,4,0,11,0,30,20,71,62,101,44,8,86,163,75,38,29,0,26,0,27,1,46,13,148,44,57,139,76,59,58,81,86,58,26,59,82,96,118,87,171,31,88,14,82,9,61,35,34,66,23,20,124,80,61,23,63,30,108,0,30,0,53,7,55,44,36,81,4,51,112,15,6,0,0,0,0,16,13,41,127,82,72,160,17,66,28,0,0,5,4,1,30,135,25,109,14,33,60,25,29,135,55,0,137,79,32,2,71,9,49,32,40,52,143,150,61,10,0,48,0,55,0,58,64,1,100,64,126,2,41,13,69,0,10,0,0,8,11,0,12,46,109,114,70,63,146,19,101,38,16,11,0,2,8,70,23,0,86,13,5,31,3,21,6,23,75,23,174,58,49,69,12,46,8,30,25,4,7,13,12,50,90,85,56,125,102,79,110,9,9,0,0,0,5,0,49,16,0,7,2,53,60,16,81,26,46,2,40,91,43,92,53,89,89,36,38,19,60,2,66,24,37,104,88,94,87,62,41,10,16,3,0,0,1,42,9,51,42,84,46,16,86,88,105,81,6,28,0,31,4,28,0,93,34,35,104,28,169,46,86,66,113,2,81,67,87,162,30,36,71,35,13,4,30,53,82,24,101